Protein AF-A0A3M2S2U7-F1 (afdb_monomer)

pLDDT: mean 73.92, std 20.8, range [21.64, 98.5]

Secondary structure (DSSP, 8-state):
------S-----PPP----B--EE-SS--SS-SEEEEEEEEEE-SSSSSEEEEEEEEEEESSTTTTTT--TTSEEEEEEEE-SS-EEEEEEEEEEEEEEEETTTEEEEEEEEEEEEPPPSS---EEEEEEEEETT--EEEEEEEEE-BPPPHHHHHHHHHHHHHHHHHHHHHHHSPPS----SSS-THHHHHHHHHHHHHHHHHHHHHHHHHHHTSSS---TTHHHHHHTTGGGGT--SS-SS----SS--EETTEE---SSSS-S-HHHHHHHHTT---SHHHHHHHHHHHHHHHHHHHHHHHHHHHHHHHH-S----TTS--S--HHHHHHHHHHHHHHHHHHHHHHHHHHHHHSS---HHHHHHHHHHHHHHHHHHHHHHHH--SHHHHS--TTS------SSS-HHHHHHHHHHHHHHHHHHHHHHHHHTTT-HHHHHHHHHHHHHHHHHHHHHHH-GGGGGSHHHHHHHHHHHHHHHHGGGSTTTS-HHHHHHHHHHHHHHHHHIIIIIIIHHHHHHHHHHHHHHHHHTS-----------------------------------TTSHHHHHHHHHHHHHSS---S-TTS-EEHHHHHHHIIIII---TTT-TTSGGGGG--GGGS--GGGGGG-------EE-HHHHHHHHTSGGGBSBPPPPSS----S-GGGEEE-BBSSTTBSS-TTT--B-HHHHHHHHHTT--EEEEEEEE-TTSSEEE--TTS-PPPEEHHHHHHHHHHHTTSS-SS-EEEEEEEE--HHHHHHHHHHHHHHHGGGB--S-S-TT--SPPPTTTTTT-EEEEEEPPTTTTSSSSTTS-----------------------------------------PPPPPPSS-TTGGG-SSEEEEEPPPGGG--SSS--EEEEEHHHHHHHHHT-S--S--S-TTSS-EEEEE--TT-TT-PPP-THHHHTTT-SEE-B-TT--SHHHHHHHHHT-SGGGGGSEEEPPGGGTS-GGGS--PPEEEEEEEEEEEEESPPPPSS--TT-EEEEEEEEEETTGGGS-HHHHEEE---EE--SSPPEEEEEEEEEEEES-GGGEEEEEEEEESS-BTTB-TT-EEEEEEEEGGGBPSEEEEEEEESSSS---EEEEEEEEEEE-

Organism: NCBI:txid2010991

Foldseek 3Di:
DDDDPPPPPPDQDFFFDWAWFKDFDPPPPPDAQKAWPGKIWFAGSDDPWRWIKMKTKTKGPFPVVLVVPDPPWKWKKKWWQWLVGTDIWTKDWDDWDWDDDPDTIIMIITIIITIDDDDDAADKIFIWIWIATPVGHTNGIITTIWGFAHDPVLLCCLQVLLVVLLVLLVCLLLDDDPDPDPPDDDPVPVQVSLVSLLLSLLSLVLLVLLQLLQQALFQFGRRQLLSSLSSCVSLLFALAAPQGRDFPAPQDGNRTGDDPDNHRQDFSNQRSCNNRNGDLDPSSLVRSVVVLVVQLVVQLVSVVVVLVVVCVVPVDPPDPPDDPDDPPLRSNLVSLLQSLLRHLQSLLLSLLLQVQPLLNDVVSVVSSVVSVVVSVVSVVSNLVPPPWLVSLLPSSNDRDQPFDDDPPPRVLSNVLSVVVSCLSSVLSNLSRRVRNPNVVSLVVVLVSLVVNLVSCCNGRNPVCCVPLSNVSSVLSNVLSVLSVCRHPPNDDPSVSVVSSVVSVVSSVCCSCVVRVVVSVVSVVVVVVVVVVVPPDDDDDDDDDDDDDDDDDDDDDDDYDDDDDDDDDDDPPPVLVVVLCVVCVPLPDDPDDDLPDAAFPVSVQVCCCVFQVDRCVVCCVQPVVVQDPPVQDPDPVCVVPPDDDPGDGGRSSVVSCCLQDPSFFQFADADPDDFFFDAQLQWFFQAADLQQFLFFLAPTARHLVSVLQCLQLQHQEYEFEWAQDPVRFIWTDRPSHPYHIHGLLSNLLSCLVRVPVQAQFHHEYEYNDPYDLSNLVVSLVSNCVRNPPQQDLADPDPDDPPHGTSRVSGSHYAYADEWDPPLFPPPPPPPDDDDDDDDDDDDDDDDDDDDDDDDDDDDDDDDDDDDDDDDDDDPDDDPTGSRCSSNHQHHEDADDQPVPDDQADQYEHEDEPVVVVVNCVSDPDNQAPPCANGNYAYAYEYDPVRSRQDADQVLLVLSRSHNHDHGHCSDQDPNNLLSSQQCGHYNSVNSIGRRPVSHHDDVVPDPPFWDKWKKKKWFFKWFQADDDPFWDQAKWKKKKKFKDHSPCVPDDSVQGIDIFDIDHDDVDMDGGGDMDIHIDTGPGLQSIKMKMFIFICDDTVVHHHRRTQWMHMHRPVSTTAHFGWHWTDRTSSDPPTRTTTTMGMGTD

Structure (mmCIF, N/CA/C/O backbone):
data_AF-A0A3M2S2U7-F1
#
_entry.id   AF-A0A3M2S2U7-F1
#
loop_
_atom_site.group_PDB
_atom_site.id
_atom_site.type_symbol
_atom_site.label_atom_id
_atom_site.label_alt_id
_atom_site.label_comp_id
_atom_site.label_asym_id
_atom_site.label_entity_id
_atom_site.label_seq_id
_atom_site.pdbx_PDB_ins_code
_atom_site.Cartn_x
_atom_site.Cartn_y
_atom_site.Cartn_z
_atom_site.occupancy
_atom_site.B_iso_or_equiv
_atom_site.auth_seq_id
_atom_site.auth_comp_id
_atom_site.auth_asym_id
_atom_site.auth_atom_id
_atom_site.pdbx_PDB_model_num
ATOM 1 N N . MET A 1 1 ? -48.632 42.835 0.669 1.00 32.59 1 MET A N 1
ATOM 2 C CA . MET A 1 1 ? -47.959 43.427 -0.510 1.00 32.59 1 MET A CA 1
ATOM 3 C C . MET A 1 1 ? -46.464 43.295 -0.254 1.00 32.59 1 MET A C 1
ATOM 5 O O . MET A 1 1 ? -46.025 43.841 0.738 1.00 32.59 1 MET A O 1
ATOM 9 N N . LEU A 1 2 ? -45.655 42.500 -0.947 1.00 25.58 2 LEU A N 1
ATOM 10 C CA . LEU A 1 2 ? -45.653 42.144 -2.361 1.00 25.58 2 LEU A CA 1
ATOM 11 C C . LEU A 1 2 ? -45.924 40.645 -2.628 1.00 25.58 2 LEU A C 1
ATOM 13 O O . LEU A 1 2 ? -45.339 39.795 -1.961 1.00 25.58 2 LEU A O 1
ATOM 17 N N . PRO A 1 3 ? -46.755 40.329 -3.636 1.00 37.00 3 PRO A N 1
ATOM 18 C CA . PRO A 1 3 ? -46.717 39.068 -4.368 1.00 37.00 3 PRO A CA 1
ATOM 19 C C . PRO A 1 3 ? -45.604 39.120 -5.437 1.00 37.00 3 PRO A C 1
ATOM 21 O O . PRO A 1 3 ? -45.110 40.203 -5.750 1.00 37.00 3 PRO A O 1
ATOM 24 N N . SER A 1 4 ? -45.294 37.977 -6.060 1.00 32.56 4 SER A N 1
ATOM 25 C CA . SER A 1 4 ? -44.382 37.783 -7.218 1.00 32.56 4 SER A CA 1
ATOM 26 C C . SER A 1 4 ? -42.979 37.238 -6.908 1.00 32.56 4 SER A C 1
ATOM 28 O O . SER A 1 4 ? -41.979 37.824 -7.297 1.00 32.56 4 SER A O 1
ATOM 30 N N . VAL A 1 5 ? -42.896 36.049 -6.302 1.00 36.47 5 VAL A N 1
ATOM 31 C CA . VAL A 1 5 ? -41.792 35.103 -6.590 1.00 36.47 5 VAL A CA 1
ATOM 32 C C . VAL A 1 5 ? -42.388 33.713 -6.842 1.00 36.47 5 VAL A C 1
ATOM 34 O O . VAL A 1 5 ? -42.007 32.707 -6.260 1.00 36.47 5 VAL A O 1
ATOM 37 N N . ALA A 1 6 ? -43.394 33.678 -7.714 1.00 36.81 6 ALA A N 1
ATOM 38 C CA . ALA A 1 6 ? -43.933 32.463 -8.308 1.00 36.81 6 ALA A CA 1
ATOM 39 C C . ALA A 1 6 ? -43.308 32.294 -9.699 1.00 36.81 6 ALA A C 1
ATOM 41 O O . ALA A 1 6 ? -43.989 32.477 -10.698 1.00 36.81 6 ALA A O 1
ATOM 42 N N . LEU A 1 7 ? -41.993 32.049 -9.773 1.00 31.11 7 LEU A N 1
ATOM 43 C CA . LEU A 1 7 ? -41.363 31.578 -11.016 1.00 31.11 7 LEU A CA 1
ATOM 44 C C . LEU A 1 7 ? -39.961 30.971 -10.831 1.00 31.11 7 LEU A C 1
ATOM 46 O O . LEU A 1 7 ? -39.110 31.161 -11.682 1.00 31.11 7 LEU A O 1
ATOM 50 N N . TRP A 1 8 ? -39.694 30.243 -9.746 1.00 35.88 8 TRP A N 1
ATOM 51 C CA . TRP A 1 8 ? -38.542 29.318 -9.695 1.00 35.88 8 TRP A CA 1
ATOM 52 C C . TRP A 1 8 ? -38.895 28.016 -8.960 1.00 35.88 8 TRP A C 1
ATOM 54 O O . TRP A 1 8 ? -38.046 27.357 -8.372 1.00 35.88 8 TRP A O 1
ATOM 64 N N . ALA A 1 9 ? -40.171 27.620 -9.048 1.00 34.41 9 ALA A N 1
ATOM 65 C CA . ALA A 1 9 ? -40.692 26.307 -8.657 1.00 34.41 9 ALA A CA 1
ATOM 66 C C . ALA A 1 9 ? -40.371 25.208 -9.697 1.00 34.41 9 ALA A C 1
ATOM 68 O O . ALA A 1 9 ? -41.089 24.224 -9.828 1.00 34.41 9 ALA A O 1
ATOM 69 N N . LEU A 1 10 ? -39.298 25.380 -10.466 1.00 33.28 10 LEU A N 1
ATOM 70 C CA . LEU A 1 10 ? -38.817 24.415 -11.443 1.00 33.28 10 LEU A CA 1
ATOM 71 C C . LEU A 1 10 ? -37.327 24.253 -11.207 1.00 33.28 10 LEU A C 1
ATOM 73 O O . LEU A 1 10 ? -36.551 25.119 -11.595 1.00 33.28 10 LEU A O 1
ATOM 77 N N . LEU A 1 11 ? -36.993 23.183 -10.487 1.00 36.03 11 LEU A N 1
ATOM 78 C CA . LEU A 1 11 ? -35.809 22.317 -10.599 1.00 36.03 11 LEU A CA 1
ATOM 79 C C . LEU A 1 11 ? -35.734 21.479 -9.311 1.00 36.03 11 LEU A C 1
ATOM 81 O O . LEU A 1 11 ? -34.795 21.554 -8.525 1.00 36.03 11 LEU A O 1
ATOM 85 N N . THR A 1 12 ? -36.789 20.697 -9.071 1.00 38.72 12 THR A N 1
ATOM 86 C CA . THR A 1 12 ? -36.815 19.645 -8.055 1.00 38.72 12 THR A CA 1
ATOM 87 C C . THR A 1 12 ? -35.992 18.473 -8.577 1.00 38.72 12 THR A C 1
ATOM 89 O O . THR A 1 12 ? -36.487 17.642 -9.339 1.00 38.72 12 THR A O 1
ATOM 92 N N . THR A 1 13 ? -34.713 18.416 -8.221 1.00 36.69 13 THR A N 1
ATOM 93 C CA . THR A 1 13 ? -33.924 17.200 -8.415 1.00 36.69 13 THR A CA 1
ATOM 94 C C . THR A 1 13 ? -34.233 16.226 -7.292 1.00 36.69 13 THR A C 1
ATOM 96 O O . THR A 1 13 ? -34.138 16.565 -6.116 1.00 36.69 13 THR A O 1
ATOM 99 N N . THR A 1 14 ? -34.600 15.007 -7.672 1.00 34.31 14 THR A N 1
ATOM 100 C CA . THR A 1 14 ? -34.761 13.867 -6.773 1.00 34.31 14 THR A CA 1
ATOM 101 C C . THR A 1 14 ? -33.428 13.535 -6.114 1.00 34.31 14 THR A C 1
ATOM 103 O O . THR A 1 14 ? -32.433 13.295 -6.799 1.00 34.31 14 THR A O 1
ATOM 106 N N . THR A 1 15 ? -33.409 13.510 -4.789 1.00 36.72 15 THR A N 1
ATOM 107 C CA . THR A 1 15 ? -32.222 13.231 -3.984 1.00 36.72 15 THR A CA 1
ATOM 108 C C . THR A 1 15 ? -32.212 11.763 -3.525 1.00 36.72 15 THR A C 1
ATOM 110 O O . THR A 1 15 ? -33.223 11.281 -3.018 1.00 36.72 15 THR A O 1
ATOM 113 N N . HIS A 1 16 ? -31.067 11.063 -3.686 1.00 30.81 16 HIS A N 1
ATOM 114 C CA . HIS A 1 16 ? -30.767 9.723 -3.113 1.00 30.81 16 HIS A CA 1
ATOM 115 C C . HIS A 1 16 ? -29.414 9.653 -2.302 1.00 30.81 16 HIS A C 1
ATOM 117 O O . HIS A 1 16 ? -28.446 10.298 -2.701 1.00 30.81 16 HIS A O 1
ATOM 123 N N . ALA A 1 17 ? -29.315 8.845 -1.218 1.00 40.34 17 ALA A N 1
ATOM 124 C CA . ALA A 1 17 ? -28.173 8.451 -0.351 1.00 40.34 17 ALA A CA 1
ATOM 125 C C . ALA A 1 17 ? -27.911 9.037 1.107 1.00 40.34 17 ALA A C 1
ATOM 127 O O . ALA A 1 17 ? -27.393 10.134 1.226 1.00 40.34 17 ALA A O 1
ATOM 128 N N . ALA A 1 18 ? -28.063 8.249 2.200 1.00 35.34 18 ALA A N 1
ATOM 129 C CA . ALA A 1 18 ? -27.861 8.589 3.641 1.00 35.34 18 ALA A CA 1
ATOM 130 C C . ALA A 1 18 ? -26.526 8.147 4.322 1.00 35.34 18 ALA A C 1
ATOM 132 O O . ALA A 1 18 ? -25.975 7.122 3.911 1.00 35.34 18 ALA A O 1
ATOM 133 N N . TYR A 1 19 ? -26.136 8.749 5.477 1.00 42.81 19 TYR A N 1
ATOM 134 C CA . TYR A 1 19 ? -25.487 8.079 6.648 1.00 42.81 19 TYR A CA 1
ATOM 135 C C . TYR A 1 19 ? -25.517 8.937 7.934 1.00 42.81 19 TYR A C 1
ATOM 137 O O . TYR A 1 19 ? -25.213 10.124 7.898 1.00 42.81 19 TYR A O 1
ATOM 145 N N . VAL A 1 20 ? -25.823 8.327 9.084 1.00 50.62 20 VAL A N 1
ATOM 146 C CA . VAL A 1 20 ? -25.691 8.949 10.407 1.00 50.62 20 VAL A CA 1
ATOM 147 C C . VAL A 1 20 ? -25.004 7.920 11.310 1.00 50.62 20 VAL A C 1
ATOM 149 O O . VAL A 1 20 ? -25.279 6.724 11.225 1.00 50.62 20 VAL A O 1
ATOM 152 N N . GLN A 1 21 ? -24.047 8.337 12.128 1.00 48.72 21 GLN A N 1
ATOM 153 C CA . GLN A 1 21 ? -23.485 7.471 13.163 1.00 48.72 21 GLN A CA 1
ATOM 154 C C . GLN A 1 21 ? -24.141 7.820 14.493 1.00 48.72 21 GLN A C 1
ATOM 156 O O . GLN A 1 21 ? -24.550 8.960 14.659 1.00 48.72 21 GLN A O 1
ATOM 161 N N . PHE A 1 22 ? -24.275 6.853 15.402 1.00 61.19 22 PHE A N 1
ATOM 162 C CA . PHE A 1 22 ? -25.107 6.966 16.605 1.00 61.19 22 PHE A CA 1
ATOM 163 C C . PHE A 1 22 ? -24.309 6.757 17.878 1.00 61.19 22 PHE A C 1
ATOM 165 O O . PHE A 1 22 ? -23.298 6.052 17.879 1.00 61.19 22 PHE A O 1
ATOM 172 N N . ARG A 1 23 ? -24.801 7.352 18.966 1.00 56.03 23 ARG A N 1
ATOM 173 C CA . ARG A 1 23 ? -24.392 7.055 20.338 1.00 56.03 23 ARG A CA 1
ATOM 174 C C . ARG A 1 23 ? -25.645 6.773 21.167 1.00 56.03 23 ARG A C 1
ATOM 176 O O . ARG A 1 23 ? -26.671 7.423 20.965 1.00 56.03 23 ARG A O 1
ATOM 183 N N . ASN A 1 24 ? -25.550 5.821 22.091 1.00 60.38 24 ASN A N 1
ATOM 184 C CA . ASN A 1 24 ? -26.570 5.626 23.120 1.00 60.38 24 ASN A CA 1
ATOM 185 C C . ASN A 1 24 ? -26.692 6.905 23.959 1.00 60.38 24 ASN A C 1
ATOM 187 O O . ASN A 1 24 ? -25.698 7.601 24.180 1.00 60.38 24 ASN A O 1
ATOM 191 N N . CYS A 1 25 ? -27.895 7.217 24.425 1.00 67.19 25 CYS A N 1
ATOM 192 C CA . CYS A 1 25 ? -28.074 8.275 25.415 1.00 67.19 25 CYS A CA 1
ATOM 193 C C . CYS A 1 25 ? -27.293 7.921 26.694 1.00 67.19 25 CYS A C 1
ATOM 195 O O . CYS A 1 25 ? -27.205 6.745 27.039 1.00 67.19 25 CYS A O 1
ATOM 197 N N . ASP A 1 26 ? -26.716 8.913 27.383 1.00 55.00 26 ASP A N 1
ATOM 198 C CA . ASP A 1 26 ? -25.849 8.742 28.571 1.00 55.00 26 ASP A CA 1
ATOM 199 C C . ASP A 1 26 ? -26.596 8.228 29.833 1.00 55.00 26 ASP A C 1
ATOM 201 O O . ASP A 1 26 ? -26.162 8.443 30.959 1.00 55.00 26 ASP A O 1
ATOM 205 N N . THR A 1 27 ? -27.730 7.547 29.668 1.00 51.72 27 THR A N 1
ATOM 206 C CA . THR A 1 27 ? -28.457 6.868 30.745 1.00 51.72 27 THR A CA 1
ATOM 207 C C . THR A 1 27 ? -27.871 5.475 30.955 1.00 51.72 27 THR A C 1
ATOM 209 O O . THR A 1 27 ? -27.711 4.748 29.973 1.00 51.72 27 THR A O 1
ATOM 212 N N . ASP A 1 28 ? -27.577 5.104 32.206 1.00 48.72 28 ASP A N 1
ATOM 213 C CA . ASP A 1 28 ? -27.073 3.786 32.615 1.00 48.72 28 ASP A CA 1
ATOM 214 C C . ASP A 1 28 ? -27.773 2.653 31.844 1.00 48.72 28 ASP A C 1
ATOM 216 O O . ASP A 1 28 ? -28.946 2.348 32.049 1.00 48.72 28 ASP A O 1
ATOM 220 N N . ALA A 1 29 ? -27.052 2.069 30.885 1.00 48.72 29 ALA A N 1
ATOM 221 C CA . ALA A 1 29 ? -27.577 1.211 29.822 1.00 48.72 29 ALA A CA 1
ATOM 222 C C . ALA A 1 29 ? -27.938 -0.216 30.287 1.00 48.72 29 ALA A C 1
ATOM 224 O O . ALA A 1 29 ? -27.731 -1.176 29.546 1.00 48.72 29 ALA A O 1
ATOM 225 N N . ALA A 1 30 ? -28.429 -0.377 31.516 1.00 45.94 30 ALA A N 1
ATOM 226 C CA . ALA A 1 30 ? -28.625 -1.685 32.132 1.00 45.94 30 ALA A CA 1
ATOM 227 C C . ALA A 1 30 ? -29.856 -2.455 31.607 1.00 45.94 30 ALA A C 1
ATOM 229 O O . ALA A 1 30 ? -29.847 -3.677 31.686 1.00 45.94 30 ALA A O 1
ATOM 230 N N . ASP A 1 31 ? -30.856 -1.790 31.005 1.00 55.91 31 ASP A N 1
ATOM 231 C CA . ASP A 1 31 ? -32.173 -2.417 30.755 1.00 55.91 31 ASP A CA 1
ATOM 232 C C . ASP A 1 31 ? -32.725 -2.311 29.313 1.00 55.91 31 ASP A C 1
ATOM 234 O O . ASP A 1 31 ? -33.851 -2.740 29.043 1.00 55.91 31 ASP A O 1
ATOM 238 N N . PHE A 1 32 ? -31.971 -1.775 28.341 1.00 64.81 32 PHE A N 1
ATOM 239 C CA . PHE A 1 32 ? -32.463 -1.675 26.956 1.00 64.81 32 PHE A CA 1
ATOM 240 C C . PHE A 1 32 ? -32.431 -3.031 26.231 1.00 64.81 32 PHE A C 1
ATOM 242 O O . PHE A 1 32 ? -31.376 -3.638 26.057 1.00 64.81 32 PHE A O 1
ATOM 249 N N . ARG A 1 33 ? -33.591 -3.485 25.732 1.00 68.12 33 ARG A N 1
ATOM 250 C CA . ARG A 1 33 ? -33.727 -4.754 24.982 1.00 68.12 33 ARG A CA 1
ATOM 251 C C . ARG A 1 33 ? -33.168 -4.700 23.552 1.00 68.12 33 ARG A C 1
ATOM 253 O O . ARG A 1 33 ? -32.918 -5.752 22.960 1.00 68.12 33 ARG A O 1
ATOM 260 N N . LEU A 1 34 ? -32.995 -3.498 22.995 1.00 71.69 34 LEU A N 1
ATOM 261 C CA . LEU A 1 34 ? -32.492 -3.261 21.640 1.00 71.69 34 LEU A CA 1
ATOM 262 C C . LEU A 1 34 ? -31.190 -2.458 21.683 1.00 71.69 34 LEU A C 1
ATOM 264 O O . LEU A 1 34 ? -31.145 -1.354 22.221 1.00 71.69 34 LEU A O 1
ATOM 268 N N . ILE A 1 35 ? -30.142 -2.990 21.054 1.00 70.50 35 ILE A N 1
ATOM 269 C CA . ILE A 1 35 ? -28.836 -2.324 20.958 1.00 70.50 35 ILE A CA 1
ATOM 270 C C . ILE A 1 35 ? -28.694 -1.735 19.547 1.00 70.50 35 ILE A C 1
ATOM 272 O O . ILE A 1 35 ? -28.701 -2.504 18.583 1.00 70.50 35 ILE A O 1
ATOM 276 N N . PRO A 1 36 ? -28.556 -0.407 19.376 1.00 70.62 36 PRO A N 1
ATOM 277 C CA . PRO A 1 36 ? -28.473 0.203 18.053 1.00 70.62 36 PRO A CA 1
ATOM 278 C C . PRO A 1 36 ? -27.114 -0.101 17.406 1.00 70.62 36 PRO A C 1
ATOM 280 O O . PRO A 1 36 ? -26.065 0.222 17.955 1.00 70.62 36 PRO A O 1
ATOM 283 N N . GLU A 1 37 ? -27.122 -0.691 16.211 1.00 67.62 37 GLU A N 1
ATOM 284 C CA . GLU A 1 37 ? -25.917 -0.873 15.385 1.00 67.62 37 GLU A CA 1
ATOM 285 C C . GLU A 1 37 ? -25.682 0.335 14.464 1.00 67.62 37 GLU A C 1
ATOM 287 O O . GLU A 1 37 ? -24.548 0.658 14.108 1.00 67.62 37 GLU A O 1
ATOM 292 N N . GLY A 1 38 ? -26.759 1.017 14.069 1.00 67.25 38 GLY A N 1
ATOM 293 C CA . GLY A 1 38 ? -26.696 2.233 13.272 1.00 67.25 38 GLY A CA 1
ATOM 294 C C . GLY A 1 38 ? -28.077 2.726 12.875 1.00 67.25 38 GLY A C 1
ATOM 295 O O . GLY A 1 38 ? -29.041 1.972 12.844 1.00 67.25 38 GLY A O 1
ATOM 296 N N . LEU A 1 39 ? -28.181 3.997 12.528 1.00 72.12 39 LEU A N 1
ATOM 297 C CA . LEU A 1 39 ? -29.379 4.589 11.953 1.00 72.12 39 LEU A CA 1
ATOM 298 C C . LEU A 1 39 ? -28.956 5.387 10.707 1.00 72.12 39 LEU A C 1
ATOM 300 O O . LEU A 1 39 ? -27.789 5.683 10.472 1.00 72.12 39 LEU A O 1
ATOM 304 N N . ARG A 1 40 ? -29.865 5.624 9.780 1.00 74.44 40 ARG A N 1
ATOM 305 C CA . ARG A 1 40 ? -29.587 6.421 8.585 1.00 74.44 40 ARG A CA 1
ATOM 306 C C . ARG A 1 40 ? -30.801 7.275 8.317 1.00 74.44 40 ARG A C 1
ATOM 308 O O . ARG A 1 40 ? -31.903 6.745 8.355 1.00 74.44 40 ARG A O 1
ATOM 315 N N . ALA A 1 41 ? -30.603 8.556 8.054 1.00 75.94 41 ALA A N 1
ATOM 316 C CA . ALA A 1 41 ? -31.676 9.472 7.697 1.00 75.94 41 ALA A CA 1
ATOM 317 C C . ALA A 1 41 ? -31.551 9.849 6.221 1.00 75.94 41 ALA A C 1
ATOM 319 O O . ALA A 1 41 ? -30.439 10.080 5.755 1.00 75.94 41 ALA A O 1
ATOM 320 N N . PHE A 1 42 ? -32.674 9.893 5.512 1.00 72.88 42 PHE A N 1
ATOM 321 C CA . PHE A 1 42 ? -32.775 10.372 4.137 1.00 72.88 42 PHE A CA 1
ATOM 322 C C . PHE A 1 42 ? -34.058 11.177 3.958 1.00 72.88 42 PHE A C 1
ATOM 324 O O . PHE A 1 42 ? -35.069 10.892 4.602 1.00 72.88 42 PHE A O 1
ATOM 331 N N . VAL A 1 43 ? -34.021 12.180 3.085 1.00 72.56 43 VAL A N 1
ATOM 332 C CA . VAL A 1 43 ? -35.174 13.043 2.799 1.00 72.56 43 VAL A CA 1
ATOM 333 C C . VAL A 1 43 ? -35.908 12.513 1.568 1.00 72.56 43 VAL A C 1
ATOM 335 O O . VAL A 1 43 ? -35.288 12.268 0.531 1.00 72.56 43 VAL A O 1
ATOM 338 N N . ASN A 1 44 ? -37.223 12.301 1.676 1.00 64.75 44 ASN A N 1
ATOM 339 C CA . ASN A 1 44 ? -38.038 11.831 0.556 1.00 64.75 44 ASN A CA 1
ATOM 340 C C . ASN A 1 44 ? -38.275 12.959 -0.465 1.00 64.75 44 ASN A C 1
ATOM 342 O O . ASN A 1 44 ? -38.530 14.100 -0.097 1.00 64.75 44 ASN A O 1
ATOM 346 N N . ALA A 1 45 ? -38.227 12.640 -1.759 1.00 52.12 45 ALA A N 1
ATOM 347 C CA . ALA A 1 45 ? -38.226 13.629 -2.843 1.00 52.12 45 ALA A CA 1
ATOM 348 C C . ALA A 1 45 ? -39.614 14.215 -3.193 1.00 52.12 45 ALA A C 1
ATOM 350 O O . ALA A 1 45 ? -39.745 14.913 -4.200 1.00 52.12 45 ALA A O 1
ATOM 351 N N . SER A 1 46 ? -40.663 13.912 -2.422 1.00 47.34 46 SER A N 1
ATOM 352 C CA . SER A 1 46 ? -42.046 14.253 -2.770 1.00 47.34 46 SER A CA 1
ATOM 353 C C . SER A 1 46 ? -42.670 15.261 -1.800 1.00 47.34 46 SER A C 1
ATOM 355 O O . SER A 1 46 ? -43.012 14.897 -0.678 1.00 47.34 46 SER A O 1
ATOM 357 N N . SER A 1 47 ? -42.934 16.470 -2.312 1.00 47.97 47 SER A N 1
ATOM 358 C CA . SER A 1 47 ? -43.700 17.593 -1.728 1.00 47.97 47 SER A CA 1
ATOM 359 C C . SER A 1 47 ? -42.989 18.472 -0.684 1.00 47.97 47 SER A C 1
ATOM 361 O O . SER A 1 47 ? -41.975 18.088 -0.119 1.00 47.97 47 SER A O 1
ATOM 363 N N . ASP A 1 48 ? -43.517 19.685 -0.472 1.00 49.28 48 ASP A N 1
ATOM 364 C CA . ASP A 1 48 ? -42.973 20.784 0.355 1.00 49.28 48 ASP A CA 1
ATOM 365 C C . ASP A 1 48 ? -42.747 20.457 1.855 1.00 49.28 48 ASP A C 1
ATOM 367 O O . ASP A 1 48 ? -42.350 21.332 2.628 1.00 49.28 48 ASP A O 1
ATOM 371 N N . ALA A 1 49 ? -42.978 19.211 2.281 1.00 53.03 49 ALA A N 1
ATOM 372 C CA . ALA A 1 49 ? -42.753 18.720 3.637 1.00 53.03 49 ALA A CA 1
ATOM 373 C C . ALA A 1 49 ? -41.380 18.033 3.766 1.00 53.03 49 ALA A C 1
ATOM 375 O O . ALA A 1 49 ? -40.966 17.272 2.893 1.00 53.03 49 ALA A O 1
ATOM 376 N N . PHE A 1 50 ? -40.665 18.272 4.873 1.00 62.31 50 PHE A N 1
ATOM 377 C CA . PHE A 1 50 ? -39.385 17.616 5.174 1.00 62.31 50 PHE A CA 1
ATOM 378 C C . PHE A 1 50 ? -39.638 16.202 5.728 1.00 62.31 50 PHE A C 1
ATOM 380 O O . PHE A 1 50 ? -39.329 15.884 6.880 1.00 62.31 50 PHE A O 1
ATOM 387 N N . ASP A 1 51 ? -40.244 15.352 4.897 1.00 71.81 51 ASP A N 1
ATOM 388 C CA . ASP A 1 51 ? -40.509 13.953 5.217 1.00 71.81 51 ASP A CA 1
ATOM 389 C C . ASP A 1 51 ? -39.177 13.200 5.284 1.00 71.81 51 ASP A C 1
ATOM 391 O O . ASP A 1 51 ? -38.563 12.843 4.271 1.00 71.81 51 ASP A O 1
ATOM 395 N N . THR A 1 52 ? -38.714 12.972 6.510 1.00 75.31 52 THR A N 1
ATOM 396 C CA . THR A 1 52 ? -37.453 12.295 6.782 1.00 75.31 52 THR A CA 1
ATOM 397 C C . THR A 1 52 ? -37.729 10.829 7.055 1.00 75.31 52 THR A C 1
ATOM 399 O O . THR A 1 52 ? -38.447 10.458 7.988 1.00 75.31 52 THR A O 1
ATOM 402 N N . LYS A 1 53 ? -37.133 9.967 6.238 1.00 78.19 53 LYS A N 1
ATOM 403 C CA . LYS A 1 53 ? -37.170 8.528 6.432 1.00 78.19 53 LYS A CA 1
ATOM 404 C C . LYS A 1 53 ? -35.900 8.076 7.139 1.00 78.19 53 LYS A C 1
ATOM 406 O O . LYS A 1 53 ? -34.777 8.358 6.732 1.00 78.19 53 LYS A O 1
ATOM 411 N N . PHE A 1 54 ? -36.101 7.342 8.215 1.00 79.44 54 PHE A N 1
ATOM 412 C CA . PHE A 1 54 ? -35.086 6.838 9.115 1.00 79.44 54 PHE A CA 1
ATOM 413 C C . PHE A 1 54 ? -34.996 5.322 8.964 1.00 79.44 54 PHE A C 1
ATOM 415 O O . PHE A 1 54 ? -35.986 4.620 9.134 1.00 79.44 54 PHE A O 1
ATOM 422 N N . ARG A 1 55 ? -33.818 4.790 8.641 1.00 76.38 55 ARG A N 1
ATOM 423 C CA . ARG A 1 55 ? -33.537 3.350 8.623 1.00 76.38 55 ARG A CA 1
ATOM 424 C C . ARG A 1 55 ? -32.665 2.987 9.811 1.00 76.38 55 ARG A C 1
ATOM 426 O O . ARG A 1 55 ? -31.456 3.208 9.768 1.00 76.38 55 ARG A O 1
ATOM 433 N N . LEU A 1 56 ? -33.281 2.446 10.851 1.00 77.25 56 LEU A N 1
ATOM 434 C CA . LEU A 1 56 ? -32.629 1.997 12.075 1.00 77.25 56 LEU A CA 1
ATOM 435 C C . LEU A 1 56 ? -32.264 0.514 11.960 1.00 77.25 56 LEU A C 1
ATOM 437 O O . LEU A 1 56 ? -33.059 -0.299 11.490 1.00 77.25 56 LEU A O 1
ATOM 441 N N . ILE A 1 57 ? -31.062 0.171 12.402 1.00 75.06 57 ILE A N 1
ATOM 442 C CA . ILE A 1 57 ? -30.540 -1.188 12.506 1.00 75.06 57 ILE A CA 1
ATOM 443 C C . ILE A 1 57 ? -30.164 -1.407 13.969 1.00 75.06 57 ILE A C 1
ATOM 445 O O . ILE A 1 57 ? -29.378 -0.640 14.529 1.00 75.06 57 ILE A O 1
ATOM 449 N N . ALA A 1 58 ? -30.731 -2.439 14.584 1.00 74.62 58 ALA A N 1
ATOM 450 C CA . ALA A 1 58 ? -30.477 -2.790 15.974 1.00 74.62 58 ALA A CA 1
ATOM 451 C C . ALA A 1 58 ? -30.417 -4.312 16.162 1.00 74.62 58 ALA A C 1
ATOM 453 O O . ALA A 1 58 ? -31.068 -5.067 15.436 1.00 74.62 58 ALA A O 1
ATOM 454 N N . ASN A 1 59 ? -29.650 -4.754 17.156 1.00 71.44 59 ASN A N 1
ATOM 455 C CA . ASN A 1 59 ? -29.579 -6.149 17.577 1.00 71.44 59 ASN A CA 1
ATOM 456 C C . ASN A 1 59 ? -30.539 -6.418 18.735 1.00 71.44 59 ASN A C 1
ATOM 458 O O . ASN A 1 59 ? -30.628 -5.618 19.669 1.00 71.44 59 ASN A O 1
ATOM 462 N N . TYR A 1 60 ? -31.201 -7.576 18.684 1.00 70.25 60 TYR A N 1
ATOM 463 C CA . TYR A 1 60 ? -31.944 -8.125 19.817 1.00 70.25 60 TYR A CA 1
ATOM 464 C C . TYR A 1 60 ? -31.005 -8.834 20.795 1.00 70.25 60 TYR A C 1
ATOM 466 O O . TYR A 1 60 ? -30.090 -9.543 20.374 1.00 70.25 60 TYR A O 1
ATOM 474 N N . ALA A 1 61 ? -31.273 -8.691 22.095 1.00 57.06 61 ALA A N 1
ATOM 475 C CA . ALA A 1 61 ? -30.552 -9.417 23.141 1.00 57.06 61 ALA A CA 1
ATOM 476 C C . ALA A 1 61 ? -30.812 -10.943 23.115 1.00 57.06 61 ALA A C 1
ATOM 478 O O . ALA A 1 61 ? -29.910 -11.710 23.439 1.00 57.06 61 ALA A O 1
ATOM 479 N N . ASN A 1 62 ? -32.000 -11.386 22.667 1.00 59.06 62 ASN A N 1
ATOM 480 C CA . ASN A 1 62 ? -32.400 -12.798 22.556 1.00 59.06 62 ASN A CA 1
ATOM 481 C C . ASN A 1 62 ? -32.816 -13.168 21.116 1.00 59.06 62 ASN A C 1
ATOM 483 O O . ASN A 1 62 ? -33.693 -12.538 20.524 1.00 59.06 62 ASN A O 1
ATOM 487 N N . GLY A 1 63 ? -32.226 -14.230 20.551 1.00 55.56 63 GLY A N 1
ATOM 488 C CA . GLY A 1 63 ? -32.398 -14.614 19.137 1.00 55.56 63 GLY A CA 1
ATOM 489 C C . GLY A 1 63 ? -33.802 -15.089 18.728 1.00 55.56 63 GLY A C 1
ATOM 490 O O . GLY A 1 63 ? -34.154 -14.977 17.552 1.00 55.56 63 GLY A O 1
ATOM 491 N N . THR A 1 64 ? -34.612 -15.573 19.674 1.00 57.84 64 THR A N 1
ATOM 492 C CA . THR A 1 64 ? -35.972 -16.105 19.449 1.00 57.84 64 THR A CA 1
ATOM 493 C C . THR A 1 64 ? -37.072 -15.038 19.476 1.00 57.84 64 THR A C 1
ATOM 495 O O . THR A 1 64 ? -38.171 -15.290 18.994 1.00 57.84 64 THR A O 1
ATOM 498 N N . GLU A 1 65 ? -36.794 -13.844 20.010 1.00 60.97 65 GLU A N 1
ATOM 499 C CA . GLU A 1 65 ? -37.786 -12.765 20.164 1.00 60.97 65 GLU A CA 1
ATOM 500 C C . GLU A 1 65 ? -37.984 -11.936 18.885 1.00 60.97 65 GLU A C 1
ATOM 502 O O . GLU A 1 65 ? -39.049 -11.361 18.692 1.00 60.97 65 GLU A O 1
ATOM 507 N N . CYS A 1 66 ? -37.005 -11.909 17.975 1.00 67.25 66 CYS A N 1
ATOM 508 C CA . CYS A 1 66 ? -37.073 -11.104 16.746 1.00 67.25 66 CYS A CA 1
ATOM 509 C C . CYS A 1 66 ? -38.151 -11.587 15.755 1.00 67.25 66 CYS A C 1
ATOM 511 O O . CYS A 1 66 ? -38.713 -10.771 15.030 1.00 67.25 66 CYS A O 1
ATOM 513 N N . ASP A 1 67 ? -38.471 -12.889 15.753 1.00 60.16 67 ASP A N 1
ATOM 514 C CA . ASP A 1 67 ? -39.565 -13.454 14.943 1.00 60.16 67 ASP A CA 1
ATOM 515 C C . ASP A 1 67 ? -40.934 -13.340 15.646 1.00 60.16 67 ASP A C 1
ATOM 517 O O . ASP A 1 67 ? -41.971 -13.361 14.987 1.00 60.16 67 ASP A O 1
ATOM 521 N N . ALA A 1 68 ? -40.941 -13.237 16.983 1.00 56.06 68 ALA A N 1
ATOM 522 C CA . ALA A 1 68 ? -42.146 -13.139 17.814 1.00 56.06 68 ALA A CA 1
ATOM 523 C C . ALA A 1 68 ? -42.598 -11.688 18.055 1.00 56.06 68 ALA A C 1
ATOM 525 O O . ALA A 1 68 ? -43.751 -11.452 18.422 1.00 56.06 68 ALA A O 1
ATOM 526 N N . ALA A 1 69 ? -41.705 -10.716 17.847 1.00 54.88 69 ALA A N 1
ATOM 527 C CA . ALA A 1 69 ? -42.007 -9.295 17.889 1.00 54.88 69 ALA A CA 1
ATOM 528 C C . ALA A 1 69 ? -42.938 -8.929 16.724 1.00 54.88 69 ALA A C 1
ATOM 530 O O . ALA A 1 69 ? -42.510 -8.546 15.636 1.00 54.88 69 ALA A O 1
ATOM 531 N N . SER A 1 70 ? -44.240 -9.068 16.962 1.00 53.69 70 SER A N 1
ATOM 532 C CA . SER A 1 70 ? -45.275 -8.516 16.097 1.00 53.69 70 SER A CA 1
ATOM 533 C C . SER A 1 70 ? -45.024 -7.011 15.892 1.00 53.69 70 SER A C 1
ATOM 535 O O . SER A 1 70 ? -44.732 -6.314 16.867 1.00 53.69 70 SER A O 1
ATOM 537 N N . PRO A 1 71 ? -45.148 -6.466 14.667 1.00 54.00 71 PRO A N 1
ATOM 538 C CA . PRO A 1 71 ? -44.872 -5.057 14.358 1.00 54.00 71 PRO A CA 1
ATOM 539 C C . PRO A 1 71 ? -45.847 -4.037 14.996 1.00 54.00 71 PRO A C 1
ATOM 541 O O . PRO A 1 71 ? -45.897 -2.892 14.553 1.00 54.00 71 PRO A O 1
ATOM 544 N N . LEU A 1 72 ? -46.630 -4.422 16.013 1.00 51.06 72 LEU A N 1
ATOM 545 C CA . LEU A 1 72 ? -47.799 -3.677 16.498 1.00 51.06 72 LEU A CA 1
ATOM 546 C C . LEU A 1 72 ? -47.588 -2.800 17.752 1.00 51.06 72 LEU A C 1
ATOM 548 O O . LEU A 1 72 ? -48.413 -1.919 17.954 1.00 51.06 72 LEU A O 1
ATOM 552 N N . ASP A 1 73 ? -46.499 -2.934 18.524 1.00 67.25 73 ASP A N 1
ATOM 553 C CA . ASP A 1 73 ? -46.363 -2.221 19.822 1.00 67.25 73 ASP A CA 1
ATOM 554 C C . ASP A 1 73 ? -45.205 -1.210 19.932 1.00 67.25 73 ASP A C 1
ATOM 556 O O . ASP A 1 73 ? -44.927 -0.705 21.019 1.00 67.25 73 ASP A O 1
ATOM 560 N N . LEU A 1 74 ? -44.512 -0.884 18.837 1.00 77.69 74 LEU A N 1
ATOM 561 C CA . LEU A 1 74 ? -43.385 0.060 18.862 1.00 77.69 74 LEU A CA 1
ATOM 562 C C . LEU A 1 74 ? -43.822 1.485 18.499 1.00 77.69 74 LEU A C 1
ATOM 564 O O . LEU A 1 74 ? -44.303 1.731 17.392 1.00 77.69 74 LEU A O 1
ATOM 568 N N . VAL A 1 75 ? -43.555 2.441 19.391 1.00 83.69 75 VAL A N 1
ATOM 569 C CA . VAL A 1 75 ? -43.825 3.871 19.193 1.00 83.69 75 VAL A CA 1
ATOM 570 C C . VAL A 1 75 ? -42.495 4.633 19.118 1.00 83.69 75 VAL A C 1
ATOM 572 O O . VAL A 1 75 ? -41.851 4.857 20.146 1.00 83.69 75 VAL A O 1
ATOM 575 N N . PRO A 1 76 ? -42.029 5.016 17.915 1.00 87.00 76 PRO A N 1
ATOM 576 C CA . PRO A 1 76 ? -40.849 5.857 17.777 1.00 87.00 76 PRO A CA 1
ATOM 577 C C . PRO A 1 76 ? -41.208 7.334 17.985 1.00 87.00 76 PRO A C 1
ATOM 579 O O . PRO A 1 76 ? -42.102 7.872 17.331 1.00 87.00 76 PRO A O 1
ATOM 582 N N . VAL A 1 77 ? -40.469 8.008 18.862 1.00 86.56 77 VAL A N 1
ATOM 583 C CA . VAL A 1 77 ? -40.595 9.441 19.145 1.00 86.56 77 VAL A CA 1
ATOM 584 C C . VAL A 1 77 ? -39.257 10.117 18.881 1.00 86.56 77 VAL A C 1
ATOM 586 O O . VAL A 1 77 ? -38.220 9.714 19.412 1.00 86.56 77 VAL A O 1
ATOM 589 N N . PHE A 1 78 ? -39.282 11.165 18.064 1.00 85.25 78 PHE A N 1
ATOM 590 C CA . PHE A 1 78 ? -38.114 11.981 17.757 1.00 85.25 78 PHE A CA 1
ATOM 591 C C . PHE A 1 78 ? -38.178 13.265 18.571 1.00 85.25 78 PHE A C 1
ATOM 593 O O . PHE A 1 78 ? -39.144 14.014 18.469 1.00 85.25 78 PHE A O 1
ATOM 600 N N . THR A 1 79 ? -37.146 13.540 19.360 1.00 83.19 79 THR A N 1
ATOM 601 C CA . THR A 1 79 ? -36.945 14.862 19.959 1.00 83.19 79 THR A CA 1
ATOM 602 C C . THR A 1 79 ? -35.931 15.605 19.111 1.00 83.19 79 THR A C 1
ATOM 604 O O . THR A 1 79 ? -34.792 15.161 18.978 1.00 83.19 79 THR A O 1
ATOM 607 N N . VAL A 1 80 ? -36.362 16.710 18.518 1.00 78.88 80 VAL A N 1
ATOM 608 C CA . VAL A 1 80 ? -35.543 17.573 17.673 1.00 78.88 80 VAL A CA 1
ATOM 609 C C . VAL A 1 80 ? -35.375 18.903 18.382 1.00 78.88 80 VAL A C 1
ATOM 611 O O . VAL A 1 80 ? -36.358 19.576 18.684 1.00 78.88 80 VAL A O 1
ATOM 614 N N . VAL A 1 81 ? -34.129 19.279 18.649 1.00 78.06 81 VAL A N 1
ATOM 615 C CA . VAL A 1 81 ? -33.804 20.607 19.174 1.00 78.06 81 VAL A CA 1
ATOM 616 C C . VAL A 1 81 ? -33.458 21.519 18.003 1.00 78.06 81 VAL A C 1
ATOM 618 O O . VAL A 1 81 ? -32.546 21.215 17.232 1.00 78.06 81 VAL A O 1
ATOM 621 N N . ASP A 1 82 ? -34.196 22.620 17.869 1.00 74.50 82 ASP A N 1
ATOM 622 C CA . ASP A 1 82 ? -33.965 23.681 16.889 1.00 74.50 82 ASP A CA 1
ATOM 623 C C . ASP A 1 82 ? -33.740 25.045 17.584 1.00 74.50 82 ASP A C 1
ATOM 625 O O . ASP A 1 82 ? -33.398 25.110 18.768 1.00 74.50 82 ASP A O 1
ATOM 629 N N . TYR A 1 83 ? -33.877 26.153 16.844 1.00 71.88 83 TYR A N 1
ATOM 630 C CA . TYR A 1 83 ? -33.703 27.503 17.392 1.00 71.88 83 TYR A CA 1
ATOM 631 C C . TYR A 1 83 ? -34.842 27.952 18.331 1.00 71.88 83 TYR A C 1
ATOM 633 O O . TYR A 1 83 ? -34.613 28.818 19.174 1.00 71.88 83 TYR A O 1
ATOM 641 N N . ASN A 1 84 ? -36.052 27.405 18.176 1.00 72.69 84 ASN A N 1
ATOM 642 C CA . ASN A 1 84 ? -37.223 27.691 19.010 1.00 72.69 84 ASN A CA 1
ATOM 643 C C . ASN A 1 84 ? -37.261 26.822 20.274 1.00 72.69 84 ASN A C 1
ATOM 645 O O . ASN A 1 84 ? -37.984 27.150 21.215 1.00 72.69 84 ASN A O 1
ATOM 649 N N . GLY A 1 85 ? -36.484 25.737 20.310 1.00 75.50 85 GLY A N 1
ATOM 650 C CA . GLY A 1 85 ? -36.332 24.868 21.469 1.00 75.50 85 GLY A CA 1
ATOM 651 C C . GLY A 1 85 ? -36.423 23.390 21.104 1.00 75.50 85 GLY A C 1
ATOM 652 O O . GLY A 1 85 ? -36.193 22.988 19.966 1.00 75.50 85 GLY A O 1
ATOM 653 N N . ALA A 1 86 ? -36.721 22.554 22.097 1.00 80.56 86 ALA A N 1
ATOM 654 C CA . ALA A 1 86 ? -36.935 21.128 21.887 1.00 80.56 86 ALA A CA 1
ATOM 655 C C . ALA A 1 86 ? -38.389 20.862 21.474 1.00 80.56 86 ALA A C 1
ATOM 657 O O . ALA A 1 86 ? -39.323 21.180 22.211 1.00 80.56 86 ALA A O 1
ATOM 658 N N . HIS A 1 87 ? -38.571 20.229 20.321 1.00 83.25 87 HIS A N 1
ATOM 659 C CA . HIS A 1 87 ? -39.861 19.826 19.777 1.00 83.25 87 HIS A CA 1
ATOM 660 C C . HIS A 1 87 ? -39.913 18.302 19.621 1.00 83.25 87 HIS A C 1
ATOM 662 O O . HIS A 1 87 ? -38.931 17.674 19.223 1.00 83.25 87 HIS A O 1
ATOM 668 N N . GLN A 1 88 ? -41.058 17.694 19.935 1.00 85.00 88 GLN A N 1
ATOM 669 C CA . GLN A 1 88 ? -41.275 16.257 19.763 1.00 85.00 88 GLN A CA 1
ATOM 670 C C . GLN A 1 88 ? -42.102 15.979 18.511 1.00 85.00 88 GLN A C 1
ATOM 672 O O . GLN A 1 88 ? -43.133 16.611 18.285 1.00 85.00 88 GLN A O 1
ATOM 677 N N . TYR A 1 89 ? -41.659 15.002 17.727 1.00 85.31 89 TYR A N 1
ATOM 678 C CA . TYR A 1 89 ? -42.288 14.578 16.486 1.00 85.31 89 TYR A CA 1
ATOM 679 C C . TYR A 1 89 ? -42.575 13.071 16.538 1.00 85.31 89 TYR A C 1
ATOM 681 O O . TYR A 1 89 ? -41.667 12.285 16.840 1.00 85.31 89 TYR A O 1
ATOM 689 N N . PRO A 1 90 ? -43.817 12.640 16.258 1.00 85.56 90 PRO A N 1
ATOM 690 C CA . PRO A 1 90 ? -44.152 11.225 16.211 1.00 85.56 90 PRO A CA 1
ATOM 691 C C . PRO A 1 90 ? -43.572 10.577 14.949 1.00 85.56 90 PRO A C 1
ATOM 693 O O . PRO A 1 90 ? -43.649 11.136 13.855 1.00 85.56 90 PRO A O 1
ATOM 696 N N . GLY A 1 91 ? -43.021 9.374 15.093 1.00 85.31 91 GLY A N 1
ATOM 697 C CA . GLY A 1 91 ? -42.602 8.540 13.976 1.00 85.31 91 GLY A CA 1
ATOM 698 C C . GLY A 1 91 ? -43.627 7.454 13.650 1.00 85.31 91 GLY A C 1
ATOM 699 O O . GLY A 1 91 ? -44.296 6.916 14.529 1.00 85.31 91 GLY A O 1
ATOM 700 N N . ARG A 1 92 ? -43.708 7.072 12.377 1.00 85.38 92 ARG A N 1
ATOM 701 C CA . ARG A 1 92 ? -44.518 5.952 11.890 1.00 85.38 92 ARG A CA 1
ATOM 702 C C . ARG A 1 92 ? -43.624 4.871 11.298 1.00 85.38 92 ARG A C 1
ATOM 704 O O . ARG A 1 92 ? -42.890 5.131 10.350 1.00 85.38 92 ARG A O 1
ATOM 711 N N . ILE A 1 93 ? -43.715 3.646 11.805 1.00 83.62 93 ILE A N 1
ATOM 712 C CA . ILE A 1 93 ? -42.998 2.496 11.238 1.00 83.62 93 ILE A CA 1
ATOM 713 C C . ILE A 1 93 ? -43.690 2.067 9.937 1.00 83.62 93 ILE A C 1
ATOM 715 O O . ILE A 1 93 ? -44.907 1.903 9.896 1.00 83.62 93 ILE A O 1
ATOM 719 N N . VAL A 1 94 ? -42.915 1.915 8.865 1.00 82.38 94 VAL A N 1
ATOM 720 C CA . VAL A 1 94 ? -43.414 1.586 7.516 1.00 82.38 94 VAL A CA 1
ATOM 721 C C . VAL A 1 94 ? -42.958 0.216 7.045 1.00 82.38 94 VAL A C 1
ATOM 723 O O . VAL A 1 94 ? -43.647 -0.418 6.254 1.00 82.38 94 VAL A O 1
ATOM 726 N N . ASN A 1 95 ? -41.777 -0.222 7.479 1.00 80.50 95 ASN A N 1
ATOM 727 C CA . ASN A 1 95 ? -41.223 -1.511 7.097 1.00 80.50 95 ASN A CA 1
ATOM 728 C C . ASN A 1 95 ? -40.372 -2.069 8.236 1.00 80.50 95 ASN A C 1
ATOM 730 O O . ASN A 1 95 ? -39.610 -1.340 8.873 1.00 80.50 95 ASN A O 1
ATOM 734 N N . THR A 1 96 ? -40.495 -3.368 8.465 1.00 78.50 96 THR A N 1
ATOM 735 C CA . THR A 1 96 ? -39.786 -4.098 9.510 1.00 78.50 96 THR A CA 1
ATOM 736 C C . THR A 1 96 ? -39.270 -5.404 8.927 1.00 78.50 96 THR A C 1
ATOM 738 O O . THR A 1 96 ? -40.054 -6.209 8.431 1.00 78.50 96 THR A O 1
ATOM 741 N N . SER A 1 97 ? -37.962 -5.640 8.994 1.00 78.38 97 SER A N 1
ATOM 742 C CA . SER A 1 97 ? -37.370 -6.911 8.564 1.00 78.38 97 SER A CA 1
ATOM 743 C C . SER A 1 97 ? -36.457 -7.463 9.649 1.00 78.38 97 SER A C 1
ATOM 745 O O . SER A 1 97 ? -35.532 -6.764 10.074 1.00 78.38 97 SER A O 1
ATOM 747 N N . CYS A 1 98 ? -36.680 -8.715 10.044 1.00 74.31 98 CYS A N 1
ATOM 748 C CA . CYS A 1 98 ? -35.771 -9.477 10.892 1.00 74.31 98 CYS A CA 1
ATOM 749 C C . CYS A 1 98 ? -34.879 -10.369 10.010 1.00 74.31 98 CYS A C 1
ATOM 751 O O . CYS A 1 98 ? -35.382 -11.113 9.171 1.00 74.31 98 CYS A O 1
ATOM 753 N N . ALA A 1 99 ? -33.555 -10.283 10.164 1.00 69.38 99 ALA A N 1
ATOM 754 C CA . ALA A 1 99 ? -32.596 -11.122 9.445 1.00 69.38 99 ALA A CA 1
ATOM 755 C C . ALA A 1 99 ? -31.761 -11.944 10.435 1.00 69.38 99 ALA A C 1
ATOM 757 O O . ALA A 1 99 ? -31.076 -11.377 11.289 1.00 69.38 99 ALA A O 1
ATOM 758 N N . LYS A 1 100 ? -31.785 -13.274 10.298 1.00 63.31 100 LYS A N 1
ATOM 759 C CA . LYS A 1 100 ? -30.964 -14.191 11.101 1.00 63.31 100 LYS A CA 1
ATOM 760 C C . LYS A 1 100 ? -29.560 -14.288 10.514 1.00 63.31 100 LYS A C 1
ATOM 762 O O . LYS A 1 100 ? -29.402 -14.673 9.359 1.00 63.31 100 LYS A O 1
ATOM 767 N N . TYR A 1 101 ? -28.549 -13.951 11.308 1.00 54.50 101 TYR A N 1
ATOM 768 C CA . TYR A 1 101 ? -27.140 -14.130 10.961 1.00 54.50 101 TYR A CA 1
ATOM 769 C C . TYR A 1 101 ? -26.534 -15.167 11.914 1.00 54.50 101 TYR A C 1
ATOM 771 O O . TYR A 1 101 ? -26.095 -14.846 13.016 1.00 54.50 101 TYR A O 1
ATOM 779 N N . GLY A 1 102 ? -26.530 -16.431 11.484 1.00 55.06 102 GLY A N 1
ATOM 780 C CA . GLY A 1 102 ? -26.033 -17.552 12.286 1.00 55.06 102 GLY A CA 1
ATOM 781 C C . GLY A 1 102 ? -26.973 -17.979 13.430 1.00 55.06 102 GLY A C 1
ATOM 782 O O . GLY A 1 102 ? -28.112 -17.517 13.505 1.00 55.06 102 GLY A O 1
ATOM 783 N N . PRO A 1 103 ? -26.523 -18.888 14.317 1.00 49.28 103 PRO A N 1
ATOM 784 C CA . PRO A 1 103 ? -27.374 -19.525 15.331 1.00 49.28 103 PRO A CA 1
ATOM 785 C C . PRO A 1 103 ? -27.705 -18.659 16.565 1.00 49.28 103 PRO A C 1
ATOM 787 O O . PRO A 1 103 ? -28.524 -19.080 17.377 1.00 49.28 103 PRO A O 1
ATOM 790 N N . LEU A 1 104 ? -27.094 -17.477 16.738 1.00 48.41 104 LEU A N 1
ATOM 791 C CA . LEU A 1 104 ? -27.165 -16.699 17.992 1.00 48.41 104 LEU A CA 1
ATOM 792 C C . LEU A 1 104 ? -27.487 -15.197 17.833 1.00 48.41 104 LEU A C 1
ATOM 794 O O . LEU A 1 104 ? -27.640 -14.526 18.849 1.00 48.41 104 LEU A O 1
ATOM 798 N N . ALA A 1 105 ? -27.613 -14.648 16.616 1.00 58.62 105 ALA A N 1
ATOM 799 C CA . ALA A 1 105 ? -27.851 -13.211 16.424 1.00 58.62 105 ALA A CA 1
ATOM 800 C C . ALA A 1 105 ? -28.924 -12.914 15.361 1.00 58.62 105 ALA A C 1
ATOM 802 O O . ALA A 1 105 ? -28.783 -13.255 14.183 1.00 58.62 105 ALA A O 1
ATOM 803 N N . SER A 1 106 ? -29.981 -12.219 15.785 1.00 68.75 106 SER A N 1
ATOM 804 C CA . SER A 1 106 ? -31.056 -11.724 14.921 1.00 68.75 106 SER A CA 1
ATOM 805 C C . SER A 1 106 ? -30.972 -10.199 14.822 1.00 68.75 106 SER A C 1
ATOM 807 O O . SER A 1 106 ? -30.954 -9.501 15.839 1.00 68.75 106 SER A O 1
ATOM 809 N N . ARG A 1 107 ? -30.912 -9.678 13.593 1.00 76.12 107 ARG A N 1
ATOM 810 C CA . ARG A 1 107 ? -30.846 -8.240 13.295 1.00 76.12 107 ARG A CA 1
ATOM 811 C C . ARG A 1 107 ? -32.222 -7.698 12.949 1.00 76.12 107 ARG A C 1
ATOM 813 O O . ARG A 1 107 ? -32.827 -8.154 11.978 1.00 76.12 107 ARG A O 1
ATOM 820 N N . LEU A 1 108 ? -32.662 -6.674 13.674 1.00 78.44 108 LEU A N 1
ATOM 821 C CA . LEU A 1 108 ? -33.866 -5.917 13.361 1.00 78.44 108 LEU A CA 1
ATOM 822 C C . LEU A 1 108 ? -33.510 -4.710 12.498 1.00 78.44 108 LEU A C 1
ATOM 824 O O . LEU A 1 108 ? -32.658 -3.894 12.856 1.00 78.44 108 LEU A O 1
ATOM 828 N N . ARG A 1 109 ? -34.200 -4.567 11.367 1.00 81.88 109 ARG A N 1
ATOM 829 C CA . ARG A 1 109 ? -34.174 -3.343 10.563 1.00 81.88 109 ARG A CA 1
ATOM 830 C C . ARG A 1 109 ? -35.560 -2.714 10.570 1.00 81.88 109 ARG A C 1
ATOM 832 O O . ARG A 1 109 ? -36.523 -3.364 10.165 1.00 81.88 109 ARG A O 1
ATOM 839 N N . LEU A 1 110 ? -35.632 -1.460 11.003 1.00 80.38 110 LEU A N 1
ATOM 840 C CA . LEU A 1 110 ? -36.848 -0.652 11.042 1.00 80.38 110 LEU A CA 1
ATOM 841 C C . LEU A 1 110 ? -36.716 0.516 10.068 1.00 80.38 110 LEU A C 1
ATOM 843 O O . LEU A 1 110 ? -35.717 1.235 10.081 1.00 80.38 110 LEU A O 1
ATOM 847 N N . GLU A 1 111 ? -37.739 0.731 9.251 1.00 84.00 111 GLU A N 1
ATOM 848 C CA . GLU A 1 111 ? -37.909 1.962 8.489 1.00 84.00 111 GLU A CA 1
ATOM 849 C C . GLU A 1 111 ? -39.012 2.804 9.131 1.00 84.00 111 GLU A C 1
ATOM 851 O O . GLU A 1 111 ? -40.160 2.369 9.211 1.00 84.00 111 GLU A O 1
ATOM 856 N N . ILE A 1 112 ? -38.656 4.003 9.587 1.00 84.88 112 ILE A N 1
ATOM 857 C CA . ILE A 1 112 ? -39.507 4.932 10.330 1.00 84.88 112 ILE A CA 1
ATOM 858 C C . ILE A 1 112 ? -39.645 6.219 9.510 1.00 84.88 112 ILE A C 1
ATOM 860 O O . ILE A 1 112 ? -38.645 6.790 9.090 1.00 84.88 112 ILE A O 1
ATOM 864 N N . LEU A 1 113 ? -40.864 6.686 9.274 1.00 84.75 113 LEU A N 1
ATOM 865 C CA . LEU A 1 113 ? -41.148 7.996 8.687 1.00 84.75 113 LEU A CA 1
ATOM 866 C C . LEU A 1 113 ? -41.451 8.998 9.794 1.00 84.75 113 LEU A C 1
ATOM 868 O O . LEU A 1 113 ? -42.263 8.709 10.667 1.00 84.75 113 LEU A O 1
ATOM 872 N N . SER A 1 114 ? -40.833 10.170 9.736 1.00 84.38 114 SER A N 1
ATOM 873 C CA . SER A 1 114 ? -41.161 11.309 10.593 1.00 84.38 114 SER A CA 1
ATOM 874 C C . SER A 1 114 ? -41.172 12.582 9.752 1.00 84.38 114 SER A C 1
ATOM 876 O O . SER A 1 114 ? -40.397 12.701 8.802 1.00 84.38 114 SER A O 1
ATOM 878 N N . ASN A 1 115 ? -42.051 13.522 10.087 1.00 79.12 115 ASN A N 1
ATOM 879 C CA . ASN A 1 115 ? -42.157 14.802 9.395 1.00 79.12 115 ASN A CA 1
ATOM 880 C C . ASN A 1 115 ? -41.730 15.917 10.351 1.00 79.12 115 ASN A C 1
ATOM 882 O O . ASN A 1 115 ? -42.340 16.096 11.407 1.00 79.12 115 ASN A O 1
ATOM 886 N N . PHE A 1 116 ? -40.670 16.637 9.985 1.00 73.62 116 PHE A N 1
ATOM 887 C CA . PHE A 1 116 ? -40.195 17.795 10.734 1.00 73.62 116 PHE A CA 1
ATOM 888 C C . PHE A 1 116 ? -40.642 19.080 10.046 1.00 73.62 116 PHE A C 1
ATOM 890 O O . PHE A 1 116 ? -40.546 19.217 8.826 1.00 73.62 116 PHE A O 1
ATOM 897 N N . ASN A 1 117 ? -41.061 20.070 10.829 1.00 68.38 117 ASN A N 1
ATOM 898 C CA . ASN A 1 117 ? -41.304 21.394 10.274 1.00 68.38 117 ASN A CA 1
ATOM 899 C C . ASN A 1 117 ? -39.964 22.057 9.938 1.00 68.38 117 ASN A C 1
ATOM 901 O O . ASN A 1 117 ? -39.070 22.148 10.777 1.00 68.38 117 ASN A O 1
ATOM 905 N N . ARG A 1 118 ? -39.822 22.529 8.698 1.00 59.59 118 ARG A N 1
ATOM 906 C CA . ARG A 1 118 ? -38.612 23.219 8.237 1.00 59.59 118 ARG A CA 1
ATOM 907 C C . ARG A 1 118 ? -38.534 24.611 8.869 1.00 59.59 118 ARG A C 1
ATOM 909 O O . ARG A 1 118 ? -39.524 25.344 8.828 1.00 59.59 118 ARG A O 1
ATOM 916 N N . SER A 1 119 ? -37.379 25.009 9.408 1.00 59.03 119 SER A N 1
ATOM 917 C CA . SER A 1 119 ? -37.196 26.391 9.865 1.00 59.03 119 SER A CA 1
ATOM 918 C C . SER A 1 119 ? -36.947 27.329 8.670 1.00 59.03 119 SER A C 1
ATOM 920 O O . SER A 1 119 ? -36.767 26.917 7.516 1.00 59.03 119 SER A O 1
ATOM 922 N N . THR A 1 120 ? -37.035 28.639 8.901 1.00 57.81 120 THR A N 1
ATOM 923 C CA . THR A 1 120 ? -37.245 29.616 7.827 1.00 57.81 120 THR A CA 1
ATOM 924 C C . THR A 1 120 ? -35.994 29.964 7.007 1.00 57.81 120 THR A C 1
ATOM 926 O O . THR A 1 120 ? -36.167 30.416 5.870 1.00 57.81 120 THR A O 1
ATOM 929 N N . PHE A 1 121 ? -34.758 29.703 7.468 1.00 58.53 121 PHE A N 1
ATOM 930 C CA . PHE A 1 121 ? -33.553 30.101 6.708 1.00 58.53 121 PHE A CA 1
ATOM 931 C C . PHE A 1 121 ? -32.345 29.137 6.747 1.00 58.53 121 PHE A C 1
ATOM 933 O O . PHE A 1 121 ? -31.794 28.876 5.676 1.00 58.53 121 PHE A O 1
ATOM 940 N N . LEU A 1 122 ? -31.947 28.574 7.902 1.00 68.69 122 LEU A N 1
ATOM 941 C CA . LEU A 1 122 ? -30.861 27.577 8.035 1.00 68.69 122 LEU A CA 1
ATOM 942 C C . LEU A 1 122 ? -31.196 26.554 9.130 1.00 68.69 122 LEU A C 1
ATOM 944 O O . LEU A 1 122 ? -31.474 26.936 10.264 1.00 68.69 122 LEU A O 1
ATOM 948 N N . ASP A 1 123 ? -31.127 25.267 8.794 1.00 64.94 123 ASP A N 1
ATOM 949 C CA . ASP A 1 123 ? -31.577 24.184 9.670 1.00 64.94 123 ASP A CA 1
ATOM 950 C C . ASP A 1 123 ? -30.397 23.354 10.189 1.00 64.94 123 ASP A C 1
ATOM 952 O O . ASP A 1 123 ? -29.476 22.991 9.455 1.00 64.94 123 ASP A O 1
ATOM 956 N N . THR A 1 124 ? -30.407 23.037 11.479 1.00 68.31 124 THR A N 1
ATOM 957 C CA . THR A 1 124 ? -29.602 21.960 12.066 1.00 68.31 124 THR A CA 1
ATOM 958 C C . THR A 1 124 ? -30.375 21.401 13.237 1.00 68.31 124 THR A C 1
ATOM 960 O O . THR A 1 124 ? -30.845 22.162 14.079 1.00 68.31 124 THR A O 1
ATOM 963 N N . PHE A 1 125 ? -30.457 20.079 13.295 1.00 73.62 125 PHE A N 1
ATOM 964 C CA . PHE A 1 125 ? -31.264 19.381 14.275 1.00 73.62 125 PHE A CA 1
ATOM 965 C C . PHE A 1 125 ? -30.374 18.471 15.116 1.00 73.62 125 PHE A C 1
ATOM 967 O O . PHE A 1 125 ? -29.771 17.530 14.590 1.00 73.62 125 PHE A O 1
ATOM 974 N N . GLU A 1 126 ? -30.301 18.725 16.422 1.00 76.94 126 GLU A N 1
ATOM 975 C CA . GLU A 1 126 ? -29.889 17.682 17.363 1.00 76.94 126 GLU A CA 1
ATOM 976 C C . GLU A 1 126 ? -31.089 16.753 17.546 1.00 76.94 126 GLU A C 1
ATOM 978 O O . GLU A 1 126 ? -32.147 17.174 18.015 1.00 76.94 126 GLU A O 1
ATOM 983 N N . THR A 1 127 ? -30.953 15.516 17.072 1.00 78.56 127 THR A N 1
ATOM 984 C CA . THR A 1 127 ? -32.056 14.563 16.950 1.00 78.56 127 THR A CA 1
ATOM 985 C C . THR A 1 127 ? -31.819 13.382 17.872 1.00 78.56 127 THR A C 1
ATOM 987 O O . THR A 1 127 ? -30.919 12.573 17.653 1.00 78.56 127 THR A O 1
ATOM 990 N N . THR A 1 128 ? -32.678 13.247 18.876 1.00 81.94 128 THR A N 1
ATOM 991 C CA . THR A 1 128 ? -32.725 12.070 19.745 1.00 81.94 128 THR A CA 1
ATOM 992 C C . THR A 1 128 ? -33.901 11.188 19.349 1.00 81.94 128 THR A C 1
ATOM 994 O O . THR A 1 128 ? -35.038 11.648 19.265 1.00 81.94 128 THR A O 1
ATOM 997 N N . VAL A 1 129 ? -33.619 9.918 19.087 1.00 83.31 129 VAL A N 1
ATOM 998 C CA . VAL A 1 129 ? -34.586 8.893 18.704 1.00 83.31 129 VAL A CA 1
ATOM 999 C C . VAL A 1 129 ? -34.831 7.988 19.895 1.00 83.31 129 VAL A C 1
ATOM 1001 O O . VAL A 1 129 ? -33.932 7.255 20.310 1.00 83.31 129 VAL A O 1
ATOM 1004 N N . ASN A 1 130 ? -36.062 8.011 20.394 1.00 85.00 130 ASN A N 1
ATOM 1005 C CA . ASN A 1 130 ? -36.527 7.124 21.448 1.00 85.00 130 ASN A CA 1
ATOM 1006 C C . ASN A 1 130 ? -37.520 6.129 20.856 1.00 85.00 130 ASN A C 1
ATOM 1008 O O . ASN A 1 130 ? -38.472 6.534 20.194 1.00 85.00 130 ASN A O 1
ATOM 1012 N N . LEU A 1 131 ? -37.320 4.833 21.093 1.00 83.50 131 LEU A N 1
ATOM 1013 C CA . LEU A 1 131 ? -38.363 3.832 20.866 1.00 83.50 131 LEU A CA 1
ATOM 1014 C C . LEU A 1 131 ? -38.907 3.361 22.201 1.00 83.50 131 LEU A C 1
ATOM 1016 O O . LEU A 1 131 ? -38.148 2.888 23.049 1.00 83.50 131 LEU A O 1
ATOM 1020 N N . THR A 1 132 ? -40.222 3.451 22.350 1.00 82.31 132 THR A N 1
ATOM 1021 C CA . THR A 1 132 ? -40.957 2.949 23.509 1.00 82.31 132 THR A CA 1
ATOM 1022 C C . THR A 1 132 ? -41.976 1.897 23.083 1.00 82.31 132 THR A C 1
ATOM 1024 O O . THR A 1 132 ? -42.359 1.828 21.913 1.00 82.31 132 THR A O 1
ATOM 1027 N N . THR A 1 133 ? -42.422 1.074 24.028 1.00 78.19 133 THR A N 1
ATOM 1028 C CA . THR A 1 133 ? -43.645 0.272 23.863 1.00 78.19 133 THR A CA 1
ATOM 1029 C C . THR A 1 133 ? -44.899 1.138 24.048 1.00 78.19 133 THR A C 1
ATOM 1031 O O . THR A 1 133 ? -44.801 2.264 24.545 1.00 78.19 133 THR A O 1
ATOM 1034 N N . HIS A 1 134 ? -46.084 0.626 23.694 1.00 76.81 134 HIS A N 1
ATOM 1035 C CA . HIS A 1 134 ? -47.369 1.291 23.971 1.00 76.81 134 HIS A CA 1
ATOM 1036 C C . HIS A 1 134 ? -47.613 1.531 25.481 1.00 76.81 134 HIS A C 1
ATOM 1038 O O . HIS A 1 134 ? -48.261 2.505 25.855 1.00 76.81 134 HIS A O 1
ATOM 1044 N N . ASP A 1 135 ? -47.016 0.707 26.350 1.00 72.38 135 ASP A N 1
ATOM 1045 C CA . ASP A 1 135 ? -47.054 0.859 27.814 1.00 72.38 135 ASP A CA 1
ATOM 1046 C C . ASP A 1 135 ? -46.029 1.884 28.348 1.00 72.38 135 ASP A C 1
ATOM 1048 O O . ASP A 1 135 ? -45.911 2.093 29.555 1.00 72.38 135 ASP A O 1
ATOM 1052 N N . GLY A 1 136 ? -45.260 2.525 27.459 1.00 70.81 136 GLY A N 1
ATOM 1053 C CA . GLY A 1 136 ? -44.285 3.562 27.801 1.00 70.81 136 GLY A CA 1
ATOM 1054 C C . GLY A 1 136 ? -42.914 3.045 28.246 1.00 70.81 136 GLY A C 1
ATOM 1055 O O . GLY A 1 136 ? -42.079 3.843 28.672 1.00 70.81 136 GLY A O 1
ATOM 1056 N N . THR A 1 137 ? -42.632 1.740 28.140 1.00 75.69 137 THR A N 1
ATOM 1057 C CA . THR A 1 137 ? -41.308 1.203 28.504 1.00 75.69 137 THR A CA 1
ATOM 1058 C C . THR A 1 137 ? -40.263 1.548 27.435 1.00 75.69 137 THR A C 1
ATOM 1060 O O . THR A 1 137 ? -40.520 1.339 26.244 1.00 75.69 137 THR A O 1
ATOM 1063 N N . PRO A 1 138 ? -39.086 2.091 27.804 1.00 73.44 138 PRO A N 1
ATOM 1064 C CA . PRO A 1 138 ? -38.095 2.537 26.834 1.00 73.44 138 PRO A CA 1
ATOM 1065 C C . PRO A 1 138 ? -37.240 1.357 26.345 1.00 73.44 138 PRO A C 1
ATOM 1067 O O . PRO A 1 138 ? -36.628 0.636 27.127 1.00 73.44 138 PRO A O 1
ATOM 1070 N N . LEU A 1 139 ? -37.200 1.151 25.030 1.00 76.44 139 LEU A N 1
ATOM 1071 C CA . LEU A 1 139 ? -36.496 0.037 24.384 1.00 76.44 139 LEU A CA 1
ATOM 1072 C C . LEU A 1 139 ? -35.166 0.455 23.761 1.00 76.44 139 LEU A C 1
ATOM 1074 O O . LEU A 1 139 ? -34.247 -0.360 23.696 1.00 76.44 139 LEU A O 1
ATOM 1078 N N . LEU A 1 140 ? -35.083 1.700 23.289 1.00 78.81 140 LEU A N 1
ATOM 1079 C CA . LEU A 1 140 ? -33.900 2.271 22.656 1.00 78.81 140 LEU A CA 1
ATOM 1080 C C . LEU A 1 140 ? -33.885 3.793 22.826 1.00 78.81 140 LEU A C 1
ATOM 1082 O O . LEU A 1 140 ? -34.917 4.436 22.649 1.00 78.81 140 LEU A O 1
ATOM 1086 N N . CYS A 1 141 ? -32.703 4.360 23.066 1.00 80.50 141 CYS A N 1
ATOM 1087 C CA . CYS A 1 141 ? -32.446 5.799 23.005 1.00 80.50 141 CYS A CA 1
ATOM 1088 C C . CYS A 1 141 ? -31.155 6.059 22.218 1.00 80.50 141 CYS A C 1
ATOM 1090 O O . CYS A 1 141 ? -30.113 5.468 22.520 1.00 80.50 141 CYS A O 1
ATOM 1092 N N . SER A 1 142 ? -31.205 6.926 21.206 1.00 76.44 142 SER A N 1
ATOM 1093 C CA . SER A 1 142 ? -30.054 7.209 20.343 1.00 76.44 142 SER A CA 1
ATOM 1094 C C . SER A 1 142 ? -29.992 8.668 19.896 1.00 76.44 142 SER A C 1
ATOM 1096 O O . SER A 1 142 ? -30.996 9.191 19.431 1.00 76.44 142 SER A O 1
ATOM 1098 N N . ASN A 1 143 ? -28.830 9.324 19.993 1.00 77.44 143 ASN A N 1
ATOM 1099 C CA . ASN A 1 143 ? -28.650 10.728 19.585 1.00 77.44 143 ASN A CA 1
ATOM 1100 C C . ASN A 1 143 ? -27.800 10.847 18.306 1.00 77.44 143 ASN A C 1
ATOM 1102 O O . ASN A 1 143 ? -26.825 10.107 18.129 1.00 77.44 143 ASN A O 1
ATOM 1106 N N . ALA A 1 144 ? -28.161 11.795 17.439 1.00 75.19 144 ALA A N 1
ATOM 1107 C CA . ALA A 1 144 ? -27.452 12.161 16.224 1.00 75.19 144 ALA A CA 1
ATOM 1108 C C . ALA A 1 144 ? -27.689 13.617 15.788 1.00 75.19 144 ALA A C 1
ATOM 1110 O O . ALA A 1 144 ? -28.791 14.148 15.898 1.00 75.19 144 ALA A O 1
ATOM 1111 N N . ASN A 1 145 ? -26.676 14.222 15.158 1.00 75.81 145 ASN A N 1
ATOM 1112 C CA . ASN A 1 145 ? -26.816 15.519 14.494 1.00 75.81 145 ASN A CA 1
ATOM 1113 C C . ASN A 1 145 ? -27.201 15.332 13.026 1.00 75.81 145 ASN A C 1
ATOM 1115 O O . ASN A 1 145 ? -26.502 14.645 12.280 1.00 75.81 145 ASN A O 1
ATOM 1119 N N . LEU A 1 146 ? -28.282 15.987 12.609 1.00 76.19 146 LEU A N 1
ATOM 1120 C CA . LEU A 1 146 ? -28.721 16.038 11.220 1.00 76.19 146 LEU A CA 1
ATOM 1121 C C . LEU A 1 146 ? -28.486 17.441 10.665 1.00 76.19 146 LEU A C 1
ATOM 1123 O O . LEU A 1 146 ? -29.023 18.427 11.179 1.00 76.19 146 LEU A O 1
ATOM 1127 N N . THR A 1 147 ? -27.707 17.509 9.588 1.00 78.12 147 THR A N 1
ATOM 1128 C CA . THR A 1 147 ? -27.431 18.749 8.858 1.00 78.12 147 THR A CA 1
ATOM 1129 C C . THR A 1 147 ? -27.992 18.636 7.444 1.00 78.12 147 THR A C 1
ATOM 1131 O O . THR A 1 147 ? -27.356 18.011 6.586 1.00 78.12 147 THR A O 1
ATOM 1134 N N . PRO A 1 148 ? -29.168 19.227 7.184 1.00 75.81 148 PRO A N 1
ATOM 1135 C CA . PRO A 1 148 ? -29.735 19.291 5.847 1.00 75.81 148 PRO A CA 1
ATOM 1136 C C . PRO A 1 148 ? -28.835 20.047 4.869 1.00 75.81 148 PRO A C 1
ATOM 1138 O O . PRO A 1 148 ? -28.028 20.902 5.243 1.00 75.81 148 PRO A O 1
ATOM 1141 N N . GLU A 1 149 ? -29.021 19.757 3.589 1.00 77.81 149 GLU A N 1
ATOM 1142 C CA . GLU A 1 149 ? -28.415 20.497 2.501 1.00 77.81 149 GLU A CA 1
ATOM 1143 C C . GLU A 1 149 ? -28.853 21.964 2.559 1.00 77.81 149 GLU A C 1
ATOM 1145 O O . GLU A 1 149 ? -30.034 22.308 2.692 1.00 77.81 149 GLU A O 1
ATOM 1150 N N . VAL A 1 150 ? -27.863 22.846 2.444 1.00 77.56 150 VAL A N 1
ATOM 1151 C CA . VAL A 1 150 ? -28.085 24.285 2.378 1.00 77.56 150 VAL A CA 1
ATOM 1152 C C . VAL A 1 150 ? -28.897 24.608 1.121 1.00 77.56 150 VAL A C 1
ATOM 1154 O O . VAL A 1 150 ? -28.627 24.070 0.055 1.00 77.56 150 VAL A O 1
ATOM 1157 N N . ARG A 1 151 ? -29.861 25.531 1.201 1.00 76.00 151 ARG A N 1
ATOM 1158 C CA . ARG A 1 151 ? -30.657 25.941 0.029 1.00 76.00 151 ARG A CA 1
ATOM 1159 C C . ARG A 1 151 ? -29.763 26.443 -1.109 1.00 76.00 151 ARG A C 1
ATOM 1161 O O . ARG A 1 151 ? -28.823 27.196 -0.860 1.00 76.00 151 ARG A O 1
ATOM 1168 N N . LEU A 1 152 ? -30.123 26.115 -2.352 1.00 77.00 152 LEU A N 1
ATOM 1169 C CA . LEU A 1 152 ? -29.351 26.450 -3.557 1.00 77.00 152 LEU A CA 1
ATOM 1170 C C . LEU A 1 152 ? -28.921 27.924 -3.616 1.00 77.00 152 LEU A C 1
ATOM 1172 O O . LEU A 1 152 ? -27.757 28.213 -3.859 1.00 77.00 152 LEU A O 1
ATOM 1176 N N . TRP A 1 153 ? -29.823 28.870 -3.337 1.00 75.31 153 TRP A N 1
ATOM 1177 C CA . TRP A 1 153 ? -29.482 30.299 -3.341 1.00 75.31 153 TRP A CA 1
ATOM 1178 C C . TRP A 1 153 ? -28.413 30.655 -2.309 1.00 75.31 153 TRP A C 1
ATOM 1180 O O . TRP A 1 153 ? -27.500 31.422 -2.605 1.00 75.31 153 TRP A O 1
ATOM 1190 N N . THR A 1 154 ? -28.485 30.065 -1.119 1.00 81.19 154 THR A N 1
ATOM 1191 C CA . THR A 1 154 ? -27.486 30.272 -0.074 1.00 81.19 154 THR A CA 1
ATOM 1192 C C . THR A 1 154 ? -26.156 29.621 -0.457 1.00 81.19 154 THR A C 1
ATOM 1194 O O . THR A 1 154 ? -25.119 30.248 -0.276 1.00 81.19 154 THR A O 1
ATOM 1197 N N . GLN A 1 155 ? -26.164 28.430 -1.069 1.00 82.62 155 GLN A N 1
ATOM 1198 C CA . GLN A 1 155 ? -24.948 27.806 -1.614 1.00 82.62 155 GLN A CA 1
ATOM 1199 C C . GLN A 1 155 ? -24.293 28.693 -2.683 1.00 82.62 155 GLN A C 1
ATOM 1201 O O . GLN A 1 155 ? -23.095 28.970 -2.617 1.00 82.62 155 GLN A O 1
ATOM 1206 N N . LEU A 1 156 ? -25.089 29.176 -3.644 1.00 84.06 156 LEU A N 1
ATOM 1207 C CA . LEU A 1 156 ? -24.624 30.036 -4.729 1.00 84.06 156 LEU A CA 1
ATOM 1208 C C . LEU A 1 156 ? -24.016 31.325 -4.184 1.00 84.06 156 LEU A C 1
ATOM 1210 O O . LEU A 1 156 ? -22.925 31.693 -4.604 1.00 84.06 156 LEU A O 1
ATOM 1214 N N . VAL A 1 157 ? -24.673 31.988 -3.229 1.00 85.62 157 VAL A N 1
ATOM 1215 C CA . VAL A 1 157 ? -24.137 33.205 -2.605 1.00 85.62 157 VAL A CA 1
ATOM 1216 C C . VAL A 1 157 ? -22.859 32.898 -1.824 1.00 85.62 157 VAL A C 1
ATOM 1218 O O . VAL A 1 157 ? -21.859 33.580 -2.027 1.00 85.62 157 VAL A O 1
ATOM 1221 N N . SER A 1 158 ? -22.844 31.863 -0.981 1.00 86.62 158 SER A N 1
ATOM 1222 C CA . SER A 1 158 ? -21.668 31.501 -0.178 1.00 86.62 158 SER A CA 1
ATOM 1223 C C . SER A 1 158 ? -20.446 31.131 -1.020 1.00 86.62 158 SER A C 1
ATOM 1225 O O . SER A 1 158 ? -19.328 31.455 -0.626 1.00 86.62 158 SER A O 1
ATOM 1227 N N . PHE A 1 159 ? -20.639 30.496 -2.179 1.00 88.19 159 PHE A N 1
ATOM 1228 C CA . PHE A 1 159 ? -19.550 30.161 -3.095 1.00 88.19 159 PHE A CA 1
ATOM 1229 C C . PHE A 1 159 ? -19.149 31.342 -3.990 1.00 88.19 159 PHE A C 1
ATOM 1231 O O . PHE A 1 159 ? -17.980 31.727 -4.025 1.00 88.19 159 PHE A O 1
ATOM 1238 N N . TRP A 1 160 ? -20.105 31.939 -4.711 1.00 90.00 160 TRP A N 1
ATOM 1239 C CA . TRP A 1 160 ? -19.810 32.921 -5.758 1.00 90.00 160 TRP A CA 1
ATOM 1240 C C . TRP A 1 160 ? -19.526 34.321 -5.234 1.00 90.00 160 TRP A C 1
ATOM 1242 O O . TRP A 1 160 ? -18.763 35.032 -5.881 1.00 90.00 160 TRP A O 1
ATOM 1252 N N . LEU A 1 161 ? -20.079 34.740 -4.089 1.00 89.19 161 LEU A N 1
ATOM 1253 C CA . LEU A 1 161 ? -19.812 36.083 -3.567 1.00 89.19 161 LEU A CA 1
ATOM 1254 C C . LEU A 1 161 ? -18.312 36.279 -3.257 1.00 89.19 161 LEU A C 1
ATOM 1256 O O . LEU A 1 161 ? -17.736 37.224 -3.797 1.00 89.19 161 LEU A O 1
ATOM 1260 N N . PRO A 1 162 ? -17.627 35.402 -2.492 1.00 91.94 162 PRO A N 1
ATOM 1261 C CA . PRO A 1 162 ? -16.181 35.521 -2.290 1.00 91.94 162 PRO A CA 1
ATOM 1262 C C . PRO A 1 162 ? -15.375 35.450 -3.593 1.00 91.94 162 PRO A C 1
ATOM 1264 O O . PRO A 1 162 ? -14.433 36.223 -3.763 1.00 91.94 162 PRO A O 1
ATOM 1267 N N . VAL A 1 163 ? -15.749 34.550 -4.515 1.00 90.88 163 VAL A N 1
ATOM 1268 C CA . VAL A 1 163 ? -15.067 34.376 -5.812 1.00 90.88 163 VAL A CA 1
ATOM 1269 C C . VAL A 1 163 ? -15.171 35.647 -6.643 1.00 90.88 163 VAL A C 1
ATOM 1271 O O . VAL A 1 163 ? -14.152 36.183 -7.062 1.00 90.88 163 VAL A O 1
ATOM 1274 N N . LEU A 1 164 ? -16.384 36.164 -6.843 1.00 89.88 164 LEU A N 1
ATOM 1275 C CA . LEU A 1 164 ? -16.640 37.331 -7.678 1.00 89.88 164 LEU A CA 1
ATOM 1276 C C . LEU A 1 164 ? -15.960 38.575 -7.109 1.00 89.88 164 LEU A C 1
ATOM 1278 O O . LEU A 1 164 ? -15.280 39.285 -7.846 1.00 89.88 164 LEU A O 1
ATOM 1282 N N . VAL A 1 165 ? -16.077 38.817 -5.800 1.00 90.00 165 VAL A N 1
ATOM 1283 C CA . VAL A 1 165 ? -15.439 39.981 -5.170 1.00 90.00 165 VAL A CA 1
ATOM 1284 C C . VAL A 1 165 ? -13.910 39.886 -5.308 1.00 90.00 165 VAL A C 1
ATOM 1286 O O . VAL A 1 165 ? -13.272 40.883 -5.640 1.00 90.00 165 VAL A O 1
ATOM 1289 N N . PHE A 1 166 ? -13.318 38.692 -5.156 1.00 91.06 166 PHE A N 1
ATOM 1290 C CA . PHE A 1 166 ? -11.876 38.490 -5.331 1.00 91.06 166 PHE A CA 1
ATOM 1291 C C . PHE A 1 166 ? -11.442 38.630 -6.794 1.00 91.06 166 PHE A C 1
ATOM 1293 O O . PHE A 1 166 ? -10.440 39.286 -7.070 1.00 91.06 166 PHE A O 1
ATOM 1300 N N . SER A 1 167 ? -12.196 38.074 -7.746 1.00 87.56 167 SER A N 1
ATOM 1301 C CA . SER A 1 167 ? -11.920 38.217 -9.178 1.00 87.56 167 SER A CA 1
ATOM 1302 C C . SER A 1 167 ? -11.953 39.681 -9.605 1.00 87.56 167 SER A C 1
ATOM 1304 O O . SER A 1 167 ? -11.047 40.131 -10.301 1.00 87.56 167 SER A O 1
ATOM 1306 N N . VAL A 1 168 ? -12.943 40.450 -9.145 1.00 86.44 168 VAL A N 1
ATOM 1307 C CA . VAL A 1 168 ? -13.013 41.889 -9.419 1.00 86.44 168 VAL A CA 1
ATOM 1308 C C . VAL A 1 168 ? -11.845 42.623 -8.751 1.00 86.44 168 VAL A C 1
ATOM 1310 O O . VAL A 1 168 ? -11.203 43.442 -9.406 1.00 86.44 168 VAL A O 1
ATOM 1313 N N . ALA A 1 169 ? -11.496 42.297 -7.500 1.00 85.69 169 ALA A N 1
ATOM 1314 C CA . ALA A 1 169 ? -10.326 42.870 -6.828 1.00 85.69 169 ALA A CA 1
ATOM 1315 C C . ALA A 1 169 ? -9.026 42.610 -7.608 1.00 85.69 169 ALA A C 1
ATOM 1317 O O . ALA A 1 169 ? -8.228 43.524 -7.811 1.00 85.69 169 ALA A O 1
ATOM 1318 N N . ALA A 1 170 ? -8.824 41.375 -8.077 1.00 83.12 170 ALA A N 1
ATOM 1319 C CA . ALA A 1 170 ? -7.653 40.966 -8.844 1.00 83.12 170 ALA A CA 1
ATOM 1320 C C . ALA A 1 170 ? -7.601 41.636 -10.226 1.00 83.12 170 ALA A C 1
ATOM 1322 O O . ALA A 1 170 ? -6.527 42.062 -10.655 1.00 83.12 170 ALA A O 1
ATOM 1323 N N . LEU A 1 171 ? -8.747 41.785 -10.900 1.00 82.12 171 LEU A N 1
ATOM 1324 C CA . LEU A 1 171 ? -8.859 42.525 -12.160 1.00 82.12 171 LEU A CA 1
ATOM 1325 C C . LEU A 1 171 ? -8.515 44.006 -11.969 1.00 82.12 171 LEU A C 1
ATOM 1327 O O . LEU A 1 171 ? -7.711 44.540 -12.727 1.00 82.12 171 LEU A O 1
ATOM 1331 N N . VAL A 1 172 ? -9.047 44.651 -10.926 1.00 79.69 172 VAL A N 1
ATOM 1332 C CA . VAL A 1 172 ? -8.747 46.057 -10.595 1.00 79.69 172 VAL A CA 1
ATOM 1333 C C . VAL A 1 172 ? -7.278 46.244 -10.211 1.00 79.69 172 VAL A C 1
ATOM 1335 O O . VAL A 1 172 ? -6.660 47.231 -10.608 1.00 79.69 172 VAL A O 1
ATOM 1338 N N . ALA A 1 173 ? -6.696 45.298 -9.472 1.00 75.38 173 ALA A N 1
ATOM 1339 C CA . ALA A 1 173 ? -5.279 45.310 -9.112 1.00 75.38 173 ALA A CA 1
ATOM 1340 C C . ALA A 1 173 ? -4.350 45.082 -10.316 1.00 75.38 173 ALA A C 1
ATOM 1342 O O . ALA A 1 173 ? -3.212 45.549 -10.310 1.00 75.38 173 ALA A O 1
ATOM 1343 N N . SER A 1 174 ? -4.834 44.382 -11.345 1.00 72.12 174 SER A N 1
ATOM 1344 C CA . SER A 1 174 ? -4.097 44.110 -12.585 1.00 72.12 174 SER A CA 1
ATOM 1345 C C . SER A 1 174 ? -4.344 45.161 -13.673 1.00 72.12 174 SER A C 1
ATOM 1347 O O . SER A 1 174 ? -3.705 45.107 -14.724 1.00 72.12 174 SER A O 1
ATOM 1349 N N . TRP A 1 175 ? -5.260 46.109 -13.448 1.00 69.94 175 TRP A N 1
ATOM 1350 C CA . TRP A 1 175 ? -5.625 47.109 -14.444 1.00 69.94 175 TRP A CA 1
ATOM 1351 C C . TRP A 1 175 ? -4.492 48.129 -14.639 1.00 69.94 175 TRP A C 1
ATOM 1353 O O . TRP A 1 175 ? -4.025 48.713 -13.656 1.00 69.94 175 TRP A O 1
ATOM 1363 N N . PRO A 1 176 ? -4.045 48.393 -15.883 1.00 60.59 176 PRO A N 1
ATOM 1364 C CA . PRO A 1 176 ? -3.025 49.400 -16.132 1.00 60.59 176 PRO A CA 1
ATOM 1365 C C . PRO A 1 176 ? -3.553 50.790 -15.751 1.00 60.59 176 PRO A C 1
ATOM 1367 O O . PRO A 1 176 ? -4.493 51.288 -16.370 1.00 60.59 176 PRO A O 1
ATOM 1370 N N . SER A 1 177 ? -2.941 51.432 -14.753 1.00 54.66 177 SER A N 1
ATOM 1371 C CA . SER A 1 177 ? -3.125 52.867 -14.499 1.00 54.66 177 SER A CA 1
ATOM 1372 C C . SER A 1 177 ? -2.809 53.640 -15.786 1.00 54.66 177 SER A C 1
ATOM 1374 O O . SER A 1 177 ? -1.745 53.453 -16.369 1.00 54.66 177 SER A O 1
ATOM 1376 N N . GLN A 1 178 ? -3.743 54.459 -16.275 1.00 47.19 178 GLN A N 1
ATOM 1377 C CA . GLN A 1 178 ? -3.611 55.190 -17.544 1.00 47.19 178 GLN A CA 1
ATOM 1378 C C . GLN A 1 178 ? -2.832 56.516 -17.402 1.00 47.19 178 GLN A C 1
ATOM 1380 O O . GLN A 1 178 ? -2.776 57.295 -18.345 1.00 47.19 178 GLN A O 1
ATOM 1385 N N . GLN A 1 179 ? -2.224 56.778 -16.243 1.00 44.56 179 GLN A N 1
ATOM 1386 C CA . GLN A 1 179 ? -1.374 57.946 -15.997 1.00 44.56 179 GLN A CA 1
ATOM 1387 C C . GLN A 1 179 ? 0.066 57.491 -15.736 1.00 44.56 179 GLN A C 1
ATOM 1389 O O . GLN A 1 179 ? 0.534 57.523 -14.604 1.00 44.56 179 GLN A O 1
ATOM 1394 N N . ASP A 1 180 ? 0.748 57.047 -16.789 1.00 40.53 180 ASP A N 1
ATOM 1395 C CA . ASP A 1 180 ? 2.211 57.107 -16.848 1.00 40.53 180 ASP A CA 1
ATOM 1396 C C . ASP A 1 180 ? 2.565 58.410 -17.590 1.00 40.53 180 ASP A C 1
ATOM 1398 O O . ASP A 1 180 ? 2.951 58.390 -18.757 1.00 40.53 180 ASP A O 1
ATOM 1402 N N . GLU A 1 181 ? 2.344 59.562 -16.946 1.00 36.84 181 GLU A N 1
ATOM 1403 C CA . GLU A 1 181 ? 3.063 60.781 -17.340 1.00 36.84 181 GLU A CA 1
ATOM 1404 C C . GLU A 1 181 ? 4.493 60.721 -16.785 1.00 36.84 181 GLU A C 1
ATOM 1406 O O . GLU A 1 181 ? 4.727 60.046 -15.774 1.00 36.84 181 GLU A O 1
ATOM 1411 N N . PRO A 1 182 ? 5.466 61.386 -17.437 1.00 37.69 182 PRO A N 1
ATOM 1412 C CA . PRO A 1 182 ? 6.868 61.274 -17.073 1.00 37.69 182 PRO A CA 1
ATOM 1413 C C . PRO A 1 182 ? 7.072 61.642 -15.603 1.00 37.69 182 PRO A C 1
ATOM 1415 O O . PRO A 1 182 ? 6.570 62.661 -15.126 1.00 37.69 182 PRO A O 1
ATOM 1418 N N . HIS A 1 183 ? 7.812 60.783 -14.900 1.00 44.12 183 HIS A N 1
ATOM 1419 C CA . HIS A 1 183 ? 8.375 61.051 -13.583 1.00 44.12 183 HIS A CA 1
ATOM 1420 C C . HIS A 1 183 ? 8.888 62.492 -13.524 1.00 44.12 183 HIS A C 1
ATOM 1422 O O . HIS A 1 183 ? 9.798 62.800 -14.280 1.00 44.12 183 HIS A O 1
ATOM 1428 N N . ASP A 1 184 ? 8.267 63.340 -12.692 1.00 35.88 184 ASP A N 1
ATOM 1429 C CA . ASP A 1 184 ? 8.956 64.366 -11.883 1.00 35.88 184 ASP A CA 1
ATOM 1430 C C . ASP A 1 184 ? 8.031 65.317 -11.092 1.00 35.88 184 ASP A C 1
ATOM 1432 O O . ASP A 1 184 ? 8.544 66.140 -10.338 1.00 35.88 184 ASP A O 1
ATOM 1436 N N . ILE A 1 185 ? 6.690 65.211 -11.148 1.00 39.56 185 ILE A N 1
ATOM 1437 C CA . ILE A 1 185 ? 5.831 66.207 -10.453 1.00 39.56 185 ILE A CA 1
ATOM 1438 C C . ILE A 1 185 ? 4.923 65.635 -9.341 1.00 39.56 185 ILE A C 1
ATOM 1440 O O . ILE A 1 185 ? 4.614 66.358 -8.395 1.00 39.56 185 ILE A O 1
ATOM 1444 N N . PHE A 1 186 ? 4.572 64.340 -9.331 1.00 37.12 186 PHE A N 1
ATOM 1445 C CA . PHE A 1 186 ? 3.766 63.752 -8.242 1.00 37.12 186 PHE A CA 1
ATOM 1446 C C . PHE A 1 186 ? 4.258 62.349 -7.823 1.00 37.12 186 PHE A C 1
ATOM 1448 O O . PHE A 1 186 ? 4.125 61.407 -8.601 1.00 37.12 186 PHE A O 1
ATOM 1455 N N . PRO A 1 187 ? 4.771 62.154 -6.589 1.00 41.75 187 PRO A N 1
ATOM 1456 C CA . PRO A 1 187 ? 5.216 60.842 -6.088 1.00 41.75 187 PRO A CA 1
ATOM 1457 C C . PRO A 1 187 ? 4.078 59.826 -5.828 1.00 41.75 187 PRO A C 1
ATOM 1459 O O . PRO A 1 187 ? 4.342 58.693 -5.448 1.00 41.75 187 PRO A O 1
ATOM 1462 N N . ASP A 1 188 ? 2.818 60.202 -6.060 1.00 39.62 188 ASP A N 1
ATOM 1463 C CA . ASP A 1 188 ? 1.611 59.521 -5.561 1.00 39.62 188 ASP A CA 1
ATOM 1464 C C . ASP A 1 188 ? 1.100 58.361 -6.462 1.00 39.62 188 ASP A C 1
ATOM 1466 O O . ASP A 1 188 ? 0.181 57.628 -6.094 1.00 39.62 188 ASP A O 1
ATOM 1470 N N . ALA A 1 189 ? 1.659 58.178 -7.669 1.00 38.47 189 ALA A N 1
ATOM 1471 C CA . ALA A 1 189 ? 1.153 57.218 -8.667 1.00 38.47 189 ALA A CA 1
ATOM 1472 C C . ALA A 1 189 ? 1.653 55.768 -8.469 1.00 38.47 189 ALA A C 1
ATOM 1474 O O . ALA A 1 189 ? 0.898 54.817 -8.694 1.00 38.47 189 ALA A O 1
ATOM 1475 N N . GLN A 1 190 ? 2.898 55.585 -8.007 1.00 43.84 190 GLN A N 1
ATOM 1476 C CA . GLN A 1 190 ? 3.478 54.266 -7.699 1.00 43.84 190 GLN A CA 1
ATOM 1477 C C . GLN A 1 190 ? 2.778 53.627 -6.481 1.00 43.84 190 GLN A C 1
ATOM 1479 O O . GLN A 1 190 ? 2.460 52.434 -6.497 1.00 43.84 190 GLN A O 1
ATOM 1484 N N . ASP A 1 191 ? 2.457 54.441 -5.472 1.00 49.09 191 ASP A N 1
ATOM 1485 C CA . ASP A 1 191 ? 1.825 54.008 -4.220 1.00 49.09 191 ASP A CA 1
ATOM 1486 C C . ASP A 1 191 ? 0.409 53.452 -4.453 1.00 49.09 191 ASP A C 1
ATOM 1488 O O . ASP A 1 191 ? 0.033 52.411 -3.905 1.00 49.09 191 ASP A O 1
ATOM 1492 N N . ARG A 1 192 ? -0.376 54.063 -5.354 1.00 53.59 192 ARG A N 1
ATOM 1493 C CA . ARG A 1 192 ? -1.765 53.643 -5.636 1.00 53.59 192 ARG A CA 1
ATOM 1494 C C . ARG A 1 192 ? -1.888 52.232 -6.218 1.00 53.59 192 ARG A C 1
ATOM 1496 O O . ARG A 1 192 ? -2.825 51.517 -5.860 1.00 53.59 192 ARG A O 1
ATOM 1503 N N . ASN A 1 193 ? -0.969 51.806 -7.086 1.00 59.06 193 ASN A N 1
ATOM 1504 C CA . ASN A 1 193 ? -0.991 50.451 -7.658 1.00 59.06 193 ASN A CA 1
ATOM 1505 C C . ASN A 1 193 ? -0.607 49.385 -6.620 1.00 59.06 193 ASN A C 1
ATOM 1507 O O . ASN A 1 193 ? -1.236 48.324 -6.564 1.00 59.06 193 ASN A O 1
ATOM 1511 N N . ASN A 1 194 ? 0.367 49.684 -5.756 1.00 62.84 194 ASN A N 1
ATOM 1512 C CA . ASN A 1 194 ? 0.779 48.789 -4.675 1.00 62.84 194 ASN A CA 1
ATOM 1513 C C . ASN A 1 194 ? -0.364 48.565 -3.672 1.00 62.84 194 ASN A C 1
ATOM 1515 O O . ASN A 1 194 ? -0.650 47.424 -3.307 1.00 62.84 194 ASN A O 1
ATOM 1519 N N . HIS A 1 195 ? -1.107 49.620 -3.319 1.00 69.44 195 HIS A N 1
ATOM 1520 C CA . HIS A 1 195 ? -2.267 49.518 -2.429 1.00 69.44 195 HIS A CA 1
ATOM 1521 C C . HIS A 1 195 ? -3.386 48.604 -2.959 1.00 69.44 195 HIS A C 1
ATOM 1523 O O . HIS A 1 195 ? -4.017 47.889 -2.176 1.00 69.44 195 HIS A O 1
ATOM 1529 N N . ARG A 1 196 ? -3.632 48.579 -4.278 1.00 74.38 196 ARG A N 1
ATOM 1530 C CA . ARG A 1 196 ? -4.658 47.709 -4.889 1.00 74.38 196 ARG A CA 1
ATOM 1531 C C . ARG A 1 196 ? -4.271 46.231 -4.829 1.00 74.38 196 ARG A C 1
ATOM 1533 O O . ARG A 1 196 ? -5.110 45.392 -4.505 1.00 74.38 196 ARG A O 1
ATOM 1540 N N . MET A 1 197 ? -3.002 45.914 -5.094 1.00 74.25 197 MET A N 1
ATOM 1541 C CA . MET A 1 197 ? -2.485 44.543 -4.997 1.00 74.25 197 MET A CA 1
ATOM 1542 C C . MET A 1 197 ? -2.512 44.027 -3.554 1.00 74.25 197 MET A C 1
ATOM 1544 O O . MET A 1 197 ? -2.937 42.894 -3.321 1.00 74.25 197 MET A O 1
ATOM 1548 N N . THR A 1 198 ? -2.138 44.868 -2.584 1.00 76.56 198 THR A N 1
ATOM 1549 C CA . THR A 1 198 ? -2.237 44.537 -1.156 1.00 76.56 198 THR A CA 1
ATOM 1550 C C . THR A 1 198 ? -3.670 44.221 -0.749 1.00 76.56 198 THR A C 1
ATOM 1552 O O . THR A 1 198 ? -3.913 43.188 -0.130 1.00 76.56 198 THR A O 1
ATOM 1555 N N . ARG A 1 199 ? -4.639 45.043 -1.169 1.00 81.69 199 ARG A N 1
ATOM 1556 C CA . ARG A 1 199 ? -6.057 44.819 -0.854 1.00 81.69 199 ARG A CA 1
ATOM 1557 C C . ARG A 1 199 ? -6.560 43.464 -1.364 1.00 81.69 199 ARG A C 1
ATOM 1559 O O . ARG A 1 199 ? -7.275 42.772 -0.644 1.00 81.69 199 ARG A O 1
ATOM 1566 N N . ALA A 1 200 ? -6.176 43.063 -2.579 1.00 83.62 200 ALA A N 1
ATOM 1567 C CA . ALA A 1 200 ? -6.551 41.762 -3.138 1.00 83.62 200 ALA A CA 1
ATOM 1568 C C . ALA A 1 200 ? -5.926 40.585 -2.359 1.00 83.62 200 ALA A C 1
ATOM 1570 O O . ALA A 1 200 ? -6.594 39.577 -2.121 1.00 83.62 200 ALA A O 1
ATOM 1571 N N . ALA A 1 201 ? -4.671 40.714 -1.915 1.00 83.81 201 ALA A N 1
ATOM 1572 C CA . ALA A 1 201 ? -4.008 39.693 -1.101 1.00 83.81 201 ALA A CA 1
ATOM 1573 C C . ALA A 1 201 ? -4.607 39.579 0.312 1.00 83.81 201 ALA A C 1
ATOM 1575 O O . ALA A 1 201 ? -4.844 38.471 0.796 1.00 83.81 201 ALA A O 1
ATOM 1576 N N . GLU A 1 202 ? -4.905 40.707 0.961 1.00 86.56 202 GLU A N 1
ATOM 1577 C CA . GLU A 1 202 ? -5.582 40.745 2.263 1.00 86.56 202 GLU A CA 1
ATOM 1578 C C . GLU A 1 202 ? -6.984 40.139 2.194 1.00 86.56 202 GLU A C 1
ATOM 1580 O O . GLU A 1 202 ? -7.393 39.411 3.102 1.00 86.56 202 GLU A O 1
ATOM 1585 N N . MET A 1 203 ? -7.693 40.374 1.087 1.00 90.50 203 MET A N 1
ATOM 1586 C CA . MET A 1 203 ? -8.983 39.752 0.826 1.00 90.50 203 MET A CA 1
ATOM 1587 C C . MET A 1 203 ? -8.867 38.228 0.740 1.00 90.50 203 MET A C 1
ATOM 1589 O O . MET A 1 203 ? -9.602 37.524 1.435 1.00 90.50 203 MET A O 1
ATOM 1593 N N . LEU A 1 204 ? -7.933 37.705 -0.063 1.00 91.62 204 LEU A N 1
ATOM 1594 C CA . LEU A 1 204 ? -7.719 36.259 -0.164 1.00 91.62 204 LEU A CA 1
ATOM 1595 C C . LEU A 1 204 ? -7.346 35.659 1.197 1.00 91.62 204 LEU A C 1
ATOM 1597 O O . LEU A 1 204 ? -7.901 34.636 1.588 1.00 91.62 204 LEU A O 1
ATOM 1601 N N . SER A 1 205 ? -6.468 36.327 1.951 1.00 90.50 205 SER A N 1
ATOM 1602 C CA . SER A 1 205 ? -6.096 35.915 3.308 1.00 90.50 205 SER A CA 1
ATOM 1603 C C . SER A 1 205 ? -7.302 35.885 4.255 1.00 90.50 205 SER A C 1
ATOM 1605 O O . SER A 1 205 ? -7.401 35.007 5.112 1.00 90.50 205 SER A O 1
ATOM 1607 N N . TYR A 1 206 ? -8.242 36.826 4.125 1.00 93.56 206 TYR A N 1
ATOM 1608 C CA . TYR A 1 206 ? -9.482 36.808 4.898 1.00 93.56 206 TYR A CA 1
ATOM 1609 C C . TYR A 1 206 ? -10.409 35.657 4.481 1.00 93.56 206 TYR A C 1
ATOM 1611 O O . TYR A 1 206 ? -10.933 34.977 5.356 1.00 93.56 206 TYR A O 1
ATOM 1619 N N . ILE A 1 207 ? -10.554 35.368 3.183 1.00 94.44 207 ILE A N 1
ATOM 1620 C CA . ILE A 1 207 ? -11.330 34.208 2.704 1.00 94.44 207 ILE A CA 1
ATOM 1621 C C . ILE A 1 207 ? -10.727 32.894 3.225 1.00 94.44 207 ILE A C 1
ATOM 1623 O O . ILE A 1 207 ? -11.450 32.031 3.715 1.00 94.44 207 ILE A O 1
ATOM 1627 N N . GLN 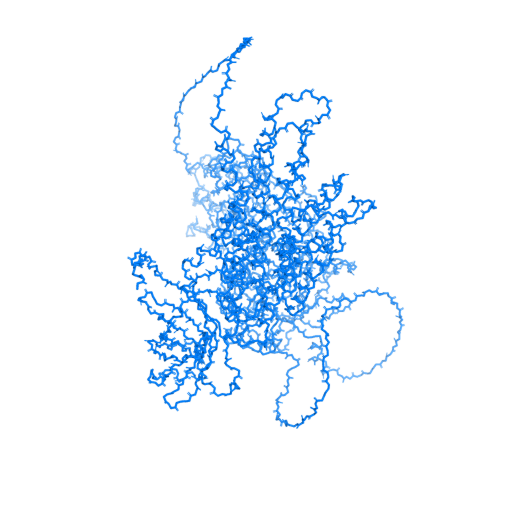A 1 208 ? -9.400 32.760 3.207 1.00 94.56 208 GLN A N 1
ATOM 1628 C CA . GLN A 1 208 ? -8.713 31.603 3.789 1.00 94.56 208 GLN A CA 1
ATOM 1629 C C . GLN A 1 208 ? -8.981 31.480 5.293 1.00 94.56 208 GLN A C 1
ATOM 1631 O O . GLN A 1 208 ? -9.175 30.378 5.802 1.00 94.56 208 GLN A O 1
ATOM 1636 N N . PHE A 1 209 ? -9.026 32.605 6.011 1.00 93.88 209 PHE A N 1
ATOM 1637 C CA . PHE A 1 209 ? -9.400 32.624 7.423 1.00 93.88 209 PHE A CA 1
ATOM 1638 C C . PHE A 1 209 ? -10.837 32.135 7.652 1.00 93.88 209 PHE A C 1
ATOM 1640 O O . PHE A 1 209 ? -11.043 31.387 8.602 1.00 93.88 209 PHE A O 1
ATOM 1647 N N . ILE A 1 210 ? -11.796 32.489 6.782 1.00 94.62 210 ILE A N 1
ATOM 1648 C CA . ILE A 1 210 ? -13.169 31.954 6.841 1.00 94.62 210 ILE A CA 1
ATOM 1649 C C . ILE A 1 210 ? -13.118 30.426 6.801 1.00 94.62 210 ILE A C 1
ATOM 1651 O O . ILE A 1 210 ? -13.631 29.778 7.704 1.00 94.62 210 ILE A O 1
ATOM 1655 N N . TYR A 1 211 ? -12.429 29.841 5.818 1.00 93.62 211 TYR A N 1
ATOM 1656 C CA . TYR A 1 211 ? -12.293 28.386 5.720 1.00 93.62 211 TYR A CA 1
ATOM 1657 C C . TYR A 1 211 ? -11.666 27.764 6.980 1.00 93.62 211 TYR A C 1
ATOM 1659 O O . TYR A 1 211 ? -12.220 26.834 7.567 1.00 93.62 211 TYR A O 1
ATOM 1667 N N . PHE A 1 212 ? -10.511 28.279 7.417 1.00 93.62 212 PHE A N 1
ATOM 1668 C CA . PHE A 1 212 ? -9.764 27.696 8.535 1.00 93.62 212 PHE A CA 1
ATOM 1669 C C . PHE A 1 212 ? -10.422 27.912 9.900 1.00 93.62 212 PHE A C 1
ATOM 1671 O O . PHE A 1 212 ? -10.204 27.085 10.787 1.00 93.62 212 PHE A O 1
ATOM 1678 N N . SER A 1 213 ? -11.249 28.948 10.084 1.00 92.62 213 SER A N 1
ATOM 1679 C CA . SER A 1 213 ? -12.051 29.089 11.302 1.00 92.62 213 SER A CA 1
ATOM 1680 C C . SER A 1 213 ? -13.057 27.939 11.404 1.00 92.62 213 SER A C 1
ATOM 1682 O O . SER A 1 213 ? -13.084 27.252 12.422 1.00 92.62 213 SER A O 1
ATOM 1684 N N . GLY A 1 214 ? -13.767 27.598 10.322 1.00 89.94 214 GLY A N 1
ATOM 1685 C CA . GLY A 1 214 ? -14.673 26.438 10.271 1.00 89.94 214 GLY A CA 1
ATOM 1686 C C . GLY A 1 214 ? -13.984 25.072 10.420 1.00 89.94 214 GLY A C 1
ATOM 1687 O O . GLY A 1 214 ? -14.643 24.069 10.703 1.00 89.94 214 GLY A O 1
ATOM 1688 N N . ALA A 1 215 ? -12.659 25.032 10.263 1.00 90.69 215 ALA A N 1
ATOM 1689 C CA . ALA A 1 215 ? -11.840 23.824 10.317 1.00 90.69 215 ALA A CA 1
ATOM 1690 C C . ALA A 1 215 ? -11.253 23.533 11.714 1.00 90.69 215 ALA A C 1
ATOM 1692 O O . ALA A 1 215 ? -10.485 22.584 11.897 1.00 90.69 215 ALA A O 1
ATOM 1693 N N . LEU A 1 216 ? -11.580 24.354 12.713 1.00 90.75 216 LEU A N 1
ATOM 1694 C CA . LEU A 1 216 ? -11.244 24.081 14.109 1.00 90.75 216 LEU A CA 1
ATOM 1695 C C . LEU A 1 216 ? -12.130 22.964 14.670 1.00 90.75 216 LEU A C 1
ATOM 1697 O O . LEU A 1 216 ? -13.283 22.798 14.278 1.00 90.75 216 LEU A O 1
ATOM 1701 N N . SER A 1 217 ? -11.604 22.216 15.637 1.00 87.94 217 SER A N 1
ATOM 1702 C CA . SER A 1 217 ? -12.309 21.115 16.310 1.00 87.94 217 SER A CA 1
ATOM 1703 C C . SER A 1 217 ? -13.328 21.610 17.359 1.00 87.94 217 SER A C 1
ATOM 1705 O O . SER A 1 217 ? -13.293 21.191 18.515 1.00 87.94 217 SER A O 1
ATOM 1707 N N . LEU A 1 218 ? -14.210 22.540 16.979 1.00 87.38 218 LEU A N 1
ATOM 1708 C CA . LEU A 1 218 ? -15.261 23.113 17.833 1.00 87.38 218 LEU A CA 1
ATOM 1709 C C . LEU A 1 218 ? -16.635 22.494 17.528 1.00 87.38 218 LEU A C 1
ATOM 1711 O O . LEU A 1 218 ? -16.863 21.948 16.450 1.00 87.38 218 LEU A O 1
ATOM 1715 N N . ARG A 1 219 ? -17.576 22.586 18.479 1.00 83.69 219 ARG A N 1
ATOM 1716 C CA . ARG A 1 219 ? -18.952 22.081 18.311 1.00 83.69 219 ARG A CA 1
ATOM 1717 C C . ARG A 1 219 ? -19.833 23.134 17.637 1.00 83.69 219 ARG A C 1
ATOM 1719 O O . ARG A 1 219 ? -20.682 23.745 18.286 1.00 83.69 219 ARG A O 1
ATOM 1726 N N . TYR A 1 220 ? -19.579 23.373 16.354 1.00 86.19 220 TYR A N 1
ATOM 1727 C CA . TYR A 1 220 ? -20.339 24.323 15.543 1.00 86.19 220 TYR A CA 1
ATOM 1728 C C . TYR A 1 220 ? -21.800 23.902 15.353 1.00 86.19 220 TYR A C 1
ATOM 1730 O O . TYR A 1 220 ? -22.091 22.703 15.351 1.00 86.19 220 TYR A O 1
ATOM 1738 N N . PRO A 1 221 ? -22.720 24.860 15.129 1.00 83.88 221 PRO A N 1
ATOM 1739 C CA . PRO A 1 221 ? -24.010 24.522 14.549 1.00 83.88 221 PRO A CA 1
ATOM 1740 C C . PRO A 1 221 ? -23.793 23.936 13.145 1.00 83.88 221 PRO A C 1
ATOM 1742 O O . PRO A 1 221 ? -22.917 24.373 12.394 1.00 83.88 221 PRO A O 1
ATOM 1745 N N . GLY A 1 222 ? -24.587 22.930 12.797 1.00 77.44 222 GLY A N 1
ATOM 1746 C CA . GLY A 1 222 ? -24.375 22.078 11.625 1.00 77.44 222 GLY A CA 1
ATOM 1747 C C . GLY A 1 222 ? -24.363 22.829 10.298 1.00 77.44 222 GLY A C 1
ATOM 1748 O O . GLY A 1 222 ? -23.605 22.453 9.415 1.00 77.44 222 GLY A O 1
ATOM 1749 N N . PHE A 1 223 ? -25.113 23.926 10.165 1.00 80.94 223 PHE A N 1
ATOM 1750 C CA . PHE A 1 223 ? -25.147 24.746 8.949 1.00 80.94 223 PHE A CA 1
ATOM 1751 C C . PHE A 1 223 ? -23.857 25.545 8.696 1.00 80.94 223 PHE A C 1
ATOM 1753 O O . PHE A 1 223 ? -23.585 25.934 7.560 1.00 80.94 223 PHE A O 1
ATOM 1760 N N . LEU A 1 224 ? -23.057 25.823 9.732 1.00 86.81 224 LEU A N 1
ATOM 1761 C CA . LEU A 1 224 ? -21.941 26.768 9.640 1.00 86.81 224 LEU A CA 1
ATOM 1762 C C . LEU A 1 224 ? -20.773 26.208 8.819 1.00 86.81 224 LEU A C 1
ATOM 1764 O O . LEU A 1 224 ? -20.266 26.889 7.928 1.00 86.81 224 LEU A O 1
ATOM 1768 N N . GLN A 1 225 ? -20.363 24.966 9.088 1.00 88.25 225 GLN A N 1
ATOM 1769 C CA . GLN A 1 225 ? -19.244 24.324 8.386 1.00 88.25 225 GLN A CA 1
ATOM 1770 C C . GLN A 1 225 ? -19.511 24.112 6.883 1.00 88.25 225 GLN A C 1
ATOM 1772 O O . GLN A 1 225 ? -18.618 24.421 6.096 1.00 88.25 225 GLN A O 1
ATOM 1777 N N . PRO A 1 226 ? -20.707 23.674 6.441 1.00 87.12 226 PRO A N 1
ATOM 1778 C CA . PRO A 1 226 ? -21.080 23.663 5.029 1.00 87.12 226 PRO A CA 1
ATOM 1779 C C . PRO A 1 226 ? -20.943 25.011 4.322 1.00 87.12 226 PRO A C 1
ATOM 1781 O O . PRO A 1 226 ? -20.330 25.088 3.260 1.00 87.12 226 PRO A O 1
ATOM 1784 N N . LEU A 1 227 ? -21.471 26.082 4.923 1.00 87.69 227 LEU A N 1
ATOM 1785 C CA . LEU A 1 227 ? -21.457 27.419 4.323 1.00 87.69 227 LEU A CA 1
ATOM 1786 C C . LEU A 1 227 ? -20.042 27.970 4.187 1.00 87.69 227 LEU A C 1
ATOM 1788 O O . LEU A 1 227 ? -19.671 28.513 3.149 1.00 87.69 227 LEU A O 1
ATOM 1792 N N . ILE A 1 228 ? -19.243 27.804 5.237 1.00 90.12 228 ILE A N 1
ATOM 1793 C CA . ILE A 1 228 ? -17.846 28.226 5.259 1.00 90.12 228 ILE A CA 1
ATOM 1794 C C . ILE A 1 228 ? -16.985 27.347 4.338 1.00 90.12 228 ILE A C 1
ATOM 1796 O O . ILE A 1 228 ? -16.071 27.845 3.679 1.00 90.12 228 ILE A O 1
ATOM 1800 N N . GLY A 1 229 ? -17.299 26.057 4.221 1.00 88.81 229 GLY A N 1
ATOM 1801 C CA . GLY A 1 229 ? -16.599 25.090 3.375 1.00 88.81 229 GLY A CA 1
ATOM 1802 C C . GLY A 1 229 ? -16.606 25.435 1.881 1.00 88.81 229 GLY A C 1
ATOM 1803 O O . GLY A 1 229 ? -15.660 25.086 1.168 1.00 88.81 229 GLY A O 1
ATOM 1804 N N . PHE A 1 230 ? -17.593 26.205 1.405 1.00 87.94 230 PHE A N 1
ATOM 1805 C CA . PHE A 1 230 ? -17.618 26.724 0.031 1.00 87.94 230 PHE A CA 1
ATOM 1806 C C . PHE A 1 230 ? -16.451 27.671 -0.294 1.00 87.94 230 PHE A C 1
ATOM 1808 O O . PHE A 1 230 ? -16.172 27.917 -1.464 1.00 87.94 230 PHE A O 1
ATOM 1815 N N . SER A 1 231 ? -15.710 28.148 0.710 1.00 90.38 231 SER A N 1
ATOM 1816 C CA . SER A 1 231 ? -14.486 28.935 0.511 1.00 90.38 231 SER A CA 1
ATOM 1817 C C . SER A 1 231 ? -13.202 28.092 0.354 1.00 90.38 231 SER A C 1
ATOM 1819 O O . SER A 1 231 ? -12.110 28.652 0.242 1.00 90.38 231 SER A O 1
ATOM 1821 N N . SER A 1 232 ? -13.309 26.758 0.278 1.00 88.94 232 SER A N 1
ATOM 1822 C CA . SER A 1 232 ? -12.181 25.814 0.111 1.00 88.94 232 SER A CA 1
ATOM 1823 C C . SER A 1 232 ? -11.302 26.065 -1.123 1.00 88.94 232 SER A C 1
ATOM 1825 O O . SER A 1 232 ? -10.093 25.846 -1.072 1.00 88.94 232 SER A O 1
ATOM 1827 N N . TRP A 1 233 ? -11.851 26.619 -2.208 1.00 88.62 233 TRP A N 1
ATOM 1828 C CA . TRP A 1 233 ? -11.073 26.979 -3.403 1.00 88.62 233 TRP A CA 1
ATOM 1829 C C . TRP A 1 233 ? -9.905 27.934 -3.096 1.00 88.62 233 TRP A C 1
ATOM 1831 O O . TRP A 1 233 ? -8.872 27.886 -3.765 1.00 88.62 233 TRP A O 1
ATOM 1841 N N . SER A 1 234 ? -10.033 28.763 -2.053 1.00 91.38 234 SER A N 1
ATOM 1842 C CA . SER A 1 234 ? -9.005 29.720 -1.626 1.00 91.38 234 SER A CA 1
ATOM 1843 C C . SER A 1 234 ? -7.769 29.063 -0.995 1.00 91.38 234 SER A C 1
ATOM 1845 O O . SER A 1 234 ? -6.740 29.723 -0.820 1.00 91.38 234 SER A O 1
ATOM 1847 N N . THR A 1 235 ? -7.847 27.769 -0.663 1.00 91.00 235 THR A N 1
ATOM 1848 C CA . THR A 1 235 ? -6.798 27.014 0.040 1.00 91.00 235 THR A CA 1
ATOM 1849 C C . THR A 1 235 ? -6.101 25.970 -0.837 1.00 91.00 235 THR A C 1
ATOM 1851 O O . THR A 1 235 ? -5.289 25.200 -0.329 1.00 91.00 235 THR A O 1
ATOM 1854 N N . LEU A 1 236 ? -6.376 25.954 -2.152 1.00 88.56 236 LEU A N 1
ATOM 1855 C CA . LEU A 1 236 ? -5.928 24.923 -3.110 1.00 88.56 236 LEU A CA 1
ATOM 1856 C C . LEU A 1 236 ? -6.481 23.513 -2.815 1.00 88.56 236 LEU A C 1
ATOM 1858 O O . LEU A 1 236 ? -5.963 22.518 -3.335 1.00 88.56 236 LEU A O 1
ATOM 1862 N N . MET A 1 237 ? -7.536 23.425 -1.999 1.00 80.81 237 MET A N 1
ATOM 1863 C CA . MET A 1 237 ? -8.281 22.199 -1.727 1.00 80.81 237 MET A CA 1
ATOM 1864 C C . MET A 1 237 ? -9.567 22.210 -2.547 1.00 80.81 237 MET A C 1
ATOM 1866 O O . MET A 1 237 ? -10.502 22.944 -2.243 1.00 80.81 237 MET A O 1
ATOM 1870 N N . LEU A 1 238 ? -9.607 21.399 -3.603 1.00 79.56 238 LEU A N 1
ATOM 1871 C CA . LEU A 1 238 ? -10.798 21.235 -4.431 1.00 79.56 238 LEU A CA 1
ATOM 1872 C C . LEU A 1 238 ? -11.371 19.820 -4.266 1.00 79.56 238 LEU A C 1
ATOM 1874 O O . LEU A 1 238 ? -10.591 18.867 -4.151 1.00 79.56 238 LEU A O 1
ATOM 1878 N N . PRO A 1 239 ? -12.709 19.661 -4.273 1.00 71.56 239 PRO A N 1
ATOM 1879 C CA . PRO A 1 239 ? -13.350 18.346 -4.231 1.00 71.56 239 PRO A CA 1
ATOM 1880 C C . PRO A 1 239 ? -12.995 17.471 -5.435 1.00 71.56 239 PRO A C 1
ATOM 1882 O O . PRO A 1 239 ? -12.742 16.277 -5.292 1.00 71.56 239 PRO A O 1
ATOM 1885 N N . ALA A 1 240 ? -12.923 18.088 -6.615 1.00 74.88 240 ALA A N 1
ATOM 1886 C CA . ALA A 1 240 ? -12.422 17.492 -7.843 1.00 74.88 240 ALA A CA 1
ATOM 1887 C C . ALA A 1 240 ? -11.305 18.389 -8.383 1.00 74.88 240 ALA A C 1
ATOM 1889 O O . ALA A 1 240 ? -11.489 19.599 -8.525 1.00 74.88 240 ALA A O 1
ATOM 1890 N N . GLY A 1 241 ? -10.133 17.809 -8.631 1.00 72.62 241 GLY A N 1
ATOM 1891 C CA . GLY A 1 241 ? -8.981 18.533 -9.163 1.00 72.62 241 GLY A CA 1
ATOM 1892 C C . GLY A 1 241 ? -8.561 17.999 -10.531 1.00 72.62 241 GLY A C 1
ATOM 1893 O O . GLY A 1 241 ? -9.082 16.986 -10.980 1.00 72.62 241 GLY A O 1
ATOM 1894 N N . PRO A 1 242 ? -7.594 18.649 -11.195 1.00 75.81 242 PRO A N 1
ATOM 1895 C CA . PRO A 1 242 ? -7.245 18.362 -12.589 1.00 75.81 242 PRO A CA 1
ATOM 1896 C C . PRO A 1 242 ? -6.626 16.974 -12.821 1.00 75.81 242 PRO A C 1
ATOM 1898 O O . PRO A 1 242 ? -6.591 16.511 -13.957 1.00 75.81 242 PRO A O 1
ATOM 1901 N N . VAL A 1 243 ? -6.106 16.319 -11.775 1.00 79.25 243 VAL A N 1
ATOM 1902 C CA . VAL A 1 243 ? -5.459 14.997 -11.872 1.00 79.25 243 VAL A CA 1
ATOM 1903 C C . VAL A 1 243 ? -6.414 13.883 -11.455 1.00 79.25 243 VAL A C 1
ATOM 1905 O O . VAL A 1 243 ? -6.419 12.805 -12.045 1.00 79.25 243 VAL A O 1
ATOM 1908 N N . THR A 1 244 ? -7.217 14.119 -10.417 1.00 72.12 244 THR A N 1
ATOM 1909 C CA . THR A 1 244 ? -8.183 13.147 -9.903 1.00 72.12 244 THR A CA 1
ATOM 1910 C C . THR A 1 244 ? -9.569 13.773 -9.788 1.00 72.12 244 THR A C 1
ATOM 1912 O O . THR A 1 244 ? -9.800 14.676 -8.981 1.00 72.12 244 THR A O 1
ATOM 1915 N N . ASN A 1 245 ? -10.494 13.234 -10.588 1.00 74.75 245 ASN A N 1
ATOM 1916 C CA . ASN A 1 245 ? -11.882 13.696 -10.709 1.00 74.75 245 ASN A CA 1
ATOM 1917 C C . ASN A 1 245 ? -12.851 12.980 -9.752 1.00 74.75 245 ASN A C 1
ATOM 1919 O O . ASN A 1 245 ? -14.062 13.138 -9.871 1.00 74.75 245 ASN A O 1
ATOM 1923 N N . TYR A 1 246 ? -12.341 12.156 -8.835 1.00 70.00 246 TYR A N 1
ATOM 1924 C CA . TYR A 1 246 ? -13.156 11.387 -7.899 1.00 70.00 246 TYR A CA 1
ATOM 1925 C C . TYR A 1 246 ? -12.790 11.730 -6.458 1.00 70.00 246 TYR A C 1
ATOM 1927 O O . TYR A 1 246 ? -11.615 11.663 -6.085 1.00 70.00 246 TYR A O 1
ATOM 1935 N N . SER A 1 247 ? -13.809 12.024 -5.648 1.00 69.88 247 SER A N 1
ATOM 1936 C CA . SER A 1 247 ? -13.663 12.169 -4.206 1.00 69.88 247 SER A CA 1
ATOM 1937 C C . SER A 1 247 ? -14.064 10.876 -3.481 1.00 69.88 247 SER A C 1
ATOM 1939 O O . SER A 1 247 ? -15.141 10.341 -3.730 1.00 69.88 247 SER A O 1
ATOM 1941 N N . PRO A 1 248 ? -13.239 10.365 -2.550 1.00 66.00 248 PRO A N 1
ATOM 1942 C CA . PRO A 1 248 ? -13.592 9.279 -1.643 1.00 66.00 248 PRO A CA 1
ATOM 1943 C C . PRO A 1 248 ? -14.603 9.707 -0.566 1.00 66.00 248 PRO A C 1
ATOM 1945 O O . PRO A 1 248 ? -15.067 8.852 0.186 1.00 66.00 248 PRO A O 1
ATOM 1948 N N . TYR A 1 249 ? -14.911 11.001 -0.446 1.00 73.19 249 TYR A N 1
ATOM 1949 C CA . TYR A 1 249 ? -15.964 11.511 0.426 1.00 73.19 249 TYR A CA 1
ATOM 1950 C C . TYR A 1 249 ? -17.183 11.887 -0.411 1.00 73.19 249 TYR A C 1
ATOM 1952 O O . TYR A 1 249 ? -17.045 12.472 -1.481 1.00 73.19 249 TYR A O 1
ATOM 1960 N N . ALA A 1 250 ? -18.373 11.556 0.087 1.00 70.75 250 ALA A N 1
ATOM 1961 C CA . ALA A 1 250 ? -19.616 11.834 -0.623 1.00 70.75 250 ALA A CA 1
ATOM 1962 C C . ALA A 1 250 ? -20.010 13.322 -0.589 1.00 70.75 250 ALA A C 1
ATOM 1964 O O . ALA A 1 250 ? -20.668 13.785 -1.514 1.00 70.75 250 ALA A O 1
ATOM 1965 N N . GLY A 1 251 ? -19.594 14.082 0.435 1.00 77.50 251 GLY A N 1
ATOM 1966 C CA . GLY A 1 251 ? -20.025 15.471 0.606 1.00 77.50 251 GLY A CA 1
ATOM 1967 C C . GLY A 1 251 ? -21.518 15.541 0.930 1.00 77.50 251 GLY A C 1
ATOM 1968 O O . GLY A 1 251 ? -21.930 15.091 1.994 1.00 77.50 251 GLY A O 1
ATOM 1969 N N . VAL A 1 252 ? -22.324 16.091 0.019 1.00 77.00 252 VAL A N 1
ATOM 1970 C CA . VAL A 1 252 ? -23.796 16.102 0.116 1.00 77.00 252 VAL A CA 1
ATOM 1971 C C . VAL A 1 252 ? -24.374 14.857 -0.551 1.00 77.00 252 VAL A C 1
ATOM 1973 O O . VAL A 1 252 ? -24.039 14.551 -1.695 1.00 77.00 252 VAL A O 1
ATOM 1976 N N . LYS A 1 253 ? -25.279 14.161 0.142 1.00 70.88 253 LYS A N 1
ATOM 1977 C CA . LYS A 1 253 ? -25.928 12.934 -0.331 1.00 70.88 253 LYS A CA 1
ATOM 1978 C C . LYS A 1 253 ? -27.340 12.819 0.275 1.00 70.88 253 LYS A C 1
ATOM 1980 O O . LYS A 1 253 ? -27.539 13.251 1.401 1.00 70.88 253 LYS A O 1
ATOM 1985 N N . ASP A 1 254 ? -28.332 12.378 -0.506 1.00 67.56 254 ASP A N 1
ATOM 1986 C CA . ASP A 1 254 ? -29.741 12.803 -0.367 1.00 67.56 254 ASP A CA 1
ATOM 1987 C C . ASP A 1 254 ? -30.088 14.008 0.505 1.00 67.56 254 ASP A C 1
ATOM 1989 O O . ASP A 1 254 ? -30.845 13.911 1.471 1.00 67.56 254 ASP A O 1
ATOM 1993 N N . GLY A 1 255 ? -29.591 15.178 0.103 1.00 70.19 255 GLY A N 1
ATOM 1994 C CA . GLY A 1 255 ? -29.984 16.427 0.739 1.00 70.19 255 GLY A CA 1
ATOM 1995 C C . GLY A 1 255 ? -29.510 16.543 2.190 1.00 70.19 255 GLY A C 1
ATOM 1996 O O . GLY A 1 255 ? -30.080 17.326 2.946 1.00 70.19 255 GLY A O 1
ATOM 1997 N N . ILE A 1 256 ? -28.497 15.768 2.596 1.00 74.06 256 ILE A N 1
ATOM 1998 C CA . ILE A 1 256 ? -27.862 15.792 3.918 1.00 74.06 256 ILE A CA 1
ATOM 1999 C C . ILE A 1 256 ? -26.337 15.728 3.725 1.00 74.06 256 ILE A C 1
ATOM 2001 O O . ILE A 1 256 ? -25.829 15.043 2.837 1.00 74.06 256 ILE A O 1
ATOM 2005 N N . TYR A 1 257 ? -25.572 16.454 4.542 1.00 77.31 257 TYR A N 1
ATOM 2006 C CA . TYR A 1 257 ? -24.108 16.351 4.518 1.00 77.31 257 TYR A CA 1
ATOM 2007 C C . TYR A 1 257 ? -23.636 15.057 5.201 1.00 77.31 257 TYR A C 1
ATOM 2009 O O . TYR A 1 257 ? -23.897 14.839 6.384 1.00 77.31 257 TYR A O 1
ATOM 2017 N N . GLU A 1 258 ? -22.909 14.211 4.468 1.00 73.69 258 GLU A N 1
ATOM 2018 C CA . GLU A 1 258 ? -22.361 12.947 4.960 1.00 73.69 258 GLU A CA 1
ATOM 2019 C C . GLU A 1 258 ? -20.992 13.175 5.616 1.00 73.69 258 GLU A C 1
ATOM 2021 O O . GLU A 1 258 ? -20.030 13.621 4.986 1.00 73.69 258 GLU A O 1
ATOM 2026 N N . THR A 1 259 ? -20.888 12.814 6.895 1.00 70.69 259 THR A N 1
ATOM 2027 C CA . THR A 1 259 ? -19.615 12.787 7.623 1.00 70.69 259 THR A CA 1
ATOM 2028 C C . THR A 1 259 ? -19.311 11.355 8.060 1.00 70.69 259 THR A C 1
ATOM 2030 O O . THR A 1 259 ? -20.102 10.687 8.724 1.00 70.69 259 THR A O 1
ATOM 2033 N N . ASN A 1 260 ? -18.148 10.852 7.647 1.00 60.81 260 ASN A N 1
ATOM 2034 C CA . ASN A 1 260 ? -17.635 9.548 8.050 1.00 60.81 260 ASN A CA 1
ATOM 2035 C C . ASN A 1 260 ? -16.988 9.699 9.428 1.00 60.81 260 ASN A C 1
ATOM 2037 O O . ASN A 1 260 ? -15.779 9.926 9.535 1.00 60.81 260 ASN A O 1
ATOM 2041 N N . GLY A 1 261 ? -17.787 9.600 10.487 1.00 52.47 261 GLY A N 1
ATOM 2042 C CA . GLY A 1 261 ? -17.279 9.718 11.845 1.00 52.47 261 GLY A CA 1
ATOM 2043 C C . GLY A 1 261 ? -18.240 9.177 12.890 1.00 52.47 261 GLY A C 1
ATOM 2044 O O . GLY A 1 261 ? -19.431 9.461 12.849 1.00 52.47 261 GLY A O 1
ATOM 2045 N N . THR A 1 262 ? -17.674 8.446 13.858 1.00 46.12 262 THR A N 1
ATOM 2046 C CA . THR A 1 262 ? -18.232 8.002 15.153 1.00 46.12 262 THR A CA 1
ATOM 2047 C C . THR A 1 262 ? -18.595 9.211 16.027 1.00 46.12 262 THR A C 1
ATOM 2049 O O . THR A 1 262 ? -18.013 9.441 17.084 1.00 46.12 262 THR A O 1
ATOM 2052 N N . LEU A 1 263 ? -19.508 10.021 15.494 1.00 46.59 263 LEU A N 1
ATOM 2053 C CA . LEU A 1 263 ? -20.102 11.292 15.906 1.00 46.59 263 LEU A CA 1
ATOM 2054 C C . LEU A 1 263 ? -19.215 12.512 16.230 1.00 46.59 263 LEU A C 1
ATOM 2056 O O . LEU A 1 263 ? -19.559 13.563 15.715 1.00 46.59 263 LEU A O 1
ATOM 2060 N N . THR A 1 264 ? -18.109 12.491 16.993 1.00 49.81 264 THR A N 1
ATOM 2061 C CA . THR A 1 264 ? -17.364 13.759 17.304 1.00 49.81 264 THR A CA 1
ATOM 2062 C C . THR A 1 264 ? -15.887 13.596 17.721 1.00 49.81 264 THR A C 1
ATOM 2064 O O . THR A 1 264 ? -15.369 14.396 18.500 1.00 49.81 264 THR A O 1
ATOM 2067 N N . GLY A 1 265 ? -15.197 12.537 17.286 1.00 53.44 265 GLY A N 1
ATOM 2068 C CA . GLY A 1 265 ? -13.796 12.287 17.680 1.00 53.44 265 GLY A CA 1
ATOM 2069 C C . GLY A 1 265 ? -12.737 12.678 16.645 1.00 53.44 265 GLY A C 1
ATOM 2070 O O . GLY A 1 265 ? -11.560 12.781 16.986 1.00 53.44 265 GLY A O 1
ATOM 2071 N N . GLU A 1 266 ? -13.132 12.853 15.383 1.00 67.81 266 GLU A N 1
ATOM 2072 C CA . GLU A 1 266 ? -12.203 13.256 14.327 1.00 67.81 266 GLU A CA 1
ATOM 2073 C C . GLU A 1 266 ? -11.964 14.771 14.397 1.00 67.81 266 GLU A C 1
ATOM 2075 O O . GLU A 1 266 ? -12.886 15.520 14.737 1.00 67.81 266 GLU A O 1
ATOM 2080 N N . PRO A 1 267 ? -10.752 15.253 14.085 1.00 80.38 267 PRO A N 1
ATOM 2081 C CA . PRO A 1 267 ? -10.486 16.676 14.160 1.00 80.38 267 PRO A CA 1
ATOM 2082 C C . PRO A 1 267 ? -11.326 17.486 13.166 1.00 80.38 267 PRO A C 1
ATOM 2084 O O . PRO A 1 267 ? -11.609 17.027 12.059 1.00 80.38 267 PRO A O 1
ATOM 2087 N N . GLY A 1 268 ? -11.675 18.720 13.531 1.00 81.00 268 GLY A N 1
ATOM 2088 C CA . GLY A 1 268 ? -12.527 19.627 12.755 1.00 81.00 268 GLY A CA 1
ATOM 2089 C C . GLY A 1 268 ? -12.040 19.848 11.325 1.00 81.00 268 GLY A C 1
ATOM 2090 O O . GLY A 1 268 ? -12.853 19.971 10.411 1.00 81.00 268 GLY A O 1
ATOM 2091 N N . PHE A 1 269 ? -10.725 19.781 11.106 1.00 86.50 269 PHE A N 1
ATOM 2092 C CA . PHE A 1 269 ? -10.136 19.852 9.773 1.00 86.50 269 PHE A CA 1
ATOM 2093 C C . PHE A 1 269 ? -10.588 18.680 8.880 1.00 86.50 269 PHE A C 1
ATOM 2095 O O . PHE A 1 269 ? -10.944 18.888 7.724 1.00 86.50 269 PHE A O 1
ATOM 2102 N N . VAL A 1 270 ? -10.672 17.455 9.421 1.00 83.44 270 VAL A N 1
ATOM 2103 C CA . VAL A 1 270 ? -11.196 16.275 8.701 1.00 83.44 270 VAL A CA 1
ATOM 2104 C C . VAL A 1 270 ? -12.668 16.449 8.391 1.00 83.44 270 VAL A C 1
ATOM 2106 O O . VAL A 1 270 ? -13.076 16.227 7.254 1.00 83.44 270 VAL A O 1
ATOM 2109 N N . ILE A 1 271 ? -13.448 16.857 9.390 1.00 82.12 271 ILE A N 1
ATOM 2110 C CA . ILE A 1 271 ? -14.897 17.027 9.264 1.00 82.12 271 ILE A CA 1
ATOM 2111 C C . ILE A 1 271 ? -15.202 18.014 8.133 1.00 82.12 271 ILE A C 1
ATOM 2113 O O . ILE A 1 271 ? -15.971 17.696 7.227 1.00 82.12 271 ILE A O 1
ATOM 2117 N N . LEU A 1 272 ? -14.517 19.160 8.107 1.00 86.56 272 LEU A N 1
ATOM 2118 C CA . LEU A 1 272 ? -14.697 20.154 7.051 1.00 86.56 272 LEU A CA 1
ATOM 2119 C C . LEU A 1 272 ? -14.314 19.610 5.664 1.00 86.56 272 LEU A C 1
ATOM 2121 O O . LEU A 1 272 ? -14.993 19.888 4.676 1.00 86.56 272 LEU A O 1
ATOM 2125 N N . THR A 1 273 ? -13.271 18.781 5.566 1.00 83.12 273 THR A N 1
ATOM 2126 C CA . THR A 1 273 ? -12.898 18.147 4.288 1.00 83.12 273 THR A CA 1
ATOM 2127 C C . THR A 1 273 ? -13.861 17.062 3.818 1.00 83.12 273 THR A C 1
ATOM 2129 O O . THR A 1 273 ? -13.997 16.855 2.615 1.00 83.12 273 THR A O 1
ATOM 2132 N N . GLN A 1 274 ? -14.557 16.386 4.735 1.00 81.25 274 GLN A N 1
ATOM 2133 C CA . GLN A 1 274 ? -15.633 15.451 4.393 1.00 81.25 274 GLN A CA 1
ATOM 2134 C C . GLN A 1 274 ? -16.848 16.199 3.848 1.00 81.25 274 GLN A C 1
ATOM 2136 O O . GLN A 1 274 ? -17.333 15.855 2.774 1.00 81.25 274 GLN A O 1
ATOM 2141 N N . ILE A 1 275 ? -17.249 17.276 4.531 1.00 80.69 275 ILE A N 1
ATOM 2142 C CA . ILE A 1 275 ? -18.347 18.164 4.123 1.00 80.69 275 ILE A CA 1
ATOM 2143 C C . ILE A 1 275 ? -18.082 18.765 2.738 1.00 80.69 275 ILE A C 1
ATOM 2145 O O . ILE A 1 275 ? -18.965 18.788 1.886 1.00 80.69 275 ILE A O 1
ATOM 2149 N N . THR A 1 276 ? -16.854 19.227 2.495 1.00 80.06 276 THR A N 1
ATOM 2150 C CA . THR A 1 276 ? -16.455 19.821 1.207 1.00 80.06 276 THR A CA 1
ATOM 2151 C C . THR A 1 276 ? -16.089 18.795 0.140 1.00 80.06 276 THR A C 1
ATOM 2153 O O . THR A 1 276 ? -15.811 19.189 -0.986 1.00 80.06 276 THR A O 1
ATOM 2156 N N . GLY A 1 277 ? -16.046 17.499 0.465 1.00 74.19 277 GLY A N 1
ATOM 2157 C CA . GLY A 1 277 ? -15.647 16.451 -0.471 1.00 74.19 277 GLY A CA 1
ATOM 2158 C C . GLY A 1 277 ? -14.178 16.518 -0.910 1.00 74.19 277 GLY A C 1
ATOM 2159 O O . GLY A 1 277 ? -13.853 16.014 -1.978 1.00 74.19 277 GLY A O 1
ATOM 2160 N N . SER A 1 278 ? -13.274 17.124 -0.136 1.00 75.75 278 SER A N 1
ATOM 2161 C CA . SER A 1 278 ? -11.868 17.364 -0.512 1.00 75.75 278 SER A CA 1
ATOM 2162 C C . SER A 1 278 ? -10.878 16.604 0.397 1.00 75.75 278 SER A C 1
ATOM 2164 O O . SER A 1 278 ? -10.244 17.189 1.274 1.00 75.75 278 SER A O 1
ATOM 2166 N N . PRO A 1 279 ? -10.715 15.273 0.250 1.00 73.06 279 PRO A N 1
ATOM 2167 C CA . PRO A 1 279 ? -9.959 14.471 1.213 1.00 73.06 279 PRO A CA 1
ATOM 2168 C C . PRO A 1 279 ? -8.473 14.844 1.295 1.00 73.06 279 PRO A C 1
ATOM 2170 O O . PRO A 1 279 ? -7.806 15.187 0.319 1.00 73.06 279 PRO A O 1
ATOM 2173 N N . ILE A 1 280 ? -7.905 14.628 2.476 1.00 69.62 280 ILE A N 1
ATOM 2174 C CA . ILE A 1 280 ? -6.503 14.920 2.777 1.00 69.62 280 ILE A CA 1
ATOM 2175 C C . ILE A 1 280 ? -5.633 13.681 2.483 1.00 69.62 280 ILE A C 1
ATOM 2177 O O . ILE A 1 280 ? -5.021 13.095 3.374 1.00 69.62 280 ILE A O 1
ATOM 2181 N N . MET A 1 281 ? -5.607 13.240 1.221 1.00 70.00 281 MET A N 1
ATOM 2182 C CA . MET A 1 281 ? -4.928 12.009 0.769 1.00 70.00 281 MET A CA 1
ATOM 2183 C C . MET A 1 281 ? -3.800 12.290 -0.238 1.00 70.00 281 MET A C 1
ATOM 2185 O O . MET A 1 281 ? -3.784 13.338 -0.876 1.00 70.00 281 MET A O 1
ATOM 2189 N N . ILE A 1 282 ? -2.876 11.336 -0.443 1.00 69.25 282 ILE A N 1
ATOM 2190 C CA . ILE A 1 282 ? -1.747 11.483 -1.392 1.00 69.25 282 ILE A CA 1
ATOM 2191 C C . ILE A 1 282 ? -2.198 11.785 -2.825 1.00 69.25 282 ILE A C 1
ATOM 2193 O O . ILE A 1 282 ? -1.593 12.593 -3.520 1.00 69.25 282 ILE A O 1
ATOM 2197 N N . LYS A 1 283 ? -3.309 11.180 -3.258 1.00 67.06 283 LYS A N 1
ATOM 2198 C CA . LYS A 1 283 ? -3.895 11.420 -4.584 1.00 67.06 283 LYS A CA 1
ATOM 2199 C C . LYS A 1 283 ? -4.368 12.872 -4.744 1.00 67.06 283 LYS A C 1
ATOM 2201 O O . LYS A 1 283 ? -4.257 13.433 -5.827 1.00 67.06 283 LYS A O 1
ATOM 2206 N N . ASN A 1 284 ? -4.788 13.506 -3.651 1.00 74.50 284 ASN A N 1
ATOM 2207 C CA . ASN A 1 284 ? -5.210 14.903 -3.630 1.00 74.50 284 ASN A CA 1
ATOM 2208 C C . ASN A 1 284 ? -4.031 15.866 -3.476 1.00 74.50 284 ASN A C 1
ATOM 2210 O O . ASN A 1 284 ? -4.096 16.970 -4.006 1.00 74.50 284 ASN A O 1
ATOM 2214 N N . TRP A 1 285 ? -2.921 15.441 -2.861 1.00 80.81 285 TRP A N 1
ATOM 2215 C CA . TRP A 1 285 ? -1.667 16.199 -2.917 1.00 80.81 285 TRP A CA 1
ATOM 2216 C C . TRP A 1 285 ? -1.205 16.428 -4.359 1.00 80.81 285 TRP A C 1
ATOM 2218 O O . TRP A 1 285 ? -0.731 17.516 -4.666 1.00 80.81 285 TRP A O 1
ATOM 2228 N N . PHE A 1 286 ? -1.408 15.465 -5.266 1.00 81.94 286 PHE A N 1
ATOM 2229 C CA . PHE A 1 286 ? -1.141 15.684 -6.691 1.00 81.94 286 PHE A CA 1
ATOM 2230 C C . PHE A 1 286 ? -2.027 16.778 -7.291 1.00 81.94 286 PHE A C 1
ATOM 2232 O O . PHE A 1 286 ? -1.503 17.640 -7.993 1.00 81.94 286 PHE A O 1
ATOM 2239 N N . ASN A 1 287 ? -3.330 16.802 -6.980 1.00 83.81 287 ASN A N 1
ATOM 2240 C CA . ASN A 1 287 ? -4.207 17.897 -7.414 1.00 83.81 287 ASN A CA 1
ATOM 2241 C C . ASN A 1 287 ? -3.674 19.247 -6.929 1.00 83.81 287 ASN A C 1
ATOM 2243 O O . ASN A 1 287 ? -3.597 20.189 -7.707 1.00 83.81 287 ASN A O 1
ATOM 2247 N N . THR A 1 288 ? -3.260 19.336 -5.670 1.00 86.44 288 THR A N 1
ATOM 2248 C CA . THR A 1 288 ? -2.791 20.591 -5.075 1.00 86.44 288 THR A CA 1
ATOM 2249 C C . THR A 1 288 ? -1.434 21.027 -5.590 1.00 86.44 288 THR A C 1
ATOM 2251 O O . THR A 1 288 ? -1.253 22.211 -5.851 1.00 86.44 288 THR A O 1
ATOM 2254 N N . ILE A 1 289 ? -0.498 20.101 -5.801 1.00 87.88 289 ILE A N 1
ATOM 2255 C CA . ILE A 1 289 ? 0.791 20.405 -6.431 1.00 87.88 289 ILE A CA 1
ATOM 2256 C C . ILE A 1 289 ? 0.563 20.896 -7.862 1.00 87.88 289 ILE A C 1
ATOM 2258 O O . ILE A 1 289 ? 1.125 21.914 -8.251 1.00 87.88 289 ILE A O 1
ATOM 2262 N N . VAL A 1 290 ? -0.298 20.228 -8.636 1.00 89.12 290 VAL A N 1
ATOM 2263 C CA . VAL A 1 290 ? -0.613 20.653 -10.006 1.00 89.12 290 VAL A CA 1
ATOM 2264 C C . VAL A 1 290 ? -1.310 22.013 -10.018 1.00 89.12 290 VAL A C 1
ATOM 2266 O O . VAL A 1 290 ? -0.914 22.878 -10.791 1.00 89.12 290 VAL A O 1
ATOM 2269 N N . LEU A 1 291 ? -2.273 22.259 -9.126 1.00 89.69 291 LEU A N 1
ATOM 2270 C CA . LEU A 1 291 ? -2.908 23.574 -8.983 1.00 89.69 291 LEU A CA 1
ATOM 2271 C C . LEU A 1 291 ? -1.894 24.656 -8.589 1.00 89.69 291 LEU A C 1
ATOM 2273 O O . LEU A 1 291 ? -1.908 25.737 -9.169 1.00 89.69 291 LEU A O 1
ATOM 2277 N N . ALA A 1 292 ? -0.978 24.366 -7.662 1.00 90.81 292 ALA A N 1
ATOM 2278 C CA . ALA A 1 292 ? 0.091 25.284 -7.281 1.00 90.81 292 ALA A CA 1
ATOM 2279 C C . ALA A 1 292 ? 1.012 25.615 -8.468 1.00 90.81 292 ALA A C 1
ATOM 2281 O O . ALA A 1 292 ? 1.334 26.781 -8.681 1.00 90.81 292 ALA A O 1
ATOM 2282 N N . LEU A 1 293 ? 1.389 24.617 -9.275 1.00 91.31 293 LEU A N 1
ATOM 2283 C CA . LEU A 1 293 ? 2.193 24.812 -10.486 1.00 91.31 293 LEU A CA 1
ATOM 2284 C C . LEU A 1 293 ? 1.448 25.620 -11.554 1.00 91.31 293 LEU A C 1
ATOM 2286 O O . LEU A 1 293 ? 2.043 26.500 -12.171 1.00 91.31 293 LEU A O 1
ATOM 2290 N N . ILE A 1 294 ? 0.149 25.370 -11.739 1.00 91.88 294 ILE A N 1
ATOM 2291 C CA . ILE A 1 294 ? -0.710 26.148 -12.640 1.00 91.88 294 ILE A CA 1
ATOM 2292 C C . ILE A 1 294 ? -0.755 27.614 -12.191 1.00 91.88 294 ILE A C 1
ATOM 2294 O O . ILE A 1 294 ? -0.555 28.514 -13.004 1.00 91.88 294 ILE A O 1
ATOM 2298 N N . VAL A 1 295 ? -0.958 27.869 -10.896 1.00 90.38 295 VAL A N 1
ATOM 2299 C CA . VAL A 1 295 ? -0.964 29.227 -10.332 1.00 90.38 295 VAL A CA 1
ATOM 2300 C C . VAL A 1 295 ? 0.398 29.909 -10.504 1.00 90.38 295 VAL A C 1
ATOM 2302 O O . VAL A 1 295 ? 0.451 31.056 -10.945 1.00 90.38 295 VAL A O 1
ATOM 2305 N N . LEU A 1 296 ? 1.504 29.209 -10.225 1.00 90.25 296 LEU A N 1
ATOM 2306 C CA . LEU A 1 296 ? 2.865 29.715 -10.447 1.00 90.25 296 LEU A CA 1
ATOM 2307 C C . LEU A 1 296 ? 3.106 30.076 -11.920 1.00 90.25 296 LEU A C 1
ATOM 2309 O O . LEU A 1 296 ? 3.670 31.132 -12.208 1.00 90.25 296 LEU A O 1
ATOM 2313 N N . PHE A 1 297 ? 2.643 29.236 -12.847 1.00 91.69 297 PHE A N 1
ATOM 2314 C CA . PHE A 1 297 ? 2.733 29.490 -14.281 1.00 91.69 297 PHE A CA 1
ATOM 2315 C C . PHE A 1 297 ? 1.925 30.727 -14.691 1.00 91.69 297 PHE A C 1
ATOM 2317 O O . PHE A 1 297 ? 2.456 31.602 -15.371 1.00 91.69 297 PHE A O 1
ATOM 2324 N N . PHE A 1 298 ? 0.677 30.859 -14.232 1.00 88.81 298 PHE A N 1
ATOM 2325 C CA . PHE A 1 298 ? -0.139 32.038 -14.533 1.00 88.81 298 PHE A CA 1
ATOM 2326 C C . PHE A 1 298 ? 0.447 33.323 -13.945 1.00 88.81 298 PHE A C 1
ATOM 2328 O O . PHE A 1 298 ? 0.425 34.350 -14.619 1.00 88.81 298 PHE A O 1
ATOM 2335 N N . PHE A 1 299 ? 1.034 33.284 -12.746 1.00 86.00 299 PHE A N 1
ATOM 2336 C CA . PHE A 1 299 ? 1.765 34.433 -12.208 1.00 86.00 299 PHE A CA 1
ATOM 2337 C C . PHE A 1 299 ? 2.996 34.779 -13.042 1.00 86.00 299 PHE A C 1
ATOM 2339 O O . PHE A 1 299 ? 3.240 35.959 -13.294 1.00 86.00 299 PHE A O 1
ATOM 2346 N N . PHE A 1 300 ? 3.740 33.778 -13.516 1.00 86.75 300 PHE A N 1
ATOM 2347 C CA . PHE A 1 300 ? 4.876 34.003 -14.405 1.00 86.75 300 PHE A CA 1
ATOM 2348 C C . PHE A 1 300 ? 4.442 34.662 -15.717 1.00 86.75 300 PHE A C 1
ATOM 2350 O O . PHE A 1 300 ? 5.014 35.679 -16.106 1.00 86.75 300 PHE A O 1
ATOM 2357 N N . VAL A 1 301 ? 3.395 34.139 -16.363 1.00 86.38 301 VAL A N 1
ATOM 2358 C CA . VAL A 1 301 ? 2.838 34.704 -17.600 1.00 86.38 301 VAL A CA 1
ATOM 2359 C C . VAL A 1 301 ? 2.306 36.116 -17.366 1.00 86.38 301 VAL A C 1
ATOM 2361 O O . VAL A 1 301 ? 2.612 37.007 -18.150 1.00 86.38 301 VAL A O 1
ATOM 2364 N N . ALA A 1 302 ? 1.568 36.362 -16.282 1.00 79.94 302 ALA A N 1
ATOM 2365 C CA . ALA A 1 302 ? 1.023 37.684 -15.979 1.00 79.94 302 ALA A CA 1
ATOM 2366 C C . ALA A 1 302 ? 2.127 38.734 -15.771 1.00 79.94 302 ALA A C 1
ATOM 2368 O O . ALA A 1 302 ? 2.039 39.836 -16.312 1.00 79.94 302 ALA A O 1
ATOM 2369 N N . ILE A 1 303 ? 3.189 38.390 -15.034 1.00 78.62 303 ILE A N 1
ATOM 2370 C CA . ILE A 1 303 ? 4.348 39.275 -14.838 1.00 78.62 303 ILE A CA 1
ATOM 2371 C C . ILE A 1 303 ? 5.085 39.489 -16.165 1.00 78.62 303 ILE A C 1
ATOM 2373 O O . ILE A 1 303 ? 5.417 40.624 -16.499 1.00 78.62 303 ILE A O 1
ATOM 2377 N N . HIS A 1 304 ? 5.272 38.431 -16.956 1.00 80.81 304 HIS A N 1
ATOM 2378 C CA . HIS A 1 304 ? 5.928 38.512 -18.259 1.00 80.81 304 HIS A CA 1
ATOM 2379 C C . HIS A 1 304 ? 5.166 39.408 -19.248 1.00 80.81 304 HIS A C 1
ATOM 2381 O O . HIS A 1 304 ? 5.755 40.298 -19.856 1.00 80.81 304 HIS A O 1
ATOM 2387 N N . VAL A 1 305 ? 3.847 39.225 -19.366 1.00 79.75 305 VAL A N 1
ATOM 2388 C CA . VAL A 1 305 ? 2.982 40.050 -20.221 1.00 79.75 305 VAL A CA 1
ATOM 2389 C C . VAL A 1 305 ? 2.970 41.499 -19.740 1.00 79.75 305 VAL A C 1
ATOM 2391 O O . VAL A 1 305 ? 3.043 42.409 -20.560 1.00 79.75 305 VAL A O 1
ATOM 2394 N N . ARG A 1 306 ? 2.926 41.741 -18.423 1.00 74.56 306 ARG A N 1
ATOM 2395 C CA . ARG A 1 306 ? 2.985 43.098 -17.858 1.00 74.56 306 ARG A CA 1
ATOM 2396 C C . ARG A 1 306 ? 4.276 43.820 -18.239 1.00 74.56 306 ARG A C 1
ATOM 2398 O O . ARG A 1 306 ? 4.227 44.996 -18.584 1.00 74.56 306 ARG A O 1
ATOM 2405 N N . GLU A 1 307 ? 5.414 43.137 -18.179 1.00 71.88 307 GLU A N 1
ATOM 2406 C CA . GLU A 1 307 ? 6.698 43.703 -18.601 1.00 71.88 307 GLU A CA 1
ATOM 2407 C C . GLU A 1 307 ? 6.750 43.941 -20.114 1.00 71.88 307 GLU A C 1
ATOM 2409 O O . GLU A 1 307 ? 7.142 45.025 -20.534 1.00 71.88 307 GLU A O 1
ATOM 2414 N N . MET A 1 308 ? 6.261 42.998 -20.924 1.00 73.69 308 MET A N 1
ATOM 2415 C CA . MET A 1 308 ? 6.173 43.156 -22.381 1.00 73.69 308 MET A CA 1
ATOM 2416 C C . MET A 1 308 ? 5.297 44.357 -22.778 1.00 73.69 308 MET A C 1
ATOM 2418 O O . MET A 1 308 ? 5.669 45.157 -23.634 1.00 73.69 308 MET A O 1
ATOM 2422 N N . LEU A 1 309 ? 4.136 44.524 -22.135 1.00 69.44 309 LEU A N 1
ATOM 2423 C CA . LEU A 1 309 ? 3.250 45.671 -22.359 1.00 69.44 309 LEU A CA 1
ATOM 2424 C C . LEU A 1 309 ? 3.885 46.990 -21.898 1.00 69.44 309 LEU A C 1
ATOM 2426 O O . LEU A 1 309 ? 3.626 48.035 -22.496 1.00 69.44 309 LEU A O 1
ATOM 2430 N N . ARG A 1 310 ? 4.721 46.957 -20.852 1.00 66.50 310 ARG A N 1
ATOM 2431 C CA . ARG A 1 310 ? 5.491 48.120 -20.392 1.00 66.50 310 ARG A CA 1
ATOM 2432 C C . ARG A 1 310 ? 6.565 48.514 -21.408 1.00 66.50 310 ARG A C 1
ATOM 2434 O O . ARG A 1 310 ? 6.708 49.699 -21.687 1.00 66.50 310 ARG A O 1
ATOM 2441 N N . GLU A 1 311 ? 7.265 47.540 -21.985 1.00 65.56 311 GLU A N 1
ATOM 2442 C CA . GLU A 1 311 ? 8.250 47.762 -23.053 1.00 65.56 311 GLU A CA 1
ATOM 2443 C C . GLU A 1 311 ? 7.592 48.339 -24.315 1.00 65.56 311 GLU A C 1
ATOM 2445 O O . GLU A 1 311 ? 8.101 49.299 -24.886 1.00 65.56 311 GLU A O 1
ATOM 2450 N N . GLN A 1 312 ? 6.406 47.850 -24.702 1.00 63.25 312 GLN A N 1
ATOM 2451 C CA . GLN A 1 312 ? 5.654 48.420 -25.829 1.00 63.25 312 GLN A CA 1
ATOM 2452 C C . GLN A 1 312 ? 5.139 49.848 -25.581 1.00 63.25 312 GLN A C 1
ATOM 2454 O O . GLN A 1 312 ? 4.962 50.599 -26.539 1.00 63.25 312 GLN A O 1
ATOM 2459 N N . ARG A 1 313 ? 4.888 50.242 -24.324 1.00 58.53 313 ARG A N 1
ATOM 2460 C CA . ARG A 1 313 ? 4.399 51.588 -23.971 1.00 58.53 313 ARG A CA 1
ATOM 2461 C C . ARG A 1 313 ? 5.488 52.655 -23.864 1.00 58.53 313 ARG A C 1
ATOM 2463 O O . ARG A 1 313 ? 5.141 53.831 -23.884 1.00 58.53 313 ARG A O 1
ATOM 2470 N N . SER A 1 314 ? 6.771 52.291 -23.786 1.00 53.28 314 SER A N 1
ATOM 2471 C CA . SER A 1 314 ? 7.875 53.260 -23.696 1.00 53.28 314 SER A CA 1
ATOM 2472 C C . SER A 1 314 ? 8.960 53.017 -24.758 1.00 53.28 314 SER A C 1
ATOM 2474 O O . SER A 1 314 ? 10.049 52.547 -24.428 1.00 53.28 314 SER A O 1
ATOM 2476 N N . PRO A 1 315 ? 8.712 53.343 -26.045 1.00 48.19 315 PRO A N 1
ATOM 2477 C CA . PRO A 1 315 ? 9.706 53.147 -27.104 1.00 48.19 315 PRO A CA 1
ATOM 2478 C C . PRO A 1 315 ? 10.824 54.208 -27.113 1.00 48.19 315 PRO A C 1
ATOM 2480 O O . PRO A 1 315 ? 11.847 53.991 -27.751 1.00 48.19 315 PRO A O 1
ATOM 2483 N N . ASN A 1 316 ? 10.644 55.351 -26.429 1.00 45.34 316 ASN A N 1
ATOM 2484 C CA . ASN A 1 316 ? 11.446 56.571 -26.644 1.00 45.34 316 ASN A CA 1
ATOM 2485 C C . ASN A 1 316 ? 12.217 57.097 -25.415 1.00 45.34 316 ASN A C 1
ATOM 2487 O O . ASN A 1 316 ? 12.606 58.263 -25.383 1.00 45.34 316 ASN A O 1
ATOM 2491 N N . SER A 1 317 ? 12.502 56.267 -24.411 1.00 45.34 317 SER A N 1
ATOM 2492 C CA . SER A 1 317 ? 13.455 56.650 -23.357 1.00 45.34 317 SER A CA 1
ATOM 2493 C C . SER A 1 317 ? 14.893 56.405 -23.828 1.00 45.34 317 SER A C 1
ATOM 2495 O O . SER A 1 317 ? 15.518 55.395 -23.506 1.00 45.34 317 SER A O 1
ATOM 2497 N N . THR A 1 318 ? 15.447 57.334 -24.609 1.00 43.84 318 THR A N 1
ATOM 2498 C CA . THR A 1 318 ? 16.892 57.415 -24.878 1.00 43.84 318 THR A CA 1
ATOM 2499 C C . THR A 1 318 ? 17.621 57.991 -23.662 1.00 43.84 318 THR A C 1
ATOM 2501 O O . THR A 1 318 ? 18.209 59.066 -23.736 1.00 43.84 318 THR A O 1
ATOM 2504 N N . ASN A 1 319 ? 17.571 57.297 -22.522 1.00 38.81 319 ASN A N 1
ATOM 2505 C CA . ASN A 1 319 ? 18.433 57.591 -21.381 1.00 38.81 319 ASN A CA 1
ATOM 2506 C C . ASN A 1 319 ? 19.243 56.340 -21.026 1.00 38.81 319 ASN A C 1
ATOM 2508 O O . ASN A 1 319 ? 18.750 55.362 -20.464 1.00 38.81 319 ASN A O 1
ATOM 2512 N N . THR A 1 320 ? 20.518 56.387 -21.401 1.00 43.75 320 THR A N 1
ATOM 2513 C CA . THR A 1 320 ? 21.525 55.319 -21.399 1.00 43.75 320 THR A CA 1
ATOM 2514 C C . THR A 1 320 ? 21.993 54.881 -20.005 1.00 43.75 320 THR A C 1
ATOM 2516 O O . THR A 1 320 ? 23.179 54.658 -19.809 1.00 43.75 320 THR A O 1
ATOM 2519 N N . ASN A 1 321 ? 21.097 54.730 -19.025 1.00 39.22 321 ASN A N 1
ATOM 2520 C CA . ASN A 1 321 ? 21.439 54.172 -17.705 1.00 39.22 321 ASN A CA 1
ATOM 2521 C C . ASN A 1 321 ? 20.334 53.324 -17.041 1.00 39.22 321 ASN A C 1
ATOM 2523 O O . ASN A 1 321 ? 20.491 52.913 -15.891 1.00 39.22 321 ASN A O 1
ATOM 2527 N N . GLN A 1 322 ? 19.238 52.998 -17.732 1.00 42.88 322 GLN A N 1
ATOM 2528 C CA . GLN A 1 322 ? 18.259 52.034 -17.217 1.00 42.88 322 GLN A CA 1
ATOM 2529 C C . GLN A 1 322 ? 18.494 50.654 -17.839 1.00 42.88 322 GLN A C 1
ATOM 2531 O O . GLN A 1 322 ? 18.362 50.473 -19.046 1.00 42.88 322 GLN A O 1
ATOM 2536 N N . LYS A 1 323 ? 18.884 49.686 -16.995 1.00 38.38 323 LYS A N 1
ATOM 2537 C CA . LYS A 1 323 ? 19.067 48.273 -17.364 1.00 38.38 323 LYS A CA 1
ATOM 2538 C C . LYS A 1 323 ? 17.815 47.755 -18.093 1.00 38.38 323 LYS A C 1
ATOM 2540 O O . LYS A 1 323 ? 16.748 47.762 -17.477 1.00 38.38 323 LYS A O 1
ATOM 2545 N N . PRO A 1 324 ? 17.919 47.288 -19.348 1.00 43.50 324 PRO A N 1
ATOM 2546 C CA . PRO A 1 324 ? 16.793 46.690 -20.038 1.00 43.50 324 PRO A CA 1
ATOM 2547 C C . PRO A 1 324 ? 16.672 45.203 -19.672 1.00 43.50 324 PRO A C 1
ATOM 2549 O O . PRO A 1 324 ? 17.675 44.504 -19.534 1.00 43.50 324 PRO A O 1
ATOM 2552 N N . VAL A 1 325 ? 15.419 44.756 -19.566 1.00 49.00 325 VAL A N 1
ATOM 2553 C CA . VAL A 1 325 ? 14.933 43.376 -19.394 1.00 49.00 325 VAL A CA 1
ATOM 2554 C C . VAL A 1 325 ? 15.343 42.698 -18.080 1.00 49.00 325 VAL A C 1
ATOM 2556 O O . VAL A 1 325 ? 16.476 42.252 -17.895 1.00 49.00 325 VAL A O 1
ATOM 2559 N N . SER A 1 326 ? 14.371 42.553 -17.174 1.00 57.06 326 SER A N 1
ATOM 2560 C CA . SER A 1 326 ? 14.528 41.741 -15.968 1.00 57.06 326 SER A CA 1
ATOM 2561 C C . SER A 1 326 ? 14.908 40.310 -16.370 1.00 57.06 326 SER A C 1
ATOM 2563 O O . SER A 1 326 ? 14.247 39.649 -17.180 1.00 57.06 326 SER A O 1
ATOM 2565 N N . GLY A 1 327 ? 16.040 39.820 -15.862 1.00 68.62 327 GLY A N 1
ATOM 2566 C CA . GLY A 1 327 ? 16.492 38.465 -16.172 1.00 68.62 327 GLY A CA 1
ATOM 2567 C C . GLY A 1 327 ? 15.465 37.424 -15.707 1.00 68.62 327 GLY A C 1
ATOM 2568 O O . GLY A 1 327 ? 14.695 37.667 -14.776 1.00 68.62 327 GLY A O 1
ATOM 2569 N N . MET A 1 328 ? 15.492 36.208 -16.272 1.00 74.88 328 MET A N 1
ATOM 2570 C CA . MET A 1 328 ? 14.623 35.093 -15.831 1.00 74.88 328 MET A CA 1
ATOM 2571 C C . MET A 1 328 ? 14.637 34.888 -14.303 1.00 74.88 328 MET A C 1
ATOM 2573 O O . MET A 1 328 ? 13.629 34.502 -13.707 1.00 74.88 328 MET A O 1
ATOM 2577 N N . LYS A 1 329 ? 15.774 35.185 -13.665 1.00 77.12 329 LYS A N 1
ATOM 2578 C CA . LYS A 1 329 ? 15.980 35.137 -12.215 1.00 77.12 329 LYS A CA 1
ATOM 2579 C C . LYS A 1 329 ? 15.126 36.157 -11.444 1.00 77.12 329 LYS A C 1
ATOM 2581 O O . LYS A 1 329 ? 14.600 35.812 -10.389 1.00 77.12 329 LYS A O 1
ATOM 2586 N N . GLU A 1 330 ? 14.964 37.377 -11.953 1.00 74.06 330 GLU A N 1
ATOM 2587 C CA . GLU A 1 330 ? 14.169 38.443 -11.318 1.00 74.06 330 GLU A CA 1
ATOM 2588 C C . GLU A 1 330 ? 12.667 38.162 -11.442 1.00 74.06 330 GLU A C 1
ATOM 2590 O O . GLU A 1 330 ? 11.936 38.251 -10.455 1.00 74.06 330 GLU A O 1
ATOM 2595 N N . ARG A 1 331 ? 12.225 37.689 -12.616 1.00 80.38 331 ARG A N 1
ATOM 2596 C CA . ARG A 1 331 ? 10.842 37.231 -12.836 1.00 80.38 331 ARG A CA 1
ATOM 2597 C C . ARG A 1 331 ? 10.473 36.075 -11.912 1.00 80.38 331 ARG A C 1
ATOM 2599 O O . ARG A 1 331 ? 9.452 36.122 -11.231 1.00 80.38 331 ARG A O 1
ATOM 2606 N N . SER A 1 332 ? 11.334 35.060 -11.840 1.00 80.50 332 SER A N 1
ATOM 2607 C CA . SER A 1 332 ? 11.119 33.895 -10.972 1.00 80.50 332 SER A CA 1
ATOM 2608 C C . SER A 1 332 ? 11.085 34.289 -9.493 1.00 80.50 332 SER A C 1
ATOM 2610 O O . SER A 1 332 ? 10.259 33.787 -8.737 1.00 80.50 332 SER A O 1
ATOM 2612 N N . TRP A 1 333 ? 11.933 35.236 -9.080 1.00 79.50 333 TRP A N 1
ATOM 2613 C CA . TRP A 1 333 ? 11.912 35.788 -7.725 1.00 79.50 333 TRP A CA 1
ATOM 2614 C C . TRP A 1 333 ? 10.586 36.498 -7.404 1.00 79.50 333 TRP A C 1
ATOM 2616 O O . TRP A 1 333 ? 9.999 36.242 -6.349 1.00 79.50 333 TRP A O 1
ATOM 2626 N N . ALA A 1 334 ? 10.071 37.325 -8.319 1.00 77.06 334 ALA A N 1
ATOM 2627 C CA . ALA A 1 334 ? 8.797 38.020 -8.138 1.00 77.06 334 ALA A CA 1
ATOM 2628 C C . ALA A 1 334 ? 7.607 37.046 -8.034 1.00 77.06 334 ALA A C 1
ATOM 2630 O O . ALA A 1 334 ? 6.747 37.221 -7.166 1.00 77.06 334 ALA A O 1
ATOM 2631 N N . VAL A 1 335 ? 7.593 35.992 -8.861 1.00 83.94 335 VAL A N 1
ATOM 2632 C CA . VAL A 1 335 ? 6.581 34.920 -8.825 1.00 83.94 335 VAL A CA 1
ATOM 2633 C C . VAL A 1 335 ? 6.609 34.179 -7.490 1.00 83.94 335 VAL A C 1
ATOM 2635 O O . VAL A 1 335 ? 5.568 34.051 -6.844 1.00 83.94 335 VAL A O 1
ATOM 2638 N N . SER A 1 336 ? 7.787 33.739 -7.037 1.00 82.81 336 SER A N 1
ATOM 2639 C CA . SER A 1 336 ? 7.923 33.018 -5.766 1.00 82.81 336 SER A CA 1
ATOM 2640 C C . SER A 1 336 ? 7.467 33.861 -4.576 1.00 82.81 336 SER A C 1
ATOM 2642 O O . SER A 1 336 ? 6.763 33.362 -3.699 1.00 82.81 336 SER A O 1
ATOM 2644 N N . ARG A 1 337 ? 7.798 35.160 -4.557 1.00 79.31 337 ARG A N 1
ATOM 2645 C CA . ARG A 1 337 ? 7.354 36.089 -3.506 1.00 79.31 337 ARG A CA 1
ATOM 2646 C C . ARG A 1 337 ? 5.830 36.246 -3.476 1.00 79.31 337 ARG A C 1
ATOM 2648 O O . ARG A 1 337 ? 5.232 36.211 -2.397 1.00 79.31 337 ARG A O 1
ATOM 2655 N N . LEU A 1 338 ? 5.200 36.412 -4.641 1.00 81.44 338 LEU A N 1
ATOM 2656 C CA . LEU A 1 338 ? 3.743 36.529 -4.748 1.00 81.44 338 LEU A CA 1
ATOM 2657 C C . LEU A 1 338 ? 3.055 35.234 -4.298 1.00 81.44 338 LEU A C 1
ATOM 2659 O O . LEU A 1 338 ? 2.114 35.280 -3.511 1.00 81.44 338 LEU A O 1
ATOM 2663 N N . PHE A 1 339 ? 3.572 34.081 -4.721 1.00 87.50 339 PHE A N 1
ATOM 2664 C CA . PHE A 1 339 ? 3.036 32.780 -4.331 1.00 87.50 339 PHE A CA 1
ATOM 2665 C C . PHE A 1 339 ? 3.119 32.541 -2.817 1.00 87.50 339 PHE A C 1
ATOM 2667 O O . PHE A 1 339 ? 2.116 32.183 -2.199 1.00 87.50 339 PHE A O 1
ATOM 2674 N N . LEU A 1 340 ? 4.276 32.808 -2.196 1.00 86.00 340 LEU A N 1
ATOM 2675 C CA . LEU A 1 340 ? 4.439 32.710 -0.740 1.00 86.00 340 LEU A CA 1
ATOM 2676 C C . LEU A 1 340 ? 3.486 33.652 0.003 1.00 86.00 340 LEU A C 1
ATOM 2678 O O . LEU A 1 340 ? 2.899 33.261 1.006 1.00 86.00 340 LEU A O 1
ATOM 2682 N N . SER A 1 341 ? 3.280 34.866 -0.509 1.00 81.56 341 SER A N 1
ATOM 2683 C CA . SER A 1 341 ? 2.353 35.830 0.098 1.00 81.56 341 SER A CA 1
ATOM 2684 C C . SER A 1 341 ? 0.896 35.343 0.092 1.00 81.56 341 SER A C 1
ATOM 2686 O O . SER A 1 341 ? 0.123 35.736 0.956 1.00 81.56 341 SER A O 1
ATOM 2688 N N . LEU A 1 342 ? 0.502 34.495 -0.860 1.00 87.12 342 LEU A N 1
ATOM 2689 C CA . LEU A 1 342 ? -0.891 34.062 -1.014 1.00 87.12 342 LEU A CA 1
ATOM 2690 C C . LEU A 1 342 ? -1.162 32.667 -0.434 1.00 87.12 342 LEU A C 1
ATOM 2692 O O . LEU A 1 342 ? -2.264 32.425 0.050 1.00 87.12 342 LEU A O 1
ATOM 2696 N N . PHE A 1 343 ? -0.187 31.752 -0.459 1.00 92.06 343 PHE A N 1
ATOM 2697 C CA . PHE A 1 343 ? -0.418 30.332 -0.153 1.00 92.06 343 PHE A CA 1
ATOM 2698 C C . PHE A 1 343 ? 0.452 29.754 0.974 1.00 92.06 343 PHE A C 1
ATOM 2700 O O . PHE A 1 343 ? 0.342 28.561 1.266 1.00 92.06 343 PHE A O 1
ATOM 2707 N N . LEU A 1 344 ? 1.257 30.571 1.670 1.00 91.06 344 LEU A N 1
ATOM 2708 C CA . LEU A 1 344 ? 2.045 30.113 2.825 1.00 91.06 344 LEU A CA 1
ATOM 2709 C C . LEU A 1 344 ? 1.164 29.513 3.930 1.00 91.06 344 LEU A C 1
ATOM 2711 O O . LEU A 1 344 ? 1.472 28.432 4.430 1.00 91.06 344 LEU A O 1
ATOM 2715 N N . LEU A 1 345 ? 0.066 30.183 4.294 1.00 92.06 345 LEU A N 1
ATOM 2716 C CA . LEU A 1 345 ? -0.846 29.716 5.342 1.00 92.06 345 LEU A CA 1
ATOM 2717 C C . LEU A 1 345 ? -1.522 28.382 4.953 1.00 92.06 345 LEU A C 1
ATOM 2719 O O . LEU A 1 345 ? -1.318 27.410 5.678 1.00 92.06 345 LEU A O 1
ATOM 2723 N N . PRO A 1 346 ? -2.224 28.258 3.805 1.00 93.31 346 PRO A N 1
ATOM 2724 C CA . PRO A 1 346 ? -2.832 26.988 3.411 1.00 93.31 346 PRO A CA 1
ATOM 2725 C C . PRO A 1 346 ? -1.865 25.806 3.316 1.00 93.31 346 PRO A C 1
ATOM 2727 O O . PRO A 1 346 ? -2.147 24.730 3.848 1.00 93.31 346 PRO A O 1
ATOM 2730 N N . LEU A 1 347 ? -0.711 25.997 2.667 1.00 93.00 347 LEU A N 1
ATOM 2731 C CA . LEU A 1 347 ? 0.245 24.914 2.444 1.00 93.00 347 LEU A CA 1
ATOM 2732 C C . LEU A 1 347 ? 0.929 24.479 3.742 1.00 93.00 347 LEU A C 1
ATOM 2734 O O . LEU A 1 347 ? 1.143 23.282 3.942 1.00 93.00 347 LEU A O 1
ATOM 2738 N N . SER A 1 348 ? 1.234 25.414 4.648 1.00 93.56 348 SER A N 1
ATOM 2739 C CA . SER A 1 348 ? 1.782 25.072 5.965 1.00 93.56 348 SER A CA 1
ATOM 2740 C C . SER A 1 348 ? 0.743 24.400 6.866 1.00 93.56 348 SER A C 1
ATOM 2742 O O . SER A 1 348 ? 1.076 23.405 7.511 1.00 93.56 348 SER A O 1
ATOM 2744 N N . THR A 1 349 ? -0.520 24.848 6.861 1.00 92.75 349 THR A N 1
ATOM 2745 C CA . THR A 1 349 ? -1.616 24.186 7.591 1.00 92.75 349 THR A CA 1
ATOM 2746 C C . THR A 1 349 ? -1.828 22.759 7.120 1.00 92.75 349 THR A C 1
ATOM 2748 O O . THR A 1 349 ? -1.860 21.842 7.937 1.00 92.75 349 THR A O 1
ATOM 2751 N N . TRP A 1 350 ? -1.908 22.534 5.811 1.00 88.25 350 TRP A N 1
ATOM 2752 C CA . TRP A 1 350 ? -2.090 21.183 5.295 1.00 88.25 350 TRP A CA 1
ATOM 2753 C C . TRP A 1 350 ? -0.881 20.292 5.602 1.00 88.25 350 TRP A C 1
ATOM 2755 O O . TRP A 1 350 ? -1.034 19.188 6.132 1.00 88.25 350 TRP A O 1
ATOM 2765 N N . SER A 1 351 ? 0.329 20.782 5.337 1.00 90.06 351 SER A N 1
ATOM 2766 C CA . SER A 1 351 ? 1.547 20.008 5.589 1.00 90.06 351 SER A CA 1
ATOM 2767 C C . SER A 1 351 ? 1.665 19.613 7.063 1.00 90.06 351 SER A C 1
ATOM 2769 O O . SER A 1 351 ? 1.927 18.457 7.378 1.00 90.06 351 SER A O 1
ATOM 2771 N N . THR A 1 352 ? 1.394 20.534 7.987 1.00 90.44 352 THR A N 1
ATOM 2772 C CA . THR A 1 352 ? 1.490 20.269 9.434 1.00 90.44 352 THR A CA 1
ATOM 2773 C C . THR A 1 352 ? 0.341 19.420 9.968 1.00 90.44 352 THR A C 1
ATOM 2775 O O . THR A 1 352 ? 0.558 18.610 10.866 1.00 90.44 352 THR A O 1
ATOM 2778 N N . TYR A 1 353 ? -0.854 19.519 9.381 1.00 87.38 353 TYR A N 1
ATOM 2779 C CA . TYR A 1 353 ? -1.962 18.616 9.684 1.00 87.38 353 TYR A CA 1
ATOM 2780 C C . TYR A 1 353 ? -1.630 17.156 9.338 1.00 87.38 353 TYR A C 1
ATOM 2782 O O . TYR A 1 353 ? -1.853 16.249 10.146 1.00 87.38 353 TYR A O 1
ATOM 2790 N N . GLN A 1 354 ? -1.037 16.929 8.160 1.00 82.88 354 GLN A N 1
ATOM 2791 C CA . GLN A 1 354 ? -0.554 15.603 7.756 1.00 82.88 354 GLN A CA 1
ATOM 2792 C C . GLN A 1 354 ? 0.510 15.067 8.719 1.00 82.88 354 GLN A C 1
ATOM 2794 O O . GLN A 1 354 ? 0.489 13.885 9.049 1.00 82.88 354 GLN A O 1
ATOM 2799 N N . LEU A 1 355 ? 1.399 15.937 9.208 1.00 82.62 355 LEU A N 1
ATOM 2800 C CA . LEU A 1 355 ? 2.432 15.567 10.179 1.00 82.62 355 LEU A CA 1
ATOM 2801 C C . LEU A 1 355 ? 1.886 15.312 11.592 1.00 82.62 355 LEU A C 1
ATOM 2803 O O . LEU A 1 355 ? 2.503 14.574 12.346 1.00 82.62 355 LEU A O 1
ATOM 2807 N N . SER A 1 356 ? 0.759 15.908 11.979 1.00 77.25 356 SER A N 1
ATOM 2808 C CA . SER A 1 356 ? 0.190 15.754 13.329 1.00 77.25 356 SER A CA 1
ATOM 2809 C C . SER A 1 356 ? -0.767 14.570 13.464 1.00 77.25 356 SER A C 1
ATOM 2811 O O . SER A 1 356 ? -0.944 13.998 14.544 1.00 77.25 356 SER A O 1
ATOM 2813 N N . THR A 1 357 ? -1.386 14.150 12.364 1.00 66.06 357 THR A N 1
ATOM 2814 C CA . THR A 1 357 ? -2.335 13.038 12.395 1.00 66.06 357 THR A CA 1
ATOM 2815 C C . THR A 1 357 ? -1.601 11.730 12.721 1.00 66.06 357 THR A C 1
ATOM 2817 O O . THR A 1 357 ? -0.661 11.355 12.027 1.00 66.06 357 THR A O 1
ATOM 2820 N N . ARG A 1 358 ? -2.074 10.960 13.720 1.00 50.62 358 ARG A N 1
ATOM 2821 C CA . ARG A 1 358 ? -1.497 9.650 14.137 1.00 50.62 358 ARG A CA 1
ATOM 2822 C C . ARG A 1 358 ? -1.438 8.579 13.021 1.00 50.62 358 ARG A C 1
ATOM 2824 O O . ARG A 1 358 ? -0.960 7.474 13.249 1.00 50.62 358 ARG A O 1
ATOM 2831 N N . ARG A 1 359 ? -1.935 8.895 11.820 1.00 50.38 359 ARG A N 1
ATOM 2832 C CA . ARG A 1 359 ? -1.906 8.108 10.577 1.00 50.38 359 ARG A CA 1
ATOM 2833 C C . ARG A 1 359 ? -0.698 8.541 9.726 1.00 50.38 359 ARG A C 1
ATOM 2835 O O . ARG A 1 359 ? -0.861 8.985 8.593 1.00 50.38 359 ARG A O 1
ATOM 2842 N N . MET A 1 360 ? 0.505 8.457 10.292 1.00 47.41 360 MET A N 1
ATOM 2843 C CA . MET A 1 360 ? 1.763 8.820 9.627 1.00 47.41 360 MET A CA 1
ATOM 2844 C C . MET A 1 360 ? 2.080 7.837 8.487 1.00 47.41 360 MET A C 1
ATOM 2846 O O . MET A 1 360 ? 2.761 6.834 8.684 1.00 47.41 360 MET A O 1
ATOM 2850 N N . LEU A 1 361 ? 1.604 8.112 7.272 1.00 52.53 361 LEU A N 1
ATOM 2851 C CA . LEU A 1 361 ? 2.180 7.496 6.080 1.00 52.53 361 LEU A CA 1
ATOM 2852 C C . LEU A 1 361 ? 3.493 8.198 5.754 1.00 52.53 361 LEU A C 1
ATOM 2854 O O . LEU A 1 361 ? 3.474 9.376 5.411 1.00 52.53 361 LEU A O 1
ATOM 2858 N N . ILE A 1 362 ? 4.607 7.465 5.760 1.00 58.31 362 ILE A N 1
ATOM 2859 C CA . ILE A 1 362 ? 5.944 7.990 5.425 1.00 58.31 362 ILE A CA 1
ATOM 2860 C C . ILE A 1 362 ? 5.925 8.783 4.103 1.00 58.31 362 ILE A C 1
ATOM 2862 O O . ILE A 1 362 ? 6.556 9.828 4.002 1.00 58.31 362 ILE A O 1
ATOM 2866 N N . GLN A 1 363 ? 5.138 8.342 3.112 1.00 57.44 363 GLN A N 1
ATOM 2867 C CA . GLN A 1 363 ? 4.986 9.030 1.822 1.00 57.44 363 GLN A CA 1
ATOM 2868 C C . GLN A 1 363 ? 4.233 10.371 1.924 1.00 57.44 363 GLN A C 1
ATOM 2870 O O . GLN A 1 363 ? 4.648 11.345 1.300 1.00 57.44 363 GLN A O 1
ATOM 2875 N N . ASN A 1 364 ? 3.168 10.457 2.731 1.00 63.66 364 ASN A N 1
ATOM 2876 C CA . ASN A 1 364 ? 2.441 11.716 2.948 1.00 63.66 364 ASN A CA 1
ATOM 2877 C C . ASN A 1 364 ? 3.291 12.698 3.757 1.00 63.66 364 ASN A C 1
ATOM 2879 O O . ASN A 1 364 ? 3.318 13.886 3.443 1.00 63.66 364 ASN A O 1
ATOM 2883 N N . SER A 1 365 ? 4.017 12.191 4.757 1.00 71.94 365 SER A N 1
ATOM 2884 C CA . SER A 1 365 ? 4.950 12.980 5.557 1.00 71.94 365 SER A CA 1
ATOM 2885 C C . SER A 1 365 ? 6.128 13.469 4.715 1.00 71.94 365 SER A C 1
ATOM 2887 O O . SER A 1 365 ? 6.525 14.615 4.864 1.00 71.94 365 SER A O 1
ATOM 2889 N N . ALA A 1 366 ? 6.640 12.670 3.772 1.00 81.50 366 ALA A N 1
ATOM 2890 C CA . ALA A 1 366 ? 7.700 13.094 2.858 1.00 81.50 366 ALA A CA 1
ATOM 2891 C C . ALA A 1 366 ? 7.248 14.234 1.933 1.00 81.50 366 ALA A C 1
ATOM 2893 O O . ALA A 1 366 ? 7.977 15.210 1.785 1.00 81.50 366 ALA A O 1
ATOM 2894 N N . VAL A 1 367 ? 6.040 14.156 1.359 1.00 82.81 367 VAL A N 1
ATOM 2895 C CA . VAL A 1 367 ? 5.482 15.251 0.543 1.00 82.81 367 VAL A CA 1
ATOM 2896 C C . VAL A 1 367 ? 5.226 16.494 1.396 1.00 82.81 367 VAL A C 1
ATOM 2898 O O . VAL A 1 367 ? 5.600 17.588 0.989 1.00 82.81 367 VAL A O 1
ATOM 2901 N N . ALA A 1 368 ? 4.664 16.344 2.598 1.00 85.31 368 ALA A N 1
ATOM 2902 C CA . ALA A 1 368 ? 4.449 17.460 3.519 1.00 85.31 368 ALA A CA 1
ATOM 2903 C C . ALA A 1 368 ? 5.769 18.129 3.951 1.00 85.31 368 ALA A C 1
ATOM 2905 O O . ALA A 1 368 ? 5.875 19.354 3.938 1.00 85.31 368 ALA A O 1
ATOM 2906 N N . ILE A 1 369 ? 6.800 17.343 4.282 1.00 88.31 369 ILE A N 1
ATOM 2907 C CA . ILE A 1 369 ? 8.144 17.844 4.607 1.00 88.31 369 ILE A CA 1
ATOM 2908 C C . ILE A 1 369 ? 8.756 18.531 3.388 1.00 88.31 369 ILE A C 1
ATOM 2910 O O . ILE A 1 369 ? 9.284 19.629 3.525 1.00 88.31 369 ILE A O 1
ATOM 2914 N N . LEU A 1 370 ? 8.648 17.937 2.196 1.00 90.19 370 LEU A N 1
ATOM 2915 C CA . LEU A 1 370 ? 9.136 18.538 0.957 1.00 90.19 370 LEU A CA 1
ATOM 2916 C C . LEU A 1 370 ? 8.469 19.893 0.704 1.00 90.19 370 LEU A C 1
ATOM 2918 O O . LEU A 1 370 ? 9.168 20.860 0.426 1.00 90.19 370 LEU A O 1
ATOM 2922 N N . VAL A 1 371 ? 7.146 19.992 0.851 1.00 89.50 371 VAL A N 1
ATOM 2923 C CA . VAL A 1 371 ? 6.415 21.260 0.712 1.00 89.50 371 VAL A CA 1
ATOM 2924 C C . VAL A 1 371 ? 6.903 22.283 1.740 1.00 89.50 371 VAL A C 1
ATOM 2926 O O . VAL A 1 371 ? 7.195 23.414 1.363 1.00 89.50 371 VAL A O 1
ATOM 2929 N N . LEU A 1 372 ? 7.081 21.905 3.011 1.00 90.69 372 LEU A N 1
ATOM 2930 C CA . LEU A 1 372 ? 7.617 22.810 4.038 1.00 90.69 372 LEU A CA 1
ATOM 2931 C C . LEU A 1 372 ? 9.052 23.266 3.732 1.00 90.69 372 LEU A C 1
ATOM 2933 O O . LEU A 1 372 ? 9.353 24.452 3.854 1.00 90.69 372 LEU A O 1
ATOM 2937 N N . VAL A 1 373 ? 9.925 22.362 3.280 1.00 92.88 373 VAL A N 1
ATOM 2938 C CA . VAL A 1 373 ? 11.298 22.685 2.860 1.00 92.88 373 VAL A CA 1
ATOM 2939 C C . VAL A 1 373 ? 11.290 23.605 1.640 1.00 92.88 373 VAL A C 1
ATOM 2941 O O . VAL A 1 373 ? 12.066 24.557 1.587 1.00 92.88 373 VAL A O 1
ATOM 2944 N N . LEU A 1 374 ? 10.397 23.383 0.675 1.00 90.69 374 LEU A N 1
ATOM 2945 C CA . LEU A 1 374 ? 10.235 24.254 -0.490 1.00 90.69 374 LEU A CA 1
ATOM 2946 C C . LEU A 1 374 ? 9.733 25.647 -0.094 1.00 90.69 374 LEU A C 1
ATOM 2948 O O . LEU A 1 374 ? 10.238 26.637 -0.617 1.00 90.69 374 LEU A O 1
ATOM 2952 N N . LEU A 1 375 ? 8.808 25.755 0.863 1.00 90.00 375 LEU A N 1
ATOM 2953 C CA . LEU A 1 375 ? 8.345 27.045 1.386 1.00 90.00 375 LEU A CA 1
ATOM 2954 C C . LEU A 1 375 ? 9.469 27.796 2.116 1.00 90.00 375 LEU A C 1
ATOM 2956 O O . LEU A 1 375 ? 9.674 28.982 1.864 1.00 90.00 375 LEU A O 1
ATOM 2960 N N . LEU A 1 376 ? 10.231 27.106 2.973 1.00 90.19 376 LEU A N 1
ATOM 2961 C CA . LEU A 1 376 ? 11.355 27.688 3.716 1.00 90.19 376 LEU A CA 1
ATOM 2962 C C . LEU A 1 376 ? 12.527 28.068 2.805 1.00 90.19 376 LEU A C 1
ATOM 2964 O O . LEU A 1 376 ? 13.107 29.137 2.972 1.00 90.19 376 LEU A O 1
ATOM 2968 N N . SER A 1 377 ? 12.862 27.232 1.822 1.00 88.44 377 SER A N 1
ATOM 2969 C CA . SER A 1 377 ? 13.914 27.528 0.840 1.00 88.44 377 SER A CA 1
ATOM 2970 C C . SER A 1 377 ? 13.506 28.649 -0.109 1.00 88.44 377 SER A C 1
ATOM 2972 O O . SER A 1 377 ? 14.328 29.515 -0.398 1.00 88.44 377 SER A O 1
ATOM 2974 N N . SER A 1 378 ? 12.238 28.704 -0.528 1.00 85.75 378 SER A N 1
ATOM 2975 C CA . SER A 1 378 ? 11.707 29.828 -1.305 1.00 85.75 378 SER A CA 1
ATOM 2976 C C . SER A 1 378 ? 11.756 31.119 -0.492 1.00 85.75 378 SER A C 1
ATOM 2978 O O . SER A 1 378 ? 12.177 32.146 -1.017 1.00 85.75 378 SER A O 1
ATOM 2980 N N . PHE A 1 379 ? 11.404 31.070 0.799 1.00 85.31 379 PHE A N 1
ATOM 2981 C CA . PHE A 1 379 ? 11.542 32.215 1.697 1.00 85.31 379 PHE A CA 1
ATOM 2982 C C . PHE A 1 379 ? 13.004 32.648 1.834 1.00 85.31 379 PHE A C 1
ATOM 2984 O O . PHE A 1 379 ? 13.319 33.814 1.604 1.00 85.31 379 PHE A O 1
ATOM 2991 N N . TRP A 1 380 ? 13.908 31.714 2.134 1.00 85.31 380 TRP A N 1
ATOM 2992 C CA . TRP A 1 380 ? 15.343 31.976 2.244 1.00 85.31 380 TRP A CA 1
ATOM 2993 C C . TRP A 1 380 ? 15.902 32.597 0.962 1.00 85.31 380 TRP A C 1
ATOM 2995 O O . TRP A 1 380 ? 16.615 33.596 1.005 1.00 85.31 380 TRP A O 1
ATOM 3005 N N . TRP A 1 381 ? 15.506 32.066 -0.194 1.00 83.12 381 TRP A N 1
ATOM 3006 C CA . TRP A 1 381 ? 15.864 32.613 -1.495 1.00 83.12 381 TRP A CA 1
ATOM 3007 C C . TRP A 1 381 ? 15.347 34.044 -1.673 1.00 83.12 381 TRP A C 1
ATOM 3009 O O . TRP A 1 381 ? 16.104 34.920 -2.091 1.00 83.12 381 TRP A O 1
ATOM 3019 N N . THR A 1 382 ? 14.082 34.315 -1.322 1.00 76.75 382 THR A N 1
ATOM 3020 C CA . THR A 1 382 ? 13.525 35.678 -1.372 1.00 76.75 382 THR A CA 1
ATOM 3021 C C . THR A 1 382 ? 14.214 36.634 -0.400 1.00 76.75 382 THR A C 1
ATOM 3023 O O . THR A 1 382 ? 14.420 37.793 -0.752 1.00 76.75 382 THR A O 1
ATOM 3026 N N . TRP A 1 383 ? 14.620 36.143 0.772 1.00 77.38 383 TRP A N 1
ATOM 3027 C CA . TRP A 1 383 ? 15.305 36.896 1.817 1.00 77.38 383 TRP A CA 1
ATOM 3028 C C . TRP A 1 383 ? 16.725 37.298 1.403 1.00 77.38 383 TRP A C 1
ATOM 3030 O O . TRP A 1 383 ? 17.101 38.458 1.541 1.00 77.38 383 TRP A O 1
ATOM 3040 N N . VAL A 1 384 ? 17.497 36.357 0.849 1.00 78.75 384 VAL A N 1
ATOM 3041 C CA . VAL A 1 384 ? 18.888 36.579 0.416 1.00 78.75 384 VAL A CA 1
ATOM 3042 C C . VAL A 1 384 ? 18.970 37.497 -0.804 1.00 78.75 384 VAL A C 1
ATOM 3044 O O . VAL A 1 384 ? 19.877 38.317 -0.899 1.00 78.75 384 VAL A O 1
ATOM 3047 N N . GLN A 1 385 ? 18.034 37.373 -1.745 1.00 71.00 385 GLN A N 1
ATOM 3048 C CA . GLN A 1 385 ? 18.057 38.130 -3.003 1.00 71.00 385 GLN A CA 1
ATOM 3049 C C . GLN A 1 385 ? 17.640 39.591 -2.875 1.00 71.00 385 GLN A C 1
ATOM 3051 O O . GLN A 1 385 ? 17.835 40.377 -3.804 1.00 71.00 385 GLN A O 1
ATOM 3056 N N . ALA A 1 386 ? 17.037 39.971 -1.760 1.00 64.25 386 ALA A N 1
ATOM 3057 C CA . ALA A 1 386 ? 16.493 41.298 -1.627 1.00 64.25 386 ALA A CA 1
ATOM 3058 C C . ALA A 1 386 ? 17.569 42.296 -1.163 1.00 64.25 386 ALA A C 1
ATOM 3060 O O . ALA A 1 386 ? 17.819 42.524 0.025 1.00 64.25 386 ALA A O 1
ATOM 3061 N N . ASN A 1 387 ? 18.221 42.892 -2.164 1.00 55.06 387 ASN A N 1
ATOM 3062 C CA . ASN A 1 387 ? 19.299 43.867 -2.002 1.00 55.06 387 ASN A CA 1
ATOM 3063 C C . ASN A 1 387 ? 18.831 45.215 -1.424 1.00 55.06 387 ASN A C 1
ATOM 3065 O O . ASN A 1 387 ? 19.646 45.926 -0.842 1.00 55.06 387 ASN A O 1
ATOM 3069 N N . SER A 1 388 ? 17.540 45.556 -1.522 1.00 54.06 388 SER A N 1
ATOM 3070 C CA . SER A 1 388 ? 16.961 46.778 -0.950 1.00 54.06 388 SER A CA 1
ATOM 3071 C C . SER A 1 388 ? 15.837 46.460 0.032 1.00 54.06 388 SER A C 1
ATOM 3073 O O . SER A 1 388 ? 15.018 45.564 -0.162 1.00 54.06 388 SER A O 1
ATOM 3075 N N . SER A 1 389 ? 15.782 47.217 1.117 1.00 48.50 389 SER A N 1
ATOM 3076 C CA . SER A 1 389 ? 14.817 47.046 2.205 1.00 48.50 389 SER A CA 1
ATOM 3077 C C . SER A 1 389 ? 13.405 47.511 1.844 1.00 48.50 389 SER A C 1
ATOM 3079 O O . SER A 1 389 ? 12.449 47.173 2.543 1.00 48.50 389 SER A O 1
ATOM 3081 N N . ALA A 1 390 ? 13.278 48.260 0.744 1.00 48.56 3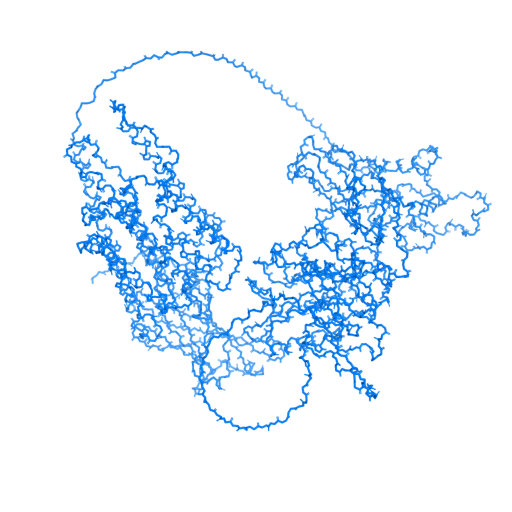90 ALA A N 1
ATOM 3082 C CA . ALA A 1 390 ? 12.001 48.564 0.109 1.00 48.56 390 ALA A CA 1
ATOM 3083 C C . ALA A 1 390 ? 11.371 47.315 -0.545 1.00 48.56 390 ALA A C 1
ATOM 3085 O O . ALA A 1 390 ? 10.154 47.173 -0.524 1.00 48.56 390 ALA A O 1
ATOM 3086 N N . ASP A 1 391 ? 12.184 46.361 -1.020 1.00 49.69 391 ASP A N 1
ATOM 3087 C CA . ASP A 1 391 ? 11.705 45.161 -1.723 1.00 49.69 391 ASP A CA 1
ATOM 3088 C C . ASP A 1 391 ? 11.332 43.995 -0.782 1.00 49.69 391 ASP A C 1
ATOM 3090 O O . ASP A 1 391 ? 10.495 43.159 -1.142 1.00 49.69 391 ASP A O 1
ATOM 3094 N N . ILE A 1 392 ? 11.916 43.952 0.431 1.00 46.16 392 ILE A N 1
ATOM 3095 C CA . ILE A 1 392 ? 11.624 42.947 1.485 1.00 46.16 392 ILE A CA 1
ATOM 3096 C C . ILE A 1 392 ? 10.335 43.260 2.242 1.00 46.16 392 ILE A C 1
ATOM 3098 O O . ILE A 1 392 ? 9.612 42.343 2.625 1.00 46.16 392 ILE A O 1
ATOM 3102 N N . GLY A 1 393 ? 10.030 44.546 2.446 1.00 43.56 393 GLY A N 1
ATOM 3103 C CA . GLY A 1 393 ? 8.825 44.991 3.155 1.00 43.56 393 GLY A CA 1
ATOM 3104 C C . GLY A 1 393 ? 7.511 44.638 2.449 1.00 43.56 393 GLY A C 1
ATOM 3105 O O . GLY A 1 393 ? 6.448 44.834 3.022 1.00 43.56 393 GLY A O 1
ATOM 3106 N N . LEU A 1 394 ? 7.587 44.097 1.231 1.00 48.84 394 LEU A N 1
ATOM 3107 C CA . LEU A 1 394 ? 6.466 43.829 0.343 1.00 48.84 394 LEU A CA 1
ATOM 3108 C C . LEU A 1 394 ? 6.172 42.320 0.226 1.00 48.84 394 LEU A C 1
ATOM 3110 O O . LEU A 1 394 ? 6.003 41.790 -0.875 1.00 48.84 394 LEU A O 1
ATOM 3114 N N . PHE A 1 395 ? 6.088 41.603 1.355 1.00 52.47 395 PHE A N 1
ATOM 3115 C CA . PHE A 1 395 ? 5.110 40.511 1.389 1.00 52.47 395 PHE A CA 1
ATOM 3116 C C . PHE A 1 395 ? 3.760 41.178 1.152 1.00 52.47 395 PHE A C 1
ATOM 3118 O O . PHE A 1 395 ? 3.381 42.070 1.905 1.00 52.47 395 PHE A O 1
ATOM 3125 N N . VAL A 1 396 ? 3.058 40.791 0.088 1.00 53.91 396 VAL A N 1
ATOM 3126 C CA . VAL A 1 396 ? 1.914 41.551 -0.461 1.00 53.91 396 VAL A CA 1
ATOM 3127 C C . VAL A 1 396 ? 0.784 41.756 0.571 1.00 53.91 396 VAL A C 1
ATOM 3129 O O . VAL A 1 396 ? -0.083 42.596 0.380 1.00 53.91 396 VAL A O 1
ATOM 3132 N N . ILE A 1 397 ? 0.821 41.041 1.698 1.00 49.97 397 ILE A N 1
ATOM 3133 C CA . ILE A 1 397 ? -0.191 41.008 2.760 1.00 49.97 397 ILE A CA 1
ATOM 3134 C C . ILE A 1 397 ? -0.225 42.280 3.633 1.00 49.97 397 ILE A C 1
ATOM 3136 O O . ILE A 1 397 ? -1.226 42.499 4.303 1.00 49.97 397 ILE A O 1
ATOM 3140 N N . GLN A 1 398 ? 0.808 43.131 3.663 1.00 52.34 398 GLN A N 1
ATOM 3141 C CA . GLN A 1 398 ? 0.746 44.390 4.422 1.00 52.34 398 GLN A CA 1
ATOM 3142 C C . GLN A 1 398 ? 1.223 45.565 3.572 1.00 52.34 398 GLN A C 1
ATOM 3144 O O . GLN A 1 398 ? 2.332 45.556 3.043 1.00 52.34 398 GLN A O 1
ATOM 3149 N N . GLY A 1 399 ? 0.350 46.564 3.418 1.00 51.22 399 GLY A N 1
ATOM 3150 C CA . GLY A 1 399 ? 0.666 47.804 2.710 1.00 51.22 399 GLY A CA 1
ATOM 3151 C C . GLY A 1 399 ? 1.791 48.555 3.415 1.00 51.22 399 GLY A C 1
ATOM 3152 O O . GLY A 1 399 ? 2.089 48.268 4.573 1.00 51.22 399 GLY A O 1
ATOM 3153 N N . GLU A 1 400 ? 2.421 49.509 2.725 1.00 51.09 400 GLU A N 1
ATOM 3154 C CA . GLU A 1 400 ? 3.573 50.253 3.242 1.00 51.09 400 GLU A CA 1
ATOM 3155 C C . GLU A 1 400 ? 3.279 50.917 4.598 1.00 51.09 400 GLU A C 1
ATOM 3157 O O . GLU A 1 400 ? 2.762 52.030 4.699 1.00 51.09 400 GLU A O 1
ATOM 3162 N N . THR A 1 401 ? 3.610 50.229 5.688 1.00 49.59 401 THR A N 1
ATOM 3163 C CA . THR A 1 401 ? 3.496 50.791 7.026 1.00 49.59 401 THR A CA 1
ATOM 3164 C C . THR A 1 401 ? 4.646 51.764 7.231 1.00 49.59 401 THR A C 1
ATOM 3166 O O . THR A 1 401 ? 5.818 51.377 7.201 1.00 49.59 401 THR A O 1
ATOM 3169 N N . ARG A 1 402 ? 4.321 53.038 7.460 1.00 54.47 402 ARG A N 1
ATOM 3170 C CA . ARG A 1 402 ? 5.289 54.087 7.801 1.00 54.47 402 ARG A CA 1
ATOM 3171 C C . ARG A 1 402 ? 5.940 53.743 9.150 1.00 54.47 402 ARG A C 1
ATOM 3173 O O . ARG A 1 402 ? 5.366 53.996 10.204 1.00 54.47 402 ARG A O 1
ATOM 3180 N N . VAL A 1 403 ? 7.119 53.118 9.120 1.00 56.78 403 VAL A N 1
ATOM 3181 C CA . VAL A 1 403 ? 7.849 52.708 10.332 1.00 56.78 403 VAL A CA 1
ATOM 3182 C C . VAL A 1 403 ? 8.294 53.944 11.124 1.00 56.78 403 VAL A C 1
ATOM 3184 O O . VAL A 1 403 ? 8.839 54.894 10.552 1.00 56.78 403 VAL A O 1
ATOM 3187 N N . ARG A 1 404 ? 8.059 53.948 12.442 1.00 48.66 404 ARG A N 1
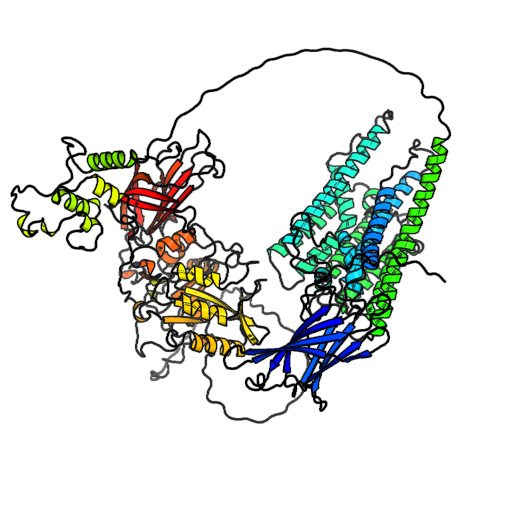ATOM 3188 C CA . ARG A 1 404 ? 8.401 55.067 13.338 1.00 48.66 404 ARG A CA 1
ATOM 3189 C C . ARG A 1 404 ? 9.902 55.068 13.675 1.00 48.66 404 ARG A C 1
ATOM 3191 O O . ARG A 1 404 ? 10.417 54.075 14.171 1.00 48.66 404 ARG A O 1
ATOM 3198 N N . GLY A 1 405 ? 10.583 56.206 13.491 1.00 51.16 405 GLY A N 1
ATOM 3199 C CA . GLY A 1 405 ? 11.956 56.445 13.977 1.00 51.16 405 GLY A CA 1
ATOM 3200 C C . GLY A 1 405 ? 13.047 56.513 12.894 1.00 51.16 405 GLY A C 1
ATOM 3201 O O . GLY A 1 405 ? 12.927 55.940 11.816 1.00 51.16 405 GLY A O 1
ATOM 3202 N N . GLN A 1 406 ? 14.110 57.276 13.178 1.00 43.75 406 GLN A N 1
ATOM 3203 C CA . GLN A 1 406 ? 15.117 57.765 12.218 1.00 43.75 406 GLN A CA 1
ATOM 3204 C C . GLN A 1 406 ? 16.388 56.889 12.121 1.00 43.75 406 GLN A C 1
ATOM 3206 O O . GLN A 1 406 ? 17.291 57.208 11.354 1.00 43.75 406 GLN A O 1
ATOM 3211 N N . ALA A 1 407 ? 16.458 55.765 12.844 1.00 44.00 407 ALA A N 1
ATOM 3212 C CA . ALA A 1 407 ? 17.582 54.827 12.790 1.00 44.00 407 ALA A CA 1
ATOM 3213 C C . ALA A 1 407 ? 17.269 53.663 11.831 1.00 44.00 407 ALA A C 1
ATOM 3215 O O . ALA A 1 407 ? 16.433 52.818 12.130 1.00 44.00 407 ALA A O 1
ATOM 3216 N N . SER A 1 408 ? 17.922 53.659 10.662 1.00 55.62 408 SER A N 1
ATOM 3217 C CA . SER A 1 408 ? 17.841 52.632 9.607 1.00 55.62 408 SER A CA 1
ATOM 3218 C C . SER A 1 408 ? 16.419 52.098 9.341 1.00 55.62 408 SER A C 1
ATOM 3220 O O . SER A 1 408 ? 16.088 50.951 9.652 1.00 55.62 408 SER A O 1
ATOM 3222 N N . LYS A 1 409 ? 15.576 52.926 8.696 1.00 60.81 409 LYS A N 1
ATOM 3223 C CA . LYS A 1 409 ? 14.234 52.552 8.174 1.00 60.81 409 LYS A CA 1
ATOM 3224 C C . LYS A 1 409 ? 14.238 51.245 7.374 1.00 60.81 409 LYS A C 1
ATOM 3226 O O . LYS A 1 409 ? 13.214 50.595 7.196 1.00 60.81 409 LYS A O 1
ATOM 3231 N N . ASP A 1 410 ? 15.399 50.895 6.862 1.00 61.38 410 ASP A N 1
ATOM 3232 C CA . ASP A 1 410 ? 15.675 49.750 6.033 1.00 61.38 410 ASP A CA 1
ATOM 3233 C C . ASP A 1 410 ? 15.752 48.457 6.844 1.00 61.38 410 ASP A C 1
ATOM 3235 O O . ASP A 1 410 ? 14.986 47.523 6.608 1.00 61.38 410 ASP A O 1
ATOM 3239 N N . GLN A 1 411 ? 16.565 48.436 7.896 1.00 67.69 411 GLN A N 1
ATOM 3240 C CA . GLN A 1 411 ? 16.708 47.257 8.742 1.00 67.69 411 GLN A CA 1
ATOM 3241 C C . GLN A 1 411 ? 15.406 46.915 9.489 1.00 67.69 411 GLN A C 1
ATOM 3243 O O . GLN A 1 411 ? 15.022 45.747 9.574 1.00 67.69 411 GLN A O 1
ATOM 3248 N N . ALA A 1 412 ? 14.680 47.929 9.970 1.00 67.25 412 ALA A N 1
ATOM 3249 C CA . ALA A 1 412 ? 13.398 47.740 10.651 1.00 67.25 412 ALA A CA 1
ATOM 3250 C C . ALA A 1 412 ? 12.329 47.099 9.741 1.00 67.25 412 ALA A C 1
ATOM 3252 O O . ALA A 1 412 ? 11.593 46.214 10.177 1.00 67.25 412 ALA A O 1
ATOM 3253 N N . ARG A 1 413 ? 12.288 47.475 8.452 1.00 68.25 413 ARG A N 1
ATOM 3254 C CA . ARG A 1 413 ? 11.383 46.874 7.455 1.00 68.25 413 ARG A CA 1
ATOM 3255 C C . ARG A 1 413 ? 11.693 45.397 7.198 1.00 68.25 413 ARG A C 1
ATOM 3257 O O . ARG A 1 413 ? 10.766 44.594 7.107 1.00 68.25 413 ARG A O 1
ATOM 3264 N N . LYS A 1 414 ? 12.978 45.018 7.149 1.00 70.94 414 LYS A N 1
ATOM 3265 C CA . LYS A 1 414 ? 13.397 43.613 6.981 1.00 70.94 414 LYS A CA 1
ATOM 3266 C C . LYS A 1 414 ? 12.948 42.737 8.155 1.00 70.94 414 LYS A C 1
ATOM 3268 O O . LYS A 1 414 ? 12.375 41.671 7.942 1.00 70.94 414 LYS A O 1
ATOM 3273 N N . TYR A 1 415 ? 13.151 43.195 9.392 1.00 74.06 415 TYR A N 1
ATOM 3274 C CA . TYR A 1 415 ? 12.718 42.451 10.581 1.00 74.06 415 TYR A CA 1
ATOM 3275 C C . TYR A 1 415 ? 11.197 42.370 10.713 1.00 74.06 415 TYR A C 1
ATOM 3277 O O . TYR A 1 415 ? 10.674 41.331 11.109 1.00 74.06 415 TYR A O 1
ATOM 3285 N N . HIS A 1 416 ? 10.473 43.429 10.347 1.00 74.31 416 HIS A N 1
ATOM 3286 C CA . HIS A 1 416 ? 9.014 43.401 10.316 1.00 74.31 416 HIS A CA 1
ATOM 3287 C C . HIS A 1 416 ? 8.486 42.321 9.355 1.00 74.31 416 HIS A C 1
ATOM 3289 O O . HIS A 1 416 ? 7.664 41.499 9.753 1.00 74.31 416 HIS A O 1
ATOM 3295 N N . ALA A 1 417 ? 9.017 42.249 8.130 1.00 73.75 417 ALA A N 1
ATOM 3296 C CA . ALA A 1 417 ? 8.647 41.219 7.157 1.00 73.75 417 ALA A CA 1
ATOM 3297 C C . ALA A 1 417 ? 8.957 39.789 7.643 1.00 73.75 417 ALA A C 1
ATOM 3299 O O . ALA A 1 417 ? 8.141 38.884 7.466 1.00 73.75 417 ALA A O 1
ATOM 3300 N N . LEU A 1 418 ? 10.102 39.589 8.308 1.00 79.25 418 LEU A N 1
ATOM 3301 C CA . LEU A 1 418 ? 10.451 38.310 8.936 1.00 79.25 418 LEU A CA 1
ATOM 3302 C C . LEU A 1 418 ? 9.443 37.919 10.024 1.00 79.25 418 LEU A C 1
ATOM 3304 O O . LEU A 1 418 ? 8.992 36.777 10.054 1.00 79.25 418 LEU A O 1
ATOM 3308 N N . ASN A 1 419 ? 9.056 38.863 10.888 1.00 80.00 419 ASN A N 1
ATOM 3309 C CA . ASN A 1 419 ? 8.065 38.618 11.937 1.00 80.00 419 ASN A CA 1
ATOM 3310 C C . ASN A 1 419 ? 6.717 38.192 11.347 1.00 80.00 419 ASN A C 1
ATOM 3312 O O . ASN A 1 419 ? 6.126 37.225 11.818 1.00 80.00 419 ASN A O 1
ATOM 3316 N N . VAL A 1 420 ? 6.258 38.862 10.288 1.00 79.25 420 VAL A N 1
ATOM 3317 C CA . VAL A 1 420 ? 5.006 38.516 9.598 1.00 79.25 420 VAL A CA 1
ATOM 3318 C C . VAL A 1 420 ? 5.085 37.114 8.998 1.00 79.25 420 VAL A C 1
ATOM 3320 O O . VAL A 1 420 ? 4.176 36.314 9.210 1.00 79.25 420 VAL A O 1
ATOM 3323 N N . PHE A 1 421 ? 6.180 36.778 8.310 1.00 84.00 421 PHE A N 1
ATOM 3324 C CA . PHE A 1 421 ? 6.387 35.433 7.770 1.00 84.00 421 PHE A CA 1
ATOM 3325 C C . PHE A 1 421 ? 6.352 34.368 8.873 1.00 84.00 421 PHE A C 1
ATOM 3327 O O . PHE A 1 421 ? 5.600 33.397 8.771 1.00 84.00 421 PHE A O 1
ATOM 3334 N N . CYS A 1 422 ? 7.117 34.570 9.949 1.00 86.88 422 CYS A N 1
ATOM 3335 C CA . CYS A 1 422 ? 7.170 33.652 11.081 1.00 86.88 422 CYS A CA 1
ATOM 3336 C C . CYS A 1 422 ? 5.798 33.489 11.743 1.00 86.88 422 CYS A C 1
ATOM 3338 O O . CYS A 1 422 ? 5.408 32.365 12.044 1.00 86.88 422 CYS A O 1
ATOM 3340 N N . LEU A 1 423 ? 5.037 34.574 11.924 1.00 87.88 423 LEU A N 1
ATOM 3341 C CA . LEU A 1 423 ? 3.693 34.530 12.506 1.00 87.88 423 LEU A CA 1
ATOM 3342 C C . LEU A 1 423 ? 2.693 33.790 11.609 1.00 87.88 423 LEU A C 1
ATOM 3344 O O . LEU A 1 423 ? 1.903 32.994 12.114 1.00 87.88 423 LEU A O 1
ATOM 3348 N N . VAL A 1 424 ? 2.731 34.005 10.290 1.00 88.69 424 VAL A N 1
ATOM 3349 C CA . VAL A 1 424 ? 1.851 33.310 9.334 1.00 88.69 424 VAL A CA 1
ATOM 3350 C C . VAL A 1 424 ? 2.192 31.821 9.257 1.00 88.69 424 VAL A C 1
ATOM 3352 O O . VAL A 1 424 ? 1.290 30.985 9.326 1.00 88.69 424 VAL A O 1
ATOM 3355 N N . LEU A 1 425 ? 3.482 31.477 9.177 1.00 90.88 425 LEU A N 1
ATOM 3356 C CA . LEU A 1 425 ? 3.945 30.089 9.200 1.00 90.88 425 LEU A CA 1
ATOM 3357 C C . LEU A 1 425 ? 3.571 29.404 10.521 1.00 90.88 425 LEU A C 1
ATOM 3359 O O . LEU A 1 425 ? 3.052 28.289 10.512 1.00 90.88 425 LEU A O 1
ATOM 3363 N N . PHE A 1 426 ? 3.781 30.080 11.652 1.00 93.00 426 PHE A N 1
ATOM 3364 C CA . PHE A 1 426 ? 3.437 29.562 12.973 1.00 93.00 426 PHE A CA 1
ATOM 3365 C C . PHE A 1 426 ? 1.930 29.343 13.121 1.00 93.00 426 PHE A C 1
ATOM 3367 O O . PHE A 1 426 ? 1.518 28.268 13.546 1.00 93.00 426 PHE A O 1
ATOM 3374 N N . ARG A 1 427 ? 1.084 30.284 12.678 1.00 92.56 427 ARG A N 1
ATOM 3375 C CA . ARG A 1 427 ? -0.373 30.063 12.609 1.00 92.56 427 ARG A CA 1
ATOM 3376 C C . ARG A 1 427 ? -0.723 28.838 11.785 1.00 92.56 427 ARG A C 1
ATOM 3378 O O . ARG A 1 427 ? -1.564 28.055 12.215 1.00 92.56 427 ARG A O 1
ATOM 3385 N N . GLY A 1 428 ? -0.070 28.660 10.639 1.00 92.88 428 GLY A N 1
ATOM 3386 C CA . GLY A 1 428 ? -0.250 27.480 9.807 1.00 92.88 428 GLY A CA 1
ATOM 3387 C C . GLY A 1 428 ? 0.042 26.188 10.568 1.00 92.88 428 GLY A C 1
ATOM 3388 O O . GLY A 1 428 ? -0.807 25.296 10.603 1.00 92.88 428 GLY A O 1
ATOM 3389 N N . ILE A 1 429 ? 1.185 26.144 11.262 1.00 93.69 429 ILE A N 1
ATOM 3390 C CA . ILE A 1 429 ? 1.601 25.029 12.127 1.00 93.69 429 ILE A CA 1
ATOM 3391 C C . ILE A 1 429 ? 0.584 24.761 13.238 1.00 93.69 429 ILE A C 1
ATOM 3393 O O . ILE A 1 429 ? 0.277 23.604 13.499 1.00 93.69 429 ILE A O 1
ATOM 3397 N N . ILE A 1 430 ? 0.031 25.785 13.887 1.00 94.12 430 ILE A N 1
ATOM 3398 C CA . ILE A 1 430 ? -0.956 25.602 14.963 1.00 94.12 430 ILE A CA 1
ATOM 3399 C C . ILE A 1 430 ? -2.309 25.130 14.408 1.00 94.12 430 ILE A C 1
ATOM 3401 O O . ILE A 1 430 ? -2.921 24.213 14.963 1.00 94.12 430 ILE A O 1
ATOM 3405 N N . LEU A 1 431 ? -2.768 25.703 13.292 1.00 93.06 431 LEU A N 1
ATOM 3406 C CA . LEU A 1 431 ? -4.022 25.322 12.635 1.00 93.06 431 LEU A CA 1
ATOM 3407 C C . LEU A 1 431 ? -4.017 23.859 12.186 1.00 93.06 431 LEU A C 1
ATOM 3409 O O . LEU A 1 431 ? -5.022 23.174 12.359 1.00 93.06 431 LEU A O 1
ATOM 3413 N N . GLY A 1 432 ? -2.905 23.366 11.640 1.00 89.75 432 GLY A N 1
ATOM 3414 C CA . GLY A 1 432 ? -2.798 21.971 11.217 1.00 89.75 432 GLY A CA 1
ATOM 3415 C C . GLY A 1 432 ? -2.346 21.043 12.341 1.00 89.75 432 GLY A C 1
ATOM 3416 O O . GLY A 1 432 ? -2.937 19.993 12.580 1.00 89.75 432 GLY A O 1
ATOM 3417 N N . GLY A 1 433 ? -1.304 21.445 13.059 1.00 89.12 433 GLY A N 1
ATOM 3418 C CA . GLY A 1 433 ? -0.550 20.600 13.976 1.00 89.12 433 GLY A CA 1
ATOM 3419 C C . GLY A 1 433 ? -1.187 20.364 15.346 1.00 89.12 433 GLY A C 1
ATOM 3420 O O . GLY A 1 433 ? -0.924 19.334 15.962 1.00 89.12 433 GLY A O 1
ATOM 3421 N N . LEU A 1 434 ? -2.038 21.269 15.841 1.00 90.31 434 LEU A N 1
ATOM 3422 C CA . LEU A 1 434 ? -2.583 21.201 17.209 1.00 90.31 434 LEU A CA 1
ATOM 3423 C C . LEU A 1 434 ? -4.052 20.760 17.290 1.00 90.31 434 LEU A C 1
ATOM 3425 O O . LEU A 1 434 ? -4.692 20.902 18.329 1.00 90.31 434 LEU A O 1
ATOM 3429 N N . GLN A 1 435 ? -4.570 20.162 16.223 1.00 86.25 435 GLN A N 1
ATOM 3430 C CA . GLN A 1 435 ? -5.971 19.757 16.080 1.00 86.25 435 GLN A CA 1
ATOM 3431 C C . GLN A 1 435 ? -6.496 18.807 17.184 1.00 86.25 435 GLN A C 1
ATOM 3433 O O . GLN A 1 435 ? -7.690 18.805 17.467 1.00 86.25 435 GLN A O 1
ATOM 3438 N N . ALA A 1 436 ? -5.625 18.043 17.857 1.00 83.19 436 ALA A N 1
ATOM 3439 C CA . ALA A 1 436 ? -5.997 17.187 18.994 1.00 83.19 436 ALA A CA 1
ATOM 3440 C C . ALA A 1 436 ? -6.174 17.944 20.330 1.00 83.19 436 ALA A C 1
ATOM 3442 O O . ALA A 1 436 ? -6.796 17.428 21.255 1.00 83.19 436 ALA A O 1
ATOM 3443 N N . HIS A 1 437 ? -5.634 19.161 20.448 1.00 87.88 437 HIS A N 1
ATOM 3444 C CA . HIS A 1 437 ? -5.594 19.945 21.687 1.00 87.88 437 HIS A CA 1
ATOM 3445 C C . HIS A 1 437 ? -6.387 21.246 21.523 1.00 87.88 437 HIS A C 1
ATOM 3447 O O . HIS A 1 437 ? -5.825 22.338 21.545 1.00 87.88 437 HIS A O 1
ATOM 3453 N N . VAL A 1 438 ? -7.708 21.130 21.367 1.00 84.00 438 VAL A N 1
ATOM 3454 C CA . VAL A 1 438 ? -8.613 22.219 20.942 1.00 84.00 438 VAL A CA 1
ATOM 3455 C C . VAL A 1 438 ? -8.471 23.505 21.767 1.00 84.00 438 VAL A C 1
ATOM 3457 O O . VAL A 1 438 ? -8.356 24.591 21.204 1.00 84.00 438 VAL A O 1
ATOM 3460 N N . ARG A 1 439 ? -8.436 23.400 23.104 1.00 87.75 439 ARG A N 1
ATOM 3461 C CA . ARG A 1 439 ? -8.320 24.568 24.001 1.00 87.75 439 ARG A CA 1
ATOM 3462 C C . ARG A 1 439 ? -6.981 25.290 23.821 1.00 87.75 439 ARG A C 1
ATOM 3464 O O . ARG A 1 439 ? -6.949 26.513 23.718 1.00 87.75 439 ARG A O 1
ATOM 3471 N N . THR A 1 440 ? -5.893 24.526 23.733 1.00 89.12 440 THR A N 1
ATOM 3472 C CA . THR A 1 440 ? -4.531 25.042 23.543 1.00 89.12 440 THR A CA 1
ATOM 3473 C C . THR A 1 440 ? -4.358 25.647 22.155 1.00 89.12 440 THR A C 1
ATOM 3475 O O . THR A 1 440 ? -3.859 26.760 22.031 1.00 89.12 440 THR A O 1
ATOM 3478 N N . GLN A 1 441 ? -4.822 24.945 21.116 1.00 91.31 441 GLN A N 1
ATOM 3479 C CA . GLN A 1 441 ? -4.801 25.408 19.730 1.00 91.31 441 GLN A CA 1
ATOM 3480 C C . GLN A 1 441 ? -5.448 26.786 19.615 1.00 91.31 441 GLN A C 1
ATOM 3482 O O . GLN A 1 441 ? -4.857 27.730 19.099 1.00 91.31 441 GLN A O 1
ATOM 3487 N N . PHE A 1 442 ? -6.659 26.899 20.144 1.00 88.44 442 PHE A N 1
ATOM 3488 C CA . PHE A 1 442 ? -7.457 28.101 20.049 1.00 88.44 442 PHE A CA 1
ATOM 3489 C C . PHE A 1 442 ? -6.883 29.268 20.862 1.00 88.44 442 PHE A C 1
ATOM 3491 O O . PHE A 1 442 ? -6.790 30.384 20.351 1.00 88.44 442 PHE A O 1
ATOM 3498 N N . GLY A 1 443 ? -6.422 29.008 22.091 1.00 89.94 443 GLY A N 1
ATOM 3499 C CA . GLY A 1 443 ? -5.758 30.019 22.916 1.00 89.94 443 GLY A CA 1
ATOM 3500 C C . GLY A 1 443 ? -4.494 30.581 22.257 1.00 89.94 443 GLY A C 1
ATOM 3501 O O . GLY A 1 443 ? -4.291 31.795 22.251 1.00 89.94 443 GLY A O 1
ATOM 3502 N N . ILE A 1 444 ? -3.685 29.721 21.626 1.00 93.19 444 ILE A N 1
ATOM 3503 C CA . ILE A 1 444 ? -2.491 30.155 20.887 1.00 93.19 444 ILE A CA 1
ATOM 3504 C C . ILE A 1 444 ? -2.878 31.004 19.670 1.00 93.19 444 ILE A C 1
ATOM 3506 O O . ILE A 1 444 ? -2.238 32.022 19.432 1.00 93.19 444 ILE A O 1
ATOM 3510 N N . LEU A 1 445 ? -3.934 30.649 18.927 1.00 92.62 445 LEU A N 1
ATOM 3511 C CA . LEU A 1 445 ? -4.386 31.434 17.768 1.00 92.62 445 LEU A CA 1
ATOM 3512 C C . LEU A 1 445 ? -4.850 32.844 18.157 1.00 92.62 445 LEU A C 1
ATOM 3514 O O . LEU A 1 445 ? -4.463 33.805 17.493 1.00 92.62 445 LEU A O 1
ATOM 3518 N N . ILE A 1 446 ? -5.598 32.984 19.257 1.00 91.88 446 ILE A N 1
ATOM 3519 C CA . ILE A 1 446 ? -5.955 34.298 19.821 1.00 91.88 446 ILE A CA 1
ATOM 3520 C C . ILE A 1 446 ? -4.689 35.072 20.205 1.00 91.88 446 ILE A C 1
ATOM 3522 O O . ILE A 1 446 ? -4.546 36.244 19.850 1.00 91.88 446 ILE A O 1
ATOM 3526 N N . GLY A 1 447 ? -3.734 34.407 20.863 1.00 91.38 447 GLY A N 1
ATOM 3527 C CA . GLY A 1 447 ? -2.426 34.983 21.173 1.00 91.38 447 GLY A CA 1
ATOM 3528 C C . GLY A 1 447 ? -1.689 35.475 19.923 1.00 91.38 447 GLY A C 1
ATOM 3529 O O . GLY A 1 447 ? -1.152 36.578 19.922 1.00 91.38 447 GLY A O 1
ATOM 3530 N N . CYS A 1 448 ? -1.724 34.718 18.825 1.00 91.00 448 CYS A N 1
ATOM 3531 C CA . CYS A 1 448 ? -1.127 35.123 17.555 1.00 91.00 448 CYS A CA 1
ATOM 3532 C C . CYS A 1 448 ? -1.819 36.339 16.919 1.00 91.00 448 CYS A C 1
ATOM 3534 O O . CYS A 1 448 ? -1.152 37.091 16.214 1.00 91.00 448 CYS A O 1
ATOM 3536 N N . GLU A 1 449 ? -3.129 36.542 17.097 1.00 90.56 449 GLU A N 1
ATOM 3537 C CA . GLU A 1 449 ? -3.813 37.776 16.660 1.00 90.56 449 GLU A CA 1
ATOM 3538 C C . GLU A 1 449 ? -3.380 38.982 17.498 1.00 90.56 449 GLU A C 1
ATOM 3540 O O . GLU A 1 449 ? -3.043 40.030 16.946 1.00 90.56 449 GLU A O 1
ATOM 3545 N N . LEU A 1 450 ? -3.304 38.816 18.821 1.00 91.00 450 LEU A N 1
ATOM 3546 C CA . LEU A 1 450 ? -2.868 39.869 19.738 1.00 91.00 450 LEU A CA 1
ATOM 3547 C C . LEU A 1 450 ? -1.416 40.282 19.489 1.00 91.00 450 LEU A C 1
ATOM 3549 O O . LEU A 1 450 ? -1.134 41.470 19.356 1.00 91.00 450 LEU A O 1
ATOM 3553 N N . VAL A 1 451 ? -0.503 39.314 19.365 1.00 90.50 451 VAL A N 1
ATOM 3554 C CA . VAL A 1 451 ? 0.912 39.576 19.063 1.00 90.50 451 VAL A CA 1
ATOM 3555 C C . VAL A 1 451 ? 1.046 40.318 17.736 1.00 90.50 451 VAL A C 1
ATOM 3557 O O . VAL A 1 451 ? 1.815 41.271 17.655 1.00 90.50 451 VAL A O 1
ATOM 3560 N N . HIS A 1 452 ? 0.262 39.956 16.717 1.00 86.69 452 HIS A N 1
ATOM 3561 C CA . HIS A 1 452 ? 0.296 40.641 15.424 1.00 86.69 452 HIS A CA 1
ATOM 3562 C C . HIS A 1 452 ? -0.135 42.110 15.537 1.00 86.69 452 HIS A C 1
ATOM 3564 O O . HIS A 1 452 ? 0.564 42.995 15.044 1.00 86.69 452 HIS A O 1
ATOM 3570 N N . LEU A 1 453 ? -1.235 42.388 16.246 1.00 87.62 453 LEU A N 1
ATOM 3571 C CA . LEU A 1 453 ? -1.706 43.754 16.513 1.00 87.62 453 LEU A CA 1
ATOM 3572 C C . LEU A 1 453 ? -0.698 44.563 17.347 1.00 87.62 453 LEU A C 1
ATOM 3574 O O . LEU A 1 453 ? -0.453 45.732 17.050 1.00 87.62 453 LEU A O 1
ATOM 3578 N N . MET A 1 454 ? -0.071 43.944 18.352 1.00 87.62 454 MET A N 1
ATOM 3579 C CA . MET A 1 454 ? 0.973 44.577 19.163 1.00 87.62 454 MET A CA 1
ATOM 3580 C C . MET A 1 454 ? 2.223 44.893 18.338 1.00 87.62 454 MET A C 1
ATOM 3582 O O . MET A 1 454 ? 2.756 45.997 18.440 1.00 87.62 454 MET A O 1
ATOM 3586 N N . CYS A 1 455 ? 2.672 43.966 17.487 1.00 82.81 455 CYS A N 1
ATOM 3587 C CA . CYS A 1 455 ? 3.782 44.198 16.566 1.00 82.81 455 CYS A CA 1
ATOM 3588 C C . CYS A 1 455 ? 3.464 45.350 15.607 1.00 82.81 455 CYS A C 1
ATOM 3590 O O . CYS A 1 455 ? 4.290 46.248 15.445 1.00 82.81 455 CYS A O 1
ATOM 3592 N N . MET A 1 456 ? 2.262 45.379 15.026 1.00 80.00 456 MET A N 1
ATOM 3593 C CA . MET A 1 456 ? 1.832 46.489 14.174 1.00 80.00 456 MET A CA 1
ATOM 3594 C C . MET A 1 456 ? 1.859 47.824 14.928 1.00 80.00 456 MET A C 1
ATOM 3596 O O . MET A 1 456 ? 2.485 48.776 14.459 1.00 80.00 456 MET A O 1
ATOM 3600 N N . ALA A 1 457 ? 1.267 47.894 16.121 1.00 83.88 457 ALA A N 1
ATOM 3601 C CA . ALA A 1 457 ? 1.259 49.112 16.929 1.00 83.88 457 ALA A CA 1
ATOM 3602 C C . ALA A 1 457 ? 2.674 49.569 17.329 1.00 83.88 457 ALA A C 1
ATOM 3604 O O . ALA A 1 457 ? 2.952 50.770 17.337 1.00 83.88 457 ALA A O 1
ATOM 3605 N N . TYR A 1 458 ? 3.578 48.627 17.615 1.00 83.62 458 TYR A N 1
ATOM 3606 C CA . TYR A 1 458 ? 4.967 48.907 17.977 1.00 83.62 458 TYR A CA 1
ATOM 3607 C C . TYR A 1 458 ? 5.766 49.498 16.807 1.00 83.62 458 TYR A C 1
ATOM 3609 O O . TYR A 1 458 ? 6.379 50.556 16.951 1.00 83.62 458 TYR A O 1
ATOM 3617 N N . TRP A 1 459 ? 5.734 48.854 15.636 1.00 75.00 459 TRP A N 1
ATOM 3618 C CA . TRP A 1 459 ? 6.552 49.254 14.484 1.00 75.00 459 TRP A CA 1
ATOM 3619 C C . TRP A 1 459 ? 5.950 50.419 13.686 1.00 75.00 459 TRP A C 1
ATOM 3621 O O . TRP A 1 459 ? 6.688 51.260 13.168 1.00 75.00 459 TRP A O 1
ATOM 3631 N N . SER A 1 460 ? 4.619 50.489 13.598 1.00 72.75 460 SER A N 1
ATOM 3632 C CA . SER A 1 460 ? 3.896 51.431 12.730 1.00 72.75 460 SER A CA 1
ATOM 3633 C C . SER A 1 460 ? 2.994 52.434 13.465 1.00 72.75 460 SER A C 1
ATOM 3635 O O . SER A 1 460 ? 2.420 53.322 12.838 1.00 72.75 460 SER A O 1
ATOM 3637 N N . GLY A 1 461 ? 2.925 52.366 14.801 1.00 77.50 461 GLY A N 1
ATOM 3638 C CA . GLY A 1 461 ? 2.150 53.285 15.643 1.00 77.50 461 GLY A CA 1
ATOM 3639 C C . GLY A 1 461 ? 0.662 52.928 15.751 1.00 77.50 461 GLY A C 1
ATOM 3640 O O . GLY A 1 461 ? 0.149 52.112 14.992 1.00 77.50 461 GLY A O 1
ATOM 3641 N N . LEU A 1 462 ? -0.062 53.550 16.693 1.00 80.69 462 LEU A N 1
ATOM 3642 C CA . LEU A 1 462 ? -1.477 53.228 16.962 1.00 80.69 462 LEU A CA 1
ATOM 3643 C C . LEU A 1 462 ? -2.426 53.571 15.800 1.00 80.69 462 LEU A C 1
ATOM 3645 O O . LEU A 1 462 ? -3.467 52.937 15.664 1.00 80.69 462 LEU A O 1
ATOM 3649 N N . SER A 1 463 ? -2.072 54.525 14.935 1.00 77.25 463 SER A N 1
ATOM 3650 C CA . SER A 1 463 ? -2.870 54.861 13.745 1.00 77.25 463 SER A CA 1
ATOM 3651 C C . SER A 1 463 ? -2.972 53.697 12.754 1.00 77.25 463 SER A C 1
ATOM 3653 O O . SER A 1 463 ? -3.954 53.598 12.022 1.00 77.25 463 SER A O 1
ATOM 3655 N N . SER A 1 464 ? -2.005 52.773 12.768 1.00 75.94 464 SER A N 1
ATOM 3656 C CA . SER A 1 464 ? -2.037 51.557 11.950 1.00 75.94 464 SER A CA 1
ATOM 3657 C C . SER A 1 464 ? -3.164 50.593 12.332 1.00 75.94 464 SER A C 1
ATOM 3659 O O . SER A 1 464 ? -3.574 49.786 11.503 1.00 75.94 464 SER A O 1
ATOM 3661 N N . LEU A 1 465 ? -3.724 50.686 13.542 1.00 80.25 465 LEU A N 1
ATOM 3662 C CA . LEU A 1 465 ? -4.834 49.829 13.975 1.00 80.25 465 LEU A CA 1
ATOM 3663 C C . LEU A 1 465 ? -6.144 50.155 13.242 1.00 80.25 465 LEU A C 1
ATOM 3665 O O . LEU A 1 465 ? -6.996 49.285 13.103 1.00 80.25 465 LEU A O 1
ATOM 3669 N N . VAL A 1 466 ? -6.275 51.383 12.731 1.00 83.69 466 VAL A N 1
ATOM 3670 C CA . VAL A 1 466 ? -7.421 51.839 11.922 1.00 83.69 466 VAL A CA 1
ATOM 3671 C C . VAL A 1 466 ? -7.190 51.582 10.424 1.00 83.69 466 VAL A C 1
ATOM 3673 O O . VAL A 1 466 ? -8.091 51.761 9.609 1.00 83.69 466 VAL A O 1
ATOM 3676 N N . SER A 1 467 ? -5.991 51.131 10.035 1.00 83.25 467 SER A N 1
ATOM 3677 C CA . SER A 1 467 ? -5.724 50.706 8.656 1.00 83.25 467 SER A CA 1
ATOM 3678 C C . SER A 1 467 ? -6.543 49.466 8.285 1.00 83.25 467 SER A C 1
ATOM 3680 O O . SER A 1 467 ? -6.977 48.722 9.165 1.00 83.25 467 SER A O 1
ATOM 3682 N N . LEU A 1 468 ? -6.698 49.201 6.983 1.00 84.25 468 LEU A N 1
ATOM 3683 C CA . LEU A 1 468 ? -7.377 48.000 6.482 1.00 84.25 468 LEU A CA 1
ATOM 3684 C C . LEU A 1 468 ? -6.844 46.724 7.155 1.00 84.25 468 LEU A C 1
ATOM 3686 O O . LEU A 1 468 ? -7.627 45.957 7.712 1.00 84.25 468 LEU A O 1
ATOM 3690 N N . SER A 1 469 ? -5.519 46.550 7.207 1.00 82.25 469 SER A N 1
ATOM 3691 C CA . SER A 1 469 ? -4.884 45.420 7.889 1.00 82.25 469 SER A CA 1
ATOM 3692 C C . SER A 1 469 ? -5.283 45.353 9.367 1.00 82.25 469 SER A C 1
ATOM 3694 O O . SER A 1 469 ? -5.682 44.297 9.852 1.00 82.25 469 SER A O 1
ATOM 3696 N N . GLY A 1 470 ? -5.209 46.480 10.085 1.00 85.19 470 GLY A N 1
ATOM 3697 C CA . GLY A 1 470 ? -5.546 46.567 11.509 1.00 85.19 470 GLY A CA 1
ATOM 3698 C C . GLY A 1 470 ? -7.004 46.199 11.797 1.00 85.19 470 GLY A C 1
ATOM 3699 O O . GLY A 1 470 ? -7.270 45.390 12.687 1.00 85.19 470 GLY A O 1
ATOM 3700 N N . VAL A 1 471 ? -7.934 46.697 10.976 1.00 89.25 471 VAL A N 1
ATOM 3701 C CA . VAL A 1 471 ? -9.362 46.359 11.047 1.00 89.25 471 VAL A CA 1
ATOM 3702 C C . VAL A 1 471 ? -9.589 44.874 10.768 1.00 89.25 471 VAL A C 1
ATOM 3704 O O . VAL A 1 471 ? -10.360 44.235 11.481 1.00 89.25 471 VAL A O 1
ATOM 3707 N N . LEU A 1 472 ? -8.898 44.285 9.787 1.00 90.62 472 LEU A N 1
ATOM 3708 C CA . LEU A 1 472 ? -9.021 42.858 9.483 1.00 90.62 472 LEU A CA 1
ATOM 3709 C C . LEU A 1 472 ? -8.498 41.979 10.627 1.00 90.62 472 LEU A C 1
ATOM 3711 O O . LEU A 1 472 ? -9.198 41.048 11.024 1.00 90.62 472 LEU A O 1
ATOM 3715 N N . TYR A 1 473 ? -7.334 42.280 11.211 1.00 88.56 473 TYR A N 1
ATOM 3716 C CA . TYR A 1 473 ? -6.822 41.551 12.383 1.00 88.56 473 TYR A CA 1
ATOM 3717 C C . TYR A 1 473 ? -7.730 41.723 13.609 1.00 88.56 473 TYR A C 1
ATOM 3719 O O . TYR A 1 473 ? -8.050 40.742 14.280 1.00 88.56 473 TYR A O 1
ATOM 3727 N N . GLY A 1 474 ? -8.237 42.936 13.854 1.00 90.69 474 GLY A N 1
ATOM 3728 C CA . GLY A 1 474 ? -9.247 43.183 14.887 1.00 90.69 474 GLY A CA 1
ATOM 3729 C C . GLY A 1 474 ? -10.525 42.371 14.652 1.00 90.69 474 GLY A C 1
ATOM 3730 O O . GLY A 1 474 ? -11.038 41.735 15.570 1.00 90.69 474 GLY A O 1
ATOM 3731 N N . SER A 1 475 ? -10.994 42.299 13.404 1.00 92.56 475 SER A N 1
ATOM 3732 C CA . SER A 1 475 ? -12.168 41.505 13.029 1.00 92.56 475 SER A CA 1
ATOM 3733 C C . SER A 1 475 ? -11.959 40.002 13.266 1.00 92.56 475 SER A C 1
ATOM 3735 O O . SER A 1 475 ? -12.872 39.328 13.739 1.00 92.56 475 SER A O 1
ATOM 3737 N N . ARG A 1 476 ? -10.752 39.475 13.001 1.00 93.06 476 ARG A N 1
ATOM 3738 C CA . ARG A 1 476 ? -10.383 38.075 13.272 1.00 93.06 476 ARG A CA 1
ATOM 3739 C C . ARG A 1 476 ? -10.362 37.784 14.768 1.00 93.06 476 ARG A C 1
ATOM 3741 O O . ARG A 1 476 ? -10.872 36.750 15.185 1.00 93.06 476 ARG A O 1
ATOM 3748 N N . LEU A 1 477 ? -9.840 38.710 15.573 1.00 93.06 477 LEU A N 1
ATOM 3749 C CA . LEU A 1 477 ? -9.833 38.598 17.031 1.00 93.06 477 LEU A CA 1
ATOM 3750 C C . LEU A 1 477 ? -11.255 38.579 17.613 1.00 93.06 477 LEU A C 1
ATOM 3752 O O . LEU A 1 477 ? -11.545 37.752 18.477 1.00 93.06 477 LEU A O 1
ATOM 3756 N N . VAL A 1 478 ? -12.157 39.432 17.111 1.00 93.38 478 VAL A N 1
ATOM 3757 C CA . VAL A 1 478 ? -13.581 39.431 17.500 1.00 93.38 478 VAL A CA 1
ATOM 3758 C C . VAL A 1 478 ? -14.241 38.110 17.115 1.00 93.38 478 VAL A C 1
ATOM 3760 O O . VAL A 1 478 ? -14.916 37.492 17.934 1.00 93.38 478 VAL A O 1
ATOM 3763 N N . LEU A 1 479 ? -14.007 37.631 15.894 1.00 93.81 479 LEU A N 1
ATOM 3764 C CA . LEU A 1 479 ? -14.554 36.357 15.442 1.00 93.81 479 LEU A CA 1
ATOM 3765 C C . LEU A 1 479 ? -14.032 35.183 16.265 1.00 93.81 479 LEU A C 1
ATOM 3767 O O . LEU A 1 479 ? -14.841 34.372 16.707 1.00 93.81 479 LEU A O 1
ATOM 3771 N N . PHE A 1 480 ? -12.729 35.104 16.546 1.00 92.31 480 PHE A N 1
ATOM 3772 C CA . PHE A 1 480 ? -12.217 34.100 17.476 1.00 92.31 480 PHE A CA 1
ATOM 3773 C C . PHE A 1 480 ? -12.841 34.263 18.862 1.00 92.31 480 PHE A C 1
ATOM 3775 O O . PHE A 1 480 ? -13.252 33.276 19.449 1.00 92.31 480 PHE A O 1
ATOM 3782 N N . SER A 1 481 ? -13.048 35.477 19.362 1.00 90.19 481 SER A N 1
ATOM 3783 C CA . SER A 1 481 ? -13.770 35.673 20.629 1.00 90.19 481 SER A CA 1
ATOM 3784 C C . SER A 1 481 ? -15.186 35.082 20.585 1.00 90.19 481 SER A C 1
ATOM 3786 O O . SER A 1 481 ? -15.571 34.382 21.515 1.00 90.19 481 SER A O 1
ATOM 3788 N N . LEU A 1 482 ? -15.931 35.250 19.488 1.00 91.62 482 LEU A N 1
ATOM 3789 C CA . LEU A 1 482 ? -17.250 34.623 19.307 1.00 91.62 482 LEU A CA 1
ATOM 3790 C C . LEU A 1 482 ? -17.176 33.090 19.222 1.00 91.62 482 LEU A C 1
ATOM 3792 O O . LEU A 1 482 ? -18.046 32.398 19.744 1.00 91.62 482 LEU A O 1
ATOM 3796 N N . HIS A 1 483 ? -16.116 32.541 18.622 1.00 91.25 483 HIS A N 1
ATOM 3797 C CA . HIS A 1 483 ? -15.930 31.093 18.513 1.00 91.25 483 HIS A CA 1
ATOM 3798 C C . HIS A 1 483 ? -15.674 30.411 19.870 1.00 91.25 483 HIS A C 1
ATOM 3800 O O . HIS A 1 483 ? -15.881 29.201 19.980 1.00 91.25 483 HIS A O 1
ATOM 3806 N N . THR A 1 484 ? -15.288 31.158 20.920 1.00 89.19 484 THR A N 1
ATOM 3807 C CA . THR A 1 484 ? -15.136 30.623 22.293 1.00 89.19 484 THR A CA 1
ATOM 3808 C C . THR A 1 484 ? -16.406 29.921 22.774 1.00 89.19 484 THR A C 1
ATOM 3810 O O . THR A 1 484 ? -16.336 28.912 23.473 1.00 89.19 484 THR A O 1
ATOM 3813 N N . ALA A 1 485 ? -17.571 30.403 22.342 1.00 89.19 485 ALA A N 1
ATOM 3814 C CA . ALA A 1 485 ? -18.862 29.855 22.715 1.00 89.19 485 ALA A CA 1
ATOM 3815 C C . ALA A 1 485 ? -19.110 28.439 22.176 1.00 89.19 485 ALA A C 1
ATOM 3817 O O . ALA A 1 485 ? -19.905 27.699 22.754 1.00 89.19 485 ALA A O 1
ATOM 3818 N N . PHE A 1 486 ? -18.418 28.034 21.106 1.00 90.38 486 PHE A N 1
ATOM 3819 C CA . PHE A 1 486 ? -18.516 26.689 20.531 1.00 90.38 486 PHE A CA 1
ATOM 3820 C C . PHE A 1 486 ? -17.615 25.662 21.237 1.00 90.38 486 PHE A C 1
ATOM 3822 O O . PHE A 1 486 ? -17.566 24.494 20.831 1.00 90.38 486 PHE A O 1
ATOM 3829 N N . LEU A 1 487 ? -16.900 26.064 22.296 1.00 87.88 487 LEU A N 1
ATOM 3830 C CA . LEU A 1 487 ? -16.171 25.130 23.148 1.00 87.88 487 LEU A CA 1
ATOM 3831 C C . LEU A 1 487 ? -17.146 24.200 23.900 1.00 87.88 487 LEU A C 1
ATOM 3833 O O . LEU A 1 487 ? -18.247 24.612 24.282 1.00 87.88 487 LEU A O 1
ATOM 3837 N N . PRO A 1 488 ? -16.761 22.932 24.144 1.00 81.69 488 PRO A N 1
ATOM 3838 C CA . PRO A 1 488 ? -17.610 21.988 24.864 1.00 81.69 488 PRO A CA 1
ATOM 3839 C C . PRO A 1 488 ? -17.996 22.510 26.256 1.00 81.69 488 PRO A C 1
ATOM 3841 O O . PRO A 1 488 ? -17.117 22.824 27.057 1.00 81.69 488 PRO A O 1
ATOM 3844 N N . GLY A 1 489 ? -19.302 22.562 26.537 1.00 79.31 489 GLY A N 1
ATOM 3845 C CA . GLY A 1 489 ? -19.854 22.942 27.843 1.00 79.31 489 GLY A CA 1
ATOM 3846 C C . GLY A 1 489 ? -20.028 24.445 28.094 1.00 79.31 489 GLY A C 1
ATOM 3847 O O . GLY A 1 489 ? -20.424 24.802 29.194 1.00 79.31 489 GLY A O 1
ATOM 3848 N N . VAL A 1 490 ? -19.747 25.320 27.118 1.00 86.12 490 VAL A N 1
ATOM 3849 C CA . VAL A 1 490 ? -19.838 26.784 27.317 1.00 86.12 490 VAL A CA 1
ATOM 3850 C C . VAL A 1 490 ? -21.238 27.339 27.044 1.00 86.12 490 VAL A C 1
ATOM 3852 O O . VAL A 1 490 ? -21.727 28.153 27.818 1.00 86.12 490 VAL A O 1
ATOM 3855 N N . THR A 1 491 ? -21.886 26.913 25.957 1.00 86.12 491 THR A N 1
ATOM 3856 C CA . THR A 1 491 ? -23.229 27.384 25.566 1.00 86.12 491 THR A CA 1
ATOM 3857 C C . THR A 1 491 ? -24.170 26.229 25.216 1.00 86.12 491 THR A C 1
ATOM 3859 O O . THR A 1 491 ? -23.733 25.144 24.803 1.00 86.12 491 THR A O 1
ATOM 3862 N N . ASP A 1 492 ? -25.469 26.473 25.381 1.00 84.50 492 ASP A N 1
ATOM 3863 C CA . ASP A 1 492 ? -26.582 25.616 24.969 1.00 84.50 492 ASP A CA 1
ATOM 3864 C C . ASP A 1 492 ? -26.774 25.607 23.438 1.00 84.50 492 ASP A C 1
ATOM 3866 O O . ASP A 1 492 ? -26.206 26.423 22.709 1.00 84.50 492 ASP A O 1
ATOM 3870 N N . PHE A 1 493 ? -27.530 24.632 22.923 1.00 81.00 493 PHE A N 1
ATOM 3871 C CA . PHE A 1 493 ? -27.688 24.417 21.478 1.00 81.00 493 PHE A CA 1
ATOM 3872 C C . PHE A 1 493 ? -28.347 25.609 20.740 1.00 81.00 493 PHE A C 1
ATOM 3874 O O . PHE A 1 493 ? -27.766 26.053 19.744 1.00 81.00 493 PHE A O 1
ATOM 3881 N N . PRO A 1 494 ? -29.448 26.220 21.231 1.00 81.75 494 PRO A N 1
ATOM 3882 C CA . PRO A 1 494 ? -30.034 27.418 20.613 1.00 81.75 494 PRO A CA 1
ATOM 3883 C C . PRO A 1 494 ? -29.075 28.616 20.553 1.00 81.75 494 PRO A C 1
ATOM 3885 O O . PRO A 1 494 ? -28.943 29.260 19.507 1.00 81.75 494 PRO A O 1
ATOM 3888 N N . SER A 1 495 ? -28.325 28.881 21.629 1.00 86.38 495 SER A N 1
ATOM 3889 C CA . SER A 1 495 ? -27.327 29.962 21.648 1.00 86.38 495 SER A CA 1
ATOM 3890 C C . SER A 1 495 ? -26.212 29.761 20.619 1.00 86.38 495 SER A C 1
ATOM 3892 O O . SER A 1 495 ? -25.739 30.731 20.023 1.00 86.38 495 SER A O 1
ATOM 3894 N N . LYS A 1 496 ? -25.812 28.512 20.337 1.00 86.69 496 LYS A N 1
ATOM 3895 C CA . LYS A 1 496 ? -24.834 28.213 19.274 1.00 86.69 496 LYS A CA 1
ATOM 3896 C C . LYS A 1 496 ? -25.366 28.555 17.889 1.00 86.69 496 LYS A C 1
ATOM 3898 O O . LYS A 1 496 ? -24.604 29.054 17.064 1.00 86.69 496 LYS A O 1
ATOM 3903 N N . ILE A 1 497 ? -26.650 28.318 17.627 1.00 82.56 497 ILE A N 1
ATOM 3904 C CA . ILE A 1 497 ? -27.279 28.693 16.354 1.00 82.56 497 ILE A CA 1
ATOM 3905 C C . ILE A 1 497 ? -27.245 30.220 16.197 1.00 82.56 497 ILE A C 1
ATOM 3907 O O . ILE A 1 497 ? -26.764 30.715 15.175 1.00 82.56 497 ILE A O 1
ATOM 3911 N N . LEU A 1 498 ? -27.656 30.970 17.228 1.00 85.19 498 LEU A N 1
ATOM 3912 C CA . LEU A 1 498 ? -27.618 32.438 17.222 1.00 85.19 498 LEU A CA 1
ATOM 3913 C C . LEU A 1 498 ? -26.203 32.980 16.967 1.00 85.19 498 LEU A C 1
ATOM 3915 O O . LEU A 1 498 ? -26.003 33.835 16.102 1.00 85.19 498 LEU A O 1
ATOM 3919 N N . LEU A 1 499 ? -25.206 32.454 17.677 1.00 89.94 499 LEU A N 1
ATOM 3920 C CA . LEU A 1 499 ? -23.811 32.855 17.498 1.00 89.94 499 LEU A CA 1
ATOM 3921 C C . LEU A 1 499 ? -23.265 32.459 16.120 1.00 89.94 499 LEU A C 1
ATOM 3923 O O . LEU A 1 499 ? -22.487 33.210 15.535 1.00 89.94 499 LEU A O 1
ATOM 3927 N N . GLY A 1 500 ? -23.720 31.339 15.552 1.00 87.69 500 GLY A N 1
ATOM 3928 C CA . GLY A 1 500 ? -23.433 30.962 14.167 1.00 87.69 500 GLY A CA 1
ATOM 3929 C C . GLY A 1 500 ? -23.945 31.995 13.158 1.00 87.69 500 GLY A C 1
ATOM 3930 O O . GLY A 1 500 ? -23.207 32.380 12.250 1.00 87.69 500 GLY A O 1
ATOM 3931 N N . TYR A 1 501 ? -25.162 32.519 13.348 1.00 87.25 501 TYR A N 1
ATOM 3932 C CA . TYR A 1 501 ? -25.692 33.612 12.523 1.00 87.25 501 TYR A CA 1
ATOM 3933 C C . TYR A 1 501 ? -24.888 34.906 12.676 1.00 87.25 501 TYR A C 1
ATOM 3935 O O . TYR A 1 501 ? -24.625 35.581 11.677 1.00 87.25 501 TYR A O 1
ATOM 3943 N N . MET A 1 502 ? -24.465 35.246 13.897 1.00 90.56 502 MET A N 1
ATOM 3944 C CA . MET A 1 502 ? -23.612 36.416 14.140 1.00 90.56 502 MET A CA 1
ATOM 3945 C C . MET A 1 502 ? -22.266 36.289 13.417 1.00 90.56 502 MET A C 1
ATOM 3947 O O . MET A 1 502 ? -21.834 37.238 12.765 1.00 90.56 502 MET A O 1
ATOM 3951 N N . VAL A 1 503 ? -21.639 35.109 13.462 1.00 93.19 503 VAL A N 1
ATOM 3952 C CA . VAL A 1 503 ? -20.381 34.820 12.752 1.00 93.19 503 VAL A CA 1
ATOM 3953 C C . VAL A 1 503 ? -20.547 34.975 11.235 1.00 93.19 503 VAL A C 1
ATOM 3955 O O . VAL A 1 503 ? -19.758 35.681 10.605 1.00 93.19 503 VAL A O 1
ATOM 3958 N N . LEU A 1 504 ? -21.590 34.385 10.639 1.00 90.38 504 LEU A N 1
ATOM 3959 C CA . LEU A 1 504 ? -21.855 34.512 9.197 1.00 90.38 504 LEU A CA 1
ATOM 3960 C C . LEU A 1 504 ? -22.145 35.957 8.780 1.00 90.38 504 LEU A C 1
ATOM 3962 O O . LEU A 1 504 ? -21.622 36.429 7.770 1.00 90.38 504 LEU A O 1
ATOM 3966 N N . SER A 1 505 ? -22.947 36.670 9.572 1.00 89.75 505 SER A N 1
ATOM 3967 C CA . SER A 1 505 ? -23.283 38.074 9.316 1.00 89.75 505 SER A CA 1
ATOM 3968 C C . SER A 1 505 ? -22.039 38.955 9.373 1.00 89.75 505 SER A C 1
ATOM 3970 O O . SER A 1 505 ? -21.850 39.818 8.520 1.00 89.75 505 SER A O 1
ATOM 3972 N N . TRP A 1 506 ? -21.141 38.703 10.326 1.00 94.38 506 TRP A N 1
ATOM 3973 C CA . TRP A 1 506 ? -19.878 39.423 10.434 1.00 94.38 506 TRP A CA 1
ATOM 3974 C C . TRP A 1 506 ? -18.968 39.175 9.224 1.00 94.38 506 TRP A C 1
ATOM 3976 O O . TRP A 1 506 ? -18.409 40.121 8.669 1.00 94.38 506 TRP A O 1
ATOM 3986 N N . HIS A 1 507 ? -18.861 37.928 8.752 1.00 93.75 507 HIS A N 1
ATOM 3987 C CA . HIS A 1 507 ? -18.135 37.625 7.515 1.00 93.75 507 HIS A CA 1
ATOM 3988 C C . HIS A 1 507 ? -18.730 38.349 6.300 1.00 93.75 507 HIS A C 1
ATOM 3990 O O . HIS A 1 507 ? -17.979 38.894 5.488 1.00 93.75 507 HIS A O 1
ATOM 3996 N N . LEU A 1 508 ? -20.062 38.414 6.197 1.00 91.00 508 LEU A N 1
ATOM 3997 C CA . LEU A 1 508 ? -20.751 39.150 5.137 1.00 91.00 508 LEU A CA 1
ATOM 3998 C C . LEU A 1 508 ? -20.448 40.654 5.201 1.00 91.00 508 LEU A C 1
ATOM 4000 O O . LEU A 1 508 ? -20.151 41.255 4.170 1.00 91.00 508 LEU A O 1
ATOM 4004 N N . VAL A 1 509 ? -20.456 41.251 6.399 1.00 93.62 509 VAL A N 1
ATOM 4005 C CA . VAL A 1 509 ? -20.095 42.663 6.615 1.00 93.62 509 VAL A CA 1
ATOM 4006 C C . VAL A 1 509 ? -18.661 42.939 6.170 1.00 93.62 509 VAL A C 1
ATOM 4008 O O . VAL A 1 509 ? -18.416 43.950 5.517 1.00 93.62 509 VAL A O 1
ATOM 4011 N N . VAL A 1 510 ? -17.713 42.044 6.455 1.00 93.62 510 VAL A N 1
ATOM 4012 C CA . VAL A 1 510 ? -16.328 42.220 5.996 1.00 93.62 510 VAL A CA 1
ATOM 4013 C C . VAL A 1 510 ? -16.226 42.086 4.472 1.00 93.62 510 VAL A C 1
ATOM 4015 O O . VAL A 1 510 ? -15.665 42.965 3.822 1.00 93.62 510 VAL A O 1
ATOM 4018 N N . ILE A 1 511 ? -16.802 41.044 3.865 1.00 92.19 511 ILE A N 1
ATOM 4019 C CA . ILE A 1 511 ? -16.716 40.835 2.407 1.00 92.19 511 ILE A CA 1
ATOM 4020 C C . ILE A 1 511 ? -17.391 41.977 1.636 1.00 92.19 511 ILE A C 1
ATOM 4022 O O . ILE A 1 511 ? -16.819 42.508 0.683 1.00 92.19 511 ILE A O 1
ATOM 4026 N N . VAL A 1 512 ? -18.598 42.371 2.039 1.00 90.62 512 VAL A N 1
ATOM 4027 C CA . VAL A 1 512 ? -19.375 43.391 1.327 1.00 90.62 512 VAL A CA 1
ATOM 4028 C C . VAL A 1 512 ? -18.920 44.795 1.717 1.00 90.62 512 VAL A C 1
ATOM 4030 O O . VAL A 1 512 ? -18.578 45.601 0.854 1.00 90.62 512 VAL A O 1
ATOM 4033 N N . GLY A 1 513 ? -18.890 45.088 3.015 1.00 89.38 513 GLY A N 1
ATOM 4034 C CA . GLY A 1 513 ? -18.615 46.424 3.536 1.00 89.38 513 GLY A CA 1
ATOM 4035 C C . GLY A 1 513 ? -17.162 46.854 3.371 1.00 89.38 513 GLY A C 1
ATOM 4036 O O . GLY A 1 513 ? -16.904 47.969 2.924 1.00 89.38 513 GLY A O 1
ATOM 4037 N N . ILE A 1 514 ? -16.210 45.977 3.706 1.00 90.56 514 ILE A N 1
ATOM 4038 C CA . ILE A 1 514 ? -14.781 46.327 3.718 1.00 90.56 514 ILE A CA 1
ATOM 4039 C C . ILE A 1 514 ? -14.128 46.121 2.344 1.00 90.56 514 ILE A C 1
ATOM 4041 O O . ILE A 1 514 ? -13.228 46.879 1.990 1.00 90.56 514 ILE A O 1
ATOM 4045 N N . PHE A 1 515 ? -14.576 45.145 1.544 1.00 91.06 515 PHE A N 1
ATOM 4046 C CA . PHE A 1 515 ? -13.968 44.865 0.235 1.00 91.06 515 PHE A CA 1
ATOM 4047 C C . PHE A 1 515 ? -14.830 45.296 -0.956 1.00 91.06 515 PHE A C 1
ATOM 4049 O O . PHE A 1 515 ? -14.374 46.115 -1.756 1.00 91.06 515 PHE A O 1
ATOM 4056 N N . LEU A 1 516 ? -16.058 44.781 -1.096 1.00 89.44 516 LEU A N 1
ATOM 4057 C CA . LEU A 1 516 ? -16.869 45.004 -2.302 1.00 89.44 516 LEU A CA 1
ATOM 4058 C C . LEU A 1 516 ? -17.204 46.485 -2.533 1.00 89.44 516 LEU A C 1
ATOM 4060 O O . LEU A 1 516 ? -17.033 46.968 -3.652 1.00 89.44 516 LEU A O 1
ATOM 4064 N N . ILE A 1 517 ? -17.647 47.211 -1.499 1.00 88.94 517 ILE A N 1
ATOM 4065 C CA . ILE A 1 517 ? -18.010 48.631 -1.630 1.00 88.94 517 ILE A CA 1
ATOM 4066 C C . ILE A 1 517 ? -16.803 49.473 -2.092 1.00 88.94 517 ILE A C 1
ATOM 4068 O O . ILE A 1 517 ? -16.932 50.147 -3.116 1.00 88.94 517 ILE A O 1
ATOM 4072 N N . PRO A 1 518 ? -15.616 49.418 -1.448 1.00 86.31 518 PRO A N 1
ATOM 4073 C CA . PRO A 1 518 ? -14.446 50.156 -1.934 1.00 86.31 518 PRO A CA 1
ATOM 4074 C C . PRO A 1 518 ? -14.005 49.779 -3.352 1.00 86.31 518 PRO A C 1
ATOM 4076 O O . PRO A 1 518 ? -13.632 50.656 -4.125 1.00 86.31 518 PRO A O 1
ATOM 4079 N N . ILE A 1 519 ? -14.071 48.495 -3.722 1.00 84.88 519 ILE A N 1
ATOM 4080 C CA . ILE A 1 519 ? -13.728 48.039 -5.080 1.00 84.88 519 ILE A CA 1
ATOM 4081 C C . ILE A 1 519 ? -14.693 48.627 -6.116 1.00 84.88 519 ILE A C 1
ATOM 4083 O O . ILE A 1 519 ? -14.265 49.073 -7.181 1.00 84.88 519 ILE A O 1
ATOM 4087 N N . PHE A 1 520 ? -15.990 48.651 -5.808 1.00 84.56 520 PHE A N 1
ATOM 4088 C CA . PHE A 1 520 ? -16.996 49.245 -6.682 1.00 84.56 520 PHE A CA 1
ATOM 4089 C C . PHE A 1 520 ? -16.780 50.756 -6.850 1.00 84.56 520 PHE A C 1
ATOM 4091 O O . PHE A 1 520 ? -16.813 51.257 -7.973 1.00 84.56 520 PHE A O 1
ATOM 4098 N N . LEU A 1 521 ? -16.482 51.473 -5.762 1.00 83.88 521 LEU A N 1
ATOM 4099 C CA . LEU A 1 521 ? -16.154 52.902 -5.814 1.00 83.88 521 LEU A CA 1
ATOM 4100 C C . LEU A 1 521 ? -14.906 53.174 -6.675 1.00 83.88 521 LEU A C 1
ATOM 4102 O O . LEU A 1 521 ? -14.923 54.084 -7.506 1.00 83.88 521 LEU A O 1
ATOM 4106 N N . ASP A 1 522 ? -13.863 52.347 -6.548 1.00 77.31 522 ASP A N 1
ATOM 4107 C CA . ASP A 1 522 ? -12.645 52.452 -7.363 1.00 77.31 522 ASP A CA 1
ATOM 4108 C C . ASP A 1 522 ? -12.912 52.213 -8.860 1.00 77.31 522 ASP A C 1
ATOM 4110 O O . ASP A 1 522 ? -12.275 52.845 -9.711 1.00 77.31 522 ASP A O 1
ATOM 4114 N N . LEU A 1 523 ? -13.840 51.311 -9.201 1.00 79.81 523 LEU A N 1
ATOM 4115 C CA . LEU A 1 523 ? -14.257 51.040 -10.582 1.00 79.81 523 LEU A CA 1
ATOM 4116 C C . LEU A 1 523 ? -15.053 52.199 -11.184 1.00 79.81 523 LEU A C 1
ATOM 4118 O O . LEU A 1 523 ? -14.775 52.604 -12.313 1.00 79.81 523 LEU A O 1
ATOM 4122 N N . VAL A 1 524 ? -16.004 52.761 -10.432 1.00 78.56 524 VAL A N 1
ATOM 4123 C CA . VAL A 1 524 ? -16.797 53.922 -10.870 1.00 78.56 524 VAL A CA 1
ATOM 4124 C C . VAL A 1 524 ? -15.886 55.120 -11.139 1.00 78.56 524 VAL A C 1
ATOM 4126 O O . VAL A 1 524 ? -16.002 55.758 -12.186 1.00 78.56 524 VAL A O 1
ATOM 4129 N N . HIS A 1 525 ? -14.921 55.379 -10.253 1.00 75.19 525 HIS A N 1
ATOM 4130 C CA . HIS A 1 525 ? -13.960 56.468 -10.429 1.00 75.19 525 HIS A CA 1
ATOM 4131 C C . HIS A 1 525 ? -13.097 56.289 -11.693 1.00 75.19 525 HIS A C 1
ATOM 4133 O O . HIS A 1 525 ? -12.828 57.252 -12.413 1.00 75.19 525 HIS A O 1
ATOM 4139 N N . GLN A 1 526 ? -12.658 55.063 -11.992 1.00 69.00 526 GLN A N 1
ATOM 4140 C CA . GLN A 1 526 ? -11.854 54.770 -13.187 1.00 69.00 526 GLN A CA 1
ATOM 4141 C C . GLN A 1 526 ? -12.673 54.835 -14.481 1.00 69.00 526 GLN A C 1
ATOM 4143 O O . GLN A 1 526 ? -12.197 55.377 -15.479 1.00 69.00 526 GLN A O 1
ATOM 4148 N N . GLY A 1 527 ? -13.916 54.346 -14.456 1.00 65.25 527 GLY A N 1
ATOM 4149 C CA . GLY A 1 527 ? -14.845 54.462 -15.579 1.00 65.25 527 GLY A CA 1
ATOM 4150 C C . GLY A 1 527 ? -15.101 55.922 -15.955 1.00 65.25 527 GLY A C 1
ATOM 4151 O O . GLY A 1 527 ? -14.993 56.278 -17.129 1.00 65.25 527 GLY A O 1
ATOM 4152 N N . PHE A 1 528 ? -15.326 56.783 -14.958 1.00 62.09 528 PHE A N 1
ATOM 4153 C CA . PHE A 1 528 ? -15.560 58.214 -15.165 1.00 62.09 528 PHE A CA 1
ATOM 4154 C C . PHE A 1 528 ? -14.328 58.943 -15.734 1.00 62.09 528 PHE A C 1
ATOM 4156 O O . PHE A 1 528 ? -14.460 59.735 -16.664 1.00 62.09 528 PHE A O 1
ATOM 4163 N N . ALA A 1 529 ? -13.122 58.619 -15.251 1.00 56.81 529 ALA A N 1
ATOM 4164 C CA . ALA A 1 529 ? -11.868 59.195 -15.752 1.00 56.81 529 ALA A CA 1
ATOM 4165 C C . ALA A 1 529 ? -11.532 58.776 -17.200 1.00 56.81 529 ALA A C 1
ATOM 4167 O O . ALA A 1 529 ? -10.971 59.557 -17.964 1.00 56.81 529 ALA A O 1
ATOM 4168 N N . SER A 1 530 ? -11.891 57.552 -17.603 1.00 54.78 530 SER A N 1
ATOM 4169 C CA . SER A 1 530 ? -11.680 57.076 -18.980 1.00 54.78 530 SER A CA 1
ATOM 4170 C C . SER A 1 530 ? -12.669 57.679 -19.990 1.00 54.78 530 SER A C 1
ATOM 4172 O O . SER A 1 530 ? -12.341 57.827 -21.167 1.00 54.78 530 SER A O 1
ATOM 4174 N N . TRP A 1 531 ? -13.873 58.047 -19.535 1.00 50.81 531 TRP A N 1
ATOM 4175 C CA . TRP A 1 531 ? -14.909 58.667 -20.364 1.00 50.81 531 TRP A CA 1
ATOM 4176 C C . TRP A 1 531 ? -14.569 60.123 -20.706 1.00 50.81 531 TRP A C 1
ATOM 4178 O O . TRP A 1 531 ? -14.701 60.523 -21.861 1.00 50.81 531 TRP A O 1
ATOM 4188 N N . THR A 1 532 ? -14.032 60.890 -19.751 1.00 52.62 532 THR A N 1
ATOM 4189 C CA . THR A 1 532 ? -13.584 62.273 -19.993 1.00 52.62 532 THR A CA 1
ATOM 4190 C C . THR A 1 532 ? -12.367 62.344 -20.922 1.00 52.62 532 THR A C 1
ATOM 4192 O O . THR A 1 532 ? -12.287 63.246 -21.752 1.00 52.62 532 THR A O 1
ATOM 4195 N N . ALA A 1 533 ? -11.463 61.359 -20.865 1.00 50.19 533 ALA A N 1
ATOM 4196 C CA . ALA A 1 533 ? -10.298 61.271 -21.752 1.00 50.19 533 ALA A CA 1
ATOM 4197 C C . ALA A 1 533 ? -10.652 60.934 -23.217 1.00 50.19 533 ALA A C 1
ATOM 4199 O O . ALA A 1 533 ? -9.877 61.224 -24.124 1.00 50.19 533 ALA A O 1
ATOM 4200 N N . ARG A 1 534 ? -11.823 60.333 -23.471 1.00 45.97 534 ARG A N 1
ATOM 4201 C CA . ARG A 1 534 ? -12.274 59.938 -24.819 1.00 45.97 534 ARG A CA 1
ATOM 4202 C C . ARG A 1 534 ? -13.037 61.037 -25.567 1.00 45.97 534 ARG A C 1
ATOM 4204 O O . ARG A 1 534 ? -13.370 60.841 -26.731 1.00 45.97 534 ARG A O 1
ATOM 4211 N N . ALA A 1 535 ? -13.306 62.169 -24.915 1.00 45.41 535 ALA A N 1
ATOM 4212 C CA . ALA A 1 535 ? -14.110 63.260 -25.462 1.00 45.41 535 ALA A CA 1
ATOM 4213 C C . ALA A 1 535 ? -13.331 64.265 -26.341 1.00 45.41 535 ALA A C 1
ATOM 4215 O O . ALA A 1 535 ? -13.976 65.071 -27.000 1.00 45.41 535 ALA A O 1
ATOM 4216 N N . ASN A 1 536 ? -11.991 64.206 -26.410 1.00 40.50 536 ASN A N 1
ATOM 4217 C CA . ASN A 1 536 ? -11.169 65.111 -27.234 1.00 40.50 536 ASN A CA 1
ATOM 4218 C C . ASN A 1 536 ? -10.088 64.360 -28.036 1.00 40.50 536 ASN A C 1
ATOM 4220 O O . ASN A 1 536 ? -9.042 64.029 -27.476 1.00 40.50 536 ASN A O 1
ATOM 4224 N N . PRO A 1 537 ? -10.295 64.120 -29.344 1.00 40.38 537 PRO A N 1
ATOM 4225 C CA . PRO A 1 537 ? -9.271 63.588 -30.229 1.00 40.38 537 PRO A CA 1
ATOM 4226 C C . PRO A 1 537 ? -8.991 64.570 -31.379 1.00 40.38 537 PRO A C 1
ATOM 4228 O O . PRO A 1 537 ? -9.748 64.616 -32.347 1.00 40.38 537 PRO A O 1
ATOM 4231 N N . THR A 1 538 ? -7.896 65.324 -31.321 1.00 33.09 538 THR A N 1
ATOM 4232 C CA . THR A 1 538 ? -7.345 65.977 -32.517 1.00 33.09 538 THR A CA 1
ATOM 4233 C C . THR A 1 538 ? -5.846 65.729 -32.612 1.00 33.09 538 THR A C 1
ATOM 4235 O O . THR A 1 538 ? -5.124 65.824 -31.624 1.00 33.09 538 THR A O 1
ATOM 4238 N N . ASP A 1 539 ? -5.439 65.418 -33.842 1.00 30.41 539 ASP A N 1
ATOM 4239 C CA . ASP A 1 539 ? -4.084 65.471 -34.394 1.00 30.41 539 ASP A CA 1
ATOM 4240 C C . ASP A 1 539 ? -3.228 64.201 -34.292 1.00 30.41 539 ASP A C 1
ATOM 4242 O O . ASP A 1 539 ? -2.242 64.107 -33.566 1.00 30.41 539 ASP A O 1
ATOM 4246 N N . ALA A 1 540 ? -3.566 63.235 -35.151 1.00 29.86 540 ALA A N 1
ATOM 4247 C CA . ALA A 1 540 ? -2.616 62.253 -35.661 1.00 29.86 540 ALA A CA 1
ATOM 4248 C C . ALA A 1 540 ? -2.569 62.353 -37.193 1.00 29.86 540 ALA A C 1
ATOM 4250 O O . ALA A 1 540 ? -3.490 61.916 -37.884 1.00 29.86 540 ALA A O 1
ATOM 4251 N N . GLU A 1 541 ? -1.485 62.917 -37.726 1.00 28.64 541 GLU A N 1
ATOM 4252 C CA . GLU A 1 541 ? -1.169 62.890 -39.152 1.00 28.64 541 GLU A CA 1
ATOM 4253 C C . GLU A 1 541 ? 0.302 62.494 -39.375 1.00 28.64 541 GLU A C 1
ATOM 4255 O O . GLU A 1 541 ? 1.199 62.984 -38.691 1.00 28.64 541 GLU A O 1
ATOM 4260 N N . LYS A 1 542 ? 0.491 61.683 -40.426 1.00 28.27 542 LYS A N 1
ATOM 4261 C CA . LYS A 1 542 ? 1.682 61.504 -41.283 1.00 28.27 542 LYS A CA 1
ATOM 4262 C C . LYS A 1 542 ? 2.702 60.388 -40.963 1.00 28.27 542 LYS A C 1
ATOM 4264 O O . LYS A 1 542 ? 3.532 60.452 -40.068 1.00 28.27 542 LYS A O 1
ATOM 4269 N N . SER A 1 543 ? 2.620 59.387 -41.848 1.00 25.33 543 SER A N 1
ATOM 4270 C CA . SER A 1 543 ? 3.586 58.373 -42.330 1.00 25.33 543 SER A CA 1
ATOM 4271 C C . SER A 1 543 ? 4.881 59.015 -42.921 1.00 25.33 543 SER A C 1
ATOM 4273 O O . SER A 1 543 ? 4.982 60.236 -42.815 1.00 25.33 543 SER A O 1
ATOM 4275 N N . PRO A 1 544 ? 5.807 58.340 -43.672 1.00 47.09 544 PRO A N 1
ATOM 4276 C CA . PRO A 1 544 ? 5.953 56.916 -44.074 1.00 47.09 544 PRO A CA 1
ATOM 4277 C C . PRO A 1 544 ? 7.428 56.381 -44.192 1.00 47.09 544 PRO A C 1
ATOM 4279 O O . PRO A 1 544 ? 8.388 57.083 -43.902 1.00 47.09 544 PRO A O 1
ATOM 4282 N N . ALA A 1 545 ? 7.560 55.172 -44.784 1.00 26.83 545 ALA A N 1
ATOM 4283 C CA . ALA A 1 545 ? 8.626 54.718 -45.717 1.00 26.83 545 ALA A CA 1
ATOM 4284 C C . ALA A 1 545 ? 9.982 54.242 -45.130 1.00 26.83 545 ALA A C 1
ATOM 4286 O O . ALA A 1 545 ? 10.444 54.761 -44.130 1.00 26.83 545 ALA A O 1
ATOM 4287 N N . MET A 1 546 ? 10.766 53.317 -45.710 1.00 26.89 546 MET A N 1
ATOM 4288 C CA . MET A 1 546 ? 10.683 52.340 -46.819 1.00 26.89 546 MET A CA 1
ATOM 4289 C C . MET A 1 546 ? 12.098 51.718 -46.966 1.00 26.89 546 MET A C 1
ATOM 4291 O O . MET A 1 546 ? 13.064 52.471 -46.893 1.00 26.89 546 MET A O 1
ATOM 4295 N N . ARG A 1 547 ? 12.221 50.405 -47.238 1.00 26.23 547 ARG A N 1
ATOM 4296 C CA . ARG A 1 547 ? 13.165 49.715 -48.175 1.00 26.23 547 ARG A CA 1
ATOM 4297 C C . ARG A 1 547 ? 13.491 48.289 -47.692 1.00 26.23 547 ARG A C 1
ATOM 4299 O O . ARG A 1 547 ? 13.940 48.126 -46.568 1.00 26.23 547 ARG A O 1
ATOM 4306 N N . VAL A 1 548 ? 13.077 47.230 -48.412 1.00 29.48 548 VAL A N 1
ATOM 4307 C CA . VAL A 1 548 ? 13.623 46.686 -49.696 1.00 29.48 548 VAL A CA 1
ATOM 4308 C C . VAL A 1 548 ? 14.972 46.024 -49.405 1.00 29.48 548 VAL A C 1
ATOM 4310 O O . VAL A 1 548 ? 15.925 46.724 -49.096 1.00 29.48 548 VAL A O 1
ATOM 4313 N N . SER A 1 549 ? 15.035 44.703 -49.229 1.00 26.92 549 SER A N 1
ATOM 4314 C CA . SER A 1 549 ? 15.005 43.590 -50.212 1.00 26.92 549 SER A CA 1
ATOM 4315 C C . SER A 1 549 ? 16.359 42.878 -50.053 1.00 26.92 549 SER A C 1
ATOM 4317 O O . SER A 1 549 ? 17.288 43.465 -49.516 1.00 26.92 549 SER A O 1
ATOM 4319 N N . SER A 1 550 ? 16.619 41.638 -50.426 1.00 27.94 550 SER A N 1
ATOM 4320 C CA . SER A 1 550 ? 16.022 40.645 -51.320 1.00 27.94 550 SER A CA 1
ATOM 4321 C C . SER A 1 550 ? 16.832 39.371 -51.026 1.00 27.94 550 SER A C 1
ATOM 4323 O O . SER A 1 550 ? 18.028 39.486 -50.770 1.00 27.94 550 SER A O 1
ATOM 4325 N N . SER A 1 551 ? 16.161 38.231 -50.835 1.00 27.95 551 SER A N 1
ATOM 4326 C CA . SER A 1 551 ? 16.197 37.060 -51.741 1.00 27.95 551 SER A CA 1
ATOM 4327 C C . SER A 1 551 ? 17.530 36.288 -51.698 1.00 27.95 551 SER A C 1
ATOM 4329 O O . SER A 1 551 ? 18.588 36.848 -51.464 1.00 27.95 551 SER A O 1
ATOM 4331 N N . SER A 1 552 ? 17.610 34.980 -51.887 1.00 29.02 552 SER A N 1
ATOM 4332 C CA . SER A 1 552 ? 16.768 34.019 -52.609 1.00 29.02 552 SER A CA 1
ATOM 4333 C C . SER A 1 552 ? 17.369 32.644 -52.244 1.00 29.02 552 SER A C 1
ATOM 4335 O O . SER A 1 552 ? 18.586 32.553 -52.112 1.00 29.02 552 SER A O 1
ATOM 4337 N N . GLU A 1 553 ? 16.577 31.641 -51.850 1.00 27.73 553 GLU A N 1
ATOM 4338 C CA . GLU A 1 553 ? 16.004 30.607 -52.746 1.00 27.73 553 GLU A CA 1
ATOM 4339 C C . GLU A 1 553 ? 17.060 29.606 -53.264 1.00 27.73 553 GLU A C 1
ATOM 4341 O O . GLU A 1 553 ? 18.172 29.985 -53.593 1.00 27.73 553 GLU A O 1
ATOM 4346 N N . SER A 1 554 ? 16.806 28.311 -53.438 1.00 28.83 554 SER A N 1
ATOM 4347 C CA . SER A 1 554 ? 15.577 27.503 -53.402 1.00 28.83 554 SER A CA 1
ATOM 4348 C C . SER A 1 554 ? 15.988 26.031 -53.652 1.00 28.83 554 SER A C 1
ATOM 4350 O O . SER A 1 554 ? 17.074 25.787 -54.170 1.00 28.83 554 SER A O 1
ATOM 4352 N N . ASP A 1 555 ? 15.248 25.056 -53.112 1.00 26.66 555 ASP A N 1
ATOM 4353 C CA . ASP A 1 555 ? 14.337 24.137 -53.847 1.00 26.66 555 ASP A CA 1
ATOM 4354 C C . ASP A 1 555 ? 15.037 22.927 -54.504 1.00 26.66 555 ASP A C 1
ATOM 4356 O O . ASP A 1 555 ? 16.185 23.011 -54.909 1.00 26.66 555 ASP A O 1
ATOM 4360 N N . ARG A 1 556 ? 14.456 21.731 -54.682 1.00 28.73 556 ARG A N 1
ATOM 4361 C CA . ARG A 1 556 ? 13.083 21.173 -54.600 1.00 28.73 556 ARG A CA 1
ATOM 4362 C C . ARG A 1 556 ? 13.242 19.628 -54.584 1.00 28.73 556 ARG A C 1
ATOM 4364 O O . ARG A 1 556 ? 14.213 19.132 -55.138 1.00 28.73 556 ARG A O 1
ATOM 4371 N N . SER A 1 557 ? 12.440 18.840 -53.848 1.00 25.78 557 SER A N 1
ATOM 4372 C CA . SER A 1 557 ? 11.180 18.163 -54.275 1.00 25.78 557 SER A CA 1
ATOM 4373 C C . SER A 1 557 ? 11.378 17.084 -55.374 1.00 25.78 557 SER A C 1
ATOM 4375 O O . SER A 1 557 ? 12.121 17.341 -56.304 1.00 25.78 557 SER A O 1
ATOM 4377 N N . THR A 1 558 ? 10.744 15.902 -55.458 1.00 26.30 558 THR A N 1
ATOM 4378 C CA . THR A 1 558 ? 9.446 15.385 -54.967 1.00 26.30 558 THR A CA 1
ATOM 4379 C C . THR A 1 558 ? 9.228 13.920 -55.433 1.00 26.30 558 THR A C 1
ATOM 4381 O O . THR A 1 558 ? 9.660 13.575 -56.524 1.00 26.30 558 THR A O 1
ATOM 4384 N N . LYS A 1 559 ? 8.385 13.184 -54.678 1.00 26.30 559 LYS A N 1
ATOM 4385 C CA . LYS A 1 559 ? 7.272 12.260 -55.069 1.00 26.30 559 LYS A CA 1
ATOM 4386 C C . LYS A 1 559 ? 7.476 10.846 -55.678 1.00 26.30 559 LYS A C 1
ATOM 4388 O O . LYS A 1 559 ? 7.916 10.707 -56.808 1.00 26.30 559 LYS A O 1
ATOM 4393 N N . GLY A 1 560 ? 6.799 9.892 -55.002 1.00 24.34 560 GLY A N 1
ATOM 4394 C CA . GLY A 1 560 ? 5.816 8.901 -55.526 1.00 24.34 560 GLY A CA 1
ATOM 4395 C C . GLY A 1 560 ? 6.356 7.509 -55.899 1.00 24.34 560 GLY A C 1
ATOM 4396 O O . GLY A 1 560 ? 7.519 7.399 -56.241 1.00 24.34 560 GLY A O 1
ATOM 4397 N N . ALA A 1 561 ? 5.612 6.394 -55.933 1.00 25.27 561 ALA A N 1
ATOM 4398 C CA . ALA A 1 561 ? 4.353 5.915 -55.343 1.00 25.27 561 ALA A CA 1
ATOM 4399 C C . ALA A 1 561 ? 4.224 4.395 -55.669 1.00 25.27 561 ALA A C 1
ATOM 4401 O O . ALA A 1 561 ? 4.629 3.985 -56.749 1.00 25.27 561 ALA A O 1
ATOM 4402 N N . SER A 1 562 ? 3.543 3.639 -54.793 1.00 24.89 562 SER A N 1
ATOM 4403 C CA . SER A 1 562 ? 2.806 2.366 -55.010 1.00 24.89 562 SER A CA 1
ATOM 4404 C C . SER A 1 562 ? 3.528 1.024 -55.280 1.00 24.89 562 SER A C 1
ATOM 4406 O O . SER A 1 562 ? 4.416 0.922 -56.117 1.00 24.89 562 SER A O 1
ATOM 4408 N N . GLY A 1 563 ? 3.025 -0.043 -54.636 1.00 24.61 563 GLY A N 1
ATOM 4409 C CA . GLY A 1 563 ? 3.318 -1.452 -54.945 1.00 24.61 563 GLY A CA 1
ATOM 4410 C C . GLY A 1 563 ? 2.809 -2.433 -53.874 1.00 24.61 563 GLY A C 1
ATOM 4411 O O . GLY A 1 563 ? 3.294 -2.428 -52.752 1.00 24.61 563 GLY A O 1
ATOM 4412 N N . GLN A 1 564 ? 1.805 -3.237 -54.226 1.00 24.73 564 GLN A N 1
ATOM 4413 C CA . GLN A 1 564 ? 1.003 -4.156 -53.402 1.00 24.73 564 GLN A CA 1
ATOM 4414 C C . GLN A 1 564 ? 1.633 -5.540 -53.109 1.00 24.73 564 GLN A C 1
ATOM 4416 O O . GLN A 1 564 ? 2.500 -5.997 -53.842 1.00 24.73 564 GLN A O 1
ATOM 4421 N N . LEU A 1 565 ? 0.992 -6.230 -52.144 1.00 22.84 565 LEU A N 1
ATOM 4422 C CA . LEU A 1 565 ? 0.782 -7.686 -51.988 1.00 22.84 565 LEU A CA 1
ATOM 4423 C C . LEU A 1 565 ? 1.996 -8.598 -51.717 1.00 22.84 565 LEU A C 1
ATOM 4425 O O . LEU A 1 565 ? 2.794 -8.838 -52.607 1.00 22.84 565 LEU A O 1
ATOM 4429 N N . PHE A 1 566 ? 1.978 -9.299 -50.573 1.00 26.55 566 PHE A N 1
ATOM 4430 C CA . PHE A 1 566 ? 2.066 -10.766 -50.578 1.00 26.55 566 PHE A CA 1
ATOM 4431 C C . PHE A 1 566 ? 1.269 -11.393 -49.425 1.00 26.55 566 PHE A C 1
ATOM 4433 O O . PHE A 1 566 ? 1.218 -10.897 -48.302 1.00 26.55 566 PHE A O 1
ATOM 4440 N N . SER A 1 567 ? 0.593 -12.467 -49.815 1.00 23.28 567 SER A N 1
ATOM 4441 C CA . SER A 1 567 ? -0.369 -13.309 -49.117 1.00 23.28 567 SER A CA 1
ATOM 4442 C C . SER A 1 567 ? 0.264 -14.221 -48.063 1.00 23.28 567 SER A C 1
ATOM 4444 O O . SER A 1 567 ? 1.429 -14.593 -48.157 1.00 23.28 567 SER A O 1
ATOM 4446 N N . ALA A 1 568 ? -0.581 -14.650 -47.125 1.00 30.39 568 ALA A N 1
ATOM 4447 C CA . ALA A 1 568 ? -0.383 -15.735 -46.175 1.00 30.39 568 ALA A CA 1
ATOM 4448 C C . ALA A 1 568 ? 0.110 -17.056 -46.815 1.00 30.39 568 ALA A C 1
ATOM 4450 O O . ALA A 1 568 ? -0.469 -17.531 -47.792 1.00 30.39 568 ALA A O 1
ATOM 4451 N N . ALA A 1 569 ? 1.148 -17.640 -46.205 1.00 26.14 569 ALA A N 1
ATOM 4452 C CA . ALA A 1 569 ? 1.641 -19.024 -46.283 1.00 26.14 569 ALA A CA 1
ATOM 4453 C C . ALA A 1 569 ? 2.672 -19.183 -45.140 1.00 26.14 569 ALA A C 1
ATOM 4455 O O . ALA A 1 569 ? 3.447 -18.264 -44.925 1.00 26.14 569 ALA A O 1
ATOM 4456 N N . GLY A 1 570 ? 2.803 -20.242 -44.347 1.00 31.64 570 GLY A N 1
ATOM 4457 C CA . GLY A 1 570 ? 2.042 -21.462 -44.142 1.00 31.64 570 GLY A CA 1
ATOM 4458 C C . GLY A 1 570 ? 2.542 -22.083 -42.828 1.00 31.64 570 GLY A C 1
ATOM 4459 O O . GLY A 1 570 ? 3.743 -22.171 -42.583 1.00 31.64 570 GLY A O 1
ATOM 4460 N N . THR A 1 571 ? 1.629 -22.535 -41.975 1.00 34.56 571 THR A N 1
ATOM 4461 C CA . THR A 1 571 ? 1.912 -23.196 -40.687 1.00 34.56 571 THR A CA 1
ATOM 4462 C C . THR A 1 571 ? 2.536 -24.595 -40.829 1.00 34.56 571 THR A C 1
ATOM 4464 O O . THR A 1 571 ? 2.860 -25.229 -39.833 1.00 34.56 571 THR A O 1
ATOM 4467 N N . HIS A 1 572 ? 2.772 -25.071 -42.057 1.00 37.94 572 HIS A N 1
ATOM 4468 C CA . HIS A 1 572 ? 3.289 -26.414 -42.345 1.00 37.94 572 HIS A CA 1
ATOM 4469 C C . HIS A 1 572 ? 4.820 -26.515 -42.542 1.00 37.94 572 HIS A C 1
ATOM 4471 O O . HIS A 1 572 ? 5.322 -27.622 -42.707 1.00 37.94 572 HIS A O 1
ATOM 4477 N N . SER A 1 573 ? 5.595 -25.419 -42.504 1.00 55.88 573 SER A N 1
ATOM 4478 C CA . SER A 1 573 ? 7.039 -25.467 -42.837 1.00 55.88 573 SER A CA 1
ATOM 4479 C C . SER A 1 573 ? 7.982 -25.773 -41.660 1.00 55.88 573 SER A C 1
ATOM 4481 O O . SER A 1 573 ? 9.053 -26.342 -41.874 1.00 55.88 573 SER A O 1
ATOM 4483 N N . HIS A 1 574 ? 7.638 -25.403 -40.422 1.00 60.84 574 HIS A N 1
ATOM 4484 C CA . HIS A 1 574 ? 8.594 -25.450 -39.302 1.00 60.84 574 HIS A CA 1
ATOM 4485 C C . HIS A 1 574 ? 8.770 -26.850 -38.693 1.00 60.84 574 HIS A C 1
ATOM 4487 O O . HIS A 1 574 ? 9.873 -27.205 -38.278 1.00 60.84 574 HIS A O 1
ATOM 4493 N N . SER A 1 575 ? 7.723 -27.683 -38.704 1.00 58.50 575 SER A N 1
ATOM 4494 C CA . SER A 1 575 ? 7.797 -29.075 -38.235 1.00 58.50 575 SER A CA 1
ATOM 4495 C C . SER A 1 575 ? 8.732 -29.930 -39.097 1.00 58.50 575 SER A C 1
ATOM 4497 O O . SER A 1 575 ? 9.432 -30.781 -38.559 1.00 58.50 575 SER A O 1
ATOM 4499 N N . HIS A 1 576 ? 8.793 -29.671 -40.410 1.00 64.56 576 HIS A N 1
ATOM 4500 C CA . HIS A 1 576 ? 9.728 -30.341 -41.321 1.00 64.56 576 HIS A CA 1
ATOM 4501 C C . HIS A 1 576 ? 11.180 -29.937 -41.054 1.00 64.56 576 HIS A C 1
ATOM 4503 O O . HIS A 1 576 ? 12.038 -30.806 -40.965 1.00 64.56 576 HIS A O 1
ATOM 4509 N N . TYR A 1 577 ? 11.445 -28.647 -40.829 1.00 69.94 577 TYR A N 1
ATOM 4510 C CA . TYR A 1 577 ? 12.787 -28.178 -40.477 1.00 69.94 577 TYR A CA 1
ATOM 4511 C C . TYR A 1 577 ? 13.289 -28.788 -39.160 1.00 69.94 577 TYR A C 1
ATOM 4513 O O . TYR A 1 577 ? 14.424 -29.250 -39.084 1.00 69.94 577 TYR A O 1
ATOM 4521 N N . LEU A 1 578 ? 12.442 -28.825 -38.123 1.00 72.31 578 LEU A N 1
ATOM 4522 C CA . LEU A 1 578 ? 12.805 -29.452 -36.851 1.00 72.31 578 LEU A CA 1
ATOM 4523 C C . LEU A 1 578 ? 13.025 -30.963 -37.010 1.00 72.31 578 LEU A C 1
ATOM 4525 O O . LEU A 1 578 ? 13.959 -31.499 -36.419 1.00 72.31 578 LEU A O 1
ATOM 4529 N N . ALA A 1 579 ? 12.198 -31.635 -37.818 1.00 68.81 579 ALA A N 1
ATOM 4530 C CA . ALA A 1 579 ? 12.386 -33.043 -38.145 1.00 68.81 579 ALA A CA 1
ATOM 4531 C C . ALA A 1 579 ? 13.750 -33.278 -38.803 1.00 68.81 579 ALA A C 1
ATOM 4533 O O . ALA A 1 579 ? 14.523 -34.092 -38.309 1.00 68.81 579 ALA A O 1
ATOM 4534 N N . ASP A 1 580 ? 14.089 -32.518 -39.844 1.00 69.44 580 ASP A N 1
ATOM 4535 C CA . ASP A 1 580 ? 15.369 -32.636 -40.547 1.00 69.44 580 ASP A CA 1
ATOM 4536 C C . ASP A 1 580 ? 16.564 -32.328 -39.629 1.00 69.44 580 ASP A C 1
ATOM 4538 O O . ASP A 1 580 ? 17.588 -33.016 -39.670 1.00 69.44 580 ASP A O 1
ATOM 4542 N N . LEU A 1 581 ? 16.431 -31.338 -38.741 1.00 75.50 581 LEU A N 1
ATOM 4543 C CA . LEU A 1 581 ? 17.466 -30.969 -37.776 1.00 75.50 581 LEU A CA 1
ATOM 4544 C C . LEU A 1 581 ? 17.694 -32.060 -36.719 1.00 75.50 581 LEU A C 1
ATOM 4546 O O . LEU A 1 581 ? 18.839 -32.375 -36.406 1.00 75.50 581 LEU A O 1
ATOM 4550 N N . ILE A 1 582 ? 16.633 -32.666 -36.180 1.00 75.69 582 ILE A N 1
ATOM 4551 C CA . ILE A 1 582 ? 16.760 -33.762 -35.206 1.00 75.69 582 ILE A CA 1
ATOM 4552 C C . ILE A 1 582 ? 17.294 -35.025 -35.893 1.00 75.69 582 ILE A C 1
ATOM 4554 O O . ILE A 1 582 ? 18.217 -35.659 -35.384 1.00 75.69 582 ILE A O 1
ATOM 4558 N N . LEU A 1 583 ? 16.767 -35.371 -37.071 1.00 70.12 583 LEU A N 1
ATOM 4559 C CA . LEU A 1 583 ? 17.202 -36.546 -37.831 1.00 70.12 583 LEU A CA 1
ATOM 4560 C C . LEU A 1 583 ? 18.680 -36.453 -38.220 1.00 70.12 583 LEU A C 1
ATOM 4562 O O . LEU A 1 583 ? 19.409 -37.427 -38.062 1.00 70.12 583 LEU A O 1
ATOM 4566 N N . SER A 1 584 ? 19.140 -35.285 -38.678 1.00 68.94 584 SER A N 1
ATOM 4567 C CA . SER A 1 584 ? 20.549 -35.075 -39.041 1.00 68.94 584 SER A CA 1
ATOM 4568 C C . SER A 1 584 ? 21.512 -35.139 -37.850 1.00 68.94 584 SER A C 1
ATOM 4570 O O . SER A 1 584 ? 22.691 -35.429 -38.049 1.00 68.94 584 SER A O 1
ATOM 4572 N N . ARG A 1 585 ? 21.032 -34.895 -36.623 1.00 78.62 585 ARG A N 1
ATOM 4573 C CA . ARG A 1 585 ? 21.836 -34.970 -35.391 1.00 78.62 585 ARG A CA 1
ATOM 4574 C C . ARG A 1 585 ? 21.890 -36.359 -34.781 1.00 78.62 585 ARG A C 1
ATOM 4576 O O . ARG A 1 585 ? 22.942 -36.755 -34.292 1.00 78.62 585 ARG A O 1
ATOM 4583 N N . GLU A 1 586 ? 20.766 -37.069 -34.775 1.00 77.50 586 GLU A N 1
ATOM 4584 C CA . GLU A 1 586 ? 20.627 -38.319 -34.021 1.00 77.50 586 GLU A CA 1
ATOM 4585 C C . GLU A 1 586 ? 20.764 -39.575 -34.901 1.00 77.50 586 GLU A C 1
ATOM 4587 O O . GLU A 1 586 ? 21.005 -40.659 -34.372 1.00 77.50 586 GLU A O 1
ATOM 4592 N N . ILE A 1 587 ? 20.643 -39.460 -36.233 1.00 65.62 587 ILE A N 1
ATOM 4593 C CA . ILE A 1 587 ? 20.741 -40.596 -37.164 1.00 65.62 587 ILE A CA 1
ATOM 4594 C C . ILE A 1 587 ? 21.943 -40.413 -38.111 1.00 65.62 587 ILE A C 1
ATOM 4596 O O . ILE A 1 587 ? 21.888 -39.613 -39.048 1.00 65.62 587 ILE A O 1
ATOM 4600 N N . PRO A 1 588 ? 23.038 -41.173 -37.928 1.00 48.81 588 PRO A N 1
ATOM 4601 C CA . PRO A 1 588 ? 24.193 -41.104 -38.811 1.00 48.81 588 PRO A CA 1
ATOM 4602 C C . PRO A 1 588 ? 23.887 -41.815 -40.142 1.00 48.81 588 PRO A C 1
ATOM 4604 O O . PRO A 1 588 ? 23.905 -43.041 -40.210 1.00 48.81 588 PRO A O 1
ATOM 4607 N N . SER A 1 589 ? 23.673 -41.029 -41.208 1.00 47.22 589 SER A N 1
ATOM 4608 C CA . SER A 1 589 ? 23.385 -41.405 -42.617 1.00 47.22 589 SER A CA 1
ATOM 4609 C C . SER A 1 589 ? 21.890 -41.390 -42.999 1.00 47.22 589 SER A C 1
ATOM 4611 O O . SER A 1 589 ? 21.216 -42.415 -42.901 1.00 47.22 589 SER A O 1
ATOM 4613 N N . PRO A 1 590 ? 21.349 -40.265 -43.510 1.00 43.75 590 PRO A N 1
ATOM 4614 C CA . PRO A 1 590 ? 19.974 -40.198 -43.992 1.00 43.75 590 PRO A CA 1
ATOM 4615 C C . PRO A 1 590 ? 19.886 -40.829 -45.389 1.00 43.75 590 PRO A C 1
ATOM 4617 O O . PRO A 1 590 ? 19.904 -40.142 -46.410 1.00 43.75 590 PRO A O 1
ATOM 4620 N N . SER A 1 591 ? 19.816 -42.155 -45.478 1.00 37.81 591 SER A N 1
ATOM 4621 C CA . SER A 1 591 ? 19.475 -42.803 -46.744 1.00 37.81 591 SER A CA 1
ATOM 4622 C C . SER A 1 591 ? 17.970 -42.651 -47.003 1.00 37.81 591 SER A C 1
ATOM 4624 O O . SER A 1 591 ? 17.167 -43.390 -46.444 1.00 37.81 591 SER A O 1
ATOM 4626 N N . HIS A 1 592 ? 17.630 -41.700 -47.880 1.00 40.16 592 HIS A N 1
ATOM 4627 C CA . HIS A 1 592 ? 16.340 -41.509 -48.560 1.00 40.16 592 HIS A CA 1
ATOM 4628 C C . HIS A 1 592 ? 15.118 -41.075 -47.724 1.00 40.16 592 HIS A C 1
ATOM 4630 O O . HIS A 1 592 ? 14.385 -41.909 -47.213 1.00 40.16 592 HIS A O 1
ATOM 4636 N N . GLY A 1 593 ? 14.815 -39.766 -47.767 1.00 46.81 593 GLY A N 1
ATOM 4637 C CA . GLY A 1 593 ? 13.464 -39.180 -47.687 1.00 46.81 593 GLY A CA 1
ATOM 4638 C C . GLY A 1 593 ? 12.686 -39.315 -46.365 1.00 46.81 593 GLY A C 1
ATOM 4639 O O . GLY A 1 593 ? 12.598 -40.381 -45.769 1.00 46.81 593 GLY A O 1
ATOM 4640 N N . LEU A 1 594 ? 11.987 -38.244 -45.964 1.00 48.69 594 LEU A N 1
ATOM 4641 C CA . LEU A 1 594 ? 11.070 -38.173 -44.804 1.00 48.69 594 LEU A CA 1
ATOM 4642 C C . LEU A 1 594 ? 9.922 -39.221 -44.785 1.00 48.69 594 LEU A C 1
ATOM 4644 O O . LEU A 1 594 ? 9.130 -39.247 -43.846 1.00 48.69 594 LEU A O 1
ATOM 4648 N N . ASN A 1 595 ? 9.823 -40.101 -45.787 1.00 51.41 595 ASN A N 1
ATOM 4649 C CA . ASN A 1 595 ? 8.689 -41.001 -46.011 1.00 51.41 595 ASN A CA 1
ATOM 4650 C C . ASN A 1 595 ? 8.833 -42.403 -45.386 1.00 51.41 595 ASN A C 1
ATOM 4652 O O . ASN A 1 595 ? 7.941 -43.228 -45.575 1.00 51.41 595 ASN A O 1
ATOM 4656 N N . HIS A 1 596 ? 9.922 -42.715 -44.668 1.00 59.84 596 HIS A N 1
ATOM 4657 C CA . HIS A 1 596 ? 10.202 -44.103 -44.266 1.00 59.84 596 HIS A CA 1
ATOM 4658 C C . HIS A 1 596 ? 10.059 -44.476 -42.787 1.00 59.84 596 HIS A C 1
ATOM 4660 O O . HIS A 1 596 ? 10.156 -45.671 -42.523 1.00 59.84 596 HIS A O 1
ATOM 4666 N N . GLY A 1 597 ? 9.743 -43.556 -41.866 1.00 68.00 597 GLY A N 1
ATOM 4667 C CA . GLY A 1 597 ? 9.486 -43.865 -40.445 1.00 68.00 597 GLY A CA 1
ATOM 4668 C C . GLY A 1 597 ? 10.695 -44.425 -39.667 1.00 68.00 597 GLY A C 1
ATOM 4669 O O . GLY A 1 597 ? 11.652 -44.931 -40.250 1.00 68.00 597 GLY A O 1
ATOM 4670 N N . VAL A 1 598 ? 10.662 -44.334 -38.336 1.00 76.31 598 VAL A N 1
ATOM 4671 C CA . VAL A 1 598 ? 11.717 -44.825 -37.425 1.00 76.31 598 VAL A CA 1
ATOM 4672 C C . VAL A 1 598 ? 11.343 -46.217 -36.912 1.00 76.31 598 VAL A C 1
ATOM 4674 O O . VAL A 1 598 ? 10.173 -46.470 -36.631 1.00 76.31 598 VAL A O 1
ATOM 4677 N N . SER A 1 599 ? 12.302 -47.139 -36.802 1.00 77.75 599 SER A N 1
ATOM 4678 C CA . SER A 1 599 ? 12.033 -48.462 -36.218 1.00 77.75 599 SER A CA 1
ATOM 4679 C C . SER A 1 599 ? 11.677 -48.341 -34.728 1.00 77.75 599 SER A C 1
ATOM 4681 O O . SER A 1 599 ? 12.202 -47.466 -34.038 1.00 77.75 599 SER A O 1
ATOM 4683 N N . VAL A 1 600 ? 10.825 -49.229 -34.197 1.00 76.69 600 VAL A N 1
ATOM 4684 C CA . VAL A 1 600 ? 10.500 -49.245 -32.752 1.00 76.69 600 VAL A CA 1
ATOM 4685 C C . VAL A 1 600 ? 11.764 -49.340 -31.888 1.00 76.69 600 VAL A C 1
ATOM 4687 O O . VAL A 1 600 ? 11.877 -48.649 -30.879 1.00 76.69 600 VAL A O 1
ATOM 4690 N N . THR A 1 601 ? 12.759 -50.127 -32.305 1.00 75.75 601 THR A N 1
ATOM 4691 C CA . THR A 1 601 ? 14.031 -50.271 -31.583 1.00 75.75 601 THR A CA 1
ATOM 4692 C C . THR A 1 601 ? 14.836 -48.979 -31.528 1.00 75.75 601 THR A C 1
ATOM 4694 O O . THR A 1 601 ? 15.390 -48.648 -30.480 1.00 75.75 601 THR A O 1
ATOM 4697 N N . ASP A 1 602 ? 14.898 -48.231 -32.630 1.00 78.12 602 ASP A N 1
ATOM 4698 C CA . ASP A 1 602 ? 15.630 -46.962 -32.668 1.00 78.12 602 ASP A CA 1
ATOM 4699 C C . ASP A 1 602 ? 14.876 -45.871 -31.908 1.00 78.12 602 ASP A C 1
ATOM 4701 O O . ASP A 1 602 ? 15.495 -45.056 -31.227 1.00 78.12 602 ASP A O 1
ATOM 4705 N N . PHE A 1 603 ? 13.541 -45.898 -31.938 1.00 81.56 603 PHE A N 1
ATOM 4706 C CA . PHE A 1 603 ? 12.712 -45.014 -31.128 1.00 81.56 603 PHE A CA 1
ATOM 4707 C C . PHE A 1 603 ? 12.899 -45.266 -29.625 1.00 81.56 603 PHE A C 1
ATOM 4709 O O . PHE A 1 603 ? 13.134 -44.319 -28.880 1.00 81.56 603 PHE A O 1
ATOM 4716 N N . LEU A 1 604 ? 12.885 -46.522 -29.166 1.00 81.50 604 LEU A N 1
ATOM 4717 C CA . LEU A 1 604 ? 13.147 -46.850 -27.758 1.00 81.50 604 LEU A CA 1
ATOM 4718 C C . LEU A 1 604 ? 14.567 -46.442 -27.330 1.00 81.50 604 LEU A C 1
ATOM 4720 O O . LEU A 1 604 ? 14.748 -45.901 -26.238 1.00 81.50 604 LEU A O 1
ATOM 4724 N N . LYS A 1 605 ? 15.571 -46.617 -28.205 1.00 83.44 605 LYS A N 1
ATOM 4725 C CA . LYS A 1 605 ? 16.934 -46.106 -27.973 1.00 83.44 605 LYS A CA 1
ATOM 4726 C C . LYS A 1 605 ? 16.966 -44.582 -27.879 1.00 83.44 605 LYS A C 1
ATOM 4728 O O . LYS A 1 605 ? 17.626 -44.060 -26.987 1.00 83.44 605 LYS A O 1
ATOM 4733 N N . PHE A 1 606 ? 16.257 -43.868 -28.753 1.00 85.81 606 PHE A N 1
ATOM 4734 C CA . PHE A 1 606 ? 16.131 -42.411 -28.691 1.00 85.81 606 PHE A CA 1
ATOM 4735 C C . PHE A 1 606 ? 15.481 -41.964 -27.376 1.00 85.81 606 PHE A C 1
ATOM 4737 O O . PHE A 1 606 ? 16.009 -41.089 -26.691 1.00 85.81 606 PHE A O 1
ATOM 4744 N N . MET A 1 607 ? 14.381 -42.599 -26.969 1.00 86.81 607 MET A N 1
ATOM 4745 C CA . MET A 1 607 ? 13.709 -42.272 -25.712 1.00 86.81 607 MET A CA 1
ATOM 4746 C C . MET A 1 607 ? 14.629 -42.491 -24.505 1.00 86.81 607 MET A C 1
ATOM 4748 O O . MET A 1 607 ? 14.771 -41.598 -23.672 1.00 86.81 607 MET A O 1
ATOM 4752 N N . LYS A 1 608 ? 15.345 -43.616 -24.456 1.00 86.31 608 LYS A N 1
ATOM 4753 C CA . LYS A 1 608 ? 16.243 -43.937 -23.342 1.00 86.31 608 LYS A CA 1
ATOM 4754 C C . LYS A 1 608 ? 17.506 -43.075 -23.321 1.00 86.31 608 LYS A C 1
ATOM 4756 O O . LYS A 1 608 ? 17.825 -42.483 -22.295 1.00 86.31 608 LYS A O 1
ATOM 4761 N N . ASN A 1 609 ? 18.216 -42.986 -24.445 1.00 86.94 609 ASN A N 1
ATOM 4762 C CA . ASN A 1 609 ? 19.547 -42.375 -24.503 1.00 86.94 609 ASN A CA 1
ATOM 4763 C C . ASN A 1 609 ? 19.499 -40.854 -24.691 1.00 86.94 609 ASN A C 1
ATOM 4765 O O . ASN A 1 609 ? 20.390 -40.157 -24.215 1.00 86.94 609 ASN A O 1
ATOM 4769 N N . VAL A 1 610 ? 18.477 -40.335 -25.382 1.00 88.88 610 VAL A N 1
ATOM 4770 C CA . VAL A 1 610 ? 18.347 -38.900 -25.677 1.00 88.88 610 VAL A CA 1
ATOM 4771 C C . VAL A 1 610 ? 17.331 -38.243 -24.749 1.00 88.88 610 VAL A C 1
ATOM 4773 O O . VAL A 1 610 ? 17.659 -37.257 -24.098 1.00 88.88 610 VAL A O 1
ATOM 4776 N N . GLN A 1 611 ? 16.107 -38.775 -24.647 1.00 88.38 611 GLN A N 1
ATOM 4777 C CA . GLN A 1 611 ? 15.067 -38.192 -23.780 1.00 88.38 611 GLN A CA 1
ATOM 4778 C C . GLN A 1 611 ? 15.239 -38.545 -22.295 1.00 88.38 611 GLN A C 1
ATOM 4780 O O . GLN A 1 611 ? 14.672 -37.861 -21.441 1.00 88.38 611 GLN A O 1
ATOM 4785 N N . GLY A 1 612 ? 16.019 -39.577 -21.964 1.00 87.56 612 GLY A N 1
ATOM 4786 C CA . GLY A 1 612 ? 16.159 -40.063 -20.590 1.00 87.56 612 GLY A CA 1
ATOM 4787 C C . GLY A 1 612 ? 14.865 -40.670 -20.035 1.00 87.56 612 GLY A C 1
ATOM 4788 O O . GLY A 1 612 ? 14.587 -40.527 -18.847 1.00 87.56 612 GLY A O 1
ATOM 4789 N N . GLU A 1 613 ? 14.050 -41.289 -20.893 1.00 85.00 613 GLU A N 1
ATOM 4790 C CA . GLU A 1 613 ? 12.776 -41.926 -20.543 1.00 85.00 613 GLU A CA 1
ATOM 4791 C C . GLU A 1 613 ? 12.763 -43.406 -20.909 1.00 85.00 613 GLU A C 1
ATOM 4793 O O . GLU A 1 613 ? 13.137 -43.787 -22.019 1.00 85.00 613 GLU A O 1
ATOM 4798 N N . ASP A 1 614 ? 12.250 -44.227 -19.995 1.00 79.56 614 ASP A N 1
ATOM 4799 C CA . ASP A 1 614 ? 12.046 -45.653 -20.228 1.00 79.56 614 ASP A CA 1
ATOM 4800 C C . ASP A 1 614 ? 10.566 -45.952 -20.509 1.00 79.56 614 ASP A C 1
ATOM 4802 O O . ASP A 1 614 ? 9.772 -46.258 -19.620 1.00 79.56 614 ASP A O 1
ATOM 4806 N N . VAL A 1 615 ? 10.189 -45.840 -21.784 1.00 74.44 615 VAL A N 1
ATOM 4807 C CA . VAL A 1 615 ? 8.811 -46.073 -22.256 1.00 74.44 615 VAL A CA 1
ATOM 4808 C C . VAL A 1 615 ? 8.390 -47.544 -22.094 1.00 74.44 615 VAL A C 1
ATOM 4810 O O . VAL A 1 615 ? 7.198 -47.832 -22.031 1.00 74.44 615 VAL A O 1
ATOM 4813 N N . GLY A 1 616 ? 9.350 -48.474 -21.983 1.00 63.41 616 GLY A N 1
ATOM 4814 C CA . GLY A 1 616 ? 9.095 -49.905 -21.787 1.00 63.41 616 GLY A CA 1
ATOM 4815 C C . GLY A 1 616 ? 8.467 -50.236 -20.433 1.00 63.41 616 GLY A C 1
ATOM 4816 O O . GLY A 1 616 ? 7.632 -51.133 -20.337 1.00 63.41 616 GLY A O 1
ATOM 4817 N N . LEU A 1 617 ? 8.842 -49.490 -19.392 1.00 61.06 617 LEU A N 1
ATOM 4818 C CA . LEU A 1 617 ? 8.371 -49.698 -18.020 1.00 61.06 617 LEU A CA 1
ATOM 4819 C C . LEU A 1 617 ? 7.126 -48.864 -17.689 1.00 61.06 617 LEU A C 1
ATOM 4821 O O . LEU A 1 617 ? 6.321 -49.250 -16.841 1.00 61.06 617 LEU A O 1
ATOM 4825 N N . GLU A 1 618 ? 6.939 -47.734 -18.370 1.00 64.75 618 GLU A N 1
ATOM 4826 C CA . GLU A 1 618 ? 5.913 -46.744 -18.046 1.00 64.75 618 GLU A CA 1
ATOM 4827 C C . GLU A 1 618 ? 4.805 -46.718 -19.115 1.00 64.75 618 GLU A C 1
ATOM 4829 O O . GLU A 1 618 ? 4.702 -45.794 -19.922 1.00 64.75 618 GLU A O 1
ATOM 4834 N N . LYS A 1 619 ? 3.934 -47.744 -19.120 1.00 60.19 619 LYS A N 1
ATOM 4835 C CA . LYS A 1 619 ? 2.826 -47.884 -20.098 1.00 60.19 619 LYS A CA 1
ATOM 4836 C C . LYS A 1 619 ? 1.846 -46.697 -20.114 1.00 60.19 619 LYS A C 1
ATOM 4838 O O . LYS A 1 619 ? 1.147 -46.499 -21.104 1.00 60.19 619 LYS A O 1
ATOM 4843 N N . SER A 1 620 ? 1.802 -45.900 -19.045 1.00 61.53 620 SER A N 1
ATOM 4844 C CA . SER A 1 620 ? 1.014 -44.662 -18.924 1.00 61.53 620 SER A CA 1
ATOM 4845 C C . SER A 1 620 ? 1.671 -43.433 -19.568 1.00 61.53 620 SER A C 1
ATOM 4847 O O . SER A 1 620 ? 1.058 -42.364 -19.607 1.00 61.53 620 SER A O 1
ATOM 4849 N N . SER A 1 621 ? 2.910 -43.552 -20.053 1.00 72.81 621 SER A N 1
ATOM 4850 C CA . SER A 1 621 ? 3.616 -42.468 -20.727 1.00 72.81 621 SER A CA 1
ATOM 4851 C C . SER A 1 621 ? 2.922 -42.113 -22.045 1.00 72.81 621 SER A C 1
ATOM 4853 O O . SER A 1 621 ? 2.563 -43.013 -22.795 1.00 72.81 621 SER A O 1
ATOM 4855 N N . PRO A 1 622 ? 2.769 -40.831 -22.412 1.00 77.31 622 PRO A N 1
ATOM 4856 C CA . PRO A 1 622 ? 2.146 -40.469 -23.685 1.00 77.31 622 PRO A CA 1
ATOM 4857 C C . PRO A 1 622 ? 2.870 -41.033 -24.914 1.00 77.31 622 PRO A C 1
ATOM 4859 O O . PRO A 1 622 ? 2.246 -41.277 -25.945 1.00 77.31 622 PRO A O 1
ATOM 4862 N N . TRP A 1 623 ? 4.171 -41.307 -24.788 1.00 80.25 623 TRP A N 1
ATOM 4863 C CA . TRP A 1 623 ? 4.980 -41.965 -25.814 1.00 80.25 623 TRP A CA 1
ATOM 4864 C C . TRP A 1 623 ? 4.552 -43.410 -26.088 1.00 80.25 623 TRP A C 1
ATOM 4866 O O . TRP A 1 623 ? 4.799 -43.909 -27.184 1.00 80.25 623 TRP A O 1
ATOM 4876 N N . SER A 1 624 ? 3.873 -44.069 -25.140 1.00 77.19 624 SER A N 1
ATOM 4877 C CA . SER A 1 624 ? 3.360 -45.430 -25.315 1.00 77.19 624 SER A CA 1
ATOM 4878 C C . SER A 1 624 ? 2.248 -45.504 -26.364 1.00 77.19 624 SER A C 1
ATOM 4880 O O . SER A 1 624 ? 2.070 -46.555 -26.966 1.00 77.19 624 SER A O 1
ATOM 4882 N N . SER A 1 625 ? 1.554 -44.389 -26.641 1.00 77.88 625 SER A N 1
ATOM 4883 C CA . SER A 1 625 ? 0.509 -44.307 -27.674 1.00 77.88 625 SER A CA 1
ATOM 4884 C C . SER A 1 625 ? 1.039 -44.448 -29.104 1.00 77.88 625 SER A C 1
ATOM 4886 O O . SER A 1 625 ? 0.280 -44.779 -30.010 1.00 77.88 625 SER A O 1
ATOM 4888 N N . LEU A 1 626 ? 2.341 -44.216 -29.312 1.00 76.88 626 LEU A N 1
ATOM 4889 C CA . LEU A 1 626 ? 3.004 -44.407 -30.604 1.00 76.88 626 LEU A CA 1
ATOM 4890 C C . LEU A 1 626 ? 3.389 -45.871 -30.858 1.00 76.88 626 LEU A C 1
ATOM 4892 O O . LEU A 1 626 ? 3.860 -46.197 -31.949 1.00 76.88 626 LEU A O 1
ATOM 4896 N N . LEU A 1 627 ? 3.231 -46.735 -29.852 1.00 75.50 627 LEU A N 1
ATOM 4897 C CA . LEU A 1 627 ? 3.620 -48.136 -29.882 1.00 75.50 627 LEU A CA 1
ATOM 4898 C C . LEU A 1 627 ? 2.372 -49.018 -29.898 1.00 75.50 627 LEU A C 1
ATOM 4900 O O . LEU A 1 627 ? 1.542 -48.964 -28.994 1.00 75.50 627 LEU A O 1
ATOM 4904 N N . ASP A 1 628 ? 2.271 -49.870 -30.914 1.00 71.56 628 ASP A N 1
ATOM 4905 C CA . ASP A 1 628 ? 1.312 -50.970 -30.918 1.00 71.56 628 ASP A CA 1
ATOM 4906 C C . ASP A 1 628 ? 1.917 -52.146 -30.142 1.00 71.56 628 ASP A C 1
ATOM 4908 O O . ASP A 1 628 ? 2.645 -52.970 -30.701 1.00 71.56 628 ASP A O 1
ATOM 4912 N N . TRP A 1 629 ? 1.673 -52.176 -28.830 1.00 68.94 629 TRP A N 1
ATOM 4913 C CA . TRP A 1 629 ? 2.251 -53.162 -27.912 1.00 68.94 629 TRP A CA 1
ATOM 4914 C C . TRP A 1 629 ? 1.914 -54.610 -28.274 1.00 68.94 629 TRP A C 1
ATOM 4916 O O . TRP A 1 629 ? 2.716 -55.492 -27.980 1.00 68.94 629 TRP A O 1
ATOM 4926 N N . ASP A 1 630 ? 0.792 -54.850 -28.956 1.00 61.84 630 ASP A N 1
ATOM 4927 C CA . ASP A 1 630 ? 0.362 -56.192 -29.365 1.00 61.84 630 ASP A CA 1
ATOM 4928 C C . ASP A 1 630 ? 1.171 -56.722 -30.567 1.00 61.84 630 ASP A C 1
ATOM 4930 O O . ASP A 1 630 ? 1.175 -57.920 -30.853 1.00 61.84 630 ASP A O 1
ATOM 4934 N N . SER A 1 631 ? 1.894 -55.836 -31.260 1.00 59.28 631 SER A N 1
ATOM 4935 C CA . SER A 1 631 ? 2.720 -56.149 -32.434 1.00 59.28 631 SER A CA 1
ATOM 4936 C C . SER A 1 631 ? 4.221 -56.306 -32.133 1.00 59.28 631 SER A C 1
ATOM 4938 O O . SER A 1 631 ? 5.002 -56.625 -33.036 1.00 59.28 631 SER A O 1
ATOM 4940 N N . ILE A 1 632 ? 4.645 -56.086 -30.880 1.00 62.66 632 ILE A N 1
ATOM 4941 C CA . ILE A 1 632 ? 6.050 -56.129 -30.443 1.00 62.66 632 ILE A CA 1
ATOM 4942 C C . ILE A 1 632 ? 6.348 -57.515 -29.828 1.00 62.66 632 ILE A C 1
ATOM 4944 O O . ILE A 1 632 ? 5.725 -57.866 -28.829 1.00 62.66 632 ILE A O 1
ATOM 4948 N N . PRO A 1 633 ? 7.284 -58.318 -30.379 1.00 55.59 633 PRO A N 1
ATOM 4949 C CA . PRO A 1 633 ? 7.695 -59.591 -29.773 1.00 55.59 633 PRO A CA 1
ATOM 4950 C C . PRO A 1 633 ? 8.314 -59.392 -28.378 1.00 55.59 633 PRO A C 1
ATOM 4952 O O 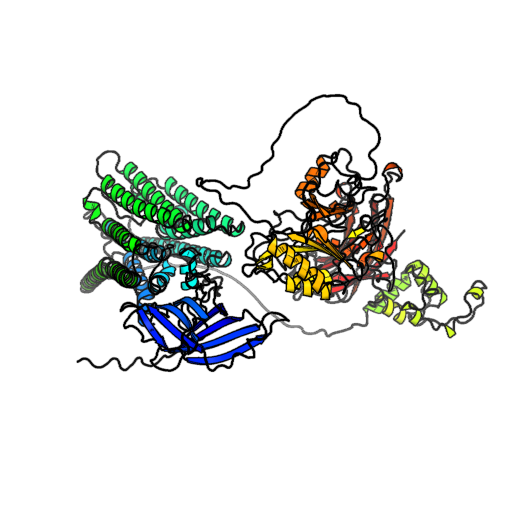. PRO A 1 633 ? 8.930 -58.352 -28.143 1.00 55.59 633 PRO A O 1
ATOM 4955 N N . ASP A 1 634 ? 8.202 -60.391 -27.490 1.00 55.00 634 ASP A N 1
ATOM 4956 C CA . ASP A 1 634 ? 8.755 -60.360 -26.123 1.00 55.00 634 ASP A CA 1
ATOM 4957 C C . ASP A 1 634 ? 10.187 -59.789 -26.074 1.00 55.00 634 ASP A C 1
ATOM 4959 O O . ASP A 1 634 ? 11.084 -60.219 -26.808 1.00 55.00 634 ASP A O 1
ATOM 4963 N N . LEU A 1 635 ? 10.386 -58.809 -25.183 1.00 52.06 635 LEU A N 1
ATOM 4964 C CA . LEU A 1 635 ? 11.591 -57.975 -25.052 1.00 52.06 635 LEU A CA 1
ATOM 4965 C C . LEU A 1 635 ? 12.887 -58.763 -24.777 1.00 52.06 635 LEU A C 1
ATOM 4967 O O . LEU A 1 635 ? 13.967 -58.237 -25.039 1.00 52.06 635 LEU A O 1
ATOM 4971 N N . ASP A 1 636 ? 12.794 -60.024 -24.347 1.00 48.84 636 ASP A N 1
ATOM 4972 C CA . ASP A 1 636 ? 13.947 -60.906 -24.116 1.00 48.84 636 ASP A CA 1
ATOM 4973 C C . ASP A 1 636 ? 14.553 -61.478 -25.420 1.00 48.84 636 ASP A C 1
ATOM 4975 O O . ASP A 1 636 ? 15.690 -61.945 -25.430 1.00 48.84 636 ASP A O 1
ATOM 4979 N N . GLY A 1 637 ? 13.835 -61.425 -26.552 1.00 47.72 637 GLY A N 1
ATOM 4980 C CA . GLY A 1 637 ? 14.282 -61.996 -27.835 1.00 47.72 637 GLY A CA 1
ATOM 4981 C C . GLY A 1 637 ? 15.052 -61.045 -28.766 1.00 47.72 637 GLY A C 1
ATOM 4982 O O . GLY A 1 637 ? 15.575 -61.477 -29.796 1.00 47.72 637 GLY A O 1
ATOM 4983 N N . LEU A 1 638 ? 15.128 -59.749 -28.445 1.00 47.53 638 LEU A N 1
ATOM 4984 C CA . LEU A 1 638 ? 15.655 -58.708 -29.344 1.00 47.53 638 LEU A CA 1
ATOM 4985 C C . LEU A 1 638 ? 17.191 -58.595 -29.378 1.00 47.53 638 LEU A C 1
ATOM 4987 O O . LEU A 1 638 ? 17.727 -57.954 -30.283 1.00 47.53 638 LEU A O 1
ATOM 4991 N N . GLU A 1 639 ? 17.910 -59.266 -28.472 1.00 46.41 639 GLU A N 1
ATOM 4992 C CA . GLU A 1 639 ? 19.376 -59.391 -28.544 1.00 46.41 639 GLU A CA 1
ATOM 4993 C C . GLU A 1 639 ? 19.847 -60.413 -29.604 1.00 46.41 639 GLU A C 1
ATOM 4995 O O . GLU A 1 639 ? 21.020 -60.422 -29.974 1.00 46.41 639 GLU A O 1
ATOM 5000 N N . ALA A 1 640 ? 18.947 -61.235 -30.165 1.00 42.47 640 ALA A N 1
ATOM 5001 C CA . ALA A 1 640 ? 19.305 -62.360 -31.040 1.00 42.47 640 ALA A CA 1
ATOM 5002 C C . ALA A 1 640 ? 19.411 -62.043 -32.551 1.00 42.47 640 ALA A C 1
ATOM 5004 O O . ALA A 1 640 ? 19.585 -62.954 -33.359 1.00 42.47 640 ALA A O 1
ATOM 5005 N N . GLY A 1 641 ? 19.329 -60.776 -32.976 1.00 45.66 641 GLY A N 1
ATOM 5006 C CA . GLY A 1 641 ? 19.687 -60.378 -34.349 1.00 45.66 641 GLY A CA 1
ATOM 5007 C C . GLY A 1 641 ? 18.821 -60.954 -35.484 1.00 45.66 641 GLY A C 1
ATOM 5008 O O . GLY A 1 641 ? 19.290 -61.042 -36.619 1.00 45.66 641 GLY A O 1
ATOM 5009 N N . ILE A 1 642 ? 17.563 -61.332 -35.229 1.00 43.53 642 ILE A N 1
ATOM 5010 C CA . ILE A 1 642 ? 16.656 -61.827 -36.279 1.00 43.53 642 ILE A CA 1
ATOM 5011 C C . ILE A 1 642 ? 15.903 -60.654 -36.926 1.00 43.53 642 ILE A C 1
ATOM 5013 O O . ILE A 1 642 ? 15.169 -59.915 -36.273 1.00 43.53 642 ILE A O 1
ATOM 5017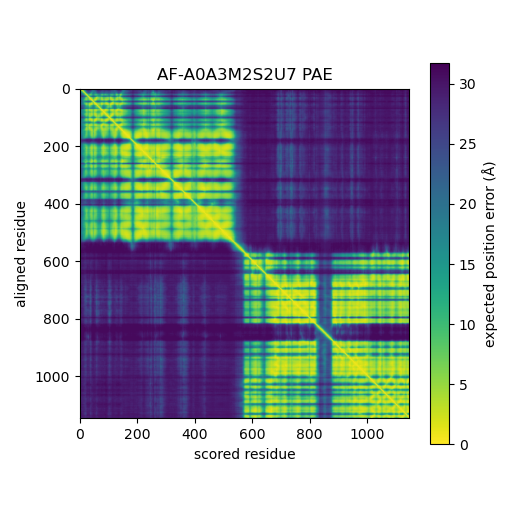 N N . SER A 1 643 ? 16.070 -60.504 -38.243 1.00 46.16 643 SER A N 1
ATOM 5018 C CA . SER A 1 643 ? 15.365 -59.529 -39.082 1.00 46.16 643 SER A CA 1
ATOM 5019 C C . SER A 1 643 ? 13.893 -59.925 -39.273 1.00 46.16 643 SER A C 1
ATOM 5021 O O . SER A 1 643 ? 13.539 -60.607 -40.233 1.00 46.16 643 SER A O 1
ATOM 5023 N N . LEU A 1 644 ? 13.015 -59.493 -38.365 1.00 45.84 644 LEU A N 1
ATOM 5024 C CA . LEU A 1 644 ? 11.592 -59.315 -38.673 1.00 45.84 644 LEU A CA 1
ATOM 5025 C C . LEU A 1 644 ? 11.348 -57.853 -39.063 1.00 45.84 644 LEU A C 1
ATOM 5027 O O . LEU A 1 644 ? 11.949 -56.948 -38.487 1.00 45.84 644 LEU A O 1
ATOM 5031 N N . LYS A 1 645 ? 10.469 -57.617 -40.050 1.00 50.72 645 LYS A N 1
ATOM 5032 C CA . LYS A 1 645 ? 9.987 -56.276 -40.425 1.00 50.72 645 LYS A CA 1
ATOM 5033 C C . LYS A 1 645 ? 9.330 -55.634 -39.200 1.00 50.72 645 LYS A C 1
ATOM 5035 O O . LYS A 1 645 ? 8.147 -55.850 -38.958 1.00 50.72 645 LYS A O 1
ATOM 5040 N N . SER A 1 646 ? 10.102 -54.882 -38.425 1.00 55.28 646 SER A N 1
ATOM 5041 C CA . SER A 1 646 ? 9.590 -54.152 -37.276 1.00 55.28 646 SER A CA 1
ATOM 5042 C C . SER A 1 646 ? 8.614 -53.069 -37.753 1.00 55.28 646 SER A C 1
ATOM 5044 O O . SER A 1 646 ? 8.863 -52.434 -38.789 1.00 55.28 646 SER A O 1
ATOM 5046 N N . PRO A 1 647 ? 7.489 -52.857 -37.047 1.00 66.25 647 PRO A N 1
ATOM 5047 C CA . PRO A 1 647 ? 6.601 -51.741 -37.334 1.00 66.25 647 PRO A CA 1
ATOM 5048 C C . PRO A 1 647 ? 7.393 -50.430 -37.255 1.00 66.25 647 PRO A C 1
ATOM 5050 O O . PRO A 1 647 ? 8.303 -50.275 -36.434 1.00 66.25 647 PRO A O 1
ATOM 5053 N N . LYS A 1 648 ? 7.096 -49.501 -38.166 1.00 73.06 648 LYS A N 1
ATOM 5054 C CA . LYS A 1 648 ? 7.782 -48.209 -38.251 1.00 73.06 648 LYS A CA 1
ATOM 5055 C C . LYS A 1 648 ? 6.869 -47.097 -37.761 1.00 73.06 648 LYS A C 1
ATOM 5057 O O . LYS A 1 648 ? 5.731 -46.990 -38.208 1.00 73.06 648 LYS A O 1
ATOM 5062 N N . ILE A 1 649 ? 7.397 -46.248 -36.892 1.00 79.00 649 ILE A N 1
ATOM 5063 C CA . ILE A 1 649 ? 6.697 -45.097 -36.330 1.00 79.00 649 ILE A CA 1
ATOM 5064 C C . ILE A 1 649 ? 6.894 -43.905 -37.276 1.00 79.00 649 ILE A C 1
ATOM 5066 O O . ILE A 1 649 ? 8.036 -43.593 -37.635 1.00 79.00 649 ILE A O 1
ATOM 5070 N N . PRO A 1 650 ? 5.826 -43.220 -37.714 1.00 80.69 650 PRO A N 1
ATOM 5071 C CA . PRO A 1 650 ? 5.962 -42.050 -38.570 1.00 80.69 650 PRO A CA 1
ATOM 5072 C C . PRO A 1 650 ? 6.681 -40.913 -37.829 1.00 80.69 650 PRO A C 1
ATOM 5074 O O . PRO A 1 650 ? 6.328 -40.557 -36.706 1.00 80.69 650 PRO A O 1
ATOM 5077 N N . ILE A 1 651 ? 7.676 -40.306 -38.486 1.00 77.38 651 ILE A N 1
ATOM 5078 C CA . ILE A 1 651 ? 8.481 -39.205 -37.924 1.00 77.38 651 ILE A CA 1
ATOM 5079 C C . ILE A 1 651 ? 7.593 -38.017 -37.530 1.00 77.38 651 ILE A C 1
ATOM 5081 O O . ILE A 1 651 ? 7.827 -37.391 -36.499 1.00 77.38 651 ILE A O 1
ATOM 5085 N N . SER A 1 652 ? 6.544 -37.735 -38.308 1.00 75.38 652 SER A N 1
ATOM 5086 C CA . SER A 1 652 ? 5.585 -36.666 -38.013 1.00 75.38 652 SER A CA 1
ATOM 5087 C C . SER A 1 652 ? 4.926 -36.828 -36.641 1.00 75.38 652 SER A C 1
ATOM 5089 O O . SER A 1 652 ? 4.810 -35.840 -35.923 1.00 75.38 652 SER A O 1
ATOM 5091 N N . ALA A 1 653 ? 4.576 -38.054 -36.239 1.00 79.69 653 ALA A N 1
ATOM 5092 C CA . ALA A 1 653 ? 3.960 -38.319 -34.938 1.00 79.69 653 ALA A CA 1
ATOM 5093 C C . ALA A 1 653 ? 4.951 -38.131 -33.776 1.00 79.69 653 ALA A C 1
ATOM 5095 O O . ALA A 1 653 ? 4.589 -37.608 -32.724 1.00 79.69 653 ALA A O 1
ATOM 5096 N N . ILE A 1 654 ? 6.226 -38.487 -33.980 1.00 82.69 654 ILE A N 1
ATOM 5097 C CA . ILE A 1 654 ? 7.291 -38.235 -32.995 1.00 82.69 654 ILE A CA 1
ATOM 5098 C C . ILE A 1 654 ? 7.478 -36.724 -32.799 1.00 82.69 654 ILE A C 1
ATOM 5100 O O . ILE A 1 654 ? 7.553 -36.251 -31.666 1.00 82.69 654 ILE A O 1
ATOM 5104 N N . ILE A 1 655 ? 7.523 -35.954 -33.891 1.00 83.38 655 ILE A N 1
ATOM 5105 C CA . ILE A 1 655 ? 7.700 -34.495 -33.852 1.00 83.38 655 ILE A CA 1
ATOM 5106 C C . ILE A 1 655 ? 6.490 -33.797 -33.231 1.00 83.38 655 ILE A C 1
ATOM 5108 O O . ILE A 1 655 ? 6.661 -32.877 -32.432 1.00 83.38 655 ILE A O 1
ATOM 5112 N N . GLU A 1 656 ? 5.277 -34.246 -33.547 1.00 83.69 656 GLU A N 1
ATOM 5113 C CA . GLU A 1 656 ? 4.052 -33.739 -32.931 1.00 83.69 656 GLU A CA 1
ATOM 5114 C C . GLU A 1 656 ? 4.083 -33.922 -31.409 1.00 83.69 656 GLU A C 1
ATOM 5116 O O . GLU A 1 656 ? 3.823 -32.973 -30.665 1.00 83.69 656 GLU A O 1
ATOM 5121 N N . LEU A 1 657 ? 4.499 -35.100 -30.936 1.00 84.94 657 LEU A N 1
ATOM 5122 C CA . LEU A 1 657 ? 4.607 -35.376 -29.508 1.00 84.94 657 LEU A CA 1
ATOM 5123 C C . LEU A 1 657 ? 5.749 -34.584 -28.849 1.00 84.94 657 LEU A C 1
ATOM 5125 O O . LEU A 1 657 ? 5.548 -34.031 -27.765 1.00 84.94 657 LEU A O 1
ATOM 5129 N N . LEU A 1 658 ? 6.897 -34.427 -29.523 1.00 87.56 658 LEU A N 1
ATOM 5130 C CA . LEU A 1 658 ? 8.008 -33.574 -29.071 1.00 87.56 658 LEU A CA 1
ATOM 5131 C C . LEU A 1 658 ? 7.599 -32.101 -28.918 1.00 87.56 658 LEU A C 1
ATOM 5133 O O . LEU A 1 658 ? 8.075 -31.426 -28.004 1.00 87.56 658 LEU A O 1
ATOM 5137 N N . LEU A 1 659 ? 6.712 -31.612 -29.786 1.00 87.00 659 LEU A N 1
ATOM 5138 C CA . LEU A 1 659 ? 6.174 -30.250 -29.763 1.00 87.00 659 LEU A CA 1
ATOM 5139 C C . LEU A 1 659 ? 4.865 -30.123 -28.972 1.00 87.00 659 LEU A C 1
ATOM 5141 O O . LEU A 1 659 ? 4.277 -29.036 -28.928 1.00 87.00 659 LEU A O 1
ATOM 5145 N N . SER A 1 660 ? 4.401 -31.193 -28.334 1.00 87.62 660 SER A N 1
ATOM 5146 C CA . SER A 1 660 ? 3.191 -31.179 -27.518 1.00 87.62 660 SER A CA 1
ATOM 5147 C C . SER A 1 660 ? 3.470 -30.680 -26.095 1.00 87.62 660 SER A C 1
ATOM 5149 O O . SER A 1 660 ? 4.557 -30.867 -25.543 1.00 87.62 660 SER A O 1
ATOM 5151 N N . LYS A 1 661 ? 2.438 -30.150 -25.423 1.00 86.88 661 LYS A N 1
ATOM 5152 C CA . LYS A 1 661 ? 2.501 -29.799 -23.987 1.00 86.88 661 LYS A CA 1
ATOM 5153 C C . LYS A 1 661 ? 2.735 -31.016 -23.071 1.00 86.88 661 LYS A C 1
ATOM 5155 O O . LYS A 1 661 ? 2.912 -30.867 -21.865 1.00 86.88 661 LYS A O 1
ATOM 5160 N N . GLN A 1 662 ? 2.729 -32.238 -23.602 1.00 86.06 662 GLN A N 1
ATOM 5161 C CA . GLN A 1 662 ? 3.073 -33.438 -22.839 1.00 86.06 662 GLN A CA 1
ATOM 5162 C C . GLN A 1 662 ? 4.599 -33.590 -22.685 1.00 86.06 662 GLN A C 1
ATOM 5164 O O . GLN A 1 662 ? 5.059 -34.214 -21.725 1.00 86.06 662 GLN A O 1
ATOM 5169 N N . ASN A 1 663 ? 5.376 -32.933 -23.555 1.00 90.88 663 ASN A N 1
ATOM 5170 C CA . ASN A 1 663 ? 6.837 -32.946 -23.589 1.00 90.88 663 ASN A CA 1
ATOM 5171 C C . ASN A 1 663 ? 7.488 -31.705 -22.932 1.00 90.88 663 ASN A C 1
ATOM 5173 O O . ASN A 1 663 ? 8.536 -31.208 -23.359 1.00 90.88 663 ASN A O 1
ATOM 5177 N N . LEU A 1 664 ? 6.859 -31.166 -21.885 1.00 92.69 664 LEU A N 1
ATOM 5178 C CA . LEU A 1 664 ? 7.427 -30.051 -21.125 1.00 92.69 664 LEU A CA 1
ATOM 5179 C C . LEU A 1 664 ? 8.742 -30.451 -20.448 1.00 92.69 664 LEU A C 1
ATOM 5181 O O . LEU A 1 664 ? 8.907 -31.583 -19.981 1.00 92.69 664 LEU A O 1
ATOM 5185 N N . ALA A 1 665 ? 9.656 -29.485 -20.364 1.00 93.94 665 ALA A N 1
ATOM 5186 C CA . ALA A 1 665 ? 10.949 -29.643 -19.714 1.00 93.94 665 ALA A CA 1
ATOM 5187 C C . ALA A 1 665 ? 10.813 -29.840 -18.200 1.00 93.94 665 ALA A C 1
ATOM 5189 O O . ALA A 1 665 ? 11.614 -30.552 -17.609 1.00 93.94 665 ALA A O 1
ATOM 5190 N N . ILE A 1 666 ? 9.801 -29.240 -17.571 1.00 93.25 666 ILE A N 1
ATOM 5191 C CA . ILE A 1 666 ? 9.557 -29.351 -16.128 1.00 93.25 666 ILE A CA 1
ATOM 5192 C C . ILE A 1 666 ? 8.860 -30.686 -15.835 1.00 93.25 666 ILE A C 1
ATOM 5194 O O . ILE A 1 666 ? 7.859 -31.028 -16.468 1.00 93.25 666 ILE A O 1
ATOM 5198 N N . ARG A 1 667 ? 9.387 -31.454 -14.873 1.00 91.19 667 ARG A N 1
ATOM 5199 C CA . ARG A 1 667 ? 8.793 -32.728 -14.432 1.00 91.19 667 ARG A CA 1
ATOM 5200 C C . ARG A 1 667 ? 7.385 -32.519 -13.874 1.00 91.19 667 ARG A C 1
ATOM 5202 O O . ARG A 1 667 ? 7.169 -31.627 -13.061 1.00 91.19 667 ARG A O 1
ATOM 5209 N N . LYS A 1 668 ? 6.441 -33.384 -14.245 1.00 88.88 668 LYS A N 1
ATOM 5210 C CA . LYS A 1 668 ? 5.097 -33.386 -13.649 1.00 88.88 668 LYS A CA 1
ATOM 5211 C C . LYS A 1 668 ? 5.138 -33.942 -12.227 1.00 88.88 668 LYS A C 1
ATOM 5213 O O . LYS A 1 668 ? 5.984 -34.777 -11.909 1.00 88.88 668 LYS A O 1
ATOM 5218 N N . THR A 1 669 ? 4.223 -33.478 -11.384 1.00 89.38 669 THR A N 1
ATOM 5219 C CA . THR A 1 669 ? 4.049 -34.010 -10.030 1.00 89.38 669 THR A CA 1
ATOM 5220 C C . THR A 1 669 ? 3.498 -35.439 -10.094 1.00 89.38 669 THR A C 1
ATOM 5222 O O . THR A 1 669 ? 2.521 -35.664 -10.813 1.00 89.38 669 THR A O 1
ATOM 5225 N N . PRO A 1 670 ? 4.106 -36.409 -9.385 1.00 88.62 670 PRO A N 1
ATOM 5226 C CA . PRO A 1 670 ? 3.555 -37.756 -9.270 1.00 88.62 670 PRO A CA 1
ATOM 5227 C C . PRO A 1 670 ? 2.164 -37.737 -8.627 1.00 88.62 670 PRO A C 1
ATOM 5229 O O . PRO A 1 670 ? 1.898 -36.904 -7.764 1.00 88.62 670 PRO A O 1
ATOM 5232 N N . LEU A 1 671 ? 1.297 -38.682 -9.004 1.00 81.75 671 LEU A N 1
ATOM 5233 C CA . LEU A 1 671 ? -0.056 -38.790 -8.436 1.00 81.75 671 LEU A CA 1
ATOM 5234 C C . LEU A 1 671 ? -0.044 -39.054 -6.924 1.00 81.75 671 LEU A C 1
ATOM 5236 O O . LEU A 1 671 ? -0.916 -38.569 -6.212 1.00 81.75 671 LEU A O 1
ATOM 5240 N N . GLN A 1 672 ? 0.942 -39.814 -6.442 1.00 84.88 672 GLN A N 1
ATOM 5241 C CA . GLN A 1 672 ? 1.105 -40.143 -5.032 1.00 84.88 672 GLN A CA 1
ATOM 5242 C C . GLN A 1 672 ? 2.592 -40.177 -4.681 1.00 84.88 672 GLN A C 1
ATOM 5244 O O . GLN A 1 672 ? 3.396 -40.766 -5.404 1.00 84.88 672 GLN A O 1
ATOM 5249 N N . TYR A 1 673 ? 2.954 -39.512 -3.589 1.00 92.94 673 TYR A N 1
ATOM 5250 C CA . TYR A 1 673 ? 4.297 -39.501 -3.019 1.00 92.94 673 TYR A CA 1
ATOM 5251 C C . TYR A 1 673 ? 4.216 -39.062 -1.558 1.00 92.94 673 TYR A C 1
ATOM 5253 O O . TYR A 1 673 ? 3.300 -38.331 -1.172 1.00 92.94 673 TYR A O 1
ATOM 5261 N N . ASP A 1 674 ? 5.194 -39.484 -0.766 1.00 93.00 674 ASP A N 1
ATOM 5262 C CA . ASP A 1 674 ? 5.277 -39.161 0.652 1.00 93.00 674 ASP A CA 1
ATOM 5263 C C . ASP A 1 674 ? 6.584 -38.412 0.957 1.00 93.00 674 ASP A C 1
ATOM 5265 O O . ASP A 1 674 ? 7.616 -38.583 0.304 1.00 93.00 674 ASP A O 1
ATOM 5269 N N . LEU A 1 675 ? 6.511 -37.513 1.935 1.00 96.19 675 LEU A N 1
ATOM 5270 C CA . LEU A 1 675 ? 7.590 -36.675 2.441 1.00 96.19 675 LEU A CA 1
ATOM 5271 C C . LEU A 1 675 ? 7.802 -37.009 3.923 1.00 96.19 675 LEU A C 1
ATOM 5273 O O . LEU A 1 675 ? 7.274 -36.331 4.802 1.00 96.19 675 LEU A O 1
ATOM 5277 N N . ASP A 1 676 ? 8.553 -38.078 4.193 1.00 94.88 676 ASP A N 1
ATOM 5278 C CA . ASP A 1 676 ? 8.592 -38.716 5.520 1.00 94.88 676 ASP A CA 1
ATOM 5279 C C . ASP A 1 676 ? 9.714 -38.244 6.448 1.00 94.88 676 ASP A C 1
ATOM 5281 O O . ASP A 1 676 ? 9.835 -38.726 7.576 1.00 94.88 676 ASP A O 1
ATOM 5285 N N . ARG A 1 677 ? 10.531 -37.276 6.022 1.00 93.38 677 ARG A N 1
ATOM 5286 C CA . ARG A 1 677 ? 11.550 -36.697 6.905 1.00 93.38 677 ARG A CA 1
ATOM 5287 C C . ARG A 1 677 ? 10.924 -35.662 7.855 1.00 93.38 677 ARG A C 1
ATOM 5289 O O . ARG A 1 677 ? 9.835 -35.155 7.583 1.00 93.38 677 ARG A O 1
ATOM 5296 N N . PRO A 1 678 ? 11.588 -35.314 8.968 1.00 92.38 678 PRO A N 1
ATOM 5297 C CA . PRO A 1 678 ? 11.083 -34.306 9.900 1.00 92.38 678 PRO A CA 1
ATOM 5298 C C . PRO A 1 678 ? 10.853 -32.944 9.231 1.00 92.38 678 PRO A C 1
ATOM 5300 O O . PRO A 1 678 ? 11.680 -32.485 8.444 1.00 92.38 678 PRO A O 1
ATOM 5303 N N . ILE A 1 679 ? 9.759 -32.249 9.562 1.00 93.56 679 ILE A N 1
ATOM 5304 C CA . ILE A 1 679 ? 9.356 -31.009 8.866 1.00 93.56 679 ILE A CA 1
ATOM 5305 C C . ILE A 1 679 ? 10.407 -29.882 8.899 1.00 93.56 679 ILE A C 1
ATOM 5307 O O . ILE A 1 679 ? 10.485 -29.076 7.974 1.00 93.56 679 ILE A O 1
ATOM 5311 N N . ASN A 1 680 ? 11.268 -29.835 9.921 1.00 92.06 680 ASN A N 1
ATOM 5312 C CA . ASN A 1 680 ? 12.363 -28.863 10.030 1.00 92.06 680 ASN A CA 1
ATOM 5313 C C . ASN A 1 680 ? 13.493 -29.086 9.003 1.00 92.06 680 ASN A C 1
ATOM 5315 O O . ASN A 1 680 ? 14.331 -28.192 8.820 1.00 92.06 680 ASN A O 1
ATOM 5319 N N . GLU A 1 681 ? 13.508 -30.233 8.321 1.00 93.81 681 GLU A N 1
ATOM 5320 C CA . GLU A 1 681 ? 14.444 -30.587 7.249 1.00 93.81 681 GLU A CA 1
ATOM 5321 C C . GLU A 1 681 ? 13.977 -30.145 5.850 1.00 93.81 681 GLU A C 1
ATOM 5323 O O . GLU A 1 681 ? 14.700 -30.350 4.875 1.00 93.81 681 GLU A O 1
ATOM 5328 N N . TYR A 1 682 ? 12.818 -29.490 5.743 1.00 96.44 682 TYR A N 1
ATOM 5329 C CA . TYR A 1 682 ? 12.273 -28.985 4.483 1.00 96.44 682 TYR A CA 1
ATOM 5330 C C . TYR A 1 682 ? 12.347 -27.456 4.406 1.00 96.44 682 TYR A C 1
ATOM 5332 O O . TYR A 1 682 ? 12.206 -26.745 5.403 1.00 96.44 682 TYR A O 1
ATOM 5340 N N . PHE A 1 683 ? 12.559 -26.939 3.201 1.00 97.56 683 PHE A N 1
ATOM 5341 C CA . PHE A 1 683 ? 12.176 -25.585 2.825 1.00 97.56 683 PHE A CA 1
ATOM 5342 C C . PHE A 1 683 ? 10.667 -25.542 2.601 1.00 97.56 683 PHE A C 1
ATOM 5344 O O . PHE A 1 683 ? 10.101 -26.474 2.036 1.00 97.56 683 PHE A O 1
ATOM 5351 N N . ILE A 1 684 ? 10.025 -24.468 3.049 1.00 98.38 684 ILE A N 1
ATOM 5352 C CA . ILE A 1 684 ? 8.569 -24.333 3.089 1.00 98.38 684 ILE A CA 1
ATOM 5353 C C . ILE A 1 684 ? 8.182 -23.081 2.309 1.00 98.38 684 ILE A C 1
ATOM 5355 O O . ILE A 1 684 ? 8.641 -21.976 2.622 1.00 98.38 684 ILE A O 1
ATOM 5359 N N . CYS A 1 685 ? 7.309 -23.245 1.320 1.00 98.12 685 CYS A N 1
ATOM 5360 C CA . CYS A 1 685 ? 6.805 -22.159 0.490 1.00 98.12 685 CYS A CA 1
ATOM 5361 C C . CYS A 1 685 ? 6.032 -21.151 1.356 1.00 98.12 685 CYS A C 1
ATOM 5363 O O . CYS A 1 685 ? 4.990 -21.487 1.919 1.00 98.12 685 CYS A O 1
ATOM 5365 N N . SER A 1 686 ? 6.575 -19.941 1.532 1.00 98.25 686 SER A N 1
ATOM 5366 C CA . SER A 1 686 ? 6.149 -19.020 2.595 1.00 98.25 686 SER A CA 1
ATOM 5367 C C . SER A 1 686 ? 5.829 -17.622 2.081 1.00 98.25 686 SER A C 1
ATOM 5369 O O . SER A 1 686 ? 6.601 -17.032 1.329 1.00 98.25 686 SER A O 1
ATOM 5371 N N . SER A 1 687 ? 4.725 -17.057 2.560 1.00 97.19 687 SER A N 1
ATOM 5372 C CA . SER A 1 687 ? 4.280 -15.696 2.256 1.00 97.19 687 SER A CA 1
ATOM 5373 C C . SER A 1 687 ? 4.435 -14.749 3.452 1.00 97.19 687 SER A C 1
ATOM 5375 O O . SER A 1 687 ? 4.515 -15.165 4.615 1.00 97.19 687 SER A O 1
ATOM 5377 N N . HIS A 1 688 ? 4.524 -13.460 3.146 1.00 95.06 688 HIS A N 1
ATOM 5378 C CA . HIS A 1 688 ? 4.570 -12.348 4.086 1.00 95.06 688 HIS A CA 1
ATOM 5379 C C . HIS A 1 688 ? 3.383 -11.420 3.824 1.00 95.06 688 HIS A C 1
ATOM 5381 O O . HIS A 1 688 ? 3.104 -11.112 2.665 1.00 95.06 688 HIS A O 1
ATOM 5387 N N . ASN A 1 689 ? 2.693 -10.996 4.887 1.00 92.12 689 ASN A N 1
ATOM 5388 C CA . ASN A 1 689 ? 1.495 -10.151 4.825 1.00 92.12 689 ASN A CA 1
ATOM 5389 C C . ASN A 1 689 ? 0.492 -10.598 3.743 1.00 92.12 689 ASN A C 1
ATOM 5391 O O . ASN A 1 689 ? 0.081 -9.817 2.883 1.00 92.12 689 ASN A O 1
ATOM 5395 N N . THR A 1 690 ? 0.105 -11.879 3.786 1.00 92.75 690 THR A N 1
ATOM 5396 C CA . THR A 1 690 ? -0.644 -12.591 2.730 1.00 92.75 690 THR A CA 1
ATOM 5397 C C . THR A 1 690 ? -1.963 -11.921 2.341 1.00 92.75 690 THR A C 1
ATOM 5399 O O . THR A 1 690 ? -2.435 -12.054 1.218 1.00 92.75 690 THR A O 1
ATOM 5402 N N . TYR A 1 691 ? -2.566 -11.169 3.255 1.00 85.25 691 TYR A N 1
ATOM 5403 C CA . TYR A 1 691 ? -3.814 -10.442 3.039 1.00 85.25 691 TYR A CA 1
ATOM 5404 C C . TYR A 1 691 ? -3.681 -9.222 2.095 1.00 85.25 691 TYR A C 1
ATOM 5406 O O . TYR A 1 691 ? -4.695 -8.592 1.785 1.00 85.25 691 TYR A O 1
ATOM 5414 N N . LEU A 1 692 ? -2.475 -8.849 1.649 1.00 83.31 692 LEU A N 1
ATOM 5415 C CA . LEU A 1 692 ? -2.230 -7.718 0.743 1.00 83.31 692 LEU A CA 1
ATOM 5416 C C . LEU A 1 692 ? -2.207 -8.143 -0.737 1.00 83.31 692 LEU A C 1
ATOM 5418 O O . LEU A 1 692 ? -1.515 -9.085 -1.100 1.00 83.31 692 LEU A O 1
ATOM 5422 N N . ILE A 1 693 ? -2.871 -7.378 -1.617 1.00 74.88 693 ILE A N 1
ATOM 5423 C CA . ILE A 1 693 ? -2.747 -7.504 -3.093 1.00 74.88 693 ILE A CA 1
ATOM 5424 C C . ILE A 1 693 ? -1.937 -6.338 -3.706 1.00 74.88 693 ILE A C 1
ATOM 5426 O O . ILE A 1 693 ? -2.118 -5.951 -4.856 1.00 74.88 693 ILE A O 1
ATOM 5430 N N . GLY A 1 694 ? -1.074 -5.684 -2.931 1.00 66.06 694 GLY A N 1
ATOM 5431 C CA . GLY A 1 694 ? -0.258 -4.576 -3.438 1.00 66.06 694 GLY A CA 1
ATOM 5432 C C . GLY A 1 694 ? 0.725 -4.056 -2.401 1.00 66.06 694 GLY A C 1
ATOM 5433 O O . GLY A 1 694 ? 1.167 -4.798 -1.528 1.00 66.06 694 GLY A O 1
ATOM 5434 N N . ARG A 1 695 ? 1.079 -2.771 -2.485 1.00 62.00 695 ARG A N 1
ATOM 5435 C CA . ARG A 1 695 ? 2.074 -2.149 -1.596 1.00 62.00 695 ARG A CA 1
ATOM 5436 C C . ARG A 1 695 ? 1.715 -2.338 -0.115 1.00 62.00 695 ARG A C 1
ATOM 5438 O O . ARG A 1 695 ? 0.534 -2.267 0.233 1.00 62.00 695 ARG A O 1
ATOM 5445 N N . GLN A 1 696 ? 2.737 -2.446 0.743 1.00 47.66 696 GLN A N 1
ATOM 5446 C CA . GLN A 1 696 ? 2.626 -2.563 2.210 1.00 47.66 696 GLN A CA 1
ATOM 5447 C C . GLN A 1 696 ? 1.865 -1.383 2.843 1.00 47.66 696 GLN A C 1
ATOM 5449 O O . GLN A 1 696 ? 1.359 -1.462 3.962 1.00 47.66 696 GLN A O 1
ATOM 5454 N N . VAL A 1 697 ? 1.758 -0.270 2.112 1.00 43.06 697 VAL A N 1
ATOM 5455 C CA . VAL A 1 697 ? 1.050 0.943 2.515 1.00 43.06 697 VAL A CA 1
ATOM 5456 C C . VAL A 1 697 ? 0.013 1.296 1.438 1.00 43.06 697 VAL A C 1
ATOM 5458 O O . VAL A 1 697 ? 0.339 1.261 0.254 1.00 43.06 697 VAL A O 1
ATOM 5461 N N . LEU A 1 698 ? -1.211 1.672 1.843 1.00 47.03 698 LEU A N 1
ATOM 5462 C CA . LEU A 1 698 ? -2.325 2.155 0.989 1.00 47.03 698 LEU A CA 1
ATOM 5463 C C . LEU A 1 698 ? -3.122 1.112 0.177 1.00 47.03 698 LEU A C 1
ATOM 5465 O O . LEU A 1 698 ? -4.022 1.514 -0.565 1.00 47.03 698 LEU A O 1
ATOM 5469 N N . THR A 1 699 ? -2.871 -0.193 0.324 1.00 49.62 699 THR A N 1
ATOM 5470 C CA . THR A 1 699 ? -3.601 -1.239 -0.428 1.00 49.62 699 THR A CA 1
ATOM 5471 C C . THR A 1 699 ? -4.592 -1.994 0.455 1.00 49.62 699 THR A C 1
ATOM 5473 O O . THR A 1 699 ? -4.257 -2.364 1.568 1.00 49.62 699 THR A O 1
ATOM 5476 N N . ARG A 1 700 ? -5.820 -2.245 -0.013 1.00 60.03 700 ARG A N 1
ATOM 5477 C CA . ARG A 1 700 ? -6.855 -2.942 0.776 1.00 60.03 700 ARG A CA 1
ATOM 5478 C C . ARG A 1 700 ? -6.388 -4.342 1.202 1.00 60.03 700 ARG A C 1
ATOM 5480 O O . ARG A 1 700 ? -5.888 -5.085 0.360 1.00 60.03 700 ARG A O 1
ATOM 5487 N N . SER A 1 701 ? -6.604 -4.699 2.472 1.00 72.75 701 SER A N 1
ATOM 5488 C CA . SER A 1 701 ? -6.554 -6.101 2.883 1.00 72.75 701 SER A CA 1
ATOM 5489 C C . SER A 1 701 ? -7.751 -6.811 2.266 1.00 72.75 701 SER A C 1
ATOM 5491 O O . SER A 1 701 ? -8.856 -6.267 2.233 1.00 72.75 701 SER A O 1
ATOM 5493 N N . THR A 1 702 ? -7.532 -8.001 1.727 1.00 84.00 702 THR A N 1
ATOM 5494 C CA . THR A 1 702 ? -8.588 -8.777 1.080 1.00 84.00 702 THR A CA 1
ATOM 5495 C C . THR A 1 702 ? -8.387 -10.257 1.340 1.00 84.00 702 THR A C 1
ATOM 5497 O O . THR A 1 702 ? -7.265 -10.737 1.498 1.00 84.00 702 THR A O 1
ATOM 5500 N N . VAL A 1 703 ? -9.491 -10.991 1.298 1.00 88.88 703 VAL A N 1
ATOM 5501 C CA . VAL A 1 703 ? -9.474 -12.453 1.325 1.00 88.88 703 VAL A CA 1
ATOM 5502 C C . VAL A 1 703 ? -8.771 -13.031 0.084 1.00 88.88 703 VAL A C 1
ATOM 5504 O O . VAL A 1 703 ? -8.111 -14.063 0.169 1.00 88.88 703 VAL A O 1
ATOM 5507 N N . GLN A 1 704 ? -8.821 -12.326 -1.052 1.00 87.56 704 GLN A N 1
ATOM 5508 C CA . GLN A 1 704 ? -8.234 -12.769 -2.319 1.00 87.56 704 GLN A CA 1
ATOM 5509 C C . GLN A 1 704 ? -6.715 -12.988 -2.250 1.00 87.56 704 GLN A C 1
ATOM 5511 O O . GLN A 1 704 ? -6.202 -13.855 -2.953 1.00 87.56 704 GLN A O 1
ATOM 5516 N N . GLY A 1 705 ? -5.997 -12.250 -1.394 1.00 90.25 705 GLY A N 1
ATOM 5517 C CA . GLY A 1 705 ? -4.563 -12.470 -1.182 1.00 90.25 705 GLY A CA 1
ATOM 5518 C C . GLY A 1 705 ? -4.256 -13.887 -0.677 1.00 90.25 705 GLY A C 1
ATOM 5519 O O . GLY A 1 705 ? -3.361 -14.552 -1.200 1.00 90.25 705 GLY A O 1
ATOM 5520 N N . TYR A 1 706 ? -5.074 -14.405 0.248 1.00 95.31 706 TYR A N 1
ATOM 5521 C CA . TYR A 1 706 ? -4.966 -15.786 0.731 1.00 95.31 706 TYR A CA 1
ATOM 5522 C C . TYR A 1 706 ? -5.314 -16.801 -0.349 1.00 95.31 706 TYR A C 1
ATOM 5524 O O . TYR A 1 706 ? -4.566 -17.754 -0.546 1.00 95.31 706 TYR A O 1
ATOM 5532 N N . ILE A 1 707 ? -6.418 -16.583 -1.069 1.00 93.75 707 ILE A N 1
ATOM 5533 C CA . ILE A 1 707 ? -6.854 -17.477 -2.150 1.00 93.75 707 ILE A CA 1
ATOM 5534 C C . ILE A 1 707 ? -5.753 -17.590 -3.209 1.00 93.75 707 ILE A C 1
ATOM 5536 O O . ILE A 1 707 ? -5.389 -18.696 -3.600 1.00 93.75 707 ILE A O 1
ATOM 5540 N N . SER A 1 708 ? -5.181 -16.457 -3.623 1.00 91.00 708 SER A N 1
ATOM 5541 C CA . SER A 1 708 ? -4.107 -16.404 -4.616 1.00 91.00 708 SER A CA 1
ATOM 5542 C C . SER A 1 708 ? -2.846 -17.129 -4.140 1.00 91.00 708 SER A C 1
ATOM 5544 O O . SER A 1 708 ? -2.335 -17.991 -4.851 1.00 91.00 708 SER A O 1
ATOM 5546 N N . ALA A 1 709 ? -2.374 -16.855 -2.918 1.00 94.12 709 ALA A N 1
ATOM 5547 C CA . ALA A 1 709 ? -1.178 -17.508 -2.386 1.00 94.12 709 ALA A CA 1
ATOM 5548 C C . ALA A 1 709 ? -1.365 -19.026 -2.216 1.00 94.12 709 ALA A C 1
ATOM 5550 O O . ALA A 1 709 ? -0.477 -19.800 -2.571 1.00 94.12 709 ALA A O 1
ATOM 5551 N N . LEU A 1 710 ? -2.518 -19.467 -1.699 1.00 96.19 710 LEU A N 1
ATOM 5552 C CA . LEU A 1 710 ? -2.821 -20.890 -1.508 1.00 96.19 710 LEU A CA 1
ATOM 5553 C C . LEU A 1 710 ? -2.970 -21.631 -2.841 1.00 96.19 710 LEU A C 1
ATOM 5555 O O . LEU A 1 710 ? -2.465 -22.744 -2.965 1.00 96.19 710 LEU A O 1
ATOM 5559 N N . SER A 1 711 ? -3.594 -20.999 -3.840 1.00 92.38 711 SER A N 1
ATOM 5560 C CA . SER A 1 711 ? -3.730 -21.564 -5.192 1.00 92.38 711 SER A CA 1
ATOM 5561 C C . SER A 1 711 ? -2.378 -21.705 -5.900 1.00 92.38 711 SER A C 1
ATOM 5563 O O . SER A 1 711 ? -2.200 -22.623 -6.689 1.00 92.38 711 SER A O 1
ATOM 5565 N N . GLN A 1 712 ? -1.403 -20.858 -5.557 1.00 91.00 712 GLN A N 1
ATOM 5566 C CA . GLN A 1 712 ? -0.011 -20.945 -6.018 1.00 91.00 712 GLN A CA 1
ATOM 5567 C C . GLN A 1 712 ? 0.855 -21.919 -5.186 1.00 91.00 712 GLN A C 1
ATOM 5569 O O . GLN A 1 712 ? 2.079 -21.901 -5.286 1.00 91.00 712 GLN A O 1
ATOM 5574 N N . GLY A 1 713 ? 0.258 -22.752 -4.324 1.00 93.62 713 GLY A N 1
ATOM 5575 C CA . GLY A 1 713 ? 0.987 -23.771 -3.557 1.00 93.62 713 GLY A CA 1
ATOM 5576 C C . GLY A 1 713 ? 1.702 -23.261 -2.298 1.00 93.62 713 GLY A C 1
ATOM 5577 O O . GLY A 1 713 ? 2.478 -24.000 -1.693 1.00 93.62 713 GLY A O 1
ATOM 5578 N N . CYS A 1 714 ? 1.441 -22.030 -1.840 1.00 97.19 714 CYS A N 1
ATOM 5579 C CA . CYS A 1 714 ? 2.003 -21.519 -0.582 1.00 97.19 714 CYS A CA 1
ATOM 5580 C C . CYS A 1 714 ? 1.559 -22.382 0.613 1.00 97.19 714 CYS A C 1
ATOM 5582 O O . CYS A 1 714 ? 0.375 -22.705 0.734 1.00 97.19 714 CYS A O 1
ATOM 5584 N N . ARG A 1 715 ? 2.494 -22.756 1.500 1.00 98.25 715 ARG A N 1
ATOM 5585 C CA . ARG A 1 715 ? 2.289 -23.633 2.678 1.00 98.25 715 ARG A CA 1
ATOM 5586 C C . ARG A 1 715 ? 2.557 -22.938 4.015 1.00 98.25 715 ARG A C 1
ATOM 5588 O O . ARG A 1 715 ? 2.452 -23.559 5.070 1.00 98.25 715 ARG A O 1
ATOM 5595 N N . SER A 1 716 ? 2.879 -21.647 3.998 1.00 98.19 716 SER A N 1
ATOM 5596 C CA . SER A 1 716 ? 2.999 -20.814 5.196 1.00 98.19 716 SER A CA 1
ATOM 5597 C C . SER A 1 716 ? 2.458 -19.413 4.923 1.00 98.19 716 SER A C 1
ATOM 5599 O O . SER A 1 716 ? 3.020 -18.653 4.132 1.00 98.19 716 SER A O 1
ATOM 5601 N N . ILE A 1 717 ? 1.339 -19.082 5.560 1.00 98.12 717 ILE A N 1
ATOM 5602 C CA . ILE A 1 717 ? 0.619 -17.816 5.392 1.00 98.12 717 ILE A CA 1
ATOM 5603 C C . ILE A 1 717 ? 0.644 -16.990 6.674 1.00 98.12 717 ILE A C 1
ATOM 5605 O O . ILE A 1 717 ? 0.814 -17.523 7.769 1.00 98.12 717 ILE A O 1
ATOM 5609 N N . GLU A 1 718 ? 0.484 -15.680 6.536 1.00 97.38 718 GLU A N 1
ATOM 5610 C CA . GLU A 1 718 ? 0.533 -14.718 7.633 1.00 97.38 718 GLU A CA 1
ATOM 5611 C C . GLU A 1 718 ? -0.807 -14.007 7.800 1.00 97.38 718 GLU A C 1
ATOM 5613 O O . GLU A 1 718 ? -1.396 -13.539 6.824 1.00 97.38 718 GLU A O 1
ATOM 5618 N N . VAL A 1 719 ? -1.274 -13.935 9.049 1.00 96.38 719 VAL A N 1
ATOM 5619 C CA . VAL A 1 719 ? -2.544 -13.313 9.429 1.00 96.38 719 VAL A CA 1
ATOM 5620 C C . VAL A 1 719 ? -2.296 -12.297 10.545 1.00 96.38 719 VAL A C 1
ATOM 5622 O O . VAL A 1 719 ? -2.068 -12.666 11.702 1.00 96.38 719 VAL A O 1
ATOM 5625 N N . ASP A 1 720 ? -2.385 -11.012 10.203 1.00 93.69 720 ASP A N 1
ATOM 5626 C CA . ASP A 1 720 ? -2.193 -9.907 11.149 1.00 93.69 720 ASP A CA 1
ATOM 5627 C C . ASP A 1 720 ? -3.509 -9.553 11.829 1.00 93.69 720 ASP A C 1
ATOM 5629 O O . ASP A 1 720 ? -4.381 -8.903 11.248 1.00 93.69 720 ASP A O 1
ATOM 5633 N N . CYS A 1 721 ? -3.647 -9.979 13.075 1.00 93.62 721 CYS A N 1
ATOM 5634 C CA . CYS A 1 721 ? -4.885 -9.924 13.832 1.00 93.62 721 CYS A CA 1
ATOM 5635 C C . CYS A 1 721 ? -4.906 -8.690 14.736 1.00 93.62 721 CYS A C 1
ATOM 5637 O O . CYS A 1 721 ? -3.987 -8.468 15.525 1.00 93.62 721 CYS A O 1
ATOM 5639 N N . TRP A 1 722 ? -5.979 -7.910 14.657 1.00 91.12 722 TRP A N 1
ATOM 5640 C CA . TRP A 1 722 ? -6.186 -6.687 15.429 1.00 91.12 722 TRP A CA 1
ATOM 5641 C C . TRP A 1 722 ? -7.564 -6.678 16.081 1.00 91.12 722 TRP A C 1
ATOM 5643 O O . TRP A 1 722 ? -8.491 -7.325 15.597 1.00 91.12 722 TRP A O 1
ATOM 5653 N N . ASP A 1 723 ? -7.710 -5.907 17.160 1.00 87.56 723 ASP A N 1
ATOM 5654 C CA . ASP A 1 723 ? -9.017 -5.722 17.786 1.00 87.56 723 ASP A CA 1
ATOM 5655 C C . ASP A 1 723 ? -9.992 -5.000 16.840 1.00 87.56 723 ASP A C 1
ATOM 5657 O O . ASP A 1 723 ? -9.717 -3.884 16.376 1.00 87.56 723 ASP A O 1
ATOM 5661 N N . GLY A 1 724 ? -11.148 -5.612 16.572 1.00 82.88 724 GLY A N 1
ATOM 5662 C CA . GLY A 1 724 ? -12.270 -4.937 15.921 1.00 82.88 724 GLY A CA 1
ATOM 5663 C C . GLY A 1 724 ? -13.108 -4.152 16.924 1.00 82.88 724 GLY A C 1
ATOM 5664 O O . GLY A 1 724 ? -13.178 -4.473 18.114 1.00 82.88 724 GLY A O 1
ATOM 5665 N N . ARG A 1 725 ? -13.727 -3.069 16.444 1.00 75.06 725 ARG A N 1
ATOM 5666 C CA . ARG A 1 725 ? -14.490 -2.121 17.281 1.00 75.06 725 ARG A CA 1
ATOM 5667 C C . ARG A 1 725 ? -15.815 -2.695 17.788 1.00 75.06 725 ARG A C 1
ATOM 5669 O O . ARG A 1 725 ? -16.347 -2.206 18.773 1.00 75.06 725 ARG A O 1
ATOM 5676 N N . ASP A 1 726 ? -16.320 -3.716 17.114 1.00 73.50 726 ASP A N 1
ATOM 5677 C CA . ASP A 1 726 ? -17.509 -4.505 17.444 1.00 73.50 726 ASP A CA 1
ATOM 5678 C C . ASP A 1 726 ? -17.211 -5.659 18.419 1.00 73.50 726 ASP A C 1
ATOM 5680 O O . ASP A 1 726 ? -18.088 -6.461 18.733 1.00 73.50 726 ASP A O 1
ATOM 5684 N N . GLY A 1 727 ? -15.970 -5.763 18.906 1.00 79.88 727 GLY A N 1
ATOM 5685 C CA . GLY A 1 727 ? -15.534 -6.864 19.758 1.00 79.88 727 GLY A CA 1
ATOM 5686 C C . GLY A 1 727 ? -15.174 -8.141 18.994 1.00 79.88 727 GLY A C 1
ATOM 5687 O O . GLY A 1 727 ? -14.815 -9.121 19.646 1.00 79.88 727 GLY A O 1
ATOM 5688 N N . GLN A 1 728 ? -15.238 -8.142 17.655 1.00 87.50 728 GLN A N 1
ATOM 5689 C CA . GLN A 1 728 ? -14.786 -9.250 16.813 1.00 87.50 728 GLN A CA 1
ATOM 5690 C C . GLN A 1 728 ? -13.374 -8.984 16.274 1.00 87.50 728 GLN A C 1
ATOM 5692 O O . GLN A 1 728 ? -13.067 -7.854 15.901 1.00 87.50 728 GLN A O 1
ATOM 5697 N N . PRO A 1 729 ? -12.499 -9.998 16.195 1.00 90.88 729 PRO A N 1
ATOM 5698 C CA . PRO A 1 729 ? -11.165 -9.824 15.633 1.00 90.88 729 PRO A CA 1
ATOM 5699 C C . PRO A 1 729 ? -11.227 -9.491 14.138 1.00 90.88 729 PRO A C 1
ATOM 5701 O O . PRO A 1 729 ? -12.040 -10.030 13.383 1.00 90.88 729 PRO A O 1
ATOM 5704 N N . ILE A 1 730 ? -10.326 -8.616 13.701 1.00 92.50 730 ILE A N 1
ATOM 5705 C CA . ILE A 1 730 ? -10.176 -8.206 12.302 1.00 92.50 730 ILE A CA 1
ATOM 5706 C C . ILE A 1 730 ? -8.757 -8.477 11.810 1.00 92.50 730 ILE A C 1
ATOM 5708 O O . ILE A 1 730 ? -7.816 -8.538 12.600 1.00 92.50 730 ILE A O 1
ATOM 5712 N N . VAL A 1 731 ? -8.591 -8.579 10.494 1.00 89.19 731 VAL A N 1
ATOM 5713 C CA . VAL A 1 731 ? -7.286 -8.710 9.844 1.00 89.19 731 VAL A CA 1
ATOM 5714 C C . VAL A 1 731 ? -6.963 -7.446 9.062 1.00 89.19 731 VAL A C 1
ATOM 5716 O O . VAL A 1 731 ? -7.770 -6.967 8.259 1.00 89.19 731 VAL A O 1
ATOM 5719 N N . LYS A 1 732 ? -5.781 -6.882 9.316 1.00 81.38 732 LYS A N 1
ATOM 5720 C CA . LYS A 1 732 ? -5.255 -5.696 8.624 1.00 81.38 732 LYS A CA 1
ATOM 5721 C C . LYS A 1 732 ? -3.748 -5.591 8.816 1.00 81.38 732 LYS A C 1
ATOM 5723 O O . LYS A 1 732 ? -3.235 -6.039 9.836 1.00 81.38 732 LYS A O 1
ATOM 5728 N N . HIS A 1 733 ? -3.065 -4.886 7.916 1.00 72.12 733 HIS A N 1
ATOM 5729 C CA . HIS A 1 733 ? -1.674 -4.519 8.185 1.00 72.12 733 HIS A CA 1
ATOM 5730 C C . HIS A 1 733 ? -1.618 -3.480 9.306 1.00 72.12 733 HIS A C 1
ATOM 5732 O O . HIS A 1 733 ? -2.297 -2.443 9.251 1.00 72.12 733 HIS A O 1
ATOM 5738 N N . GLY A 1 734 ? -0.813 -3.753 10.330 1.00 53.44 734 GLY A N 1
ATOM 5739 C CA . GLY A 1 734 ? -0.640 -2.866 11.473 1.00 53.44 734 GLY A CA 1
ATOM 5740 C C . GLY A 1 734 ? -0.285 -1.437 11.080 1.00 53.44 734 GLY A C 1
ATOM 5741 O O . GLY A 1 734 ? 0.491 -1.209 10.160 1.00 53.44 734 GLY A O 1
ATOM 5742 N N . TYR A 1 735 ? -0.879 -0.455 11.765 1.00 51.50 735 TYR A N 1
ATOM 5743 C CA . TYR A 1 735 ? -0.595 0.979 11.577 1.00 51.50 735 TYR A CA 1
ATOM 5744 C C . TYR A 1 735 ? -0.798 1.533 10.144 1.00 51.50 735 TYR A C 1
ATOM 5746 O O . TYR A 1 735 ? -0.408 2.664 9.856 1.00 51.50 735 TYR A O 1
ATOM 5754 N N . SER A 1 736 ? -1.469 0.787 9.258 1.00 42.66 736 SER A N 1
ATOM 5755 C CA . SER A 1 736 ? -1.751 1.169 7.868 1.00 42.66 736 SER A CA 1
ATOM 5756 C C . SER A 1 736 ? -3.239 1.516 7.642 1.00 42.66 736 SER A C 1
ATOM 5758 O O . SER A 1 736 ? -4.121 1.011 8.336 1.00 42.66 736 SER A O 1
ATOM 5760 N N . LEU A 1 737 ? -3.550 2.379 6.661 1.00 43.84 737 LEU A N 1
ATOM 5761 C CA . LEU A 1 737 ? -4.927 2.764 6.270 1.00 43.84 737 LEU A CA 1
ATOM 5762 C C . LEU A 1 737 ? -5.609 1.721 5.369 1.00 43.84 737 LEU A C 1
ATOM 5764 O O . LEU A 1 737 ? -6.206 2.056 4.346 1.00 43.84 737 LEU A O 1
ATOM 5768 N N . THR A 1 738 ? -5.475 0.446 5.709 1.00 48.31 738 THR A N 1
ATOM 5769 C CA . THR A 1 738 ? -6.039 -0.654 4.925 1.00 48.31 738 THR A CA 1
ATOM 5770 C C . THR A 1 738 ? -7.457 -0.962 5.401 1.00 48.31 738 THR A C 1
ATOM 5772 O O . THR A 1 738 ? -7.755 -0.900 6.595 1.00 48.31 738 THR A O 1
ATOM 5775 N N . ALA A 1 739 ? -8.373 -1.217 4.459 1.00 56.84 739 ALA A N 1
ATOM 5776 C CA . ALA A 1 739 ? -9.701 -1.720 4.801 1.00 56.84 739 ALA A CA 1
ATOM 5777 C C . ALA A 1 739 ? -9.517 -3.065 5.508 1.00 56.84 739 ALA A C 1
ATOM 5779 O O . ALA A 1 739 ? -8.859 -3.946 4.960 1.00 56.84 739 ALA A O 1
ATOM 5780 N N . SER A 1 740 ? -10.035 -3.185 6.725 1.00 73.75 740 SER A N 1
ATOM 5781 C CA . SER A 1 740 ? -9.955 -4.419 7.496 1.00 73.75 740 SER A CA 1
ATOM 5782 C C . SER A 1 740 ? -10.942 -5.448 6.965 1.00 73.75 740 SER A C 1
ATOM 5784 O O . SER A 1 740 ? -12.056 -5.093 6.582 1.00 73.75 740 SER A O 1
ATOM 5786 N N . ILE A 1 741 ? -10.550 -6.713 7.006 1.00 86.88 741 ILE A N 1
ATOM 5787 C CA . ILE A 1 741 ? -11.420 -7.860 6.721 1.00 86.88 741 ILE A CA 1
ATOM 5788 C C . ILE A 1 741 ? -11.744 -8.581 8.031 1.00 86.88 741 ILE A C 1
ATOM 5790 O O . ILE A 1 741 ? -10.953 -8.514 8.976 1.00 86.88 741 ILE A O 1
ATOM 5794 N N . GLY A 1 742 ? -12.909 -9.224 8.122 1.00 91.12 742 GLY A N 1
ATOM 5795 C CA . GLY A 1 742 ? -13.267 -9.998 9.307 1.00 91.12 742 GLY A CA 1
ATOM 5796 C C . GLY A 1 742 ? -12.301 -11.166 9.489 1.00 91.12 742 GLY A C 1
ATOM 5797 O O . GLY A 1 742 ? -11.919 -11.815 8.515 1.00 91.12 742 GLY A O 1
ATOM 5798 N N . PHE A 1 743 ? -11.885 -11.446 10.726 1.00 95.31 743 PHE A N 1
ATOM 5799 C CA . PHE A 1 743 ? -11.059 -12.626 10.989 1.00 95.31 743 PHE A CA 1
ATOM 5800 C C . PHE A 1 743 ? -11.802 -13.915 10.616 1.00 95.31 743 PHE A C 1
ATOM 5802 O O . PHE A 1 743 ? -11.202 -14.785 10.000 1.00 95.31 743 PHE A O 1
ATOM 5809 N N . GLN A 1 744 ? -13.109 -14.002 10.895 1.00 95.06 744 GLN A N 1
ATOM 5810 C CA . GLN A 1 744 ? -13.944 -15.133 10.469 1.00 95.06 744 GLN A CA 1
ATOM 5811 C C . GLN A 1 744 ? -13.869 -15.357 8.951 1.00 95.06 744 GLN A C 1
ATOM 5813 O O . GLN A 1 744 ? -13.517 -16.452 8.531 1.00 95.06 744 GLN A O 1
ATOM 5818 N N . ASP A 1 745 ? -14.075 -14.309 8.142 1.00 92.94 745 ASP A N 1
ATOM 5819 C CA . ASP A 1 745 ? -14.034 -14.404 6.673 1.00 92.94 745 ASP A CA 1
ATOM 5820 C C . ASP A 1 745 ? -12.684 -14.939 6.162 1.00 92.94 745 ASP A C 1
ATOM 5822 O O . ASP A 1 745 ? -12.613 -15.697 5.193 1.00 92.94 745 ASP A O 1
ATOM 5826 N N . VAL A 1 746 ? -11.589 -14.542 6.820 1.00 95.81 746 VAL A N 1
ATOM 5827 C CA . VAL A 1 746 ? -10.239 -15.025 6.504 1.00 95.81 746 VAL A CA 1
ATOM 5828 C C . VAL A 1 746 ? -10.091 -16.504 6.842 1.00 95.81 746 VAL A C 1
ATOM 5830 O O . VAL A 1 746 ? -9.576 -17.263 6.023 1.00 95.81 746 VAL A O 1
ATOM 5833 N N . ILE A 1 747 ? -10.539 -16.924 8.025 1.00 97.75 747 ILE A N 1
ATOM 5834 C CA . ILE A 1 747 ? -10.473 -18.325 8.457 1.00 97.75 747 ILE A CA 1
ATOM 5835 C C . ILE A 1 747 ? -11.357 -19.215 7.568 1.00 97.75 747 ILE A C 1
ATOM 5837 O O . ILE A 1 747 ? -10.906 -20.292 7.176 1.00 97.75 747 ILE A O 1
ATOM 5841 N N . ASP A 1 748 ? -12.544 -18.753 7.171 1.00 95.94 748 ASP A N 1
ATOM 5842 C CA . ASP A 1 748 ? -13.445 -19.468 6.256 1.00 95.94 748 ASP A CA 1
ATOM 5843 C C . ASP A 1 748 ? -12.785 -19.704 4.892 1.00 95.94 748 ASP A C 1
ATOM 5845 O O . ASP A 1 748 ? -12.747 -20.831 4.389 1.00 95.94 748 ASP A O 1
ATOM 5849 N N . ALA A 1 749 ? -12.184 -18.660 4.317 1.00 95.62 749 ALA A N 1
ATOM 5850 C CA . ALA A 1 749 ? -11.476 -18.775 3.049 1.00 95.62 749 ALA A CA 1
ATOM 5851 C C . ALA A 1 749 ? -10.252 -19.690 3.151 1.00 95.62 749 ALA A C 1
ATOM 5853 O O . ALA A 1 749 ? -10.025 -20.528 2.280 1.00 95.62 749 ALA A O 1
ATOM 5854 N N . ILE A 1 750 ? -9.473 -19.592 4.229 1.00 97.69 750 ILE A N 1
ATOM 5855 C CA . ILE A 1 750 ? -8.343 -20.500 4.434 1.00 97.69 750 ILE A CA 1
ATOM 5856 C C . ILE A 1 750 ? -8.841 -21.944 4.536 1.00 97.69 750 ILE A C 1
ATOM 5858 O O . ILE A 1 750 ? -8.262 -22.822 3.906 1.00 97.69 750 ILE A O 1
ATOM 5862 N N . ASN A 1 751 ? -9.937 -22.209 5.248 1.00 97.19 751 ASN A N 1
ATOM 5863 C CA . ASN A 1 751 ? -10.487 -23.559 5.358 1.00 97.19 751 ASN A CA 1
ATOM 5864 C C . ASN A 1 751 ? -10.919 -24.128 3.995 1.00 97.19 751 ASN A C 1
ATOM 5866 O O . ASN A 1 751 ? -10.757 -25.322 3.737 1.00 97.19 751 ASN A O 1
ATOM 5870 N N . GLN A 1 752 ? -11.443 -23.279 3.111 1.00 96.56 752 GLN A N 1
ATOM 5871 C CA . GLN A 1 752 ? -11.859 -23.678 1.770 1.00 96.56 752 GLN A CA 1
ATOM 5872 C C . GLN A 1 752 ? -10.669 -23.961 0.839 1.00 96.56 752 GLN A C 1
ATOM 5874 O O . GLN A 1 752 ? -10.699 -24.943 0.099 1.00 96.56 752 GLN A O 1
ATOM 5879 N N . TYR A 1 753 ? -9.623 -23.129 0.880 1.00 97.12 753 TYR A N 1
ATOM 5880 C CA . TYR A 1 753 ? -8.530 -23.154 -0.102 1.00 97.12 753 TYR A CA 1
ATOM 5881 C C . TYR A 1 753 ? -7.219 -23.774 0.406 1.00 97.12 753 TYR A C 1
ATOM 5883 O O . TYR A 1 753 ? -6.296 -23.959 -0.383 1.00 97.12 753 TYR A O 1
ATOM 5891 N N . ALA A 1 754 ? -7.102 -24.122 1.694 1.00 96.56 754 ALA A N 1
ATOM 5892 C CA . ALA A 1 754 ? -5.853 -24.615 2.288 1.00 96.56 754 ALA A CA 1
ATOM 5893 C C . ALA A 1 754 ? -5.232 -25.784 1.512 1.00 96.56 754 ALA A C 1
ATOM 5895 O O . ALA A 1 754 ? -4.011 -25.833 1.371 1.00 96.56 754 ALA A O 1
ATOM 5896 N N . PHE A 1 755 ? -6.056 -26.690 0.979 1.00 96.62 755 PHE A N 1
ATOM 5897 C CA . PHE A 1 755 ? -5.598 -27.946 0.382 1.00 96.62 755 PHE A CA 1
ATOM 5898 C C . PHE A 1 755 ? -5.935 -28.101 -1.109 1.00 96.62 755 PHE A C 1
ATOM 5900 O O . PHE A 1 755 ? -6.009 -29.220 -1.605 1.00 96.62 755 PHE A O 1
ATOM 5907 N N . THR A 1 756 ? -6.169 -26.999 -1.835 1.00 93.38 756 THR A N 1
ATOM 5908 C CA . THR A 1 756 ? -6.512 -27.055 -3.270 1.00 93.38 756 THR A CA 1
ATOM 5909 C C . THR A 1 756 ? -5.309 -27.365 -4.158 1.00 93.38 756 THR A C 1
ATOM 5911 O O . THR A 1 756 ? -5.419 -28.191 -5.056 1.00 93.38 756 THR A O 1
ATOM 5914 N N . ALA A 1 757 ? -4.167 -26.718 -3.911 1.00 92.19 757 ALA A N 1
ATOM 5915 C CA . ALA A 1 757 ? -2.942 -26.914 -4.693 1.00 92.19 757 ALA A CA 1
ATOM 5916 C C . ALA A 1 757 ? -2.04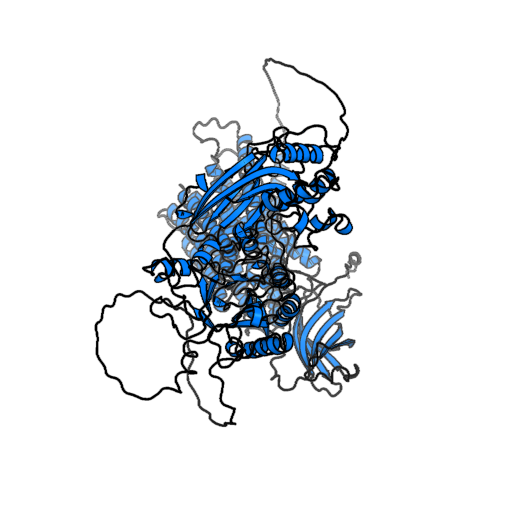2 -28.042 -4.152 1.00 92.19 757 ALA A C 1
ATOM 5918 O O . ALA A 1 757 ? -1.258 -28.623 -4.895 1.00 92.19 757 ALA A O 1
ATOM 5919 N N . SER A 1 758 ? -2.133 -28.338 -2.853 1.00 94.44 758 SER A N 1
ATOM 5920 C CA . SER A 1 758 ? -1.311 -29.335 -2.160 1.00 94.44 758 SER A CA 1
ATOM 5921 C C . SER A 1 758 ? -2.059 -29.849 -0.933 1.00 94.44 758 SER A C 1
ATOM 5923 O O . SER A 1 758 ? -2.674 -29.066 -0.213 1.00 94.44 758 SER A O 1
ATOM 5925 N N . ASP A 1 759 ? -2.006 -31.152 -0.677 1.00 95.31 759 ASP A N 1
ATOM 5926 C CA . ASP A 1 759 ? -2.617 -31.807 0.484 1.00 95.31 759 ASP A CA 1
ATOM 5927 C C . ASP A 1 759 ? -1.707 -31.806 1.727 1.00 95.31 759 ASP A C 1
ATOM 5929 O O . ASP A 1 759 ? -2.144 -32.149 2.827 1.00 95.31 759 ASP A O 1
ATOM 5933 N N . PHE A 1 760 ? -0.451 -31.384 1.579 1.00 97.38 760 PHE A N 1
ATOM 5934 C CA . PHE A 1 760 ? 0.515 -31.240 2.666 1.00 97.38 760 PHE A CA 1
ATOM 5935 C C . PHE A 1 760 ? 0.152 -30.088 3.624 1.00 97.38 760 PHE A C 1
ATOM 5937 O O . PHE A 1 760 ? -0.601 -29.180 3.247 1.00 97.38 760 PHE A O 1
ATOM 5944 N N . PRO A 1 761 ? 0.672 -30.111 4.870 1.00 97.81 761 PRO A N 1
ATOM 5945 C CA . PRO A 1 761 ? 0.271 -29.188 5.930 1.00 97.81 761 PRO A CA 1
ATOM 5946 C C . PRO A 1 761 ? 0.347 -27.703 5.570 1.00 97.81 761 PRO A C 1
ATOM 5948 O O . PRO A 1 761 ? 1.196 -27.271 4.796 1.00 97.81 761 PRO A O 1
ATOM 5951 N N . LEU A 1 762 ? -0.510 -26.904 6.210 1.00 98.50 762 LEU A N 1
ATOM 5952 C CA . LEU A 1 762 ? -0.501 -25.444 6.104 1.00 98.50 762 LEU A CA 1
ATOM 5953 C C . LEU A 1 762 ? -0.104 -24.807 7.439 1.00 98.50 762 LEU A C 1
ATOM 5955 O O . LEU A 1 762 ? -0.762 -25.015 8.457 1.00 98.50 762 LEU A O 1
ATOM 5959 N N . TRP A 1 763 ? 0.932 -23.971 7.428 1.00 98.25 763 TRP A N 1
ATOM 5960 C CA . TRP A 1 763 ? 1.299 -23.122 8.559 1.00 98.25 763 TRP A CA 1
ATOM 5961 C C . TRP A 1 763 ? 0.546 -21.791 8.510 1.00 98.25 763 TRP A C 1
ATOM 5963 O O . TRP A 1 763 ? 0.618 -21.058 7.525 1.00 98.25 763 TRP A O 1
ATOM 5973 N N . MET A 1 764 ? -0.124 -21.439 9.604 1.00 97.50 764 MET A N 1
ATOM 5974 C CA . MET A 1 764 ? -0.751 -20.138 9.811 1.00 97.50 764 MET A CA 1
ATOM 5975 C C . MET A 1 764 ? 0.030 -19.351 10.866 1.00 97.50 764 MET A C 1
ATOM 5977 O O . MET A 1 764 ? -0.071 -19.605 12.067 1.00 97.50 764 MET A O 1
ATOM 5981 N N . SER A 1 765 ? 0.840 -18.398 10.412 1.00 97.00 765 SER A N 1
ATOM 5982 C CA . SER A 1 765 ? 1.596 -17.476 11.257 1.00 97.00 765 SER A CA 1
ATOM 5983 C C . SER A 1 765 ? 0.706 -16.322 11.702 1.00 97.00 765 SER A C 1
ATOM 5985 O O . SER A 1 765 ? 0.395 -15.437 10.912 1.00 97.00 765 SER A O 1
ATOM 5987 N N . LEU A 1 766 ? 0.324 -16.316 12.977 1.00 95.88 766 LEU A N 1
ATOM 5988 C CA . LEU A 1 766 ? -0.482 -15.257 13.571 1.00 95.88 766 LEU A CA 1
ATOM 5989 C C . LEU A 1 766 ? 0.413 -14.144 14.124 1.00 95.88 766 LEU A C 1
ATOM 5991 O O . LEU A 1 766 ? 1.239 -14.383 15.016 1.00 95.88 766 LEU A O 1
ATOM 5995 N N . GLU A 1 767 ? 0.204 -12.917 13.653 1.00 92.62 767 GLU A N 1
ATOM 5996 C CA . GLU A 1 767 ? 0.716 -11.713 14.303 1.00 92.62 767 GLU A CA 1
ATOM 5997 C C . GLU A 1 767 ? -0.419 -11.054 15.092 1.00 92.62 767 GLU A C 1
ATOM 5999 O O . GLU A 1 767 ? -1.308 -10.418 14.535 1.00 92.62 767 GLU A O 1
ATOM 6004 N N . VAL A 1 768 ? -0.430 -11.265 16.410 1.00 91.31 768 VAL A N 1
ATOM 6005 C CA . VAL A 1 768 ? -1.595 -10.954 17.248 1.00 91.31 768 VAL A CA 1
ATOM 6006 C C . VAL A 1 768 ? -1.393 -9.658 18.027 1.00 91.31 768 VAL A C 1
ATOM 6008 O O . VAL A 1 768 ? -0.584 -9.605 18.954 1.00 91.31 768 VAL A O 1
ATOM 6011 N N . HIS A 1 769 ? -2.215 -8.660 17.710 1.00 89.56 769 HIS A N 1
ATOM 6012 C CA . HIS A 1 769 ? -2.337 -7.372 18.405 1.00 89.56 769 HIS A CA 1
ATOM 6013 C C . HIS A 1 769 ? -3.689 -7.221 19.124 1.00 89.56 769 HIS A C 1
ATOM 6015 O O . HIS A 1 769 ? -4.072 -6.122 19.515 1.00 89.56 769 HIS A O 1
ATOM 6021 N N . CYS A 1 770 ? -4.425 -8.324 19.277 1.00 87.44 770 CYS A N 1
ATOM 6022 C CA . CYS A 1 770 ? -5.731 -8.374 19.927 1.00 87.44 770 CYS A CA 1
ATOM 6023 C C . CYS A 1 770 ? -5.643 -8.412 21.463 1.00 87.44 770 CYS A C 1
ATOM 6025 O O . CYS A 1 770 ? -4.757 -9.044 22.051 1.00 87.44 770 CYS A O 1
ATOM 6027 N N . SER A 1 771 ? -6.644 -7.819 22.106 1.00 88.81 771 SER A N 1
ATOM 6028 C CA . SER A 1 771 ? -6.960 -7.925 23.528 1.00 88.81 771 SER A CA 1
ATOM 6029 C C . SER A 1 771 ? -7.190 -9.381 23.967 1.00 88.81 771 SER A C 1
ATOM 6031 O O . SER A 1 771 ? -7.630 -10.211 23.164 1.00 88.81 771 SER A O 1
ATOM 6033 N N . PRO A 1 772 ? -6.975 -9.724 25.255 1.00 88.38 772 PRO A N 1
ATOM 6034 C CA . PRO A 1 772 ? -7.190 -11.084 25.761 1.00 88.38 772 PRO A CA 1
ATOM 6035 C C . PRO A 1 772 ? -8.574 -11.660 25.430 1.00 88.38 772 PRO A C 1
ATOM 6037 O O . PRO A 1 772 ? -8.686 -12.831 25.073 1.00 88.38 772 PRO A O 1
ATOM 6040 N N . ARG A 1 773 ? -9.624 -10.827 25.469 1.00 87.81 773 ARG A N 1
ATOM 6041 C CA . ARG A 1 773 ? -10.992 -11.230 25.116 1.00 87.81 773 ARG A CA 1
ATOM 6042 C C . ARG A 1 773 ? -11.110 -11.632 23.646 1.00 87.81 773 ARG A C 1
ATOM 6044 O O . ARG A 1 773 ? -11.681 -12.676 23.349 1.00 87.81 773 ARG A O 1
ATOM 6051 N N . GLN A 1 774 ? -10.555 -10.843 22.727 1.00 90.31 774 GLN A N 1
ATOM 6052 C CA . GLN A 1 774 ? -10.612 -11.170 21.301 1.00 90.31 774 GLN A CA 1
ATOM 6053 C C . GLN A 1 774 ? -9.681 -12.328 20.928 1.00 90.31 774 GLN A C 1
ATOM 6055 O O . GLN A 1 774 ? -10.019 -13.100 20.038 1.00 90.31 774 GLN A O 1
ATOM 6060 N N . LYS A 1 775 ? -8.585 -12.553 21.667 1.00 91.25 775 LYS A N 1
ATOM 6061 C CA . LYS A 1 775 ? -7.767 -13.770 21.519 1.00 91.25 775 LYS A CA 1
ATOM 6062 C C . LYS A 1 775 ? -8.562 -15.053 21.792 1.00 91.25 775 LYS A C 1
ATOM 6064 O O . LYS A 1 775 ? -8.422 -16.021 21.050 1.00 91.25 775 LYS A O 1
ATOM 6069 N N . VAL A 1 776 ? -9.425 -15.056 22.815 1.00 92.44 776 VAL A N 1
ATOM 6070 C CA . VAL A 1 776 ? -10.346 -16.181 23.087 1.00 92.44 776 VAL A CA 1
ATOM 6071 C C . VAL A 1 776 ? -11.288 -16.399 21.901 1.00 92.44 776 VAL A C 1
ATOM 6073 O O . VAL A 1 776 ? -11.484 -17.534 21.470 1.00 92.44 776 VAL A O 1
ATOM 6076 N N . ILE A 1 777 ? -11.836 -15.315 21.341 1.00 93.38 777 ILE A N 1
ATOM 6077 C CA . ILE A 1 777 ? -12.729 -15.375 20.176 1.00 93.38 777 ILE A CA 1
ATOM 6078 C C . ILE A 1 777 ? -11.995 -15.946 18.960 1.00 93.38 777 ILE A C 1
ATOM 6080 O O . ILE A 1 777 ? -12.519 -16.850 18.321 1.00 93.38 777 ILE A O 1
ATOM 6084 N N . MET A 1 778 ? -10.771 -15.494 18.678 1.00 95.75 778 MET A N 1
ATOM 6085 C CA . MET A 1 778 ? -9.947 -16.038 17.593 1.00 95.75 778 MET A CA 1
ATOM 6086 C C . MET A 1 778 ? -9.710 -17.544 17.753 1.00 95.75 778 MET A C 1
ATOM 6088 O O . MET A 1 778 ? -9.886 -18.299 16.799 1.00 95.75 778 MET A O 1
ATOM 6092 N N . ALA A 1 779 ? -9.331 -17.991 18.957 1.00 95.38 779 ALA A N 1
ATOM 6093 C CA . ALA A 1 779 ? -9.100 -19.406 19.243 1.00 95.38 779 ALA A CA 1
ATOM 6094 C C . ALA A 1 779 ? -10.372 -20.240 19.035 1.00 95.38 779 ALA A C 1
ATOM 6096 O O . ALA A 1 779 ? -10.314 -21.322 18.452 1.00 95.38 779 ALA A O 1
ATOM 6097 N N . ARG A 1 780 ? -11.527 -19.716 19.464 1.00 95.62 780 ARG A N 1
ATOM 6098 C CA . ARG A 1 780 ? -12.833 -20.339 19.235 1.00 95.62 780 ARG A CA 1
ATOM 6099 C C . ARG A 1 780 ? -13.162 -20.431 17.743 1.00 95.62 780 ARG A C 1
ATOM 6101 O O . ARG A 1 780 ? -13.439 -21.529 17.280 1.00 95.62 780 ARG A O 1
ATOM 6108 N N . ILE A 1 781 ? -13.048 -19.327 16.999 1.00 96.81 781 ILE A N 1
ATOM 6109 C CA . ILE A 1 781 ? -13.299 -19.273 15.549 1.00 96.81 781 ILE A CA 1
ATOM 6110 C C . ILE A 1 781 ? -12.463 -20.326 14.816 1.00 96.81 781 ILE A C 1
ATOM 6112 O O . ILE A 1 781 ? -12.996 -21.086 14.012 1.00 96.81 781 ILE A O 1
ATOM 6116 N N . MET A 1 782 ? -11.164 -20.418 15.115 1.00 97.06 782 MET A N 1
ATOM 6117 C CA . MET A 1 782 ? -10.292 -21.409 14.478 1.00 97.06 782 MET A CA 1
ATOM 6118 C C . MET A 1 782 ? -10.695 -22.846 14.825 1.00 97.06 782 MET A C 1
ATOM 6120 O O . MET A 1 782 ? -10.721 -23.689 13.933 1.00 97.06 782 MET A O 1
ATOM 6124 N N . ARG A 1 783 ? -11.036 -23.135 16.089 1.00 96.31 783 ARG A N 1
ATOM 6125 C CA . ARG A 1 783 ? -11.493 -24.472 16.508 1.00 96.31 783 ARG A CA 1
ATOM 6126 C C . ARG A 1 783 ? -12.806 -24.868 15.836 1.00 96.31 783 ARG A C 1
ATOM 6128 O O . ARG A 1 783 ? -12.917 -25.988 15.352 1.00 96.31 783 ARG A O 1
ATOM 6135 N N . GLU A 1 784 ? -13.773 -23.958 15.789 1.00 95.50 784 GLU A N 1
ATOM 6136 C CA . GLU A 1 784 ? -15.089 -24.197 15.186 1.00 95.50 784 GLU A CA 1
ATOM 6137 C C . GLU A 1 784 ? -14.995 -24.351 13.662 1.00 95.50 784 GLU A C 1
ATOM 6139 O O . GLU A 1 784 ? -15.602 -25.257 13.098 1.00 95.50 784 GLU A O 1
ATOM 6144 N N . THR A 1 785 ? -14.195 -23.512 12.998 1.00 96.44 785 THR A N 1
ATOM 6145 C CA . THR A 1 785 ? -14.141 -23.459 11.527 1.00 96.44 785 THR A CA 1
ATOM 6146 C C . THR A 1 785 ? -13.250 -24.548 10.932 1.00 96.44 785 THR A C 1
ATOM 6148 O O . THR A 1 785 ? -13.633 -25.206 9.965 1.00 96.44 785 THR A O 1
ATOM 6151 N N . PHE A 1 786 ? -12.054 -24.768 11.490 1.00 97.25 786 PHE A N 1
ATOM 6152 C CA . PHE A 1 786 ? -11.147 -25.807 10.990 1.00 97.25 786 PHE A CA 1
ATOM 6153 C C . PHE A 1 786 ? -11.507 -27.201 11.506 1.00 97.25 786 PHE A C 1
ATOM 6155 O O . PHE A 1 786 ? -11.156 -28.194 10.863 1.00 97.25 786 PHE A O 1
ATOM 6162 N N . GLY A 1 787 ? -12.192 -27.295 12.650 1.00 95.62 787 GLY A N 1
ATOM 6163 C CA . GLY A 1 787 ? -12.577 -28.563 13.258 1.00 95.62 787 GLY A CA 1
ATOM 6164 C C . GLY A 1 787 ? -11.380 -29.503 13.407 1.00 95.62 787 GLY A C 1
ATOM 6165 O O . GLY A 1 787 ? -10.330 -29.126 13.926 1.00 95.62 787 GLY A O 1
ATOM 6166 N N . SER A 1 788 ? -11.512 -30.722 12.881 1.00 93.56 788 SER A N 1
ATOM 6167 C CA . SER A 1 788 ? -10.462 -31.745 12.931 1.00 93.56 788 SER A CA 1
ATOM 6168 C C . SER A 1 788 ? -9.208 -31.404 12.119 1.00 93.56 788 SER A C 1
ATOM 6170 O O . SER A 1 788 ? -8.171 -32.026 12.326 1.00 93.56 788 SER A O 1
ATOM 6172 N N . ARG A 1 789 ? -9.245 -30.427 11.205 1.00 96.38 789 ARG A N 1
ATOM 6173 C CA . ARG A 1 789 ? -8.056 -30.029 10.430 1.00 96.38 789 ARG A CA 1
ATOM 6174 C C . ARG A 1 789 ? -7.042 -29.270 11.286 1.00 96.38 789 ARG A C 1
ATOM 6176 O O . ARG A 1 789 ? -5.857 -29.297 10.970 1.00 96.38 789 ARG A O 1
ATOM 6183 N N . LEU A 1 790 ? -7.477 -28.611 12.360 1.00 97.38 790 LEU A N 1
ATOM 6184 C CA . LEU A 1 790 ? -6.598 -27.873 13.265 1.00 97.38 790 LEU A CA 1
ATOM 6185 C C . LEU A 1 790 ? -5.847 -28.827 14.198 1.00 97.38 790 LEU A C 1
ATOM 6187 O O . LEU A 1 790 ? -6.453 -29.664 14.862 1.00 97.38 790 LEU A O 1
ATOM 6191 N N . VAL A 1 791 ? -4.528 -28.668 14.291 1.00 94.75 791 VAL A N 1
ATOM 6192 C CA . VAL A 1 791 ? -3.722 -29.389 15.285 1.00 94.75 791 VAL A CA 1
ATOM 6193 C C . VAL A 1 791 ? -3.842 -28.688 16.637 1.00 94.75 791 VAL A C 1
ATOM 6195 O O . VAL A 1 791 ? -3.375 -27.562 16.795 1.00 94.75 791 VAL A O 1
ATOM 6198 N N . THR A 1 792 ? -4.453 -29.357 17.612 1.00 91.88 792 THR A N 1
ATOM 6199 C CA . THR A 1 792 ? -4.621 -28.848 18.987 1.00 91.88 792 THR A CA 1
ATOM 6200 C C . THR A 1 792 ? -3.747 -29.564 20.012 1.00 91.88 792 THR A C 1
ATOM 6202 O O . THR A 1 792 ? -3.570 -29.060 21.116 1.00 91.88 792 THR A O 1
ATOM 6205 N N . GLU A 1 793 ? -3.187 -30.716 19.651 1.00 88.31 793 GLU A N 1
ATOM 6206 C CA . GLU A 1 793 ? -2.338 -31.542 20.506 1.00 88.31 793 GLU A CA 1
ATOM 6207 C C . GLU A 1 793 ? -1.243 -32.242 19.682 1.00 88.31 793 GLU A C 1
ATOM 6209 O O . GLU A 1 793 ? -1.376 -32.360 18.457 1.00 88.31 793 GLU A O 1
ATOM 6214 N N . PRO A 1 794 ? -0.133 -32.672 20.307 1.00 85.56 794 PRO A N 1
ATOM 6215 C CA . PRO A 1 794 ? 0.894 -33.445 19.621 1.00 85.56 794 PRO A CA 1
ATOM 6216 C C . PRO A 1 794 ? 0.344 -34.777 19.088 1.00 85.56 794 PRO A C 1
ATOM 6218 O O . PRO A 1 794 ? -0.365 -35.484 19.791 1.00 85.56 794 PRO A O 1
ATOM 6221 N N . LEU A 1 795 ? 0.741 -35.161 17.872 1.00 80.88 795 LEU A N 1
ATOM 6222 C CA . LEU A 1 795 ? 0.353 -36.425 17.224 1.00 80.88 795 LEU A CA 1
ATOM 6223 C C . LEU A 1 795 ? 0.809 -37.685 17.986 1.00 80.88 795 LEU A C 1
ATOM 6225 O O . LEU A 1 795 ? 0.260 -38.760 17.771 1.00 80.88 795 LEU A O 1
ATOM 6229 N N . SER A 1 796 ? 1.821 -37.577 18.852 1.00 69.19 796 SER A N 1
ATOM 6230 C CA . SER A 1 796 ? 2.197 -38.630 19.799 1.00 69.19 796 SER A CA 1
ATOM 6231 C C . SER A 1 796 ? 2.893 -38.025 21.021 1.00 69.19 796 SER A C 1
ATOM 6233 O O . SER A 1 796 ? 3.624 -37.040 20.884 1.00 69.19 796 SER A O 1
ATOM 6235 N N . GLU A 1 797 ? 2.725 -38.638 22.195 1.00 53.09 797 GLU A N 1
ATOM 6236 C CA . GLU A 1 797 ? 3.371 -38.208 23.448 1.00 53.09 797 GLU A CA 1
ATOM 6237 C C . GLU A 1 797 ? 4.902 -38.427 23.458 1.00 53.09 797 GLU A C 1
ATOM 6239 O O . GLU A 1 797 ? 5.589 -37.914 24.338 1.00 53.09 797 GLU A O 1
ATOM 6244 N N . LEU A 1 798 ? 5.457 -39.142 22.463 1.00 48.81 798 LEU A N 1
ATOM 6245 C CA . LEU A 1 798 ? 6.865 -39.572 22.413 1.00 48.81 798 LEU A CA 1
ATOM 6246 C C . LEU A 1 798 ? 7.683 -39.097 21.191 1.00 48.81 798 LEU A C 1
ATOM 6248 O O . LEU A 1 798 ? 8.855 -39.461 21.086 1.00 48.81 798 LEU A O 1
ATOM 6252 N N . SER A 1 799 ? 7.145 -38.315 20.247 1.00 48.31 799 SER A N 1
ATOM 6253 C CA . SER A 1 799 ? 7.846 -38.080 18.967 1.00 48.31 799 SER A CA 1
ATOM 6254 C C . SER A 1 799 ? 9.057 -37.139 19.085 1.00 48.31 799 SER A C 1
ATOM 6256 O O . SER A 1 799 ? 8.960 -35.920 18.906 1.00 48.31 799 SER A O 1
ATOM 6258 N N . LYS A 1 800 ? 10.228 -37.728 19.335 1.00 62.94 800 LYS A N 1
ATOM 6259 C CA . LYS A 1 800 ? 11.488 -37.330 18.698 1.00 62.94 800 LYS A CA 1
ATOM 6260 C C . LYS A 1 800 ? 11.673 -38.285 17.511 1.00 62.94 800 LYS A C 1
ATOM 6262 O O . LYS A 1 800 ? 11.791 -39.483 17.765 1.00 62.94 800 LYS A O 1
ATOM 6267 N N . PRO A 1 801 ? 11.683 -37.817 16.247 1.00 74.69 801 PRO A N 1
ATOM 6268 C CA . PRO A 1 801 ? 11.791 -36.431 15.747 1.00 74.69 801 PRO A CA 1
ATOM 6269 C C . PRO A 1 801 ? 10.448 -35.674 15.565 1.00 74.69 801 PRO A C 1
ATOM 6271 O O . PRO A 1 801 ? 9.388 -36.218 15.854 1.00 74.69 801 PRO A O 1
ATOM 6274 N N . LEU A 1 802 ? 10.496 -34.406 15.101 1.00 88.31 802 LEU A N 1
ATOM 6275 C CA . LEU A 1 802 ? 9.302 -33.646 14.670 1.00 88.31 802 LEU A CA 1
ATOM 6276 C C . LEU A 1 802 ? 8.525 -34.425 13.591 1.00 88.31 802 LEU A C 1
ATOM 6278 O O . LEU A 1 802 ? 9.165 -35.106 12.786 1.00 88.31 802 LEU A O 1
ATOM 6282 N N . PRO A 1 803 ? 7.186 -34.292 13.527 1.00 92.56 803 PRO A N 1
ATOM 6283 C CA . PRO A 1 803 ? 6.389 -34.997 12.532 1.00 92.56 803 PRO A CA 1
ATOM 6284 C C . PRO A 1 803 ? 6.793 -34.615 11.107 1.00 92.56 803 PRO A C 1
ATOM 6286 O O . PRO A 1 803 ? 7.257 -33.498 10.845 1.00 92.56 803 PRO A O 1
ATOM 6289 N N . SER A 1 804 ? 6.605 -35.553 10.188 1.00 95.19 804 SER A N 1
ATOM 6290 C CA . SER A 1 804 ? 6.847 -35.338 8.767 1.00 95.19 804 SER A CA 1
ATOM 6291 C C . SER A 1 804 ? 5.686 -34.594 8.096 1.00 95.19 804 SER A C 1
ATOM 6293 O O . SER A 1 804 ? 4.556 -34.627 8.601 1.00 95.19 804 SER A O 1
ATOM 6295 N N . PRO A 1 805 ? 5.910 -33.930 6.945 1.00 96.81 805 PRO A N 1
ATOM 6296 C CA . PRO A 1 805 ? 4.810 -33.408 6.143 1.00 96.81 805 PRO A CA 1
ATOM 6297 C C . PRO A 1 805 ? 3.745 -34.468 5.805 1.00 96.81 805 PRO A C 1
ATOM 6299 O O . PRO A 1 805 ? 2.562 -34.139 5.872 1.00 96.81 805 PRO A O 1
ATOM 6302 N N . SER A 1 806 ? 4.116 -35.731 5.534 1.00 95.88 806 SER A N 1
ATOM 6303 C CA . SER A 1 806 ? 3.141 -36.820 5.303 1.00 95.88 806 SER A CA 1
ATOM 6304 C C . SER A 1 806 ? 2.238 -37.076 6.511 1.00 95.88 806 SER A C 1
ATOM 6306 O O . SER A 1 806 ? 1.027 -37.227 6.366 1.00 95.88 806 SER A O 1
ATOM 6308 N N . GLN A 1 807 ? 2.807 -37.097 7.722 1.00 94.62 807 GLN A N 1
ATOM 6309 C CA . GLN A 1 807 ? 2.054 -37.326 8.964 1.00 94.62 807 GLN A CA 1
ATOM 6310 C C . GLN A 1 807 ? 1.074 -36.186 9.280 1.00 94.62 807 GLN A C 1
ATOM 6312 O O . GLN A 1 807 ? 0.093 -36.379 9.997 1.00 94.62 807 GLN A O 1
ATOM 6317 N N . LEU A 1 808 ? 1.339 -34.996 8.742 1.00 95.31 808 LEU A N 1
ATOM 6318 C CA . LEU A 1 808 ? 0.543 -33.783 8.910 1.00 95.31 808 LEU A CA 1
ATOM 6319 C C . LEU A 1 808 ? -0.325 -33.458 7.678 1.00 95.31 808 LEU A C 1
ATOM 6321 O O . LEU A 1 808 ? -0.839 -32.342 7.566 1.00 95.31 808 LEU A O 1
ATOM 6325 N N . ARG A 1 809 ? -0.509 -34.406 6.752 1.00 95.56 809 ARG A N 1
ATOM 6326 C CA . ARG A 1 809 ? -1.354 -34.236 5.560 1.00 95.56 809 ARG A CA 1
ATOM 6327 C C . ARG A 1 809 ? -2.775 -33.805 5.957 1.00 95.56 809 ARG A C 1
ATOM 6329 O O . ARG A 1 809 ? -3.374 -34.347 6.886 1.00 95.56 809 ARG A O 1
ATOM 6336 N N . GLY A 1 810 ? -3.299 -32.784 5.282 1.00 96.19 810 GLY A N 1
ATOM 6337 C CA . GLY A 1 810 ? -4.615 -32.201 5.552 1.00 96.19 810 GLY A CA 1
ATOM 6338 C C . GLY A 1 810 ? -4.727 -31.427 6.873 1.00 96.19 810 GLY A C 1
ATOM 6339 O O . GLY A 1 810 ? -5.845 -31.129 7.303 1.00 96.19 810 GLY A O 1
ATOM 6340 N N . ARG A 1 811 ? -3.606 -31.113 7.544 1.00 97.56 811 ARG A N 1
ATOM 6341 C CA . ARG A 1 811 ? -3.598 -30.407 8.835 1.00 97.56 811 ARG A CA 1
ATOM 6342 C C . ARG A 1 811 ? -3.160 -28.946 8.724 1.00 97.56 811 ARG A C 1
ATOM 6344 O O . ARG A 1 811 ? -2.298 -28.587 7.925 1.00 97.56 811 ARG A O 1
ATOM 6351 N N . ILE A 1 812 ? -3.743 -28.108 9.578 1.00 98.25 812 ILE A N 1
ATOM 6352 C CA . ILE A 1 812 ? -3.416 -26.689 9.747 1.00 98.25 812 ILE A CA 1
ATOM 6353 C C . ILE A 1 812 ? -2.697 -26.516 11.086 1.00 98.25 812 ILE A C 1
ATOM 6355 O O . ILE A 1 812 ? -3.209 -26.906 12.138 1.00 98.25 812 ILE A O 1
ATOM 6359 N N . LEU A 1 813 ? -1.505 -25.922 11.041 1.00 97.44 813 LEU A N 1
ATOM 6360 C CA . LEU A 1 813 ? -0.648 -25.669 12.197 1.00 97.44 813 LEU A CA 1
ATOM 6361 C C . LEU A 1 813 ? -0.617 -24.179 12.524 1.00 97.44 813 LEU A C 1
ATOM 6363 O O . LEU A 1 813 ? -0.380 -23.352 11.643 1.00 97.44 813 LEU A O 1
ATOM 6367 N N . ILE A 1 814 ? -0.779 -23.830 13.799 1.00 97.31 814 ILE A N 1
ATOM 6368 C CA . ILE A 1 814 ? -0.689 -22.440 14.250 1.00 97.31 814 ILE A CA 1
ATOM 6369 C C . ILE A 1 814 ? 0.740 -22.120 14.676 1.00 97.31 814 ILE A C 1
ATOM 6371 O O . ILE A 1 814 ? 1.355 -22.832 15.472 1.00 97.31 814 ILE A O 1
ATOM 6375 N N . LYS A 1 815 ? 1.254 -20.995 14.180 1.00 96.19 815 LYS A N 1
ATOM 6376 C CA . LYS A 1 815 ? 2.436 -20.334 14.725 1.00 96.19 815 LYS A CA 1
ATOM 6377 C C . LYS A 1 815 ? 2.002 -19.067 15.455 1.00 96.19 815 LYS A C 1
ATOM 6379 O O . LYS A 1 815 ? 1.502 -18.140 14.825 1.00 96.19 815 LYS A O 1
ATOM 6384 N N . ALA A 1 816 ? 2.267 -18.990 16.757 1.00 93.94 816 ALA A N 1
ATOM 6385 C CA . ALA A 1 816 ? 1.951 -17.826 17.589 1.00 93.94 816 ALA A CA 1
ATOM 6386 C C . ALA A 1 816 ? 3.089 -17.518 18.569 1.00 93.94 816 ALA A C 1
ATOM 6388 O O . ALA A 1 816 ? 3.820 -18.409 18.997 1.00 93.94 816 ALA A O 1
ATOM 6389 N N . LYS A 1 817 ? 3.273 -16.242 18.920 1.00 89.38 817 LYS A N 1
ATOM 6390 C CA . LYS A 1 817 ? 4.350 -15.803 19.820 1.00 89.38 817 LYS A CA 1
ATOM 6391 C C . LYS A 1 817 ? 4.057 -16.211 21.267 1.00 89.38 817 LYS A C 1
ATOM 6393 O O . LYS A 1 817 ? 3.034 -15.816 21.809 1.00 89.38 817 LYS A O 1
ATOM 6398 N N . VAL A 1 818 ? 4.995 -16.909 21.909 1.00 85.31 818 VAL A N 1
ATOM 6399 C CA . VAL A 1 818 ? 4.877 -17.344 23.316 1.00 85.31 818 VAL A CA 1
ATOM 6400 C C . VAL A 1 818 ? 5.662 -16.435 24.274 1.00 85.31 818 VAL A C 1
ATOM 6402 O O . VAL A 1 818 ? 6.682 -15.844 23.897 1.00 85.31 818 VAL A O 1
ATOM 6405 N N . ALA A 1 819 ? 5.194 -16.304 25.521 1.00 70.19 819 ALA A N 1
ATOM 6406 C CA . ALA A 1 819 ? 5.831 -15.469 26.542 1.00 70.19 819 ALA A CA 1
ATOM 6407 C C . ALA A 1 819 ? 7.224 -15.995 26.953 1.00 70.19 819 ALA A C 1
ATOM 6409 O O . ALA A 1 819 ? 7.512 -17.196 26.911 1.00 70.19 819 ALA A O 1
ATOM 6410 N N . LYS A 1 820 ? 8.120 -15.083 27.363 1.00 50.06 820 LYS A N 1
ATOM 6411 C CA . LYS A 1 820 ? 9.452 -15.438 27.881 1.00 50.06 820 LYS A CA 1
ATOM 6412 C C . LYS A 1 820 ? 9.285 -16.176 29.220 1.00 50.06 820 LYS A C 1
ATOM 6414 O O . LYS A 1 820 ? 8.953 -15.544 30.211 1.00 50.06 820 LYS A O 1
ATOM 6419 N N . GLY A 1 821 ? 9.518 -17.490 29.232 1.00 47.31 821 GLY A N 1
ATOM 6420 C CA . GLY A 1 821 ? 9.538 -18.321 30.449 1.00 47.31 821 GLY A CA 1
ATOM 6421 C C . GLY A 1 821 ? 8.678 -19.588 30.390 1.00 47.31 821 GLY A C 1
ATOM 6422 O O . GLY A 1 821 ? 8.972 -20.550 31.087 1.00 47.31 821 GLY A O 1
ATOM 6423 N N . ALA A 1 822 ? 7.690 -19.658 29.494 1.00 42.91 822 ALA A N 1
ATOM 6424 C CA . ALA A 1 822 ? 6.699 -20.742 29.486 1.00 42.91 822 ALA A CA 1
ATOM 6425 C C . ALA A 1 822 ? 7.178 -22.091 28.897 1.00 42.91 822 ALA A C 1
ATOM 6427 O O . ALA A 1 822 ? 6.412 -23.046 28.837 1.00 42.91 822 ALA A O 1
ATOM 6428 N N . GLY A 1 823 ? 8.433 -22.181 28.439 1.00 40.44 823 GLY A N 1
ATOM 6429 C CA . GLY A 1 823 ? 8.963 -23.364 27.744 1.00 40.44 823 GLY A CA 1
ATOM 6430 C C . GLY A 1 823 ? 9.842 -24.300 28.578 1.00 40.44 823 GLY A C 1
ATOM 6431 O O . GLY A 1 823 ? 10.231 -25.338 28.067 1.00 40.44 823 GLY A O 1
ATOM 6432 N N . SER A 1 824 ? 10.179 -23.953 29.824 1.00 33.66 824 SER A N 1
ATOM 6433 C CA . SER A 1 824 ? 11.128 -24.738 30.640 1.00 33.66 824 SER A CA 1
ATOM 6434 C C . SER A 1 824 ? 10.457 -25.664 31.666 1.00 33.66 824 SER A C 1
ATOM 6436 O O . SER A 1 824 ? 11.153 -26.368 32.390 1.00 33.66 824 SER A O 1
ATOM 6438 N N . GLY A 1 825 ? 9.125 -25.645 31.776 1.00 30.89 825 GLY A N 1
ATOM 6439 C CA . GLY A 1 825 ? 8.420 -26.225 32.926 1.00 30.89 825 GLY A CA 1
ATOM 6440 C C . GLY A 1 825 ? 7.815 -27.616 32.736 1.00 30.89 825 GLY A C 1
ATOM 6441 O O . GLY A 1 825 ? 7.370 -28.185 33.720 1.00 30.89 825 GLY A O 1
ATOM 6442 N N . ARG A 1 826 ? 7.760 -28.173 31.517 1.00 33.56 826 ARG A N 1
ATOM 6443 C CA . ARG A 1 826 ? 6.995 -29.415 31.266 1.00 33.56 826 ARG A CA 1
ATOM 6444 C C . ARG A 1 826 ? 7.816 -30.710 31.229 1.00 33.56 826 ARG A C 1
ATOM 6446 O O . ARG A 1 826 ? 7.226 -31.772 31.342 1.00 33.56 826 ARG A O 1
ATOM 6453 N N . GLU A 1 827 ? 9.146 -30.636 31.143 1.00 32.19 827 GLU A N 1
ATOM 6454 C CA . GLU A 1 827 ? 10.034 -31.822 31.148 1.00 32.19 827 GLU A CA 1
ATOM 6455 C C . GLU A 1 827 ? 11.020 -31.860 32.338 1.00 32.19 827 GLU A C 1
ATOM 6457 O O . GLU A 1 827 ? 11.699 -32.862 32.537 1.00 32.19 827 GLU A O 1
ATOM 6462 N N . ALA A 1 828 ? 11.089 -30.815 33.175 1.00 29.95 828 ALA A N 1
ATOM 6463 C CA . ALA A 1 828 ? 12.069 -30.715 34.269 1.00 29.95 828 ALA A CA 1
ATOM 6464 C C . ALA A 1 828 ? 11.574 -31.226 35.642 1.00 29.95 828 ALA A C 1
ATOM 6466 O O . ALA A 1 828 ? 12.303 -31.129 36.629 1.00 29.95 828 ALA A O 1
ATOM 6467 N N . GLU A 1 829 ? 10.355 -31.767 35.732 1.00 28.58 829 GLU A N 1
ATOM 6468 C CA . GLU A 1 829 ? 9.784 -32.260 36.999 1.00 28.58 829 GLU A CA 1
ATOM 6469 C C . GLU A 1 829 ? 10.002 -33.762 37.254 1.00 28.58 829 GLU A C 1
ATOM 6471 O O . GLU A 1 829 ? 9.680 -34.243 38.334 1.00 28.58 829 GLU A O 1
ATOM 6476 N N . LEU A 1 830 ? 10.618 -34.496 36.317 1.00 34.00 830 LEU A N 1
ATOM 6477 C CA . LEU A 1 830 ? 10.864 -35.942 36.455 1.00 34.00 830 LEU A CA 1
ATOM 6478 C C . LEU A 1 830 ? 12.311 -36.331 36.799 1.00 34.00 830 LEU A C 1
ATOM 6480 O O . LEU A 1 830 ? 12.586 -37.508 37.007 1.00 34.00 830 LEU A O 1
ATOM 6484 N N . LEU A 1 831 ? 13.242 -35.378 36.900 1.00 31.11 831 LEU A N 1
ATOM 6485 C CA . LEU A 1 831 ? 14.650 -35.654 37.220 1.00 31.11 831 LEU A CA 1
ATOM 6486 C C . LEU A 1 831 ? 15.200 -34.598 38.191 1.00 31.11 831 LEU A C 1
ATOM 6488 O O . LEU A 1 831 ? 15.996 -33.736 37.825 1.00 31.11 831 LEU A O 1
ATOM 6492 N N . LYS A 1 832 ? 14.757 -34.656 39.449 1.00 28.34 832 LYS A N 1
ATOM 6493 C CA . LYS A 1 832 ? 15.440 -34.019 40.581 1.00 28.34 832 LYS A CA 1
ATOM 6494 C C . LYS A 1 832 ? 15.954 -35.115 41.500 1.00 28.34 832 LYS A C 1
ATOM 6496 O O . LYS A 1 832 ? 15.208 -35.566 42.352 1.00 28.34 832 LYS A O 1
ATOM 6501 N N . ASP A 1 833 ? 17.212 -35.498 41.322 1.00 28.17 833 ASP A N 1
ATOM 6502 C CA . ASP A 1 833 ? 18.045 -35.989 42.416 1.00 28.17 833 ASP A CA 1
ATOM 6503 C C . ASP A 1 833 ? 19.530 -35.780 42.080 1.00 28.17 833 ASP A C 1
ATOM 6505 O O . ASP A 1 833 ? 20.005 -36.207 41.030 1.00 28.17 833 ASP A O 1
ATOM 6509 N N . ALA A 1 834 ? 20.224 -35.128 43.022 1.00 25.05 834 ALA A N 1
ATOM 6510 C CA . ALA A 1 834 ? 21.675 -34.980 43.223 1.00 25.05 834 ALA A CA 1
ATOM 6511 C C . ALA A 1 834 ? 22.272 -33.552 43.082 1.00 25.05 834 ALA A C 1
ATOM 6513 O O . ALA A 1 834 ? 21.840 -32.763 42.241 1.00 25.05 834 ALA A O 1
ATOM 6514 N N . PRO A 1 835 ? 23.247 -33.185 43.949 1.00 27.02 835 PRO A N 1
ATOM 6515 C CA . PRO A 1 835 ? 23.534 -31.802 44.335 1.00 27.02 835 PRO A CA 1
ATOM 6516 C C . PRO A 1 835 ? 24.701 -31.158 43.564 1.00 27.02 835 PRO A C 1
ATOM 6518 O O . PRO A 1 835 ? 25.610 -31.831 43.085 1.00 27.02 835 PRO A O 1
ATOM 6521 N N . SER A 1 836 ? 24.688 -29.819 43.515 1.00 24.80 836 SER A N 1
ATOM 6522 C CA . SER A 1 836 ? 25.758 -28.934 43.016 1.00 24.80 836 SER A CA 1
ATOM 6523 C C . SER A 1 836 ? 27.134 -29.194 43.668 1.00 24.80 836 SER A C 1
ATOM 6525 O O . SER A 1 836 ? 27.189 -29.721 44.781 1.00 24.80 836 SER A O 1
ATOM 6527 N N . PRO A 1 837 ? 28.243 -28.675 43.090 1.00 27.98 837 PRO A N 1
ATOM 6528 C CA . PRO A 1 837 ? 28.740 -27.387 43.605 1.00 27.98 837 PRO A CA 1
ATOM 6529 C C . PRO A 1 837 ? 29.398 -26.417 42.589 1.00 27.98 837 PRO A C 1
ATOM 6531 O O . PRO A 1 837 ? 30.168 -26.796 41.718 1.00 27.98 837 PRO A O 1
ATOM 6534 N N . ARG A 1 838 ? 29.073 -25.129 42.798 1.00 22.31 838 ARG A N 1
ATOM 6535 C CA . ARG A 1 838 ? 29.897 -23.892 42.836 1.00 22.31 838 ARG A CA 1
ATOM 6536 C C . ARG A 1 838 ? 31.286 -23.872 42.159 1.00 22.31 838 ARG A C 1
ATOM 6538 O O . ARG A 1 838 ? 32.153 -24.612 42.594 1.00 22.31 838 ARG A O 1
ATOM 6545 N N . GLN A 1 839 ? 31.541 -22.845 41.328 1.00 23.02 839 GLN A N 1
ATOM 6546 C CA . GLN A 1 839 ? 32.494 -21.720 41.559 1.00 23.02 839 GLN A CA 1
ATOM 6547 C C . GLN A 1 839 ? 32.641 -20.845 40.285 1.00 23.02 839 GLN A C 1
ATOM 6549 O O . GLN A 1 839 ? 32.803 -21.369 39.192 1.00 23.02 839 GLN A O 1
ATOM 6554 N N . SER A 1 840 ? 32.227 -19.569 40.349 1.00 21.67 840 SER A N 1
ATOM 6555 C CA . SER A 1 840 ? 33.051 -18.332 40.421 1.00 21.67 840 SER A CA 1
ATOM 6556 C C . SER A 1 840 ? 33.739 -17.947 39.100 1.00 21.67 840 SER A C 1
ATOM 6558 O O . SER A 1 840 ? 34.631 -18.641 38.639 1.00 21.67 840 SER A O 1
ATOM 6560 N N . GLN A 1 841 ? 33.210 -16.912 38.435 1.00 23.47 841 GLN A N 1
ATOM 6561 C CA . GLN A 1 841 ? 33.836 -15.581 38.284 1.00 23.47 841 GLN A CA 1
ATOM 6562 C C . GLN A 1 841 ? 34.963 -15.553 37.240 1.00 23.47 841 GLN A C 1
ATOM 6564 O O . GLN A 1 841 ? 36.050 -16.032 37.515 1.00 23.47 841 GLN A O 1
ATOM 6569 N N . ASP A 1 842 ? 34.735 -14.886 36.103 1.00 24.47 842 ASP A N 1
ATOM 6570 C CA . ASP A 1 842 ? 35.357 -13.569 35.946 1.00 24.47 842 ASP A CA 1
ATOM 6571 C C . ASP A 1 842 ? 34.632 -12.676 34.928 1.00 24.47 842 ASP A C 1
ATOM 6573 O O . ASP A 1 842 ? 33.964 -13.135 34.000 1.00 24.47 842 ASP A O 1
ATOM 6577 N N . GLN A 1 843 ? 34.715 -11.380 35.203 1.00 24.41 843 GLN A N 1
ATOM 6578 C CA . GLN A 1 843 ? 34.049 -10.260 34.561 1.00 24.41 843 GLN A CA 1
ATOM 6579 C C . GLN A 1 843 ? 34.831 -9.743 33.348 1.00 24.41 843 GLN A C 1
ATOM 6581 O O . GLN A 1 843 ? 36.055 -9.732 33.321 1.00 24.41 843 GLN A O 1
ATOM 6586 N N . GLY A 1 844 ? 34.091 -9.192 32.386 1.00 23.89 844 GLY A N 1
ATOM 6587 C CA . GLY A 1 844 ? 34.631 -8.412 31.275 1.00 23.89 844 GLY A CA 1
ATOM 6588 C C . GLY A 1 844 ? 33.512 -7.701 30.519 1.00 23.89 844 GLY A C 1
ATOM 6589 O O . GLY A 1 844 ? 33.168 -8.082 29.406 1.00 23.89 844 GLY A O 1
ATOM 6590 N N . ASN A 1 845 ? 32.891 -6.712 31.167 1.00 22.47 845 ASN A N 1
ATOM 6591 C CA . ASN A 1 845 ? 31.920 -5.792 30.568 1.00 22.47 845 ASN A CA 1
ATOM 6592 C C . ASN A 1 845 ? 32.562 -4.965 29.448 1.00 22.47 845 ASN A C 1
ATOM 6594 O O . ASN A 1 845 ? 33.554 -4.301 29.723 1.00 22.47 845 ASN A O 1
ATOM 6598 N N . LEU A 1 846 ? 31.897 -4.850 28.294 1.00 23.45 846 LEU A N 1
ATOM 6599 C CA . LEU A 1 846 ? 31.720 -3.567 27.605 1.00 23.45 846 LEU A CA 1
ATOM 6600 C C . LEU A 1 846 ? 30.322 -3.505 26.965 1.00 23.45 846 LEU A C 1
ATOM 6602 O O . LEU A 1 846 ? 29.805 -4.461 26.392 1.00 23.45 846 LEU A O 1
ATOM 6606 N N . THR A 1 847 ? 29.705 -2.359 27.201 1.00 23.98 847 THR A N 1
ATOM 6607 C CA . THR A 1 847 ? 28.310 -1.943 27.050 1.00 23.98 847 THR A CA 1
ATOM 6608 C C . THR A 1 847 ? 27.941 -1.521 25.631 1.00 23.98 847 THR A C 1
ATOM 6610 O O . THR A 1 847 ? 28.757 -0.880 24.987 1.00 23.98 847 THR A O 1
ATOM 6613 N N . GLU A 1 848 ? 26.690 -1.771 25.222 1.00 22.36 848 GLU A N 1
ATOM 6614 C CA . GLU A 1 848 ? 25.822 -0.878 24.415 1.00 22.36 848 GLU A CA 1
ATOM 6615 C C . GLU A 1 848 ? 24.430 -1.547 24.297 1.00 22.36 848 GLU A C 1
ATOM 6617 O O . GLU A 1 848 ? 24.284 -2.645 23.762 1.00 22.36 848 GLU A O 1
ATOM 6622 N N . ALA A 1 849 ? 23.464 -1.106 25.110 1.00 24.03 849 ALA A N 1
ATOM 6623 C CA . ALA A 1 849 ? 22.468 -0.064 24.820 1.00 24.03 849 ALA A CA 1
ATOM 6624 C C . ALA A 1 849 ? 21.179 -0.657 24.212 1.00 24.03 849 ALA A C 1
ATOM 6626 O O . ALA A 1 849 ? 20.991 -0.750 23.002 1.00 24.03 849 ALA A O 1
ATOM 6627 N N . GLU A 1 850 ? 20.285 -1.080 25.111 1.00 23.80 850 GLU A N 1
ATOM 6628 C CA . GLU A 1 850 ? 18.878 -1.350 24.824 1.00 23.80 850 GLU A CA 1
ATOM 6629 C C . GLU A 1 850 ? 18.135 -0.018 24.649 1.00 23.80 850 GLU A C 1
ATOM 6631 O O . GLU A 1 850 ? 18.090 0.791 25.572 1.00 23.80 850 GLU A O 1
ATOM 6636 N N . SER A 1 851 ? 17.503 0.195 23.495 1.00 23.59 851 SER A N 1
ATOM 6637 C CA . SER A 1 851 ? 16.430 1.179 23.345 1.00 23.59 851 SER A CA 1
ATOM 6638 C C . SER A 1 851 ? 15.084 0.457 23.407 1.00 23.59 851 SER A C 1
ATOM 6640 O O . SER A 1 851 ? 14.581 -0.120 22.442 1.00 23.59 851 SER A O 1
ATOM 6642 N N . THR A 1 852 ? 14.511 0.455 24.606 1.00 26.11 852 THR A N 1
ATOM 6643 C CA . THR A 1 852 ? 13.059 0.407 24.779 1.00 26.11 852 THR A CA 1
ATOM 6644 C C . THR A 1 852 ? 12.565 1.844 24.710 1.00 26.11 852 THR A C 1
ATOM 6646 O O . THR A 1 852 ? 13.204 2.713 25.289 1.00 26.11 852 THR A O 1
ATOM 6649 N N . ASP A 1 853 ? 11.453 2.104 24.022 1.00 24.05 853 ASP A N 1
ATOM 6650 C CA . ASP A 1 853 ? 10.583 3.189 24.475 1.00 24.05 853 ASP A CA 1
ATOM 6651 C C . ASP A 1 853 ? 9.135 2.983 24.016 1.00 24.05 853 ASP A C 1
ATOM 6653 O O . ASP A 1 853 ? 8.723 3.307 22.900 1.00 24.05 853 ASP A O 1
ATOM 6657 N N . SER A 1 854 ? 8.372 2.376 24.922 1.00 24.27 854 SER A N 1
ATOM 6658 C CA . SER A 1 854 ? 6.934 2.563 25.043 1.00 24.27 854 SER A CA 1
ATOM 6659 C C . SER A 1 854 ? 6.743 3.777 25.949 1.00 24.27 854 SER A C 1
ATOM 6661 O O . SER A 1 854 ? 7.044 3.698 27.135 1.00 24.27 854 SER A O 1
ATOM 6663 N N . MET A 1 855 ? 6.238 4.885 25.414 1.00 24.34 855 MET A N 1
ATOM 6664 C CA . MET A 1 855 ? 5.997 6.095 26.200 1.00 24.34 855 MET A CA 1
ATOM 6665 C C . MET A 1 855 ? 4.598 6.049 26.837 1.00 24.34 855 MET A C 1
ATOM 6667 O O . MET A 1 855 ? 3.587 6.150 26.139 1.00 24.34 855 MET A O 1
ATOM 6671 N N . SER A 1 856 ? 4.537 5.943 28.166 1.00 23.83 856 SER A N 1
ATOM 6672 C CA . SER A 1 856 ? 3.366 6.319 28.968 1.00 23.83 856 SER A CA 1
ATOM 6673 C C . SER A 1 856 ? 3.795 6.936 30.304 1.00 23.83 856 SER A C 1
ATOM 6675 O O . SER A 1 856 ? 4.492 6.293 31.082 1.00 23.83 856 SER A O 1
ATOM 6677 N N . GLY A 1 857 ? 3.312 8.149 30.571 1.00 22.30 857 GLY A N 1
ATOM 6678 C CA . GLY A 1 857 ? 3.267 8.857 31.859 1.00 22.30 857 GLY A CA 1
ATOM 6679 C C . GLY A 1 857 ? 2.427 10.129 31.633 1.00 22.30 857 GLY A C 1
ATOM 6680 O O . GLY A 1 857 ? 2.518 10.705 30.554 1.00 22.30 857 GLY A O 1
ATOM 6681 N N . ILE A 1 858 ? 1.535 10.593 32.515 1.00 28.08 858 ILE A N 1
ATOM 6682 C CA . ILE A 1 858 ? 1.672 10.764 33.967 1.00 28.08 858 ILE A CA 1
ATOM 6683 C C . ILE A 1 858 ? 0.279 10.876 34.649 1.00 28.08 858 ILE A C 1
ATOM 6685 O O . ILE A 1 858 ? -0.624 11.514 34.116 1.00 28.08 858 ILE A O 1
ATOM 6689 N N . GLU A 1 859 ? 0.200 10.233 35.824 1.00 23.48 859 GLU A N 1
ATOM 6690 C CA . GLU A 1 859 ? -0.524 10.482 37.099 1.00 23.48 859 GLU A CA 1
ATOM 6691 C C . GLU A 1 859 ? -2.013 10.878 37.199 1.00 23.48 859 GLU A C 1
ATOM 6693 O O . GLU A 1 859 ? -2.441 11.937 36.750 1.00 23.48 859 GLU A O 1
ATOM 6698 N N . SER A 1 860 ? -2.725 10.137 38.068 1.00 22.84 860 SER A N 1
ATOM 6699 C CA . SER A 1 860 ? -3.491 10.738 39.177 1.00 22.84 860 SER A CA 1
ATOM 6700 C C . SER A 1 860 ? -3.733 9.758 40.348 1.00 22.84 860 SER A C 1
ATOM 6702 O O . SER A 1 860 ? -4.373 8.729 40.163 1.00 22.84 860 SER A O 1
ATOM 6704 N N . ILE A 1 861 ? -3.202 10.125 41.522 1.00 27.59 861 ILE A N 1
ATOM 6705 C CA . ILE A 1 861 ? -3.826 10.249 42.864 1.00 27.59 861 ILE A CA 1
ATOM 6706 C C . ILE A 1 861 ? -4.645 9.074 43.459 1.00 27.59 861 ILE A C 1
ATOM 6708 O O . ILE A 1 861 ? -5.541 8.504 42.853 1.00 27.59 861 ILE A O 1
ATOM 6712 N N . ALA A 1 862 ? -4.320 8.793 44.726 1.00 23.27 862 ALA A N 1
ATOM 6713 C CA . ALA A 1 862 ? -4.766 7.717 45.609 1.00 23.27 862 ALA A CA 1
ATOM 6714 C C . ALA A 1 862 ? -6.200 7.820 46.190 1.00 23.27 862 ALA A C 1
ATOM 6716 O O . ALA A 1 862 ? -6.767 8.905 46.291 1.00 23.27 862 ALA A O 1
ATOM 6717 N N . GLY A 1 863 ? -6.674 6.671 46.709 1.00 21.88 863 GLY A N 1
ATOM 6718 C CA . GLY A 1 863 ? -7.853 6.457 47.575 1.00 21.88 863 GLY A CA 1
ATOM 6719 C C . GLY A 1 863 ? -8.954 5.669 46.849 1.00 21.88 863 GLY A C 1
ATOM 6720 O O . GLY A 1 863 ? -9.331 6.057 45.758 1.00 21.88 863 GLY A O 1
ATOM 6721 N N . SER A 1 864 ? -9.515 4.551 47.313 1.00 23.20 864 SER A N 1
ATOM 6722 C CA . SER A 1 864 ? -9.551 3.878 48.616 1.00 23.20 864 SER A CA 1
ATOM 6723 C C . SER A 1 864 ? -10.011 2.418 48.418 1.00 23.20 864 SER A C 1
ATOM 6725 O O . SER A 1 864 ? -10.574 2.066 47.385 1.00 23.20 864 SER A O 1
ATOM 6727 N N . GLN A 1 865 ? -9.723 1.576 49.411 1.00 23.23 865 GLN A N 1
ATOM 6728 C CA . GLN A 1 865 ? -10.058 0.152 49.499 1.00 23.23 865 GLN A CA 1
ATOM 6729 C C . GLN A 1 865 ? -11.568 -0.119 49.453 1.00 23.23 865 GLN A C 1
ATOM 6731 O O . GLN A 1 865 ? -12.319 0.611 50.085 1.00 23.23 865 GLN A O 1
ATOM 6736 N N . GLU A 1 866 ? -11.961 -1.248 48.857 1.00 23.59 866 GLU A N 1
ATOM 6737 C CA . GLU A 1 866 ? -12.972 -2.147 49.429 1.00 23.59 866 GLU A CA 1
ATOM 6738 C C . GLU A 1 866 ? -12.789 -3.570 48.877 1.00 23.59 866 GLU A C 1
ATOM 6740 O O . GLU A 1 866 ? -12.423 -3.778 47.719 1.00 23.59 866 GLU A O 1
ATOM 6745 N N . ALA A 1 867 ? -12.938 -4.548 49.767 1.00 21.64 867 ALA A N 1
ATOM 6746 C CA . ALA A 1 867 ? -12.593 -5.951 49.589 1.00 21.64 867 ALA A CA 1
ATOM 6747 C C . ALA A 1 867 ? -13.841 -6.852 49.581 1.00 21.64 867 ALA A C 1
ATOM 6749 O O . ALA A 1 867 ? -14.867 -6.495 50.151 1.00 21.64 867 ALA A O 1
ATOM 6750 N N . ALA A 1 868 ? -13.641 -8.070 49.053 1.00 22.94 868 ALA A N 1
ATOM 6751 C CA . ALA A 1 868 ? -14.503 -9.267 49.056 1.00 22.94 868 ALA A CA 1
ATOM 6752 C C . ALA A 1 868 ? -15.626 -9.288 47.989 1.00 22.94 868 ALA A C 1
ATOM 6754 O O . ALA A 1 868 ? -16.350 -8.325 47.808 1.00 22.94 868 ALA A O 1
ATOM 6755 N N . SER A 1 869 ? -15.830 -10.357 47.208 1.00 23.83 869 SER A N 1
ATOM 6756 C CA . SER A 1 869 ? -15.777 -11.776 47.588 1.00 23.83 869 SER A CA 1
ATOM 6757 C C . SER A 1 869 ? -15.351 -12.701 46.436 1.00 23.83 869 SER A C 1
ATOM 6759 O O . SER A 1 869 ? -15.683 -12.479 45.274 1.00 23.83 869 SER A O 1
ATOM 6761 N N . GLN A 1 870 ? -14.623 -13.761 46.796 1.00 25.30 870 GLN A N 1
ATOM 6762 C CA . GLN A 1 870 ? -14.164 -14.845 45.927 1.00 25.30 870 GLN A CA 1
ATOM 6763 C C . GLN A 1 870 ? -15.288 -15.841 45.599 1.00 25.30 870 GLN A C 1
ATOM 6765 O O . GLN A 1 870 ? -16.000 -16.279 46.498 1.00 25.30 870 GLN A O 1
ATOM 6770 N N . VAL A 1 871 ? -15.348 -16.294 44.342 1.00 26.84 871 VAL A N 1
ATOM 6771 C CA . VAL A 1 871 ? -15.849 -17.628 43.973 1.00 26.84 871 VAL A CA 1
ATOM 6772 C C . VAL A 1 871 ? -14.816 -18.264 43.041 1.00 26.84 871 VAL A C 1
ATOM 6774 O O . VAL A 1 871 ? -14.345 -17.652 42.084 1.00 26.84 871 VAL A O 1
ATOM 6777 N N . SER A 1 872 ? -14.410 -19.473 43.407 1.00 25.75 872 SER A N 1
ATOM 6778 C CA . SER A 1 872 ? -13.294 -20.271 42.904 1.00 25.75 872 SER A CA 1
ATOM 6779 C C . SER A 1 872 ? -13.427 -20.659 41.425 1.00 25.75 872 SER A C 1
ATOM 6781 O O . SER A 1 872 ? -14.368 -21.340 41.027 1.00 25.75 872 SER A O 1
ATOM 6783 N N . GLN A 1 873 ? -12.432 -20.268 40.624 1.00 25.53 873 GLN A N 1
ATOM 6784 C CA . GLN A 1 873 ? -12.227 -20.712 39.239 1.00 25.53 873 GLN A CA 1
ATOM 6785 C C . GLN A 1 873 ? -11.156 -21.824 39.180 1.00 25.53 873 GLN A C 1
ATOM 6787 O O . GLN A 1 873 ? -10.237 -21.813 40.007 1.00 25.53 873 GLN A O 1
ATOM 6792 N N . PRO A 1 874 ? -11.234 -22.768 38.219 1.00 27.56 874 PRO A N 1
ATOM 6793 C CA . PRO A 1 874 ? -10.210 -23.790 38.000 1.00 27.56 874 PRO A CA 1
ATOM 6794 C C . PRO A 1 874 ? -8.872 -23.156 37.586 1.00 27.56 874 PRO A C 1
ATOM 6796 O O . PRO A 1 874 ? -8.848 -22.121 36.923 1.00 27.56 874 PRO A O 1
ATOM 6799 N N . GLN A 1 875 ? -7.764 -23.787 37.982 1.00 24.33 875 GLN A N 1
ATOM 6800 C CA . GLN A 1 875 ? -6.382 -23.339 37.748 1.00 24.33 875 GLN A CA 1
ATOM 6801 C C . GLN A 1 875 ? -6.135 -22.886 36.286 1.00 24.33 875 GLN A C 1
ATOM 6803 O O . GLN A 1 875 ? -6.412 -23.658 35.365 1.00 24.33 875 GLN A O 1
ATOM 6808 N N . PRO A 1 876 ? -5.602 -21.671 36.047 1.00 29.56 876 PRO A N 1
ATOM 6809 C CA . PRO A 1 876 ? -5.349 -21.166 34.701 1.00 29.56 876 PRO A CA 1
ATOM 6810 C C . PRO A 1 876 ? -4.120 -21.835 34.072 1.00 29.56 876 PRO A C 1
ATOM 6812 O O . PRO A 1 876 ? -3.079 -21.994 34.713 1.00 29.56 876 PRO A O 1
ATOM 6815 N N . SER A 1 877 ? -4.222 -22.182 32.787 1.00 34.78 877 SER A N 1
ATOM 6816 C CA . SER A 1 877 ? -3.069 -22.528 31.956 1.00 34.78 877 SER A CA 1
ATOM 6817 C C . SER A 1 877 ? -2.058 -21.373 31.961 1.00 34.78 877 SER A C 1
ATOM 6819 O O . SER A 1 877 ? -2.416 -20.201 31.866 1.00 34.78 877 SER A O 1
ATOM 6821 N N . VAL A 1 878 ? -0.765 -21.697 32.058 1.00 49.31 878 VAL A N 1
ATOM 6822 C CA . VAL A 1 878 ? 0.347 -20.718 32.079 1.00 49.31 878 VAL A CA 1
ATOM 6823 C C . VAL A 1 878 ? 0.453 -19.923 30.759 1.00 49.31 878 VAL A C 1
ATOM 6825 O O . VAL A 1 878 ? 1.101 -18.879 30.709 1.00 49.31 878 VAL A O 1
ATOM 6828 N N . ASN A 1 879 ? -0.218 -20.385 29.698 1.00 56.75 879 ASN A N 1
ATOM 6829 C CA . ASN A 1 879 ? -0.291 -19.761 28.380 1.00 56.75 879 ASN A CA 1
ATOM 6830 C C . ASN A 1 879 ? -1.741 -19.398 28.020 1.00 56.75 879 ASN A C 1
ATOM 6832 O O . ASN A 1 879 ? -2.686 -20.044 28.473 1.00 56.75 879 ASN A O 1
ATOM 6836 N N . GLY A 1 880 ? -1.913 -18.350 27.211 1.00 75.50 880 GLY A N 1
ATOM 6837 C CA . GLY A 1 880 ? -3.224 -17.946 26.706 1.00 75.50 880 GLY A CA 1
ATOM 6838 C C . GLY A 1 880 ? -3.806 -18.935 25.678 1.00 75.50 880 GLY A C 1
ATOM 6839 O O . GLY A 1 880 ? -3.099 -19.788 25.142 1.00 75.50 880 GLY A O 1
ATOM 6840 N N . PRO A 1 881 ? -5.104 -18.804 25.350 1.00 81.81 881 PRO A N 1
ATOM 6841 C CA . PRO A 1 881 ? -5.842 -19.768 24.524 1.00 81.81 881 PRO A CA 1
ATOM 6842 C C . PRO A 1 881 ? -5.360 -19.872 23.068 1.00 81.81 881 PRO A C 1
ATOM 6844 O O . PRO A 1 881 ? -5.664 -20.858 22.401 1.00 81.81 881 PRO A O 1
ATOM 6847 N N . LEU A 1 882 ? -4.643 -18.866 22.551 1.00 85.56 882 LEU A N 1
ATOM 6848 C CA . LEU A 1 882 ? -4.033 -18.908 21.215 1.00 85.56 882 LEU A CA 1
ATOM 6849 C C . LEU A 1 882 ? -2.660 -19.570 21.247 1.00 85.56 882 LEU A C 1
ATOM 6851 O O . LEU A 1 882 ? -2.287 -20.284 20.321 1.00 85.56 882 LEU A O 1
ATOM 6855 N N . GLU A 1 883 ? -1.904 -19.309 22.306 1.00 86.44 883 GLU A N 1
ATOM 6856 C CA . GLU A 1 883 ? -0.583 -19.868 22.531 1.00 86.44 883 GLU A CA 1
ATOM 6857 C C . GLU A 1 883 ? -0.658 -21.395 22.723 1.00 86.44 883 GLU A C 1
ATOM 6859 O O . GLU A 1 883 ? 0.218 -22.105 22.235 1.00 86.44 883 GLU A O 1
ATOM 6864 N N . ASP A 1 884 ? -1.745 -21.906 23.310 1.00 88.12 884 ASP A N 1
ATOM 6865 C CA . ASP A 1 884 ? -2.018 -23.347 23.430 1.00 88.12 884 ASP A CA 1
ATOM 6866 C C . ASP A 1 884 ? -2.255 -24.047 22.079 1.00 88.12 884 ASP A C 1
ATOM 6868 O O . ASP A 1 884 ? -1.999 -25.242 21.951 1.00 88.12 884 ASP A O 1
ATOM 6872 N N . LEU A 1 885 ? -2.706 -23.322 21.045 1.00 92.31 885 LEU A N 1
ATOM 6873 C CA . LEU A 1 885 ? -2.866 -23.873 19.691 1.00 92.31 885 LEU A CA 1
ATOM 6874 C C . LEU A 1 885 ? -1.528 -24.000 18.945 1.00 92.31 885 LEU A C 1
ATOM 6876 O O . LEU A 1 885 ? -1.447 -24.677 17.920 1.00 92.31 885 LEU A O 1
ATOM 6880 N N . ALA A 1 886 ? -0.462 -23.361 19.434 1.00 92.25 886 ALA A N 1
ATOM 6881 C CA . ALA A 1 886 ? 0.849 -23.361 18.794 1.00 92.25 886 ALA A CA 1
ATOM 6882 C C . ALA A 1 886 ? 1.688 -24.596 19.178 1.00 92.25 886 ALA A C 1
ATOM 6884 O O . ALA A 1 886 ? 2.816 -24.461 19.647 1.00 92.25 886 ALA A O 1
ATOM 6885 N N . VAL A 1 887 ? 1.154 -25.801 18.946 1.00 91.44 887 VAL A N 1
ATOM 6886 C CA . VAL A 1 887 ? 1.751 -27.097 19.345 1.00 91.44 887 VAL A CA 1
ATOM 6887 C C . VAL A 1 887 ? 3.169 -27.286 18.788 1.00 91.44 887 VAL A C 1
ATOM 6889 O O . VAL A 1 887 ? 4.127 -27.518 19.527 1.00 91.44 887 VAL A O 1
ATOM 6892 N N . TYR A 1 888 ? 3.311 -27.152 17.467 1.00 91.69 888 TYR A N 1
ATOM 6893 C CA . TYR A 1 888 ? 4.592 -27.263 16.758 1.00 91.69 888 TYR A CA 1
ATOM 6894 C C . TYR A 1 888 ? 5.144 -25.904 16.304 1.00 91.69 888 TYR A C 1
ATOM 6896 O O . TYR A 1 888 ? 6.226 -25.840 15.726 1.00 91.69 888 TYR A O 1
ATOM 6904 N N . GLY A 1 889 ? 4.399 -24.820 16.550 1.00 92.50 889 GLY A N 1
ATOM 6905 C CA . GLY A 1 889 ? 4.727 -23.467 16.105 1.00 92.50 889 GLY A CA 1
ATOM 6906 C C . GLY A 1 889 ? 4.943 -22.412 17.196 1.00 92.50 889 GLY A C 1
ATOM 6907 O O . GLY A 1 889 ? 4.637 -21.247 16.918 1.00 92.50 889 GLY A O 1
ATOM 6908 N N . PRO A 1 890 ? 5.448 -22.716 18.410 1.00 92.88 890 PRO A N 1
ATOM 6909 C CA . PRO A 1 890 ? 5.679 -21.671 19.399 1.00 92.88 890 PRO A CA 1
ATOM 6910 C C . PRO A 1 890 ? 6.751 -20.694 18.884 1.00 92.88 890 PRO A C 1
ATOM 6912 O O . PRO A 1 890 ? 7.912 -21.039 18.655 1.00 92.88 890 PRO A O 1
ATOM 6915 N N . GLY A 1 891 ? 6.350 -19.447 18.659 1.00 90.88 891 GLY A N 1
ATOM 6916 C CA . GLY A 1 891 ? 7.157 -18.417 18.018 1.00 90.88 891 GLY A CA 1
ATOM 6917 C C . GLY A 1 891 ? 8.018 -17.635 19.007 1.00 90.88 891 GLY A C 1
ATOM 6918 O O . GLY A 1 891 ? 7.527 -17.169 20.040 1.00 90.88 891 GLY A O 1
ATOM 6919 N N . LYS A 1 892 ? 9.293 -17.417 18.667 1.00 90.81 892 LYS A N 1
ATOM 6920 C CA . LYS A 1 892 ? 10.230 -16.578 19.437 1.00 90.81 892 LYS A CA 1
ATOM 6921 C C . LYS A 1 892 ? 11.058 -15.670 18.524 1.00 90.81 892 LYS A C 1
ATOM 6923 O O . LYS A 1 892 ? 11.151 -15.881 17.318 1.00 90.81 892 LYS A O 1
ATOM 6928 N N . ARG A 1 893 ? 11.679 -14.641 19.107 1.00 89.12 893 ARG A N 1
ATOM 6929 C CA . ARG A 1 893 ? 12.752 -13.892 18.429 1.00 89.12 893 ARG A CA 1
ATOM 6930 C C . ARG A 1 893 ? 14.019 -14.743 18.416 1.00 89.12 893 ARG A C 1
ATOM 6932 O O . ARG A 1 893 ? 14.267 -15.444 19.396 1.00 89.12 893 ARG A O 1
ATOM 6939 N N . LEU A 1 894 ? 14.793 -14.657 17.338 1.00 87.25 894 LEU A N 1
ATOM 6940 C CA . LEU A 1 894 ? 16.086 -15.330 17.218 1.00 87.25 894 LEU A CA 1
ATOM 6941 C C . LEU A 1 894 ? 17.038 -14.845 18.339 1.00 87.25 894 LEU A C 1
ATOM 6943 O O . LEU A 1 894 ? 17.311 -13.643 18.402 1.00 87.25 894 LEU A O 1
ATOM 6947 N N . PRO A 1 895 ? 17.488 -15.718 19.263 1.00 84.62 895 PRO A N 1
ATOM 6948 C CA . PRO A 1 895 ? 18.451 -15.348 20.299 1.00 84.62 895 PRO A CA 1
ATOM 6949 C C . PRO A 1 895 ? 19.866 -15.234 19.713 1.00 84.62 895 PRO A C 1
ATOM 6951 O O . PRO A 1 895 ? 20.107 -15.639 18.582 1.00 84.62 895 PRO A O 1
ATOM 6954 N N . ARG A 1 896 ? 20.819 -14.705 20.494 1.00 80.81 896 ARG A N 1
ATOM 6955 C CA . ARG A 1 896 ? 22.249 -14.776 20.137 1.00 80.81 896 ARG A CA 1
ATOM 6956 C C . ARG A 1 896 ? 22.695 -16.246 20.043 1.00 80.81 896 ARG A C 1
ATOM 6958 O O . ARG A 1 896 ? 22.147 -17.050 20.802 1.00 80.81 896 ARG A O 1
ATOM 6965 N N . PRO A 1 897 ? 23.706 -16.584 19.218 1.00 75.56 897 PRO A N 1
ATOM 6966 C CA . PRO A 1 897 ? 24.145 -17.971 19.024 1.00 75.56 897 PRO A CA 1
ATOM 6967 C C . PRO A 1 897 ? 24.409 -18.732 20.336 1.00 75.56 897 PRO A C 1
ATOM 6969 O O . PRO A 1 897 ? 23.973 -19.864 20.495 1.00 75.56 897 PRO A O 1
ATOM 6972 N N . SER A 1 898 ? 25.015 -18.073 21.329 1.00 72.00 898 SER A N 1
ATOM 6973 C CA . SER A 1 898 ? 25.335 -18.651 22.646 1.00 72.00 898 SER A CA 1
ATOM 6974 C C . SER A 1 898 ? 24.134 -18.922 23.565 1.00 72.00 898 SER A C 1
ATOM 6976 O O . SER A 1 898 ? 24.303 -19.493 24.638 1.00 72.00 898 SER A O 1
ATOM 6978 N N . LYS A 1 899 ? 22.924 -18.487 23.191 1.00 76.50 899 LYS A N 1
ATOM 6979 C CA . LYS A 1 899 ? 21.687 -18.627 23.982 1.00 76.50 899 LYS A CA 1
ATOM 6980 C C . LYS A 1 899 ? 20.588 -19.390 23.236 1.00 76.50 899 LYS A C 1
ATOM 6982 O O . LYS A 1 899 ? 19.412 -19.257 23.583 1.00 76.50 899 LYS A O 1
ATOM 6987 N N . ILE A 1 900 ? 20.944 -20.126 22.185 1.00 77.88 900 ILE A N 1
ATOM 6988 C CA . ILE A 1 900 ? 20.009 -21.022 21.507 1.00 77.88 900 ILE A CA 1
ATOM 6989 C C . ILE A 1 900 ? 19.702 -22.181 22.456 1.00 77.88 900 ILE A C 1
ATOM 6991 O O . ILE A 1 900 ? 20.600 -22.858 22.947 1.00 77.88 900 ILE A O 1
ATOM 6995 N N . ASP A 1 901 ? 18.419 -22.373 22.735 1.00 75.81 901 ASP A N 1
ATOM 6996 C CA . ASP A 1 901 ? 17.945 -23.576 23.407 1.00 75.81 901 ASP A CA 1
ATOM 6997 C C . ASP A 1 901 ? 18.070 -24.741 22.418 1.00 75.81 901 ASP A C 1
ATOM 6999 O O . ASP A 1 901 ? 17.728 -24.570 21.259 1.00 75.81 901 ASP A O 1
ATOM 7003 N N . ALA A 1 902 ? 18.587 -25.893 22.834 1.00 71.38 902 ALA A N 1
ATOM 7004 C CA . ALA A 1 902 ? 18.656 -27.084 21.980 1.00 71.38 902 ALA A CA 1
ATOM 7005 C C . ALA A 1 902 ? 17.459 -28.026 22.196 1.00 71.38 902 ALA A C 1
ATOM 7007 O O . ALA A 1 902 ? 17.241 -28.956 21.419 1.00 71.38 902 ALA A O 1
ATOM 7008 N N . THR A 1 903 ? 16.694 -27.807 23.269 1.00 71.88 903 THR A N 1
ATOM 7009 C CA . THR A 1 903 ? 15.655 -28.724 23.733 1.00 71.88 903 THR A CA 1
ATOM 7010 C C . THR A 1 903 ? 14.284 -28.371 23.173 1.00 71.88 903 THR A C 1
ATOM 7012 O O . THR A 1 903 ? 13.591 -29.276 22.724 1.00 71.88 903 THR A O 1
ATOM 7015 N N . GLY A 1 904 ? 13.875 -27.101 23.121 1.00 77.50 904 GLY A N 1
ATOM 7016 C CA . GLY A 1 904 ? 12.548 -26.707 22.631 1.00 77.50 904 GLY A CA 1
ATOM 7017 C C . GLY A 1 904 ? 12.306 -26.915 21.125 1.00 77.50 904 GLY A C 1
ATOM 7018 O O . GLY A 1 904 ? 13.202 -27.247 20.359 1.00 77.50 904 GLY A O 1
ATOM 7019 N N . ASN A 1 905 ? 11.073 -26.668 20.675 1.00 85.94 905 ASN A N 1
ATOM 7020 C CA . ASN A 1 905 ? 10.647 -26.701 19.267 1.00 85.94 905 ASN A CA 1
ATOM 7021 C C . ASN A 1 905 ? 10.140 -25.324 18.798 1.00 85.94 905 ASN A C 1
ATOM 7023 O O . ASN A 1 905 ? 9.001 -25.164 18.376 1.00 85.94 905 ASN A O 1
ATOM 7027 N N . PHE A 1 906 ? 10.979 -24.293 18.919 1.00 90.31 906 PHE A N 1
ATOM 7028 C CA . PHE A 1 906 ? 10.606 -22.920 18.555 1.00 90.31 906 PHE A CA 1
ATOM 7029 C C . PHE A 1 906 ? 10.763 -22.614 17.065 1.00 90.31 906 PHE A C 1
ATOM 7031 O O . PHE A 1 906 ? 11.730 -23.044 16.433 1.00 90.31 906 PHE A O 1
ATOM 7038 N N . ILE A 1 907 ? 9.872 -21.761 16.553 1.00 93.81 907 ILE A N 1
ATOM 7039 C CA . ILE A 1 907 ? 10.058 -21.074 15.272 1.00 93.81 907 ILE A CA 1
ATOM 7040 C C . ILE A 1 907 ? 10.600 -19.670 15.543 1.00 93.81 907 ILE A C 1
ATOM 7042 O O . ILE A 1 907 ? 9.894 -18.799 16.063 1.00 93.81 907 ILE A O 1
ATOM 7046 N N . TYR A 1 908 ? 11.854 -19.430 15.172 1.00 93.62 908 TYR A N 1
ATOM 7047 C CA . TYR A 1 908 ? 12.491 -18.127 15.307 1.00 93.62 908 TYR A CA 1
ATOM 7048 C C . TYR A 1 908 ? 12.145 -17.230 14.123 1.00 93.62 908 TYR A C 1
ATOM 7050 O O . TYR A 1 908 ? 12.390 -17.595 12.980 1.00 93.62 908 TYR A O 1
ATOM 7058 N N . SER A 1 909 ? 11.573 -16.054 14.378 1.00 94.19 909 SER A N 1
ATOM 7059 C CA . SER A 1 909 ? 11.276 -15.061 13.332 1.00 94.19 909 SER A CA 1
ATOM 7060 C C . SER A 1 909 ? 12.253 -13.886 13.401 1.00 94.19 909 SER A C 1
ATOM 7062 O O . SER A 1 909 ? 12.527 -13.377 14.492 1.00 94.19 909 SER A O 1
ATOM 7064 N N . VAL A 1 910 ? 12.779 -13.458 12.251 1.00 94.19 910 VAL A N 1
ATOM 7065 C CA . VAL A 1 910 ? 13.781 -12.384 12.143 1.00 94.19 910 VAL A CA 1
ATOM 7066 C C . VAL A 1 910 ? 13.676 -11.652 10.797 1.00 94.19 910 VAL A C 1
ATOM 7068 O O . VAL A 1 910 ? 13.434 -12.278 9.769 1.00 94.19 910 VAL A O 1
ATOM 7071 N N . SER A 1 911 ? 13.852 -10.327 10.783 1.00 94.50 911 SER A N 1
ATOM 7072 C CA . SER A 1 911 ? 13.884 -9.556 9.530 1.00 94.50 911 SER A CA 1
ATOM 7073 C C . SER A 1 911 ? 15.179 -9.802 8.753 1.00 94.50 911 SER A C 1
ATOM 7075 O O . SER A 1 911 ? 16.212 -10.134 9.340 1.00 94.50 911 SER A O 1
ATOM 7077 N N . GLU A 1 912 ? 15.167 -9.589 7.437 1.00 93.00 912 GLU A N 1
ATOM 7078 C CA . GLU A 1 912 ? 16.362 -9.763 6.598 1.00 93.00 912 GLU A CA 1
ATOM 7079 C C . GLU A 1 912 ? 17.582 -8.946 7.068 1.00 93.00 912 GLU A C 1
ATOM 7081 O O . GLU A 1 912 ? 18.715 -9.419 6.957 1.00 93.00 912 GLU A O 1
ATOM 7086 N N . ALA A 1 913 ? 17.365 -7.736 7.601 1.00 89.50 913 ALA A N 1
ATOM 7087 C CA . ALA A 1 913 ? 18.428 -6.859 8.084 1.00 89.50 913 ALA A CA 1
ATOM 7088 C C . ALA A 1 913 ? 19.060 -7.424 9.361 1.00 89.50 913 ALA A C 1
ATOM 7090 O O . ALA A 1 913 ? 20.282 -7.538 9.465 1.00 89.50 913 ALA A O 1
ATOM 7091 N N . ASN A 1 914 ? 18.222 -7.873 10.296 1.00 90.25 914 ASN A N 1
ATOM 7092 C CA . ASN A 1 914 ? 18.674 -8.479 11.544 1.00 90.25 914 ASN A CA 1
ATOM 7093 C C . ASN A 1 914 ? 19.334 -9.843 11.318 1.00 90.25 914 ASN A C 1
ATOM 7095 O O . ASN A 1 914 ? 20.294 -10.172 12.009 1.00 90.25 914 ASN A O 1
ATOM 7099 N N . PHE A 1 915 ? 18.879 -10.614 10.328 1.00 90.88 915 PHE A N 1
ATOM 7100 C CA . PHE A 1 915 ? 19.521 -11.873 9.951 1.00 90.88 915 PHE A CA 1
ATOM 7101 C C . PHE A 1 915 ? 20.938 -11.645 9.408 1.00 90.88 915 PHE A C 1
ATOM 7103 O O . PHE A 1 915 ? 21.866 -12.346 9.799 1.00 90.88 915 PHE A O 1
ATOM 7110 N N . LYS A 1 916 ? 21.143 -10.619 8.570 1.00 87.88 916 LYS A N 1
ATOM 7111 C CA . LYS A 1 916 ? 22.488 -10.239 8.100 1.00 87.88 916 LYS A CA 1
ATOM 7112 C C . LYS A 1 916 ? 23.406 -9.849 9.259 1.00 87.88 916 LYS A C 1
ATOM 7114 O O . LYS A 1 916 ? 24.562 -10.256 9.282 1.00 87.88 916 LYS A O 1
ATOM 7119 N N . SER A 1 917 ? 22.895 -9.092 10.229 1.00 86.50 917 SER A N 1
ATOM 7120 C CA . SER A 1 917 ? 23.647 -8.747 11.442 1.00 86.50 917 SER A CA 1
ATOM 7121 C C . SER A 1 917 ? 23.957 -9.971 12.307 1.00 86.50 917 SER A C 1
ATOM 7123 O O . SER A 1 917 ? 25.043 -10.048 12.869 1.00 86.50 917 SER A O 1
ATOM 7125 N N . TYR A 1 918 ? 23.039 -10.939 12.383 1.00 85.56 918 TYR A N 1
ATOM 7126 C CA . TYR A 1 918 ? 23.245 -12.202 13.094 1.00 85.56 918 TYR A CA 1
ATOM 7127 C C . TYR A 1 918 ? 24.377 -13.032 12.474 1.00 85.56 918 TYR A C 1
ATOM 7129 O O . TYR A 1 918 ? 25.233 -13.523 13.202 1.00 85.56 918 TYR A O 1
ATOM 7137 N N . LEU A 1 919 ? 24.432 -13.134 11.141 1.00 83.62 919 LEU A N 1
ATOM 7138 C CA . LEU A 1 919 ? 25.501 -13.863 10.450 1.00 83.62 919 LEU A CA 1
ATOM 7139 C C . LEU A 1 919 ? 26.886 -13.259 10.712 1.00 83.62 919 LEU A C 1
ATOM 7141 O O . LEU A 1 919 ? 27.822 -14.001 10.965 1.00 83.62 919 LEU A O 1
ATOM 7145 N N . LYS A 1 920 ? 27.005 -11.923 10.751 1.00 81.25 920 LYS A N 1
ATOM 7146 C CA . LYS A 1 920 ? 28.276 -11.237 11.061 1.00 81.25 920 LYS A CA 1
ATOM 7147 C C . LYS A 1 920 ? 28.812 -11.516 12.468 1.00 81.25 920 LYS A C 1
ATOM 7149 O O . LYS A 1 920 ? 29.991 -11.307 12.714 1.00 81.25 920 LYS A O 1
ATOM 7154 N N . GLN A 1 921 ? 27.944 -11.903 13.402 1.00 74.62 921 GLN A N 1
ATOM 7155 C CA . GLN A 1 921 ? 28.335 -12.232 14.776 1.00 74.62 921 GLN A CA 1
ATOM 7156 C C . GLN A 1 921 ? 28.808 -13.679 14.917 1.00 74.62 921 GLN A C 1
ATOM 7158 O O . GLN A 1 921 ? 29.306 -14.048 15.978 1.00 74.62 921 GLN A O 1
ATOM 7163 N N . LYS A 1 922 ? 28.603 -14.515 13.895 1.00 69.75 922 LYS A N 1
ATOM 7164 C CA . LYS A 1 922 ? 28.986 -15.917 13.924 1.00 69.75 922 LYS A CA 1
ATOM 7165 C C . LYS A 1 922 ? 30.381 -16.072 13.317 1.00 69.75 922 LYS A C 1
ATOM 7167 O O . LYS A 1 922 ? 30.642 -15.556 12.239 1.00 69.75 922 LYS A O 1
ATOM 7172 N N . GLU A 1 923 ? 31.256 -16.790 14.015 1.00 58.81 923 GLU A N 1
ATOM 7173 C CA . GLU A 1 923 ? 32.625 -17.068 13.551 1.00 58.81 923 GLU A CA 1
ATOM 7174 C C . GLU A 1 923 ? 32.654 -18.060 12.374 1.00 58.81 923 GLU A C 1
ATOM 7176 O O . GLU A 1 923 ? 33.538 -17.980 11.528 1.00 58.81 923 GLU A O 1
ATOM 7181 N N . ASP A 1 924 ? 31.660 -18.952 12.289 1.00 61.50 924 ASP A N 1
ATOM 7182 C CA . ASP A 1 924 ? 31.503 -19.935 11.212 1.00 61.50 924 ASP A CA 1
ATOM 7183 C C . ASP A 1 924 ? 30.241 -19.652 10.374 1.00 61.50 924 ASP A C 1
ATOM 7185 O O . ASP A 1 924 ? 29.107 -19.808 10.843 1.00 61.50 924 ASP A O 1
ATOM 7189 N N . GLU A 1 925 ? 30.440 -19.248 9.117 1.00 59.75 925 GLU A N 1
ATOM 7190 C CA . GLU A 1 925 ? 29.371 -18.947 8.160 1.00 59.75 925 GLU A CA 1
ATOM 7191 C C . GLU A 1 925 ? 28.723 -20.202 7.533 1.00 59.75 925 GLU A C 1
ATOM 7193 O O . GLU A 1 925 ? 27.768 -20.068 6.773 1.00 59.75 925 GLU A O 1
ATOM 7198 N N . SER A 1 926 ? 29.185 -21.424 7.812 1.00 56.28 926 SER A N 1
ATOM 7199 C CA . SER A 1 926 ? 28.771 -22.624 7.059 1.00 56.28 926 SER A CA 1
ATOM 7200 C C . SER A 1 926 ? 27.308 -23.063 7.270 1.00 56.28 926 SER A C 1
ATOM 7202 O O . SER A 1 926 ? 26.692 -23.653 6.382 1.00 56.28 926 SER A O 1
ATOM 7204 N N . SER A 1 927 ? 26.705 -22.769 8.426 1.00 63.75 927 SER A N 1
ATOM 7205 C CA . SER A 1 927 ? 25.318 -23.142 8.752 1.00 63.75 927 SER A CA 1
ATOM 7206 C C . SER A 1 927 ? 24.722 -22.229 9.829 1.00 63.75 927 SER A C 1
ATOM 7208 O O . SER A 1 927 ? 25.437 -21.457 10.460 1.00 63.75 927 SER A O 1
ATOM 7210 N N . LEU A 1 928 ? 23.417 -22.307 10.116 1.00 70.12 928 LEU A N 1
ATOM 7211 C CA . LEU A 1 928 ? 22.820 -21.542 11.228 1.00 70.12 928 LEU A CA 1
ATOM 7212 C C . LEU A 1 928 ? 23.096 -22.118 12.626 1.00 70.12 928 LEU A C 1
ATOM 7214 O O . LEU A 1 928 ? 22.758 -21.476 13.617 1.00 70.12 928 LEU A O 1
ATOM 7218 N N . GLY A 1 929 ? 23.718 -23.299 12.729 1.00 68.12 929 GLY A N 1
ATOM 7219 C CA . GLY A 1 929 ? 23.888 -23.997 14.011 1.00 68.12 929 GLY A CA 1
ATOM 7220 C C . GLY A 1 929 ? 22.600 -24.630 14.559 1.00 68.12 929 GLY A C 1
ATOM 7221 O O . GLY A 1 929 ? 22.550 -24.990 15.726 1.00 68.12 929 GLY A O 1
ATOM 7222 N N . PHE A 1 930 ? 21.557 -24.772 13.729 1.00 75.50 930 PHE A N 1
ATOM 7223 C CA . PHE A 1 930 ? 20.305 -25.464 14.081 1.00 75.50 930 PHE A CA 1
ATOM 7224 C C . PHE A 1 930 ? 20.283 -26.942 13.664 1.00 75.50 930 PHE A C 1
ATOM 7226 O O . PHE A 1 930 ? 19.245 -27.598 13.791 1.00 75.50 930 PHE A O 1
ATOM 7233 N N . LEU A 1 931 ? 21.405 -27.466 13.160 1.00 71.81 931 LEU A N 1
ATOM 7234 C CA . LEU A 1 931 ? 21.563 -28.886 12.846 1.00 71.81 931 LEU A CA 1
ATOM 7235 C C . LEU A 1 931 ? 21.302 -29.706 14.120 1.00 71.81 931 LEU A C 1
ATOM 7237 O O . LEU A 1 931 ? 21.761 -29.337 15.196 1.00 71.81 931 LEU A O 1
ATOM 7241 N N . ASN A 1 932 ? 20.516 -30.779 14.007 1.00 70.81 932 ASN A N 1
ATOM 7242 C CA . ASN A 1 932 ? 20.060 -31.623 15.125 1.00 70.81 932 ASN A CA 1
ATOM 7243 C C . ASN A 1 932 ? 19.151 -30.946 16.172 1.00 70.81 932 ASN A C 1
ATOM 7245 O O . ASN A 1 932 ? 18.884 -31.532 17.220 1.00 70.81 932 ASN A O 1
ATOM 7249 N N . THR A 1 933 ? 18.626 -29.747 15.901 1.00 80.44 933 THR A N 1
ATOM 7250 C CA . THR A 1 933 ? 17.617 -29.101 16.762 1.00 80.44 933 THR A CA 1
ATOM 7251 C C . THR A 1 933 ? 16.204 -29.267 16.203 1.00 80.44 933 THR A C 1
ATOM 7253 O O . THR A 1 933 ? 16.013 -29.539 15.017 1.00 80.44 933 THR A O 1
ATOM 7256 N N . ARG A 1 934 ? 15.184 -29.027 17.038 1.00 83.44 934 ARG A N 1
ATOM 7257 C CA . ARG A 1 934 ? 13.772 -28.968 16.610 1.00 83.44 934 ARG A CA 1
ATOM 7258 C C . ARG A 1 934 ? 13.355 -27.563 16.150 1.00 83.44 934 ARG A C 1
ATOM 7260 O O . ARG A 1 934 ? 12.164 -27.265 16.078 1.00 83.44 934 ARG A O 1
ATOM 7267 N N . HIS A 1 935 ? 14.318 -26.681 15.878 1.00 89.31 935 HIS A N 1
ATOM 7268 C CA . HIS A 1 935 ? 14.051 -25.290 15.537 1.00 89.31 935 HIS A CA 1
ATOM 7269 C C . HIS A 1 935 ? 13.865 -25.071 14.044 1.00 89.31 935 HIS A C 1
ATOM 7271 O O . HIS A 1 935 ? 14.518 -25.682 13.196 1.00 89.31 935 HIS A O 1
ATOM 7277 N N . MET A 1 936 ? 12.993 -24.120 13.730 1.00 93.50 936 MET A N 1
ATOM 7278 C CA . MET A 1 936 ? 12.859 -23.571 12.389 1.00 93.50 936 MET A CA 1
ATOM 7279 C C . MET A 1 936 ? 13.073 -22.067 12.415 1.00 93.50 936 MET A C 1
ATOM 7281 O O . MET A 1 936 ? 12.879 -21.411 13.439 1.00 93.50 936 MET A O 1
ATOM 7285 N N . VAL A 1 937 ? 13.449 -21.515 11.268 1.00 94.44 937 VAL A N 1
ATOM 7286 C CA . VAL A 1 937 ? 13.659 -20.082 11.099 1.00 94.44 937 VAL A CA 1
ATOM 7287 C C . VAL A 1 937 ? 12.727 -19.553 10.019 1.00 94.44 937 VAL A C 1
ATOM 7289 O O . VAL A 1 937 ? 12.661 -20.092 8.912 1.00 94.44 937 VAL A O 1
ATOM 7292 N N . ARG A 1 938 ? 12.030 -18.467 10.355 1.00 96.75 938 ARG A N 1
ATOM 7293 C CA . ARG A 1 938 ? 11.287 -17.619 9.430 1.00 96.75 938 ARG A CA 1
ATOM 7294 C C . ARG A 1 938 ? 12.039 -16.312 9.229 1.00 96.75 938 ARG A C 1
ATOM 7296 O O . ARG A 1 938 ? 12.223 -15.552 10.181 1.00 96.75 938 ARG A O 1
ATOM 7303 N N . VAL A 1 939 ? 12.432 -16.044 7.991 1.00 96.69 939 VAL A N 1
ATOM 7304 C CA . VAL A 1 939 ? 12.970 -14.743 7.585 1.00 96.69 939 VAL A CA 1
ATOM 7305 C C . VAL A 1 939 ? 11.911 -14.014 6.781 1.00 96.69 939 VAL A C 1
ATOM 7307 O O . VAL A 1 939 ? 11.268 -14.620 5.929 1.00 96.69 939 VAL A O 1
ATOM 7310 N N . TYR A 1 940 ? 11.724 -12.729 7.058 1.00 96.00 940 TYR A N 1
ATOM 7311 C CA . TYR A 1 940 ? 10.744 -11.896 6.368 1.00 96.00 940 TYR A CA 1
ATOM 7312 C C . TYR A 1 940 ? 11.362 -10.574 5.873 1.00 96.00 940 TYR A C 1
ATOM 7314 O O . TYR A 1 940 ? 12.413 -10.159 6.387 1.00 96.00 940 TYR A O 1
ATOM 7322 N N . PRO A 1 941 ? 10.749 -9.928 4.860 1.00 94.88 941 PRO A N 1
ATOM 7323 C CA . PRO A 1 941 ? 11.229 -8.670 4.295 1.00 94.88 941 PRO A CA 1
ATOM 7324 C C . PRO A 1 941 ? 11.261 -7.560 5.351 1.00 94.88 941 PRO A C 1
ATOM 7326 O O . PRO A 1 941 ? 10.421 -7.517 6.246 1.00 94.88 941 PRO A O 1
ATOM 7329 N N . ASP A 1 942 ? 12.242 -6.664 5.273 1.00 88.69 942 ASP A N 1
ATOM 7330 C CA . ASP A 1 942 ? 12.340 -5.550 6.216 1.00 88.69 942 ASP A CA 1
ATOM 7331 C C . ASP A 1 942 ? 11.229 -4.508 5.992 1.00 88.69 942 ASP A C 1
ATOM 7333 O O . ASP A 1 942 ? 10.763 -4.303 4.869 1.00 88.69 942 ASP A O 1
ATOM 7337 N N . ALA A 1 943 ? 10.848 -3.792 7.053 1.00 79.75 943 ALA A N 1
ATOM 7338 C CA . ALA A 1 943 ? 9.837 -2.735 6.993 1.00 79.75 943 ALA A CA 1
ATOM 7339 C C . ALA A 1 943 ? 10.197 -1.598 6.011 1.00 79.75 943 ALA A C 1
ATOM 7341 O O . ALA A 1 943 ? 9.311 -0.893 5.528 1.00 79.75 943 ALA A O 1
ATOM 7342 N N . SER A 1 944 ? 11.482 -1.431 5.675 1.00 82.31 944 SER A N 1
ATOM 7343 C CA . SER A 1 944 ? 11.950 -0.505 4.633 1.00 82.31 944 SER A CA 1
ATOM 7344 C C . SER A 1 944 ? 11.427 -0.828 3.224 1.00 82.31 944 SER A C 1
ATOM 7346 O O . SER A 1 944 ? 11.355 0.071 2.384 1.00 82.31 944 SER A O 1
ATOM 7348 N N . ARG A 1 945 ? 10.989 -2.066 2.955 1.00 83.19 945 ARG A N 1
ATOM 7349 C CA . ARG A 1 945 ? 10.427 -2.498 1.661 1.00 83.19 945 ARG A CA 1
ATOM 7350 C C . ARG A 1 945 ? 8.955 -2.125 1.506 1.00 83.19 945 ARG A C 1
ATOM 7352 O O . ARG A 1 945 ? 8.079 -2.962 1.284 1.00 83.19 945 ARG A O 1
ATOM 7359 N N . ILE A 1 946 ? 8.679 -0.826 1.597 1.00 77.94 946 ILE A N 1
ATOM 7360 C CA . ILE A 1 946 ? 7.328 -0.245 1.517 1.00 77.94 946 ILE A CA 1
ATOM 7361 C C . ILE A 1 946 ? 6.618 -0.526 0.182 1.00 77.94 946 ILE A C 1
ATOM 7363 O O . ILE A 1 946 ? 5.387 -0.536 0.107 1.00 77.94 946 ILE A O 1
ATOM 7367 N N . ASP A 1 947 ? 7.387 -0.760 -0.880 1.00 80.12 947 ASP A N 1
ATOM 7368 C CA . ASP A 1 947 ? 6.913 -1.113 -2.217 1.00 80.12 947 ASP A CA 1
ATOM 7369 C C . ASP A 1 947 ? 6.535 -2.595 -2.353 1.00 80.12 947 ASP A C 1
ATOM 7371 O O . ASP A 1 947 ? 6.017 -2.989 -3.391 1.00 80.12 947 ASP A O 1
ATOM 7375 N N . SER A 1 948 ? 6.712 -3.389 -1.290 1.00 86.00 948 SER A N 1
ATOM 7376 C CA . SER A 1 948 ? 6.565 -4.852 -1.285 1.00 86.00 948 SER A CA 1
ATOM 7377 C C . SER A 1 948 ? 7.589 -5.590 -2.147 1.00 86.00 948 SER A C 1
ATOM 7379 O O . SER A 1 948 ? 7.338 -6.732 -2.525 1.00 86.00 948 SER A O 1
ATOM 7381 N N . SER A 1 949 ? 8.749 -4.993 -2.440 1.00 90.62 949 SER A N 1
ATOM 7382 C CA . SER A 1 949 ? 9.865 -5.722 -3.060 1.00 90.62 949 SER A CA 1
ATOM 7383 C C . SER A 1 949 ? 10.265 -6.950 -2.231 1.00 90.62 949 SER A C 1
ATOM 7385 O O . SER A 1 949 ? 10.081 -6.977 -1.011 1.00 90.62 949 SER A O 1
ATOM 7387 N N . ASN A 1 950 ? 10.806 -7.985 -2.876 1.00 94.25 950 ASN A N 1
ATOM 7388 C CA . ASN A 1 950 ? 11.206 -9.208 -2.183 1.00 94.25 950 ASN A CA 1
ATOM 7389 C C . ASN A 1 950 ? 12.695 -9.236 -1.821 1.00 94.25 950 ASN A C 1
ATOM 7391 O O . ASN A 1 950 ? 13.559 -8.697 -2.522 1.00 94.25 950 ASN A O 1
ATOM 7395 N N . LEU A 1 951 ? 12.995 -9.916 -0.712 1.00 93.62 951 LEU A N 1
ATOM 7396 C CA . LEU A 1 951 ? 14.336 -10.415 -0.405 1.00 93.62 951 LEU A CA 1
ATOM 7397 C C . LEU A 1 951 ? 14.720 -11.533 -1.385 1.00 93.62 951 LEU A C 1
ATOM 7399 O O . LEU A 1 951 ? 13.852 -12.143 -2.003 1.00 93.62 951 LEU A O 1
ATOM 7403 N N . SER A 1 952 ? 16.015 -11.826 -1.520 1.00 93.19 952 SER A N 1
ATOM 7404 C CA . SER A 1 952 ? 16.468 -12.961 -2.333 1.00 93.19 952 SER A CA 1
ATOM 7405 C C . SER A 1 952 ? 16.413 -14.254 -1.514 1.00 93.19 952 SER A C 1
ATOM 7407 O O . SER A 1 952 ? 17.269 -14.426 -0.645 1.00 93.19 952 SER A O 1
ATOM 7409 N N . PRO A 1 953 ? 15.455 -15.172 -1.755 1.00 95.12 953 PRO A N 1
ATOM 7410 C CA . PRO A 1 953 ? 15.263 -16.345 -0.897 1.00 95.12 953 PRO A CA 1
ATOM 7411 C C . PRO A 1 953 ? 16.467 -17.297 -0.930 1.00 95.12 953 PRO A C 1
ATOM 7413 O O . PRO A 1 953 ? 16.816 -17.898 0.085 1.00 95.12 953 PRO A O 1
ATOM 7416 N N . LEU A 1 954 ? 17.182 -17.341 -2.057 1.00 92.38 954 LEU A N 1
ATOM 7417 C CA . LEU A 1 954 ? 18.391 -18.141 -2.249 1.00 92.38 954 LEU A CA 1
ATOM 7418 C C . LEU A 1 954 ? 19.493 -17.830 -1.226 1.00 92.38 954 LEU A C 1
ATOM 7420 O O . LEU A 1 954 ? 20.187 -18.738 -0.771 1.00 92.38 954 LEU A O 1
ATOM 7424 N N . GLN A 1 955 ? 19.611 -16.565 -0.805 1.00 89.38 955 GLN A N 1
ATOM 7425 C CA . GLN A 1 955 ? 20.581 -16.148 0.214 1.00 89.38 955 GLN A CA 1
ATOM 7426 C C . GLN A 1 955 ? 20.257 -16.685 1.609 1.00 89.38 955 GLN A C 1
ATOM 7428 O O . GLN A 1 955 ? 21.136 -16.683 2.462 1.00 89.38 955 GLN A O 1
ATOM 7433 N N . TYR A 1 956 ? 19.027 -17.137 1.849 1.00 92.44 956 TYR A N 1
ATOM 7434 C CA . TYR A 1 956 ? 18.576 -17.670 3.134 1.00 92.44 956 TYR A CA 1
ATOM 7435 C C . TYR A 1 956 ? 18.475 -19.194 3.096 1.00 92.44 956 TYR A C 1
ATOM 7437 O O . TYR A 1 956 ? 18.869 -19.855 4.058 1.00 92.44 956 TYR A O 1
ATOM 7445 N N . TRP A 1 957 ? 18.036 -19.768 1.970 1.00 93.44 957 TRP A N 1
ATOM 7446 C CA . TRP A 1 957 ? 18.021 -21.218 1.772 1.00 93.44 957 TRP A CA 1
ATOM 7447 C C . TRP A 1 957 ? 19.411 -21.836 1.903 1.00 93.44 957 TRP A C 1
ATOM 7449 O O . TRP A 1 957 ? 19.532 -22.891 2.520 1.00 93.44 957 TRP A O 1
ATOM 7459 N N . ARG A 1 958 ? 20.469 -21.151 1.442 1.00 89.38 958 ARG A N 1
ATOM 7460 C CA . ARG A 1 958 ? 21.855 -21.623 1.613 1.00 89.38 958 ARG A CA 1
ATOM 7461 C C . ARG A 1 958 ? 22.267 -21.814 3.076 1.00 89.38 958 ARG A C 1
ATOM 7463 O O . ARG A 1 958 ? 23.122 -22.632 3.361 1.00 89.38 958 ARG A O 1
ATOM 7470 N N . TYR A 1 959 ? 21.630 -21.099 4.003 1.00 88.56 959 TYR A N 1
ATOM 7471 C CA . TYR A 1 959 ? 21.862 -21.229 5.443 1.00 88.56 959 TYR A CA 1
ATOM 7472 C C . TYR A 1 959 ? 20.862 -22.174 6.133 1.00 88.56 959 TYR A C 1
ATOM 7474 O O . TYR A 1 959 ? 20.871 -22.308 7.356 1.00 88.56 959 TYR A O 1
ATOM 7482 N N . GLY A 1 960 ? 19.972 -22.822 5.374 1.00 90.19 960 GLY A N 1
ATOM 7483 C CA . GLY A 1 960 ? 18.970 -23.749 5.901 1.00 90.19 960 GLY A CA 1
ATOM 7484 C C . GLY A 1 960 ? 17.707 -23.093 6.464 1.00 90.19 960 GLY A C 1
ATOM 7485 O O . GLY A 1 960 ? 16.945 -23.777 7.152 1.00 90.19 960 GLY A O 1
ATOM 7486 N N . VAL A 1 961 ? 17.454 -21.810 6.173 1.00 94.19 961 VAL A N 1
ATOM 7487 C CA . VAL A 1 961 ? 16.201 -21.130 6.553 1.00 94.19 961 VAL A CA 1
ATOM 7488 C C . VAL A 1 961 ? 15.018 -21.821 5.880 1.00 94.19 961 VAL A C 1
ATOM 7490 O O . VAL A 1 961 ? 14.927 -21.831 4.657 1.00 94.19 961 VAL A O 1
ATOM 7493 N N . GLN A 1 962 ? 14.104 -22.375 6.676 1.00 95.75 962 GLN A N 1
ATOM 7494 C CA . GLN A 1 962 ? 12.938 -23.115 6.189 1.00 95.75 962 GLN A CA 1
ATOM 7495 C C . GLN A 1 962 ? 11.899 -22.184 5.560 1.00 95.75 962 GLN A C 1
ATOM 7497 O O . GLN A 1 962 ? 11.410 -22.463 4.471 1.00 95.75 962 GLN A O 1
ATOM 7502 N N . MET A 1 963 ? 11.567 -21.078 6.234 1.00 97.50 963 MET A N 1
ATOM 7503 C CA . MET A 1 963 ? 10.478 -20.178 5.847 1.00 97.50 963 MET A CA 1
ATOM 7504 C C . MET A 1 963 ? 11.031 -18.820 5.393 1.00 97.50 963 MET A C 1
ATOM 7506 O O . MET A 1 963 ? 11.042 -17.853 6.157 1.00 97.50 963 MET A O 1
ATOM 7510 N N . ALA A 1 964 ? 11.519 -18.740 4.155 1.00 97.38 964 ALA A N 1
ATOM 7511 C CA . ALA A 1 964 ? 11.874 -17.467 3.522 1.00 97.38 964 ALA A CA 1
ATOM 7512 C C . ALA A 1 964 ? 10.597 -16.807 2.975 1.00 97.38 964 ALA A C 1
ATOM 7514 O O . ALA A 1 964 ? 10.152 -17.121 1.875 1.00 97.38 964 ALA A O 1
ATOM 7515 N N . ALA A 1 965 ? 9.964 -15.954 3.780 1.00 97.75 965 ALA A N 1
ATOM 7516 C CA . ALA A 1 965 ? 8.669 -15.364 3.471 1.00 97.75 965 ALA A CA 1
ATOM 7517 C C . ALA A 1 965 ? 8.789 -14.229 2.442 1.00 97.75 965 ALA A C 1
ATOM 7519 O O . ALA A 1 965 ? 9.587 -13.309 2.629 1.00 97.75 965 ALA A O 1
ATOM 7520 N N . LEU A 1 966 ? 7.976 -14.280 1.384 1.00 96.94 966 LEU A N 1
ATOM 7521 C CA . LEU A 1 966 ? 7.950 -13.285 0.305 1.00 96.94 966 LEU A CA 1
ATOM 7522 C C . LEU A 1 966 ? 6.578 -12.602 0.181 1.00 96.94 966 LEU A C 1
ATOM 7524 O O . LEU A 1 966 ? 5.550 -13.157 0.556 1.00 96.94 966 LEU A O 1
ATOM 7528 N N . ASN A 1 967 ? 6.556 -11.400 -0.380 1.00 95.00 967 ASN A N 1
ATOM 7529 C CA . ASN A 1 967 ? 5.359 -10.659 -0.763 1.00 95.00 967 ASN A CA 1
ATOM 7530 C C . ASN A 1 967 ? 4.796 -11.224 -2.081 1.00 95.00 967 ASN A C 1
ATOM 7532 O O . ASN A 1 967 ? 5.314 -10.923 -3.160 1.00 95.00 967 ASN A O 1
ATOM 7536 N N . TYR A 1 968 ? 3.745 -12.046 -1.996 1.00 92.88 968 TYR A N 1
ATOM 7537 C CA . TYR A 1 968 ? 3.138 -12.765 -3.134 1.00 92.88 968 TYR A CA 1
ATOM 7538 C C . TYR A 1 968 ? 2.476 -11.859 -4.166 1.00 92.88 968 TYR A C 1
ATOM 7540 O O . TYR A 1 968 ? 2.280 -12.255 -5.303 1.00 92.88 968 TYR A O 1
ATOM 7548 N N . GLN A 1 969 ? 2.158 -10.627 -3.802 1.00 86.94 969 GLN A N 1
ATOM 7549 C CA . GLN A 1 969 ? 1.596 -9.634 -4.707 1.00 86.94 969 GLN A CA 1
ATOM 7550 C C . GLN A 1 969 ? 2.626 -9.000 -5.660 1.00 86.94 969 GLN A C 1
ATOM 7552 O O . GLN A 1 969 ? 2.247 -8.215 -6.526 1.00 86.94 969 GLN A O 1
ATOM 7557 N N . THR A 1 970 ? 3.924 -9.263 -5.467 1.00 89.62 970 THR A N 1
ATOM 7558 C CA . THR A 1 970 ? 5.003 -8.616 -6.224 1.00 89.62 970 THR A CA 1
ATOM 7559 C C . THR A 1 970 ? 5.642 -9.597 -7.200 1.00 89.62 970 THR A C 1
ATOM 7561 O O . THR A 1 970 ? 6.414 -10.469 -6.799 1.00 89.62 970 THR A O 1
ATOM 7564 N N . SER A 1 971 ? 5.387 -9.402 -8.496 1.00 87.00 971 SER A N 1
ATOM 7565 C CA . SER A 1 971 ? 6.041 -10.153 -9.575 1.00 87.00 971 SER A CA 1
ATOM 7566 C C . SER A 1 971 ? 7.456 -9.627 -9.851 1.00 87.00 971 SER A C 1
ATOM 7568 O O . SER A 1 971 ? 7.677 -8.850 -10.783 1.00 87.00 971 SER A O 1
ATOM 7570 N N . ASP A 1 972 ? 8.434 -10.060 -9.057 1.00 89.69 972 ASP A N 1
ATOM 7571 C CA . ASP A 1 972 ? 9.858 -9.797 -9.285 1.00 89.69 972 ASP A CA 1
ATOM 7572 C C . ASP A 1 972 ? 10.672 -11.084 -9.526 1.00 89.69 972 ASP A C 1
ATOM 7574 O O . ASP A 1 972 ? 10.151 -12.201 -9.511 1.00 89.69 972 ASP A O 1
ATOM 7578 N N . LEU A 1 973 ? 11.979 -10.936 -9.776 1.00 90.81 973 LEU A N 1
ATOM 7579 C CA . LEU A 1 973 ? 12.889 -12.070 -9.995 1.00 90.81 973 LEU A CA 1
ATOM 7580 C C . LEU A 1 973 ? 12.872 -13.063 -8.822 1.00 90.81 973 LEU A C 1
ATOM 7582 O O . LEU A 1 973 ? 13.017 -14.264 -9.032 1.00 90.81 973 LEU A O 1
ATOM 7586 N N . ASN A 1 974 ? 12.731 -12.562 -7.593 1.00 94.75 974 ASN A N 1
ATOM 7587 C CA . ASN A 1 974 ? 12.777 -13.385 -6.390 1.00 94.75 974 ASN A CA 1
ATOM 7588 C C . ASN A 1 974 ? 11.493 -14.202 -6.224 1.00 94.75 974 ASN A C 1
ATOM 7590 O O . ASN A 1 974 ? 11.569 -15.346 -5.783 1.00 94.75 974 ASN A O 1
ATOM 7594 N N . MET A 1 975 ? 10.342 -13.658 -6.628 1.00 93.94 975 MET A N 1
ATOM 7595 C CA . MET A 1 975 ? 9.109 -14.436 -6.728 1.00 93.94 975 MET A CA 1
ATOM 7596 C C . MET A 1 975 ? 9.209 -15.518 -7.809 1.00 93.94 975 MET A C 1
ATOM 7598 O O . MET A 1 975 ? 8.878 -16.670 -7.547 1.00 93.94 975 MET A O 1
ATOM 7602 N N . GLY A 1 976 ? 9.768 -15.194 -8.983 1.00 92.94 976 GLY A N 1
ATOM 7603 C CA . GLY A 1 976 ? 10.052 -16.193 -10.022 1.00 92.94 976 GLY A CA 1
ATOM 7604 C C . GLY A 1 976 ? 10.977 -17.315 -9.534 1.00 92.94 976 GLY A C 1
ATOM 7605 O O . GLY A 1 976 ? 10.762 -18.483 -9.849 1.00 92.94 976 GLY A O 1
ATOM 7606 N N . LEU A 1 977 ? 11.960 -16.977 -8.697 1.00 95.00 977 LEU A N 1
ATOM 7607 C CA . LEU A 1 977 ? 12.845 -17.944 -8.048 1.00 95.00 977 LEU A CA 1
ATOM 7608 C C . LEU A 1 977 ? 12.121 -18.810 -7.008 1.00 95.00 977 LEU A C 1
ATOM 7610 O O . LEU A 1 977 ? 12.398 -20.002 -6.908 1.00 95.00 977 LEU A O 1
ATOM 7614 N N . ASN A 1 978 ? 11.180 -18.232 -6.258 1.00 96.06 978 ASN A N 1
ATOM 7615 C CA . ASN A 1 978 ? 10.316 -18.974 -5.344 1.00 96.06 978 ASN A CA 1
ATOM 7616 C C . ASN A 1 978 ? 9.428 -19.970 -6.094 1.00 96.06 978 ASN A C 1
ATOM 7618 O O . ASN A 1 978 ? 9.410 -21.144 -5.741 1.00 96.06 978 ASN A O 1
ATOM 7622 N N . HIS A 1 979 ? 8.778 -19.543 -7.178 1.00 93.75 979 HIS A N 1
ATOM 7623 C CA . HIS A 1 979 ? 8.012 -20.449 -8.036 1.00 93.75 979 HIS A CA 1
ATOM 7624 C C . HIS A 1 979 ? 8.900 -21.559 -8.600 1.00 93.75 979 HIS A C 1
ATOM 7626 O O . HIS A 1 979 ? 8.537 -22.723 -8.524 1.00 93.75 979 HIS A O 1
ATOM 7632 N N . ALA A 1 980 ? 10.100 -21.235 -9.088 1.00 94.62 980 ALA A N 1
ATOM 7633 C CA . ALA A 1 980 ? 11.027 -22.234 -9.612 1.00 94.62 980 ALA A CA 1
ATOM 7634 C C . ALA A 1 980 ? 11.493 -23.261 -8.562 1.00 94.62 980 ALA A C 1
ATOM 7636 O O . ALA A 1 980 ? 11.770 -24.402 -8.928 1.00 94.62 980 ALA A O 1
ATOM 7637 N N . MET A 1 981 ? 11.596 -22.868 -7.286 1.00 95.56 981 MET A N 1
ATOM 7638 C CA . MET A 1 981 ? 11.949 -23.754 -6.169 1.00 95.56 981 MET A CA 1
ATOM 7639 C C . MET A 1 981 ? 10.839 -24.745 -5.846 1.00 95.56 981 MET A C 1
ATOM 7641 O O . MET A 1 981 ? 11.124 -25.914 -5.618 1.00 95.56 981 MET A O 1
ATOM 7645 N N . PHE A 1 982 ? 9.592 -24.282 -5.849 1.00 96.12 982 PHE A N 1
ATOM 7646 C CA . PHE A 1 982 ? 8.418 -25.074 -5.483 1.00 96.12 982 PHE A CA 1
ATOM 7647 C C . PHE A 1 982 ? 7.617 -25.519 -6.711 1.00 96.12 982 PHE A C 1
ATOM 7649 O O . PHE A 1 982 ? 6.402 -25.638 -6.639 1.00 96.12 982 PHE A O 1
ATOM 7656 N N . ASN A 1 983 ? 8.282 -25.742 -7.847 1.00 91.81 983 ASN A N 1
ATOM 7657 C CA . ASN A 1 983 ? 7.647 -26.221 -9.072 1.00 91.81 983 ASN A CA 1
ATOM 7658 C C . ASN A 1 983 ? 8.418 -27.409 -9.652 1.00 91.81 983 ASN A C 1
ATOM 7660 O O . ASN A 1 983 ? 9.651 -27.429 -9.695 1.00 91.81 983 ASN A O 1
ATOM 7664 N N . GLY A 1 984 ? 7.661 -28.373 -10.163 1.00 89.38 984 GLY A N 1
ATOM 7665 C CA . GLY A 1 984 ? 8.154 -29.585 -10.794 1.00 89.38 984 GLY A CA 1
ATOM 7666 C C . GLY A 1 984 ? 8.307 -30.760 -9.829 1.00 89.38 984 GLY A C 1
ATOM 7667 O O . GLY A 1 984 ? 8.777 -30.618 -8.705 1.00 89.38 984 GLY A O 1
ATOM 7668 N N . GLY A 1 985 ? 7.907 -31.950 -10.279 1.00 90.94 985 GLY A N 1
ATOM 7669 C CA . GLY A 1 985 ? 8.004 -33.177 -9.488 1.00 90.94 985 GLY A CA 1
ATOM 7670 C C . GLY A 1 985 ? 7.309 -33.063 -8.125 1.00 90.94 985 GLY A C 1
ATOM 7671 O O . GLY A 1 985 ? 6.210 -32.516 -8.020 1.00 90.94 985 GLY A O 1
ATOM 7672 N N . THR A 1 986 ? 7.962 -33.584 -7.086 1.00 94.00 986 THR A N 1
ATOM 7673 C CA . THR A 1 986 ? 7.492 -33.554 -5.690 1.00 94.00 986 THR A CA 1
ATOM 7674 C C . THR A 1 986 ? 7.662 -32.189 -5.012 1.00 94.00 986 THR A C 1
ATOM 7676 O O . THR A 1 986 ? 7.051 -31.941 -3.973 1.00 94.00 986 THR A O 1
ATOM 7679 N N . ASP A 1 987 ? 8.456 -31.282 -5.594 1.00 95.00 987 ASP A N 1
ATOM 7680 C CA . ASP A 1 987 ? 8.715 -29.944 -5.037 1.00 95.00 987 ASP A CA 1
ATOM 7681 C C . ASP A 1 987 ? 7.460 -29.047 -5.100 1.00 95.00 987 ASP A C 1
ATOM 7683 O O . ASP A 1 987 ? 7.296 -28.136 -4.286 1.00 95.00 987 ASP A O 1
ATOM 7687 N N . ASN A 1 988 ? 6.520 -29.370 -6.001 1.00 93.19 988 ASN A N 1
ATOM 7688 C CA . ASN A 1 988 ? 5.208 -28.721 -6.129 1.00 93.19 988 ASN A CA 1
ATOM 7689 C C . ASN A 1 988 ? 4.284 -28.925 -4.909 1.00 93.19 988 ASN A C 1
ATOM 7691 O O . ASN A 1 988 ? 3.235 -28.299 -4.803 1.00 93.19 988 ASN A O 1
ATOM 7695 N N . SER A 1 989 ? 4.676 -29.774 -3.952 1.00 95.19 989 SER A N 1
ATOM 7696 C CA . SER A 1 989 ? 4.021 -29.881 -2.639 1.00 95.19 989 SER A CA 1
ATOM 7697 C C . SER A 1 989 ? 4.058 -28.579 -1.829 1.00 95.19 989 SER A C 1
ATOM 7699 O O . SER A 1 989 ? 3.291 -28.432 -0.872 1.00 95.19 989 SER A O 1
ATOM 7701 N N . GLY A 1 990 ? 4.983 -27.667 -2.154 1.00 96.44 990 GLY A N 1
ATOM 7702 C CA . GLY A 1 990 ? 5.348 -26.522 -1.321 1.00 96.44 990 GLY A CA 1
ATOM 7703 C C . GLY A 1 990 ? 6.337 -26.868 -0.197 1.00 96.44 990 GLY A C 1
ATOM 7704 O O . GLY A 1 990 ? 6.650 -26.001 0.624 1.00 96.44 990 GLY A O 1
ATOM 7705 N N . TYR A 1 991 ? 6.849 -28.106 -0.181 1.00 98.06 991 TYR A N 1
ATOM 7706 C CA . TYR A 1 991 ? 7.874 -28.614 0.728 1.00 98.06 991 TYR A CA 1
ATOM 7707 C C . TYR A 1 991 ? 9.031 -29.230 -0.066 1.00 98.06 991 TYR A C 1
ATOM 7709 O O . TYR A 1 991 ? 8.872 -30.250 -0.728 1.00 98.06 991 TYR A O 1
ATOM 7717 N N . VAL A 1 992 ? 10.227 -28.651 0.045 1.00 97.19 992 VAL A N 1
ATOM 7718 C CA . VAL A 1 992 ? 11.420 -29.138 -0.671 1.00 97.19 992 VAL A CA 1
ATOM 7719 C C . VAL A 1 992 ? 12.460 -29.595 0.328 1.00 97.19 992 VAL A C 1
ATOM 7721 O O . VAL A 1 992 ? 12.855 -28.830 1.208 1.00 97.19 992 VAL A O 1
ATOM 7724 N N . LEU A 1 993 ? 12.916 -30.838 0.210 1.00 95.50 993 LEU A N 1
ATOM 7725 C CA . LEU A 1 993 ? 13.913 -31.378 1.126 1.00 95.50 993 LEU A CA 1
ATOM 7726 C C . LEU A 1 993 ? 15.234 -30.603 0.999 1.00 95.50 993 LEU A C 1
ATOM 7728 O O . LEU A 1 993 ? 15.730 -30.356 -0.101 1.00 95.50 993 LEU A O 1
ATOM 7732 N N . LYS A 1 994 ? 15.828 -30.230 2.134 1.00 93.56 994 LYS A N 1
ATOM 7733 C CA . LYS A 1 994 ? 17.134 -29.561 2.152 1.00 93.56 994 LYS A CA 1
ATOM 7734 C C . LYS A 1 994 ? 18.242 -30.477 1.602 1.00 93.56 994 LYS A C 1
ATOM 7736 O O . LYS A 1 994 ? 18.165 -31.695 1.782 1.00 93.56 994 LYS A O 1
ATOM 7741 N N . PRO A 1 995 ? 19.313 -29.935 0.995 1.00 89.00 995 PRO A N 1
ATOM 7742 C CA . PRO A 1 995 ? 20.497 -30.731 0.666 1.00 89.00 995 PRO A CA 1
ATOM 7743 C C . PRO A 1 995 ? 21.133 -31.351 1.920 1.00 89.00 995 PRO A C 1
ATOM 7745 O O . PRO A 1 995 ? 21.017 -30.792 3.013 1.00 89.00 995 PRO A O 1
ATOM 7748 N N . ASP A 1 996 ? 21.824 -32.488 1.765 1.00 84.50 996 ASP A N 1
ATOM 7749 C CA . ASP A 1 996 ? 22.408 -33.254 2.884 1.00 84.50 996 ASP A CA 1
ATOM 7750 C C . ASP A 1 996 ? 23.279 -32.398 3.803 1.00 84.50 996 ASP A C 1
ATOM 7752 O O . ASP A 1 996 ? 23.186 -32.509 5.025 1.00 84.50 996 ASP A O 1
ATOM 7756 N N . ARG A 1 997 ? 24.027 -31.454 3.222 1.00 82.44 997 ARG A N 1
ATOM 7757 C CA . ARG A 1 997 ? 24.884 -30.530 3.972 1.00 82.44 997 ARG A CA 1
ATOM 7758 C C . ARG A 1 997 ? 24.162 -29.627 4.977 1.00 82.44 997 ARG A C 1
ATOM 7760 O O . ARG A 1 997 ? 24.775 -29.107 5.895 1.00 82.44 997 ARG A O 1
ATOM 7767 N N . LEU A 1 998 ? 22.859 -29.411 4.786 1.00 86.12 998 LEU A N 1
ATOM 7768 C CA . LEU A 1 998 ? 22.008 -28.612 5.675 1.00 86.12 998 LEU A CA 1
ATOM 7769 C C . LEU A 1 998 ? 21.160 -29.487 6.609 1.00 86.12 998 LEU A C 1
ATOM 7771 O O . LEU A 1 998 ? 20.273 -28.971 7.294 1.00 86.12 998 LEU A O 1
ATOM 7775 N N . ARG A 1 999 ? 21.406 -30.802 6.611 1.00 85.75 999 ARG A N 1
ATOM 7776 C CA . ARG A 1 999 ? 20.731 -31.799 7.451 1.00 85.75 999 ARG A CA 1
ATOM 7777 C C . ARG A 1 999 ? 21.697 -32.583 8.333 1.00 85.75 999 ARG A C 1
ATOM 7779 O O . ARG A 1 999 ? 21.274 -33.079 9.370 1.00 85.75 999 ARG A O 1
ATOM 7786 N N . GLN A 1 1000 ? 22.962 -32.695 7.937 1.00 79.31 1000 GLN A N 1
ATOM 7787 C CA . GLN A 1 1000 ? 23.986 -33.441 8.662 1.00 79.31 1000 GLN A CA 1
ATOM 7788 C C . GLN A 1 1000 ? 25.024 -32.493 9.294 1.00 79.31 1000 GLN A C 1
ATOM 7790 O O . GLN A 1 1000 ? 25.233 -31.397 8.771 1.00 79.31 1000 GLN A O 1
ATOM 7795 N N . PRO A 1 1001 ? 25.654 -32.883 10.418 1.00 71.31 1001 PRO A N 1
ATOM 7796 C CA . PRO A 1 1001 ? 26.786 -32.167 11.008 1.00 71.31 1001 PRO A CA 1
ATOM 7797 C C . PRO A 1 1001 ? 27.924 -31.924 10.000 1.00 71.31 1001 PRO A C 1
ATOM 7799 O O . PRO A 1 1001 ? 28.210 -32.837 9.218 1.00 71.31 1001 PRO A O 1
ATOM 7802 N N . PRO A 1 1002 ? 28.591 -30.749 10.022 1.00 67.25 1002 PRO A N 1
ATOM 7803 C CA . PRO A 1 1002 ? 29.662 -30.411 9.081 1.00 67.25 1002 PRO A CA 1
ATOM 7804 C C . PRO A 1 1002 ? 30.791 -31.446 9.032 1.00 67.25 1002 PRO A C 1
ATOM 7806 O O . PRO A 1 1002 ? 31.364 -31.672 7.974 1.00 67.25 1002 PRO A O 1
ATOM 7809 N N . GLU A 1 1003 ? 31.071 -32.129 10.145 1.00 70.88 1003 GLU A N 1
ATOM 7810 C CA . GLU A 1 1003 ? 32.145 -33.122 10.260 1.00 70.88 1003 GLU A CA 1
ATOM 7811 C C . GLU A 1 1003 ? 31.916 -34.373 9.394 1.00 70.88 1003 GLU A C 1
ATOM 7813 O O . GLU A 1 1003 ? 32.860 -35.105 9.103 1.00 70.88 1003 GLU A O 1
ATOM 7818 N N . LEU A 1 1004 ? 30.667 -34.637 8.993 1.00 67.88 1004 LEU A N 1
ATOM 7819 C CA . LEU A 1 1004 ? 30.279 -35.814 8.208 1.00 67.88 1004 LEU A CA 1
ATOM 7820 C C . LEU A 1 1004 ? 30.194 -35.535 6.700 1.00 67.88 1004 LEU A C 1
ATOM 7822 O O . LEU A 1 1004 ? 29.980 -36.464 5.921 1.00 67.88 1004 LEU A O 1
ATOM 7826 N N . ILE A 1 1005 ? 30.351 -34.279 6.275 1.00 67.06 1005 ILE A N 1
ATOM 7827 C CA . ILE A 1 1005 ? 30.195 -33.867 4.878 1.00 67.06 1005 ILE A CA 1
ATOM 7828 C C . ILE A 1 1005 ? 31.561 -33.426 4.337 1.00 67.06 1005 ILE A C 1
ATOM 7830 O O . ILE A 1 1005 ? 32.158 -32.504 4.886 1.00 67.06 1005 ILE A O 1
ATOM 7834 N N . PRO A 1 1006 ? 32.063 -34.022 3.240 1.00 65.19 1006 PRO A N 1
ATOM 7835 C CA . PRO A 1 1006 ? 33.285 -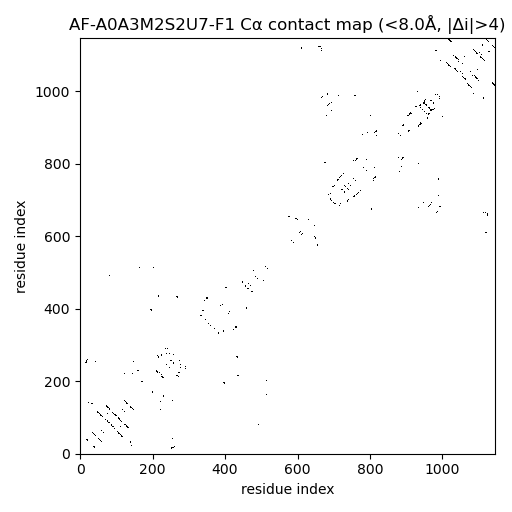33.552 2.598 1.00 65.19 1006 PRO A CA 1
ATOM 7836 C C . PRO A 1 1006 ? 33.129 -32.096 2.143 1.00 65.19 1006 PRO A C 1
ATOM 7838 O O . PRO A 1 1006 ? 32.139 -31.755 1.492 1.00 65.19 1006 PRO A O 1
ATOM 7841 N N . ASP A 1 1007 ? 34.133 -31.258 2.401 1.00 64.38 1007 ASP A N 1
ATOM 7842 C CA . ASP A 1 1007 ? 34.123 -29.817 2.087 1.00 64.38 1007 ASP A CA 1
ATOM 7843 C C . ASP A 1 1007 ? 34.260 -29.506 0.575 1.00 64.38 1007 ASP A C 1
ATOM 7845 O O . ASP A 1 1007 ? 34.554 -28.388 0.149 1.00 64.38 1007 ASP A O 1
ATOM 7849 N N . ASN A 1 1008 ? 34.041 -30.513 -0.273 1.00 70.25 1008 ASN A N 1
ATOM 7850 C CA . ASN A 1 1008 ? 34.272 -30.439 -1.706 1.00 70.25 1008 ASN A CA 1
ATOM 7851 C C . ASN A 1 1008 ? 33.091 -29.776 -2.429 1.00 70.25 1008 ASN A C 1
ATOM 7853 O O . ASN A 1 1008 ? 31.916 -30.098 -2.212 1.00 70.25 1008 ASN A O 1
ATOM 7857 N N . THR A 1 1009 ? 33.416 -28.858 -3.339 1.00 78.44 1009 THR A N 1
ATOM 7858 C CA . THR A 1 1009 ? 32.499 -28.385 -4.377 1.00 78.44 1009 THR A CA 1
ATOM 7859 C C . THR A 1 1009 ? 32.202 -29.523 -5.352 1.00 78.44 1009 THR A C 1
ATOM 7861 O O . THR A 1 1009 ? 33.063 -30.352 -5.644 1.00 78.44 1009 THR A O 1
ATOM 7864 N N . GLN A 1 1010 ? 30.965 -29.585 -5.847 1.00 83.06 1010 GLN A N 1
ATOM 7865 C CA . GLN A 1 1010 ? 30.606 -30.480 -6.943 1.00 83.06 1010 GLN A CA 1
ATOM 7866 C C . GLN A 1 1010 ? 30.580 -29.684 -8.241 1.00 83.06 1010 GLN A C 1
ATOM 7868 O O . GLN A 1 1010 ? 30.017 -28.586 -8.302 1.00 83.06 1010 GLN A O 1
ATOM 7873 N N . GLU A 1 1011 ? 31.194 -30.247 -9.272 1.00 86.56 1011 GLU A N 1
ATOM 7874 C CA . GLU A 1 1011 ? 31.200 -29.673 -10.606 1.00 86.56 1011 GLU A CA 1
ATOM 7875 C C . GLU A 1 1011 ? 29.959 -30.131 -11.380 1.00 86.56 1011 GLU A C 1
ATOM 7877 O O . GLU A 1 1011 ? 29.736 -31.322 -11.580 1.00 86.56 1011 GLU A O 1
ATOM 7882 N N . LEU A 1 1012 ? 29.148 -29.173 -11.826 1.00 87.88 1012 LEU A N 1
ATOM 7883 C CA . LEU A 1 1012 ? 27.986 -29.408 -12.675 1.00 87.88 1012 LEU A CA 1
ATOM 7884 C C . LEU A 1 1012 ? 28.319 -29.007 -14.110 1.00 87.88 1012 LEU A C 1
ATOM 7886 O O . LEU A 1 1012 ? 28.621 -27.840 -14.378 1.00 87.88 1012 LEU A O 1
ATOM 7890 N N . ARG A 1 1013 ? 28.215 -29.966 -15.033 1.00 91.06 1013 ARG A N 1
ATOM 7891 C CA . ARG A 1 1013 ? 28.395 -29.763 -16.473 1.00 91.06 1013 ARG A CA 1
ATOM 7892 C C . ARG A 1 1013 ? 27.123 -30.154 -17.219 1.00 91.06 1013 ARG A C 1
ATOM 7894 O O . ARG A 1 1013 ? 26.544 -31.211 -16.985 1.00 91.06 1013 ARG A O 1
ATOM 7901 N N . PHE A 1 1014 ? 26.653 -29.262 -18.081 1.00 93.12 1014 PHE A N 1
ATOM 7902 C CA . PHE A 1 1014 ? 25.510 -29.521 -18.954 1.00 93.12 1014 PHE A CA 1
ATOM 7903 C C . PHE A 1 1014 ? 25.529 -28.563 -20.148 1.00 93.12 1014 PHE A C 1
ATOM 7905 O O . PHE A 1 1014 ? 26.118 -27.479 -20.090 1.00 93.12 1014 PHE A O 1
ATOM 7912 N N . SER A 1 1015 ? 24.849 -28.939 -21.225 1.00 94.19 1015 SER A N 1
ATOM 7913 C CA . SER A 1 1015 ? 24.682 -28.104 -22.413 1.00 94.19 1015 SER A CA 1
ATOM 7914 C C . SER A 1 1015 ? 23.216 -27.944 -22.783 1.00 94.19 1015 SER A C 1
ATOM 7916 O O . SER A 1 1015 ? 22.396 -28.836 -22.564 1.00 94.19 1015 SER A O 1
ATOM 7918 N N . ILE A 1 1016 ? 22.882 -26.773 -23.322 1.00 95.75 1016 ILE A N 1
ATOM 7919 C CA . ILE A 1 1016 ? 21.546 -26.460 -23.826 1.00 95.75 1016 ILE A CA 1
ATOM 7920 C C . ILE A 1 1016 ? 21.665 -26.027 -25.277 1.00 95.75 1016 ILE A C 1
ATOM 7922 O O . ILE A 1 1016 ? 22.205 -24.955 -25.562 1.00 95.75 1016 ILE A O 1
ATOM 7926 N N . ASP A 1 1017 ? 21.099 -26.822 -26.176 1.00 94.44 1017 ASP A N 1
ATOM 7927 C CA . ASP A 1 1017 ? 20.912 -26.425 -27.565 1.00 94.44 1017 ASP A CA 1
ATOM 7928 C C . ASP A 1 1017 ? 19.576 -25.704 -27.686 1.00 94.44 1017 ASP A C 1
ATOM 7930 O O . ASP A 1 1017 ? 18.519 -26.309 -27.523 1.00 94.44 1017 ASP A O 1
ATOM 7934 N N . VAL A 1 1018 ? 19.614 -24.405 -27.966 1.00 94.62 1018 VAL A N 1
ATOM 7935 C CA . VAL A 1 1018 ? 18.424 -23.590 -28.215 1.00 94.62 1018 VAL A CA 1
ATOM 7936 C C . VAL A 1 1018 ? 18.092 -23.680 -29.700 1.00 94.62 1018 VAL A C 1
ATOM 7938 O O . VAL A 1 1018 ? 18.814 -23.117 -30.522 1.00 94.62 1018 VAL A O 1
ATOM 7941 N N . LEU A 1 1019 ? 17.016 -24.388 -30.047 1.00 91.44 1019 LEU A N 1
ATOM 7942 C CA . LEU A 1 1019 ? 16.694 -24.719 -31.438 1.00 91.44 1019 LEU A CA 1
ATOM 7943 C C . LEU A 1 1019 ? 15.786 -23.671 -32.067 1.00 91.44 1019 LEU A C 1
ATOM 7945 O O . LEU A 1 1019 ? 16.160 -23.049 -33.061 1.00 91.44 1019 LEU A O 1
ATOM 7949 N N . MET A 1 1020 ? 14.610 -23.459 -31.477 1.00 90.31 1020 MET A N 1
ATOM 7950 C CA . MET A 1 1020 ? 13.624 -22.504 -31.975 1.00 90.31 1020 MET A CA 1
ATOM 7951 C C . MET A 1 1020 ? 12.671 -22.013 -30.881 1.00 90.31 1020 MET A C 1
ATOM 7953 O O . MET A 1 1020 ? 12.582 -22.608 -29.807 1.00 90.31 1020 MET A O 1
ATOM 7957 N N . THR A 1 1021 ? 11.936 -20.939 -31.157 1.00 89.75 1021 THR A N 1
ATOM 7958 C CA . THR A 1 1021 ? 10.734 -20.571 -30.391 1.00 89.75 1021 THR A CA 1
ATOM 7959 C C . THR A 1 1021 ? 9.511 -21.271 -30.976 1.00 89.75 1021 THR A C 1
ATOM 7961 O O . THR A 1 1021 ? 9.504 -21.555 -32.165 1.00 89.75 1021 THR A O 1
ATOM 7964 N N . LYS A 1 1022 ? 8.471 -21.495 -30.175 1.00 87.25 1022 LYS A N 1
ATOM 7965 C CA . LYS A 1 1022 ? 7.163 -21.974 -30.627 1.00 87.25 1022 LYS A CA 1
ATOM 7966 C C . LYS A 1 1022 ? 6.068 -21.124 -29.991 1.00 87.25 1022 LYS A C 1
ATOM 7968 O O . LYS A 1 1022 ? 6.083 -20.965 -28.772 1.00 87.25 1022 LYS A O 1
ATOM 7973 N N . ASP A 1 1023 ? 5.129 -20.613 -30.782 1.00 86.12 1023 ASP A N 1
ATOM 7974 C CA . ASP A 1 1023 ? 3.953 -19.867 -30.297 1.00 86.12 1023 ASP A CA 1
ATOM 7975 C C . ASP A 1 1023 ? 4.321 -18.634 -29.434 1.00 86.12 1023 ASP A C 1
ATOM 7977 O O . ASP A 1 1023 ? 3.623 -18.288 -28.481 1.00 86.12 1023 ASP A O 1
ATOM 7981 N N . LEU A 1 1024 ? 5.453 -17.980 -29.731 1.00 86.12 1024 LEU A N 1
ATOM 7982 C CA . LEU A 1 1024 ? 5.938 -16.827 -28.962 1.00 86.12 1024 LEU A CA 1
ATOM 7983 C C . LEU A 1 1024 ? 4.941 -15.662 -29.039 1.00 86.12 1024 LEU A C 1
ATOM 7985 O O . LEU A 1 1024 ? 4.465 -15.321 -30.121 1.00 86.12 1024 LEU A O 1
ATOM 7989 N N . CYS A 1 1025 ? 4.666 -14.997 -27.913 1.00 81.88 1025 CYS A N 1
ATOM 7990 C CA . CYS A 1 1025 ? 3.834 -13.797 -27.942 1.00 81.88 1025 CYS A CA 1
ATOM 7991 C C . CYS A 1 1025 ? 4.592 -12.604 -28.565 1.00 81.88 1025 CYS A C 1
ATOM 7993 O O . CYS A 1 1025 ? 5.724 -12.292 -28.188 1.00 81.88 1025 CYS A O 1
ATOM 7995 N N . TRP A 1 1026 ? 3.969 -11.947 -29.550 1.00 74.00 1026 TRP A N 1
ATOM 7996 C CA . TRP A 1 1026 ? 4.603 -10.903 -30.366 1.00 74.00 1026 TRP A CA 1
ATOM 7997 C C . TRP A 1 1026 ? 4.242 -9.482 -29.905 1.00 74.00 1026 TRP A C 1
ATOM 7999 O O . TRP A 1 1026 ? 3.111 -9.258 -29.470 1.00 74.00 1026 TRP A O 1
ATOM 8009 N N . PRO A 1 1027 ? 5.152 -8.496 -30.051 1.00 68.25 1027 PRO A N 1
ATOM 8010 C CA . PRO A 1 1027 ? 4.825 -7.082 -29.861 1.00 68.25 1027 PRO A CA 1
ATOM 8011 C C . PRO A 1 1027 ? 3.822 -6.593 -30.920 1.00 68.25 1027 PRO A C 1
ATOM 8013 O O . PRO A 1 1027 ? 3.935 -6.961 -32.091 1.00 68.25 1027 PRO A O 1
ATOM 8016 N N . GLU A 1 1028 ? 2.884 -5.716 -30.541 1.00 63.03 1028 GLU A N 1
ATOM 8017 C CA . GLU A 1 1028 ? 1.846 -5.178 -31.446 1.00 63.03 1028 GLU A CA 1
ATOM 8018 C C . GLU A 1 1028 ? 2.436 -4.406 -32.646 1.00 63.03 1028 GLU A C 1
ATOM 8020 O O . GLU A 1 1028 ? 1.932 -4.493 -33.769 1.00 63.03 1028 GLU A O 1
ATOM 8025 N N . THR A 1 1029 ? 3.559 -3.713 -32.434 1.00 61.03 1029 THR A N 1
ATOM 8026 C CA . THR A 1 1029 ? 4.280 -2.921 -33.443 1.00 61.03 1029 THR A CA 1
ATOM 8027 C C . THR A 1 1029 ? 5.779 -3.222 -33.396 1.00 61.03 1029 THR A C 1
ATOM 8029 O O . THR A 1 1029 ? 6.471 -2.849 -32.447 1.00 61.03 1029 THR A O 1
ATOM 8032 N N . THR A 1 1030 ? 6.300 -3.889 -34.426 1.00 61.09 1030 THR A N 1
ATOM 8033 C CA . THR A 1 1030 ? 7.733 -4.182 -34.599 1.00 61.09 1030 THR A CA 1
ATOM 8034 C C . THR A 1 1030 ? 8.358 -3.187 -35.572 1.00 61.09 1030 THR A C 1
ATOM 8036 O O . THR A 1 1030 ? 7.802 -2.953 -36.641 1.00 61.09 1030 THR A O 1
ATOM 8039 N N . SER A 1 1031 ? 9.511 -2.609 -35.226 1.00 63.66 1031 SER A N 1
ATOM 8040 C CA . SER A 1 1031 ? 10.315 -1.844 -36.186 1.00 63.66 1031 SER A CA 1
ATOM 8041 C C . SER A 1 1031 ? 10.986 -2.791 -37.188 1.00 63.66 1031 SER A C 1
ATOM 8043 O O . SER A 1 1031 ? 11.342 -3.912 -36.825 1.00 63.66 1031 SER A O 1
ATOM 8045 N N . ASP A 1 1032 ? 11.219 -2.339 -38.423 1.00 61.34 1032 ASP A N 1
ATOM 8046 C CA . ASP A 1 1032 ? 11.811 -3.165 -39.496 1.00 61.34 1032 ASP A CA 1
ATOM 8047 C C . ASP A 1 1032 ? 13.228 -3.695 -39.170 1.00 61.34 1032 ASP A C 1
ATOM 8049 O O . ASP A 1 1032 ? 13.698 -4.645 -39.788 1.00 61.34 1032 ASP A O 1
ATOM 8053 N N . ASN A 1 1033 ? 13.894 -3.131 -38.150 1.00 68.25 1033 ASN A N 1
ATOM 8054 C CA . ASN A 1 1033 ? 15.229 -3.524 -37.671 1.00 68.25 1033 ASN A CA 1
ATOM 8055 C C . ASN A 1 1033 ? 15.212 -4.181 -36.271 1.00 68.25 1033 ASN A C 1
ATOM 8057 O O . ASN A 1 1033 ? 16.227 -4.210 -35.560 1.00 68.25 1033 ASN A O 1
ATOM 8061 N N . ALA A 1 1034 ? 14.058 -4.672 -35.826 1.00 77.88 1034 ALA A N 1
ATOM 8062 C CA . ALA A 1 1034 ? 13.922 -5.363 -34.553 1.00 77.88 1034 ALA A CA 1
ATOM 8063 C C . ALA A 1 1034 ? 14.615 -6.737 -34.597 1.00 77.88 1034 ALA A C 1
ATOM 8065 O O . ALA A 1 1034 ? 14.427 -7.519 -35.526 1.00 77.88 1034 ALA A O 1
ATOM 8066 N N . SER A 1 1035 ? 15.409 -7.066 -33.579 1.00 86.44 1035 SER A N 1
ATOM 8067 C CA . SER A 1 1035 ? 16.009 -8.401 -33.439 1.00 86.44 1035 SER A CA 1
ATOM 8068 C C . SER A 1 1035 ? 15.978 -8.867 -31.993 1.00 86.44 1035 SER A C 1
ATOM 8070 O O . SER A 1 1035 ? 16.027 -8.050 -31.073 1.00 86.44 1035 SER A O 1
ATOM 8072 N N . ALA A 1 1036 ? 15.918 -10.179 -31.787 1.00 89.19 1036 ALA A N 1
ATOM 8073 C CA . ALA A 1 1036 ? 15.881 -10.804 -30.474 1.00 89.19 1036 ALA A CA 1
ATOM 8074 C C . ALA A 1 1036 ? 16.980 -11.855 -30.310 1.00 89.19 1036 ALA A C 1
ATOM 8076 O O . ALA A 1 1036 ? 17.512 -12.387 -31.279 1.00 89.19 1036 ALA A O 1
ATOM 8077 N N . TYR A 1 1037 ? 17.331 -12.145 -29.064 1.00 92.06 1037 TYR A N 1
ATOM 8078 C CA . TYR A 1 1037 ? 18.249 -13.218 -28.698 1.00 92.06 1037 TYR A CA 1
ATOM 8079 C C . TYR A 1 1037 ? 17.730 -13.944 -27.459 1.00 92.06 1037 TYR A C 1
ATOM 8081 O O . TYR A 1 1037 ? 17.036 -13.362 -26.621 1.00 92.06 1037 TYR A O 1
ATOM 8089 N N . VAL A 1 1038 ? 18.108 -15.211 -27.314 1.00 94.38 1038 VAL A N 1
ATOM 8090 C CA . VAL A 1 1038 ? 17.835 -15.984 -26.105 1.00 94.38 1038 VAL A CA 1
ATOM 8091 C C . VAL A 1 1038 ? 19.004 -15.831 -25.146 1.00 94.38 1038 VAL A C 1
ATOM 8093 O O . VAL A 1 1038 ? 20.174 -15.920 -25.520 1.00 94.38 1038 VAL A O 1
ATOM 8096 N N . GLN A 1 1039 ? 18.684 -15.579 -23.885 1.00 94.69 1039 GLN A N 1
ATOM 8097 C CA . GLN A 1 1039 ? 19.630 -15.512 -22.788 1.00 94.69 1039 GLN A CA 1
ATOM 8098 C C . GLN A 1 1039 ? 19.304 -16.608 -21.782 1.00 94.69 1039 GLN A C 1
ATOM 8100 O O . GLN A 1 1039 ? 18.186 -16.669 -21.275 1.00 94.69 1039 GLN A O 1
ATOM 8105 N N . ILE A 1 1040 ? 20.308 -17.407 -21.442 1.00 94.81 1040 ILE A N 1
ATOM 8106 C CA . ILE A 1 1040 ? 20.232 -18.407 -20.384 1.00 94.81 1040 ILE A CA 1
ATOM 8107 C C . ILE A 1 1040 ? 21.133 -17.947 -19.234 1.00 94.81 1040 ILE A C 1
ATOM 8109 O O . ILE A 1 1040 ? 22.304 -17.611 -19.440 1.00 94.81 1040 ILE A O 1
ATOM 8113 N N . LYS A 1 1041 ? 20.578 -17.874 -18.025 1.00 93.81 1041 LYS A N 1
ATOM 8114 C CA . LYS A 1 1041 ? 21.268 -17.439 -16.809 1.00 93.81 1041 LYS A CA 1
ATOM 8115 C C . LYS A 1 1041 ? 21.112 -18.492 -15.716 1.00 93.81 1041 LYS A C 1
ATOM 8117 O O . LYS A 1 1041 ? 20.001 -18.925 -15.433 1.00 93.81 1041 LYS A O 1
ATOM 8122 N N . LEU A 1 1042 ? 22.220 -18.837 -15.076 1.00 92.44 1042 LEU A N 1
ATOM 8123 C CA . LEU A 1 1042 ? 22.275 -19.654 -13.875 1.00 92.44 1042 LEU A CA 1
ATOM 8124 C C . LEU A 1 1042 ? 22.217 -18.776 -12.625 1.00 92.44 1042 LEU A C 1
ATOM 8126 O O . LEU A 1 1042 ? 22.905 -17.757 -12.523 1.00 92.44 1042 LEU A O 1
ATOM 8130 N N . LEU A 1 1043 ? 21.383 -19.180 -11.673 1.00 91.88 1043 LEU A N 1
ATOM 8131 C CA . LEU A 1 1043 ? 21.315 -18.613 -10.331 1.00 91.88 1043 LEU A CA 1
ATOM 8132 C C . LEU A 1 1043 ? 21.749 -19.705 -9.354 1.00 91.88 1043 LEU A C 1
ATOM 8134 O O . LEU A 1 1043 ? 21.119 -20.759 -9.283 1.00 91.88 1043 LEU A O 1
ATOM 8138 N N . VAL A 1 1044 ? 22.833 -19.450 -8.627 1.00 90.25 1044 VAL A N 1
ATOM 8139 C CA . VAL A 1 1044 ? 23.425 -20.391 -7.668 1.00 90.25 1044 VAL A CA 1
ATOM 8140 C C . VAL A 1 1044 ? 23.605 -19.736 -6.305 1.00 90.25 1044 VAL A C 1
ATOM 8142 O O . VAL A 1 1044 ? 23.840 -18.529 -6.209 1.00 90.25 1044 VAL A O 1
ATOM 8145 N N . ALA A 1 1045 ? 23.495 -20.532 -5.243 1.00 85.31 1045 ALA A N 1
ATOM 8146 C CA . ALA A 1 1045 ? 23.592 -20.064 -3.859 1.00 85.31 1045 ALA A CA 1
ATOM 8147 C C . ALA A 1 1045 ? 24.941 -19.394 -3.513 1.00 85.31 1045 ALA A C 1
ATOM 8149 O O . ALA A 1 1045 ? 24.992 -18.485 -2.675 1.00 85.31 1045 ALA A O 1
ATOM 8150 N N . ASP A 1 1046 ? 26.007 -19.783 -4.219 1.00 79.00 1046 ASP A N 1
ATOM 8151 C CA . ASP A 1 1046 ? 27.389 -19.345 -3.977 1.00 79.00 1046 ASP A CA 1
ATOM 8152 C C . ASP A 1 1046 ? 27.873 -18.276 -4.974 1.00 79.00 1046 ASP A C 1
ATOM 8154 O O . ASP A 1 1046 ? 29.072 -18.026 -5.092 1.00 79.00 1046 ASP A O 1
ATOM 8158 N N . ALA A 1 1047 ? 26.953 -17.614 -5.690 1.00 64.88 1047 ALA A N 1
ATOM 8159 C CA . ALA A 1 1047 ? 27.259 -16.749 -6.837 1.00 64.88 1047 ALA A CA 1
ATOM 8160 C C . ALA A 1 1047 ? 28.269 -15.615 -6.567 1.00 64.88 1047 ALA A C 1
ATOM 8162 O O . ALA A 1 1047 ? 28.893 -15.132 -7.504 1.00 64.88 1047 ALA A O 1
ATOM 8163 N N . GLN A 1 1048 ? 28.466 -15.192 -5.311 1.00 59.38 1048 GLN A N 1
ATOM 8164 C CA . GLN A 1 1048 ? 29.481 -14.186 -4.956 1.00 59.38 1048 GLN A CA 1
ATOM 8165 C C . GLN A 1 1048 ? 30.918 -14.628 -5.277 1.00 59.38 1048 GLN A C 1
ATOM 8167 O O . GLN A 1 1048 ? 31.792 -13.776 -5.394 1.00 59.38 1048 GLN A O 1
ATOM 8172 N N . LYS A 1 1049 ? 31.159 -15.937 -5.424 1.00 56.53 1049 LYS A N 1
ATOM 8173 C CA . LYS A 1 1049 ? 32.469 -16.517 -5.747 1.00 56.53 1049 LYS A CA 1
ATOM 8174 C C . LYS A 1 1049 ? 32.655 -16.828 -7.240 1.00 56.53 1049 LYS A C 1
ATOM 8176 O O . LYS A 1 1049 ? 33.708 -17.334 -7.606 1.00 56.53 1049 LYS A O 1
ATOM 8181 N N . GLN A 1 1050 ? 31.661 -16.565 -8.095 1.00 61.81 1050 GLN A N 1
ATOM 8182 C CA . GLN A 1 1050 ? 31.676 -16.992 -9.500 1.00 61.81 1050 GLN A CA 1
ATOM 8183 C C . GLN A 1 1050 ? 31.687 -15.816 -10.477 1.00 61.81 1050 GLN A C 1
ATOM 8185 O O . GLN A 1 1050 ? 31.030 -14.797 -10.260 1.00 61.81 1050 GLN A O 1
ATOM 8190 N N . ASP A 1 1051 ? 32.398 -15.981 -11.594 1.00 64.38 1051 ASP A N 1
ATOM 8191 C CA . ASP A 1 1051 ? 32.430 -14.988 -12.665 1.00 64.38 1051 ASP A CA 1
ATOM 8192 C C . ASP A 1 1051 ? 31.059 -14.909 -13.370 1.00 64.38 1051 ASP A C 1
ATOM 8194 O O . ASP A 1 1051 ? 30.437 -15.917 -13.730 1.00 64.38 1051 ASP A O 1
ATOM 8198 N N . ALA A 1 1052 ? 30.582 -13.686 -13.616 1.00 65.88 1052 ALA A N 1
ATOM 8199 C CA . ALA A 1 1052 ? 29.381 -13.427 -14.406 1.00 65.88 1052 ALA A CA 1
ATOM 8200 C C . ALA A 1 1052 ? 29.492 -14.012 -15.825 1.00 65.88 1052 ALA A C 1
ATOM 8202 O O . ALA A 1 1052 ? 28.474 -14.340 -16.442 1.00 65.88 1052 ALA A O 1
ATOM 8203 N N . SER A 1 1053 ? 30.722 -14.162 -16.328 1.00 66.38 1053 SER A N 1
ATOM 8204 C CA . SER A 1 1053 ? 31.008 -14.819 -17.596 1.00 66.38 1053 SER A CA 1
ATOM 8205 C C . SER A 1 1053 ? 30.778 -16.328 -17.564 1.00 66.38 1053 SER A C 1
ATOM 8207 O O . SER A 1 1053 ? 30.624 -16.885 -18.633 1.00 66.38 1053 SER A O 1
ATOM 8209 N N . GLN A 1 1054 ? 30.708 -17.010 -16.415 1.00 71.12 1054 GLN A N 1
ATOM 8210 C CA . GLN A 1 1054 ? 30.468 -18.464 -16.328 1.00 71.12 1054 GLN A CA 1
ATOM 8211 C C . GLN A 1 1054 ? 28.982 -18.807 -16.157 1.00 71.12 1054 GLN A C 1
ATOM 8213 O O . GLN A 1 1054 ? 28.506 -19.829 -16.643 1.00 71.12 1054 GLN A O 1
ATOM 8218 N N . THR A 1 1055 ? 28.220 -17.913 -15.529 1.00 83.06 1055 THR A N 1
ATOM 8219 C CA . THR A 1 1055 ? 26.813 -18.142 -15.157 1.00 83.06 1055 THR A CA 1
ATOM 8220 C C . THR A 1 1055 ? 25.808 -17.600 -16.173 1.00 83.06 1055 THR A C 1
ATOM 8222 O O . THR A 1 1055 ? 24.602 -17.781 -16.015 1.00 83.06 1055 THR A O 1
ATOM 8225 N N . LYS A 1 1056 ? 26.260 -16.929 -17.238 1.00 90.62 1056 LYS A N 1
ATOM 8226 C CA . LYS A 1 1056 ? 25.386 -16.300 -18.235 1.00 90.62 1056 LYS A CA 1
ATOM 8227 C C . LYS A 1 1056 ? 25.855 -16.601 -19.658 1.00 90.62 1056 LYS A C 1
ATOM 8229 O O . LYS A 1 1056 ? 27.010 -16.374 -20.009 1.00 90.62 1056 LYS A O 1
ATOM 8234 N N . ARG A 1 1057 ? 24.936 -17.058 -20.509 1.00 92.38 1057 ARG A N 1
ATOM 8235 C CA . ARG A 1 1057 ? 25.158 -17.307 -21.943 1.00 92.38 1057 ARG A CA 1
ATOM 8236 C C . ARG A 1 1057 ? 24.053 -16.647 -22.767 1.00 92.38 1057 ARG A C 1
ATOM 8238 O O . ARG A 1 1057 ? 22.933 -16.465 -22.285 1.00 92.38 1057 ARG A O 1
ATOM 8245 N N . ARG A 1 1058 ? 24.363 -16.258 -24.004 1.00 93.19 1058 ARG A N 1
ATOM 8246 C CA . ARG A 1 1058 ? 23.380 -15.715 -24.953 1.00 93.19 1058 ARG A CA 1
ATOM 8247 C C . ARG A 1 1058 ? 23.615 -16.262 -26.353 1.00 93.19 1058 ARG A C 1
ATOM 8249 O O . ARG A 1 1058 ? 24.761 -16.501 -26.722 1.00 93.19 1058 ARG A O 1
ATOM 8256 N N . THR A 1 1059 ? 22.541 -16.396 -27.115 1.00 93.69 1059 THR A N 1
ATOM 8257 C CA . THR A 1 1059 ? 22.589 -16.755 -28.534 1.00 93.69 1059 THR A CA 1
ATOM 8258 C C . THR A 1 1059 ? 22.940 -15.536 -29.388 1.00 93.69 1059 THR A C 1
ATOM 8260 O O . THR A 1 1059 ? 23.038 -14.405 -28.894 1.00 93.69 1059 THR A O 1
ATOM 8263 N N . ARG A 1 1060 ? 23.125 -15.757 -30.692 1.00 88.75 1060 ARG A N 1
ATOM 8264 C CA . ARG A 1 1060 ? 23.202 -14.666 -31.672 1.00 88.75 1060 ARG A CA 1
ATOM 8265 C C . ARG A 1 1060 ? 21.847 -13.956 -31.767 1.00 88.75 1060 ARG A C 1
ATOM 8267 O O . ARG A 1 1060 ? 20.808 -14.570 -31.524 1.00 88.75 1060 ARG A O 1
ATOM 8274 N N . SER A 1 1061 ? 21.878 -12.667 -32.098 1.00 87.81 1061 SER A N 1
ATOM 8275 C CA . SER A 1 1061 ? 20.663 -11.896 -32.371 1.00 87.81 1061 SER A CA 1
ATOM 8276 C C . SER A 1 1061 ? 20.092 -12.287 -33.730 1.00 87.81 1061 SER A C 1
ATOM 8278 O O . SER A 1 1061 ? 20.827 -12.318 -34.715 1.00 87.81 1061 SER A O 1
ATOM 8280 N N . ILE A 1 1062 ? 18.789 -12.546 -33.777 1.00 86.19 1062 ILE A N 1
ATOM 8281 C CA . ILE A 1 1062 ? 18.046 -12.950 -34.973 1.00 86.19 1062 ILE A CA 1
ATOM 8282 C C . ILE A 1 1062 ? 16.957 -11.905 -35.240 1.00 86.19 1062 ILE A C 1
ATOM 8284 O O . ILE A 1 1062 ? 16.317 -11.451 -34.285 1.00 86.19 1062 ILE A O 1
ATOM 8288 N N . PRO A 1 1063 ? 16.754 -11.473 -36.497 1.00 82.56 1063 PRO A N 1
ATOM 8289 C CA . PRO A 1 1063 ? 15.680 -10.549 -36.850 1.00 82.56 1063 PRO A CA 1
ATOM 8290 C C . PRO A 1 1063 ? 14.306 -11.076 -36.426 1.00 82.56 1063 PRO A C 1
ATOM 8292 O O . PRO A 1 1063 ? 13.995 -12.248 -36.628 1.00 82.56 1063 PRO A O 1
ATOM 8295 N N . LEU A 1 1064 ? 13.478 -10.206 -35.850 1.00 76.19 1064 LEU A N 1
ATOM 8296 C CA . LEU A 1 1064 ? 12.108 -10.536 -35.475 1.00 76.19 1064 LEU A CA 1
ATOM 8297 C C . LEU A 1 1064 ? 11.232 -10.517 -36.733 1.00 76.19 1064 LEU A C 1
ATOM 8299 O O . LEU A 1 1064 ? 10.867 -9.459 -37.237 1.00 76.19 1064 LEU A O 1
ATOM 8303 N N . GLN A 1 1065 ? 10.899 -11.698 -37.237 1.00 67.88 1065 GLN A N 1
ATOM 8304 C CA . GLN A 1 1065 ? 9.892 -11.910 -38.278 1.00 67.88 1065 GLN A CA 1
ATOM 8305 C C . GLN A 1 1065 ? 8.666 -12.516 -37.583 1.00 67.88 1065 GLN A C 1
ATOM 8307 O O . GLN A 1 1065 ? 8.871 -13.278 -36.651 1.00 67.88 1065 GLN A O 1
ATOM 8312 N N . ARG A 1 1066 ? 7.419 -12.183 -37.960 1.00 65.06 1066 ARG A N 1
ATOM 8313 C CA . ARG A 1 1066 ? 6.170 -12.643 -37.287 1.00 65.06 1066 ARG A CA 1
ATOM 8314 C C . ARG A 1 1066 ? 5.892 -14.165 -37.427 1.00 65.06 1066 ARG A C 1
ATOM 8316 O O . ARG A 1 1066 ? 4.784 -14.560 -37.769 1.00 65.06 1066 ARG A O 1
ATOM 8323 N N . HIS A 1 1067 ?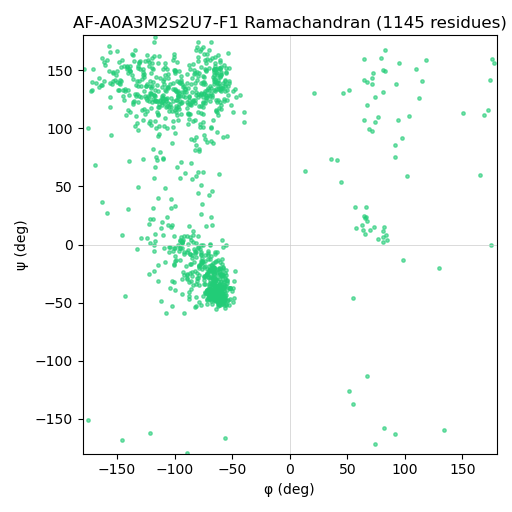 6.897 -15.004 -37.203 1.00 72.56 1067 HIS A N 1
ATOM 8324 C CA . HIS A 1 1067 ? 6.904 -16.465 -37.264 1.00 72.56 1067 HIS A CA 1
ATOM 8325 C C . HIS A 1 1067 ? 7.942 -17.002 -36.265 1.00 72.56 1067 HIS A C 1
ATOM 8327 O O . HIS A 1 1067 ? 8.788 -16.252 -35.777 1.00 72.56 1067 HIS A O 1
ATOM 8333 N N . ASP A 1 1068 ? 7.901 -18.300 -35.975 1.00 76.56 1068 ASP A N 1
ATOM 8334 C CA . ASP A 1 1068 ? 8.831 -18.945 -35.049 1.00 76.56 1068 ASP A CA 1
ATOM 8335 C C . ASP A 1 1068 ? 10.307 -18.684 -35.408 1.00 76.56 1068 ASP A C 1
ATOM 8337 O O . ASP A 1 1068 ? 10.750 -18.886 -36.542 1.00 76.56 1068 ASP A O 1
ATOM 8341 N N . LEU A 1 1069 ? 11.087 -18.236 -34.420 1.00 82.56 1069 LEU A N 1
ATOM 8342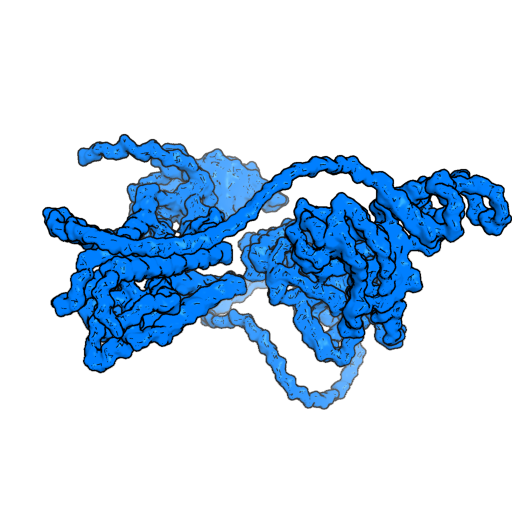 C CA . LEU A 1 1069 ? 12.501 -17.915 -34.582 1.00 82.56 1069 LEU A CA 1
ATOM 8343 C C . LEU A 1 1069 ? 13.326 -19.199 -34.580 1.00 82.56 1069 LEU A C 1
ATOM 8345 O O . LEU A 1 1069 ? 13.374 -19.896 -33.569 1.00 82.56 1069 LEU A O 1
ATOM 8349 N N . ILE A 1 1070 ? 14.029 -19.472 -35.677 1.00 85.94 1070 ILE A N 1
ATOM 8350 C CA . ILE A 1 1070 ? 15.028 -20.543 -35.761 1.00 85.94 1070 ILE A CA 1
ATOM 8351 C C . ILE A 1 1070 ? 16.366 -19.989 -35.266 1.00 85.94 1070 ILE A C 1
ATOM 8353 O O . ILE A 1 1070 ? 16.877 -19.012 -35.811 1.00 85.94 1070 ILE A O 1
ATOM 8357 N N . ILE A 1 1071 ? 16.915 -20.599 -34.217 1.00 87.94 1071 ILE A N 1
ATOM 8358 C CA . ILE A 1 1071 ? 18.087 -20.097 -33.491 1.00 87.94 1071 ILE A CA 1
ATOM 8359 C C . ILE A 1 1071 ? 19.303 -20.988 -33.702 1.00 87.94 1071 ILE A C 1
ATOM 8361 O O . ILE A 1 1071 ? 20.386 -20.479 -33.977 1.00 87.94 1071 ILE A O 1
ATOM 8365 N N . ASP A 1 1072 ? 19.099 -22.289 -33.527 1.00 88.62 1072 ASP A N 1
ATOM 8366 C CA . ASP A 1 1072 ? 20.116 -23.333 -33.534 1.00 88.62 1072 ASP A CA 1
ATOM 8367 C C . ASP A 1 1072 ? 21.481 -22.934 -32.926 1.00 88.62 1072 ASP A C 1
ATOM 8369 O O . ASP A 1 1072 ? 22.477 -22.709 -33.618 1.00 88.62 1072 ASP A O 1
ATOM 8373 N N . SER A 1 1073 ? 21.526 -22.820 -31.598 1.00 92.06 1073 SER A N 1
ATOM 8374 C CA . SER A 1 1073 ? 22.732 -22.428 -30.866 1.00 92.06 1073 SER A CA 1
ATOM 8375 C C . SER A 1 1073 ? 22.958 -23.311 -29.646 1.00 92.06 1073 SER A C 1
ATOM 8377 O O . SER A 1 1073 ? 22.132 -23.333 -28.735 1.00 92.06 1073 SER A O 1
ATOM 8379 N N . ARG A 1 1074 ? 24.133 -23.939 -29.573 1.00 93.00 1074 ARG A N 1
ATOM 8380 C CA . ARG A 1 1074 ? 24.608 -24.676 -28.395 1.00 93.00 1074 ARG A CA 1
ATOM 8381 C C . ARG A 1 1074 ? 25.212 -23.742 -27.350 1.00 93.00 1074 ARG A C 1
ATOM 8383 O O . ARG A 1 1074 ? 26.034 -22.890 -27.686 1.00 93.00 1074 ARG A O 1
ATOM 8390 N N . LEU A 1 1075 ? 24.803 -23.898 -26.092 1.00 94.12 1075 LEU A N 1
ATOM 8391 C CA . LEU A 1 1075 ? 25.306 -23.145 -24.943 1.00 94.12 1075 LEU A CA 1
ATOM 8392 C C . LEU A 1 1075 ? 25.803 -24.114 -23.861 1.00 94.12 1075 LEU A C 1
ATOM 8394 O O . LEU A 1 1075 ? 24.998 -24.794 -23.227 1.00 94.12 1075 LEU A O 1
ATOM 8398 N N . ASP A 1 1076 ? 27.114 -24.140 -23.623 1.00 92.50 1076 ASP A N 1
ATOM 8399 C CA . ASP A 1 1076 ? 27.727 -25.003 -22.607 1.00 92.50 1076 ASP A CA 1
ATOM 8400 C C . ASP A 1 1076 ? 27.901 -24.273 -21.265 1.00 92.50 1076 ASP A C 1
ATOM 8402 O O . ASP A 1 1076 ? 28.319 -23.102 -21.209 1.00 92.50 1076 ASP A O 1
ATOM 8406 N N . PHE A 1 1077 ? 27.591 -24.986 -20.180 1.00 91.69 1077 PHE A N 1
ATOM 8407 C CA . PHE A 1 1077 ? 27.680 -24.519 -18.803 1.00 91.69 1077 PHE A CA 1
ATOM 8408 C C . PHE A 1 1077 ? 28.538 -25.456 -17.956 1.00 91.69 1077 PHE A C 1
ATOM 8410 O O . PHE A 1 1077 ? 28.397 -26.677 -18.003 1.00 91.69 1077 PHE A O 1
ATOM 8417 N N . GLN A 1 1078 ? 29.395 -24.846 -17.143 1.00 89.00 1078 GLN A N 1
ATOM 8418 C CA . GLN A 1 1078 ? 30.268 -25.514 -16.189 1.00 89.00 1078 GLN A CA 1
ATOM 8419 C C . GLN A 1 1078 ? 30.298 -24.656 -14.927 1.00 89.00 1078 GLN A C 1
ATOM 8421 O O . GLN A 1 1078 ? 30.706 -23.493 -14.983 1.00 89.00 1078 GLN A O 1
ATOM 8426 N N . VAL A 1 1079 ? 29.788 -25.193 -13.819 1.00 86.19 1079 VAL A N 1
ATOM 8427 C CA . VAL A 1 1079 ? 29.655 -24.460 -12.557 1.00 86.19 1079 VAL A CA 1
ATOM 8428 C C . VAL A 1 1079 ? 30.009 -25.358 -11.381 1.00 86.19 1079 VAL A C 1
ATOM 8430 O O . VAL A 1 1079 ? 29.434 -26.427 -11.217 1.00 86.19 1079 VAL A O 1
ATOM 8433 N N . GLU A 1 1080 ? 30.901 -24.882 -10.518 1.00 86.62 1080 GLU A N 1
ATOM 8434 C CA . GLU A 1 1080 ? 31.201 -25.522 -9.239 1.00 86.62 1080 GLU A CA 1
ATOM 8435 C C . GLU A 1 1080 ? 30.347 -24.921 -8.127 1.00 86.62 1080 GLU A C 1
ATOM 8437 O O . GLU A 1 1080 ? 30.383 -23.714 -7.880 1.00 86.62 1080 GLU A O 1
ATOM 8442 N N . THR A 1 1081 ? 29.575 -25.747 -7.428 1.00 86.31 1081 THR A N 1
ATOM 8443 C CA . THR A 1 1081 ? 28.785 -25.285 -6.284 1.00 86.31 1081 THR A CA 1
ATOM 8444 C C . THR A 1 1081 ? 28.775 -26.306 -5.170 1.00 86.31 1081 THR A C 1
ATOM 8446 O O . THR A 1 1081 ? 28.908 -27.512 -5.371 1.00 86.31 1081 THR A O 1
ATOM 8449 N N . GLN A 1 1082 ? 28.595 -25.797 -3.961 1.00 82.38 1082 GLN A N 1
ATOM 8450 C CA . GLN A 1 1082 ? 28.359 -26.625 -2.804 1.00 82.38 1082 GLN A CA 1
ATOM 8451 C C . GLN A 1 1082 ? 26.884 -27.088 -2.753 1.00 82.38 1082 GLN A C 1
ATOM 8453 O O . GLN A 1 1082 ? 26.578 -28.185 -2.286 1.00 82.38 1082 GLN A O 1
ATOM 8458 N N . TYR A 1 1083 ? 25.951 -26.303 -3.297 1.00 86.81 1083 TYR A N 1
ATOM 8459 C CA . TYR A 1 1083 ? 24.508 -26.540 -3.205 1.00 86.81 1083 TYR A CA 1
ATOM 8460 C C . TYR A 1 1083 ? 23.918 -26.952 -4.558 1.00 86.81 1083 TYR A C 1
ATOM 8462 O O . TYR A 1 1083 ? 23.216 -26.170 -5.197 1.00 86.81 1083 TYR A O 1
ATOM 8470 N N . THR A 1 1084 ? 24.171 -28.188 -4.993 1.00 85.56 1084 THR A N 1
ATOM 8471 C CA . THR A 1 1084 ? 23.673 -28.713 -6.282 1.00 85.56 1084 THR A CA 1
ATOM 8472 C C . THR A 1 1084 ? 22.148 -28.669 -6.412 1.00 85.56 1084 THR A C 1
ATOM 8474 O O . THR A 1 1084 ? 21.636 -28.357 -7.487 1.00 85.56 1084 THR A O 1
ATOM 8477 N N . SER A 1 1085 ? 21.426 -28.837 -5.301 1.00 87.94 1085 SER A N 1
ATOM 8478 C CA . SER A 1 1085 ? 19.966 -28.710 -5.263 1.00 87.94 1085 SER A CA 1
ATOM 8479 C C . SER A 1 1085 ? 19.446 -27.271 -5.203 1.00 87.94 1085 SER A C 1
ATOM 8481 O O . SER A 1 1085 ? 18.241 -27.053 -5.252 1.00 87.94 1085 SER A O 1
ATOM 8483 N N . LEU A 1 1086 ? 20.315 -26.258 -5.128 1.00 92.31 1086 LEU A N 1
ATOM 8484 C CA . LEU A 1 1086 ? 19.943 -24.835 -5.159 1.00 92.31 1086 LEU A CA 1
ATOM 8485 C C . LEU A 1 1086 ? 20.490 -24.141 -6.417 1.00 92.31 1086 LEU A C 1
ATOM 8487 O O . LEU A 1 1086 ? 20.954 -22.998 -6.366 1.00 92.31 1086 LEU A O 1
ATOM 8491 N N . VAL A 1 1087 ? 20.432 -24.846 -7.548 1.00 92.81 1087 VAL A N 1
ATOM 8492 C CA . VAL A 1 1087 ? 20.804 -24.337 -8.872 1.00 92.81 1087 VAL A CA 1
ATOM 8493 C C . VAL A 1 1087 ? 19.550 -24.123 -9.706 1.00 92.81 1087 VAL A C 1
ATOM 8495 O O . VAL A 1 1087 ? 18.756 -25.042 -9.906 1.00 92.81 1087 VAL A O 1
ATOM 8498 N N . PHE A 1 1088 ? 19.383 -22.909 -10.225 1.00 95.06 1088 PHE A N 1
ATOM 8499 C CA . PHE A 1 1088 ? 18.208 -22.519 -10.997 1.00 95.06 1088 PHE A CA 1
ATOM 8500 C C . PHE A 1 1088 ? 18.613 -22.006 -12.367 1.00 95.06 1088 PHE A C 1
ATOM 8502 O O . PHE A 1 1088 ? 19.565 -21.235 -12.509 1.00 95.06 1088 PHE A O 1
ATOM 8509 N N . LEU A 1 1089 ? 17.851 -22.414 -13.372 1.00 94.69 1089 LEU A N 1
ATOM 8510 C CA . LEU A 1 1089 ? 18.030 -22.011 -14.751 1.00 94.69 1089 LEU A CA 1
ATOM 8511 C C . LEU A 1 1089 ? 16.933 -21.016 -15.125 1.00 94.69 1089 LEU A C 1
ATOM 8513 O O . LEU A 1 1089 ? 15.751 -21.342 -15.059 1.00 94.69 1089 LEU A O 1
ATOM 8517 N N . GLN A 1 1090 ? 17.328 -19.817 -15.543 1.00 95.06 1090 GLN A N 1
ATOM 8518 C CA . GLN A 1 1090 ? 16.444 -18.804 -16.107 1.00 95.06 1090 GLN A CA 1
ATOM 8519 C C . GLN A 1 1090 ? 16.696 -18.696 -17.608 1.00 95.06 1090 GLN A C 1
ATOM 8521 O O . GLN A 1 1090 ? 17.811 -18.379 -18.027 1.00 95.06 1090 GLN A O 1
ATOM 8526 N N . TRP A 1 1091 ? 15.659 -18.881 -18.414 1.00 94.75 1091 TRP A N 1
ATOM 8527 C CA . TRP A 1 1091 ? 15.699 -18.620 -19.850 1.00 94.75 1091 TRP A CA 1
ATOM 8528 C C . TRP A 1 1091 ? 14.848 -17.399 -20.182 1.00 94.75 1091 TRP A C 1
ATOM 8530 O O . TRP A 1 1091 ? 13.815 -17.141 -19.565 1.00 94.75 1091 TRP A O 1
ATOM 8540 N N . SER A 1 1092 ? 15.319 -16.564 -21.101 1.00 93.69 1092 SER A N 1
ATOM 8541 C CA . SER A 1 1092 ? 14.645 -15.312 -21.448 1.00 93.69 1092 SER A CA 1
ATOM 8542 C C . SER A 1 1092 ? 14.864 -14.954 -22.906 1.00 93.69 1092 SER A C 1
ATOM 8544 O O . SER A 1 1092 ? 16.003 -14.936 -23.370 1.00 93.69 1092 SER A O 1
ATOM 8546 N N . VAL A 1 1093 ? 13.789 -14.598 -23.600 1.00 91.81 1093 VAL A N 1
ATOM 8547 C CA . VAL A 1 1093 ? 13.841 -13.979 -24.927 1.00 91.81 1093 VAL A CA 1
ATOM 8548 C C . VAL A 1 1093 ? 13.951 -12.471 -24.727 1.00 91.81 1093 VAL A C 1
ATOM 8550 O O . VAL A 1 1093 ? 13.140 -11.878 -24.014 1.00 91.81 1093 VAL A O 1
ATOM 8553 N N . LYS A 1 1094 ? 14.983 -11.844 -25.296 1.00 90.38 1094 LYS A N 1
ATOM 8554 C CA . LYS A 1 1094 ? 15.282 -10.418 -25.108 1.00 90.38 1094 LYS A CA 1
ATOM 8555 C C . LYS A 1 1094 ? 15.428 -9.690 -26.429 1.00 90.38 1094 LYS A C 1
ATOM 8557 O O . LYS A 1 1094 ? 16.028 -10.228 -27.356 1.00 90.38 1094 LYS A O 1
ATOM 8562 N N . VAL A 1 1095 ? 14.977 -8.438 -26.477 1.00 88.31 1095 VAL A N 1
ATOM 8563 C CA . VAL A 1 1095 ? 15.151 -7.581 -27.659 1.00 88.31 1095 VAL A CA 1
ATOM 8564 C C . VAL A 1 1095 ? 16.547 -6.953 -27.658 1.00 88.31 1095 VAL A C 1
ATOM 8566 O O . VAL A 1 1095 ? 17.069 -6.539 -26.619 1.00 88.31 1095 VAL A O 1
ATOM 8569 N N . SER A 1 1096 ? 17.183 -6.899 -28.824 1.00 83.19 1096 SER A N 1
ATOM 8570 C CA . SER A 1 1096 ? 18.539 -6.378 -29.011 1.00 83.19 1096 SER A CA 1
ATOM 8571 C C . SER A 1 1096 ? 18.578 -4.882 -29.379 1.00 83.19 1096 SER A C 1
ATOM 8573 O O . SER A 1 1096 ? 19.572 -4.210 -29.081 1.00 83.19 1096 SER A O 1
ATOM 8575 N N . SER A 1 1097 ? 17.483 -4.362 -29.945 1.00 74.75 1097 SER A N 1
ATOM 8576 C CA . SER A 1 1097 ? 17.245 -2.967 -30.347 1.00 74.75 1097 SER A CA 1
ATOM 8577 C C . SER A 1 1097 ? 15.982 -2.396 -29.682 1.00 74.75 1097 SER A C 1
ATOM 8579 O O . SER A 1 1097 ? 15.171 -3.146 -29.142 1.00 74.75 1097 SER A O 1
ATOM 8581 N N . ASP A 1 1098 ? 15.826 -1.069 -29.675 1.00 67.81 1098 ASP A N 1
ATOM 8582 C CA . ASP A 1 1098 ? 14.606 -0.436 -29.162 1.00 67.81 1098 ASP A CA 1
ATOM 8583 C C . ASP A 1 1098 ? 13.418 -0.757 -30.078 1.00 67.81 1098 ASP A C 1
ATOM 8585 O O . ASP A 1 1098 ? 13.457 -0.536 -31.292 1.00 67.81 1098 ASP A O 1
ATOM 8589 N N . THR A 1 1099 ? 12.351 -1.280 -29.482 1.00 63.28 1099 THR A N 1
ATOM 8590 C CA . THR A 1 1099 ? 11.075 -1.545 -30.155 1.00 63.28 1099 THR A CA 1
ATOM 8591 C C . THR A 1 1099 ? 9.954 -0.896 -29.354 1.00 63.28 1099 THR A C 1
ATOM 8593 O O . THR A 1 1099 ? 10.078 -0.684 -28.148 1.00 63.28 1099 THR A O 1
ATOM 8596 N N . GLN A 1 1100 ? 8.867 -0.502 -30.015 1.00 62.09 1100 GLN A N 1
ATOM 8597 C CA . GLN A 1 1100 ? 7.780 0.220 -29.358 1.00 62.09 1100 GLN A CA 1
ATOM 8598 C C . GLN A 1 1100 ? 7.147 -0.680 -28.276 1.00 62.09 1100 GLN A C 1
ATOM 8600 O O . GLN A 1 1100 ? 6.602 -1.734 -28.585 1.00 62.09 1100 GLN A O 1
ATOM 8605 N N . GLY A 1 1101 ? 7.292 -0.294 -27.002 1.00 62.34 1101 GLY A N 1
ATOM 8606 C CA . GLY A 1 1101 ? 6.863 -1.084 -25.834 1.00 62.34 1101 GLY A CA 1
ATOM 8607 C C . GLY A 1 1101 ? 7.964 -1.908 -25.145 1.00 62.34 1101 GLY A C 1
ATOM 8608 O O . GLY A 1 1101 ? 7.778 -2.308 -23.999 1.00 62.34 1101 GLY A O 1
ATOM 8609 N N . TYR A 1 1102 ? 9.132 -2.090 -25.772 1.00 69.12 1102 TYR A N 1
ATOM 8610 C CA . TYR A 1 1102 ? 10.256 -2.858 -25.225 1.00 69.12 1102 TYR A CA 1
ATOM 8611 C C . TYR A 1 1102 ? 11.578 -2.085 -25.379 1.00 69.12 1102 TYR A C 1
ATOM 8613 O O . TYR A 1 1102 ? 12.146 -2.039 -26.477 1.00 69.12 1102 TYR A O 1
ATOM 8621 N N . PRO A 1 1103 ? 12.118 -1.495 -24.292 1.00 76.25 1103 PRO A N 1
ATOM 8622 C CA . PRO A 1 1103 ? 13.428 -0.855 -24.338 1.00 76.25 1103 PRO A CA 1
ATOM 8623 C C . PRO A 1 1103 ? 14.530 -1.882 -24.621 1.00 76.25 1103 PRO A C 1
ATOM 8625 O O . PRO A 1 1103 ? 14.387 -3.074 -24.331 1.00 76.25 1103 PRO A O 1
ATOM 8628 N N . ARG A 1 1104 ? 15.660 -1.435 -25.164 1.00 78.50 1104 ARG A N 1
ATOM 8629 C CA . ARG A 1 1104 ? 16.814 -2.284 -25.476 1.00 78.50 1104 ARG A CA 1
ATOM 8630 C C . ARG A 1 1104 ? 17.187 -3.205 -24.303 1.00 78.50 1104 ARG A C 1
ATOM 8632 O O . ARG A 1 1104 ? 17.296 -2.763 -23.162 1.00 78.50 1104 ARG A O 1
ATOM 8639 N N . HIS A 1 1105 ? 17.425 -4.489 -24.586 1.00 82.31 1105 HIS A N 1
ATOM 8640 C CA . HIS A 1 1105 ? 17.742 -5.548 -23.608 1.00 82.31 1105 HIS A CA 1
ATOM 8641 C C . HIS A 1 1105 ? 16.628 -5.913 -22.610 1.00 82.31 1105 HIS A C 1
ATOM 8643 O O . HIS A 1 1105 ? 16.875 -6.707 -21.682 1.00 82.31 1105 HIS A O 1
ATOM 8649 N N . SER A 1 1106 ? 15.415 -5.389 -22.801 1.00 85.44 1106 SER A N 1
ATOM 8650 C CA . SER A 1 1106 ? 14.236 -5.828 -22.056 1.00 85.44 1106 SER A CA 1
ATOM 8651 C C . SER A 1 1106 ? 13.867 -7.273 -22.395 1.00 85.44 1106 SER A C 1
ATOM 8653 O O . SER A 1 1106 ? 14.179 -7.798 -23.469 1.00 85.44 1106 SER A O 1
ATOM 8655 N N . THR A 1 1107 ? 13.262 -7.940 -21.417 1.00 87.81 1107 THR A N 1
ATOM 8656 C CA . THR A 1 1107 ? 12.757 -9.305 -21.547 1.00 87.81 1107 THR A CA 1
ATOM 8657 C C . THR A 1 1107 ? 11.371 -9.259 -22.177 1.00 87.81 1107 THR A C 1
ATOM 8659 O O . THR A 1 1107 ? 10.494 -8.586 -21.646 1.00 87.81 1107 THR A O 1
ATOM 8662 N N . MET A 1 1108 ? 11.183 -9.978 -23.283 1.00 86.62 1108 MET A N 1
ATOM 8663 C CA . MET A 1 1108 ? 9.867 -10.195 -23.891 1.00 86.62 1108 MET A CA 1
ATOM 8664 C C . MET A 1 1108 ? 9.093 -11.267 -23.132 1.00 86.62 1108 MET A C 1
ATOM 8666 O O . MET A 1 1108 ? 7.940 -11.072 -22.770 1.00 86.62 1108 MET A O 1
ATOM 8670 N N . ALA A 1 1109 ? 9.766 -12.390 -22.892 1.00 89.69 1109 ALA A N 1
ATOM 8671 C CA . ALA A 1 1109 ? 9.216 -13.545 -22.213 1.00 89.69 1109 ALA A CA 1
ATOM 8672 C C . ALA A 1 1109 ? 10.330 -14.284 -21.477 1.00 89.69 1109 ALA A C 1
ATOM 8674 O O . ALA A 1 1109 ? 11.490 -14.284 -21.911 1.00 89.69 1109 ALA A O 1
ATOM 8675 N N . SER A 1 1110 ? 9.994 -14.923 -20.366 1.00 92.25 1110 SER A N 1
ATOM 8676 C CA . SER A 1 1110 ? 10.952 -15.714 -19.602 1.00 92.25 1110 SER A CA 1
ATOM 8677 C C . SER A 1 1110 ? 10.302 -16.891 -18.905 1.00 92.25 1110 SER A C 1
ATOM 8679 O O . SER A 1 1110 ? 9.112 -16.870 -18.613 1.00 92.25 1110 SER A O 1
ATOM 8681 N N . GLY A 1 1111 ? 11.116 -17.890 -18.596 1.00 92.81 1111 GLY A N 1
ATOM 8682 C CA . GLY A 1 1111 ? 10.765 -18.957 -17.676 1.00 92.81 1111 GLY A CA 1
ATOM 8683 C C . GLY A 1 1111 ? 11.936 -19.260 -16.751 1.00 92.81 1111 GLY A C 1
ATOM 8684 O O . GLY A 1 1111 ? 13.072 -18.818 -16.972 1.00 92.81 1111 GLY A O 1
ATOM 8685 N N . MET A 1 1112 ? 11.641 -19.973 -15.671 1.00 94.25 1112 MET A N 1
ATOM 8686 C CA . MET A 1 1112 ? 12.637 -20.387 -14.695 1.00 94.25 1112 MET A CA 1
ATOM 8687 C C . MET A 1 1112 ? 12.252 -21.731 -14.088 1.00 94.25 1112 MET A C 1
ATOM 8689 O O . MET A 1 1112 ? 11.082 -21.973 -13.803 1.00 94.25 1112 MET A O 1
ATOM 8693 N N . ALA A 1 1113 ? 13.241 -22.588 -13.861 1.00 94.94 1113 ALA A N 1
ATOM 8694 C CA . ALA A 1 1113 ? 13.063 -23.832 -13.126 1.00 94.94 1113 ALA A CA 1
ATOM 8695 C C . ALA A 1 1113 ? 14.326 -24.178 -12.338 1.00 94.94 1113 ALA A C 1
ATOM 8697 O O . ALA A 1 1113 ? 15.444 -23.824 -12.727 1.00 94.94 1113 ALA A O 1
ATOM 8698 N N . LYS A 1 1114 ? 14.145 -24.908 -11.239 1.00 94.62 1114 LYS A N 1
ATOM 8699 C CA . LYS A 1 1114 ? 15.231 -25.609 -10.559 1.00 94.62 1114 LYS A CA 1
ATOM 8700 C C . LYS A 1 1114 ? 15.848 -26.631 -11.516 1.00 94.62 1114 LYS A C 1
ATOM 8702 O O . LYS A 1 1114 ? 15.122 -27.380 -12.172 1.00 94.62 1114 LYS A O 1
ATOM 8707 N N . LEU A 1 1115 ? 17.179 -26.657 -11.609 1.00 93.19 1115 LEU A N 1
ATOM 8708 C CA . LEU A 1 1115 ? 17.897 -27.465 -12.595 1.00 93.19 1115 LEU A CA 1
ATOM 8709 C C . LEU A 1 1115 ? 17.519 -28.941 -12.474 1.00 93.19 1115 LEU A C 1
ATOM 8711 O O . LEU A 1 1115 ? 17.189 -29.536 -13.488 1.00 93.19 1115 LEU A O 1
ATOM 8715 N N . GLU A 1 1116 ? 17.481 -29.499 -11.261 1.00 91.75 1116 GLU A N 1
ATOM 8716 C CA . GLU A 1 1116 ? 17.121 -30.902 -10.989 1.00 91.75 1116 GLU A CA 1
ATOM 8717 C C . GLU A 1 1116 ? 15.731 -31.295 -11.521 1.00 91.75 1116 GLU A C 1
ATOM 8719 O O . GLU A 1 1116 ? 15.547 -32.424 -11.985 1.00 91.75 1116 GLU A O 1
ATOM 8724 N N . ASN A 1 1117 ? 14.785 -30.349 -11.544 1.00 93.69 1117 ASN A N 1
ATOM 8725 C CA . ASN A 1 1117 ? 13.404 -30.573 -11.983 1.00 93.69 1117 ASN A CA 1
ATOM 8726 C C . ASN A 1 1117 ? 13.230 -30.506 -13.506 1.00 93.69 1117 ASN A C 1
ATOM 8728 O O . ASN A 1 1117 ? 12.138 -30.786 -14.006 1.00 93.69 1117 ASN A O 1
ATOM 8732 N N . LEU A 1 1118 ? 14.289 -30.179 -14.254 1.00 94.06 1118 LEU A N 1
ATOM 8733 C CA . LEU A 1 1118 ? 14.283 -30.267 -15.711 1.00 94.06 1118 LEU A CA 1
ATOM 8734 C C . LEU A 1 1118 ? 14.489 -31.719 -16.184 1.00 94.06 1118 LEU A C 1
ATOM 8736 O O . LEU A 1 1118 ? 15.172 -32.521 -15.543 1.00 94.06 1118 LEU A O 1
ATOM 8740 N N . ARG A 1 1119 ? 13.882 -32.074 -17.312 1.00 93.12 1119 ARG A N 1
ATOM 8741 C CA . ARG A 1 1119 ? 14.049 -33.356 -18.009 1.00 93.12 1119 ARG A CA 1
ATOM 8742 C C . ARG A 1 1119 ? 15.117 -33.225 -19.091 1.00 93.12 1119 ARG A C 1
ATOM 8744 O O . ARG A 1 1119 ? 15.229 -32.175 -19.717 1.00 93.12 1119 ARG A O 1
ATOM 8751 N N . GLN A 1 1120 ? 15.880 -34.293 -19.300 1.00 93.00 1120 GLN A N 1
ATOM 8752 C CA . GLN A 1 1120 ? 16.893 -34.390 -20.355 1.00 93.00 1120 GLN A CA 1
ATOM 8753 C C . GLN A 1 1120 ? 16.241 -34.525 -21.742 1.00 93.00 1120 GLN A C 1
ATOM 8755 O O . GLN A 1 1120 ? 15.075 -34.912 -21.842 1.00 93.00 1120 GLN A O 1
ATOM 8760 N N . GLY A 1 1121 ? 16.991 -34.205 -22.795 1.00 93.19 1121 GLY A N 1
ATOM 8761 C CA . GLY A 1 1121 ? 16.607 -34.394 -24.190 1.00 93.19 1121 GLY A CA 1
ATOM 8762 C C . GLY A 1 1121 ? 15.911 -33.188 -24.804 1.00 93.19 1121 GLY A C 1
ATOM 8763 O O . GLY A 1 1121 ? 15.997 -32.071 -24.291 1.00 93.19 1121 GLY A O 1
ATOM 8764 N N . TYR A 1 1122 ? 15.231 -33.413 -25.929 1.00 93.19 1122 TYR A N 1
ATOM 8765 C CA . TYR A 1 1122 ? 14.479 -32.378 -26.641 1.00 93.19 1122 TYR A CA 1
ATOM 8766 C C . TYR A 1 1122 ? 13.171 -32.074 -25.908 1.00 93.19 1122 TYR A C 1
ATOM 8768 O O . TYR A 1 1122 ? 12.280 -32.921 -25.878 1.00 93.19 1122 TYR A O 1
ATOM 8776 N N . ARG A 1 1123 ? 13.040 -30.872 -25.338 1.00 94.62 1123 ARG A N 1
ATOM 8777 C CA . ARG A 1 1123 ? 11.924 -30.461 -24.474 1.00 94.62 1123 ARG A CA 1
ATOM 8778 C C . ARG A 1 1123 ? 11.391 -29.074 -24.809 1.00 94.62 1123 ARG A C 1
ATOM 8780 O O . ARG A 1 1123 ? 12.108 -28.219 -25.332 1.00 94.62 1123 ARG A O 1
ATOM 8787 N N . LEU A 1 1124 ? 10.144 -28.837 -24.403 1.00 93.88 1124 LEU A N 1
ATOM 8788 C CA . LEU A 1 1124 ? 9.530 -27.512 -24.399 1.00 93.88 1124 LEU A CA 1
ATOM 8789 C C . LEU A 1 1124 ? 9.776 -26.790 -23.074 1.00 93.88 1124 LEU A C 1
ATOM 8791 O O . LEU A 1 1124 ? 9.313 -27.215 -22.014 1.00 93.88 1124 LEU A O 1
ATOM 8795 N N . PHE A 1 1125 ? 10.470 -25.664 -23.145 1.00 94.94 1125 PHE A N 1
ATOM 8796 C CA . PHE A 1 1125 ? 10.713 -24.761 -22.030 1.00 94.94 1125 PHE A CA 1
ATOM 8797 C C . PHE A 1 1125 ? 9.641 -23.661 -22.051 1.00 94.94 1125 PHE A C 1
ATOM 8799 O O . PHE A 1 1125 ? 9.634 -22.862 -22.988 1.00 94.94 1125 PHE A O 1
ATOM 8806 N N . PRO A 1 1126 ? 8.725 -23.606 -21.068 1.00 92.94 1126 PRO A N 1
ATOM 8807 C CA . PRO A 1 1126 ? 7.618 -22.648 -21.071 1.00 92.94 1126 PRO A CA 1
ATOM 8808 C C . PRO A 1 1126 ? 8.105 -21.202 -20.949 1.00 92.94 1126 PRO A C 1
ATOM 8810 O O . PRO A 1 1126 ? 9.043 -20.918 -20.200 1.00 92.94 1126 PRO A O 1
ATOM 8813 N N . LEU A 1 1127 ? 7.478 -20.290 -21.687 1.00 91.81 1127 LEU A N 1
ATOM 8814 C CA . LEU A 1 1127 ? 7.743 -18.857 -21.652 1.00 91.81 1127 LEU A CA 1
ATOM 8815 C C . LEU A 1 1127 ? 6.491 -18.113 -21.196 1.00 91.81 1127 LEU A C 1
ATOM 8817 O O . LEU A 1 1127 ? 5.440 -18.252 -21.809 1.00 91.81 1127 LEU A O 1
ATOM 8821 N N . ASN A 1 1128 ? 6.636 -17.247 -20.195 1.00 89.31 1128 ASN A N 1
ATOM 8822 C CA . ASN A 1 1128 ? 5.557 -16.388 -19.711 1.00 89.31 1128 ASN A CA 1
ATOM 8823 C C . ASN A 1 1128 ? 5.963 -14.916 -19.865 1.00 89.31 1128 ASN A C 1
ATOM 8825 O O . ASN A 1 1128 ? 7.156 -14.584 -19.823 1.00 89.31 1128 ASN A O 1
ATOM 8829 N N . LYS A 1 1129 ? 4.982 -14.017 -20.028 1.00 82.69 1129 LYS A N 1
ATOM 8830 C CA . LYS A 1 1129 ? 5.228 -12.559 -20.071 1.00 82.69 1129 LYS A CA 1
ATOM 8831 C C . LYS A 1 1129 ? 5.796 -12.044 -18.748 1.00 82.69 1129 LYS A C 1
ATOM 8833 O O . LYS A 1 1129 ? 6.720 -11.233 -18.734 1.00 82.69 1129 LYS A O 1
ATOM 8838 N N . SER A 1 1130 ? 5.262 -12.545 -17.638 1.00 74.12 1130 SER A N 1
ATOM 8839 C CA . SER A 1 1130 ? 5.740 -12.277 -16.284 1.00 74.12 1130 SER A CA 1
ATOM 8840 C C . SER A 1 1130 ? 5.811 -13.578 -15.480 1.00 74.12 1130 SER A C 1
ATOM 8842 O O . SER A 1 1130 ? 5.300 -14.611 -15.901 1.00 74.12 1130 SER A O 1
ATOM 8844 N N . PHE A 1 1131 ? 6.461 -13.550 -14.315 1.00 66.75 1131 PHE A N 1
ATOM 8845 C CA . PHE A 1 1131 ? 6.577 -14.734 -13.455 1.00 66.75 1131 PHE A CA 1
ATOM 8846 C C . PHE A 1 1131 ? 5.273 -15.100 -12.720 1.00 66.75 1131 PHE A C 1
ATOM 8848 O O . PHE A 1 1131 ? 5.231 -16.155 -12.086 1.00 66.75 1131 PHE A O 1
ATOM 8855 N N . GLN A 1 1132 ? 4.247 -14.240 -12.774 1.00 56.41 1132 GLN A N 1
ATOM 8856 C CA . GLN A 1 1132 ? 2.944 -14.437 -12.122 1.00 56.41 1132 GLN A CA 1
ATOM 8857 C C . GLN A 1 1132 ? 1.776 -14.600 -13.099 1.00 56.41 1132 GLN A C 1
ATOM 8859 O O . GLN A 1 1132 ? 0.731 -15.094 -12.685 1.00 56.41 1132 GLN A O 1
ATOM 8864 N N . ASP A 1 1133 ? 1.930 -14.211 -14.367 1.00 59.59 1133 ASP A N 1
ATOM 8865 C CA . ASP A 1 1133 ? 0.883 -14.418 -15.365 1.00 59.59 1133 ASP A CA 1
ATOM 8866 C C . ASP A 1 1133 ? 0.842 -15.891 -15.794 1.00 59.59 1133 ASP A C 1
ATOM 8868 O O . ASP A 1 1133 ? 1.847 -16.452 -16.238 1.00 59.59 1133 ASP A O 1
ATOM 8872 N N . GLU A 1 1134 ? -0.346 -16.491 -15.709 1.00 52.69 1134 GLU A N 1
ATOM 8873 C CA . GLU A 1 1134 ? -0.668 -17.793 -16.317 1.00 52.69 1134 GLU A CA 1
ATOM 8874 C C . GLU A 1 1134 ? -0.859 -17.693 -17.843 1.00 52.69 1134 GLU A C 1
ATOM 8876 O O . GLU A 1 1134 ? -1.129 -18.693 -18.507 1.00 52.69 1134 GLU A O 1
ATOM 8881 N N . GLU A 1 1135 ? -0.729 -16.493 -18.425 1.00 60.72 1135 GLU A N 1
ATOM 8882 C CA . GLU A 1 1135 ? -0.746 -16.318 -19.875 1.00 60.72 1135 GLU A CA 1
ATOM 8883 C C . GLU A 1 1135 ? 0.514 -16.932 -20.504 1.00 60.72 1135 GLU A C 1
ATOM 8885 O O . GLU A 1 1135 ? 1.586 -16.314 -20.535 1.00 60.72 1135 GLU A O 1
ATOM 8890 N N . ASP A 1 1136 ? 0.349 -18.143 -21.044 1.00 71.25 1136 ASP A N 1
ATOM 8891 C CA . ASP A 1 1136 ? 1.318 -18.820 -21.908 1.00 71.25 1136 ASP A CA 1
ATOM 8892 C C . ASP A 1 1136 ? 1.780 -17.854 -23.027 1.00 71.25 1136 ASP A C 1
ATOM 8894 O O . ASP A 1 1136 ? 1.014 -17.485 -23.919 1.00 71.25 1136 ASP A O 1
ATOM 8898 N N . CYS A 1 1137 ? 3.057 -17.462 -23.010 1.00 83.50 1137 CYS A N 1
ATOM 8899 C CA . CYS A 1 1137 ? 3.737 -16.696 -24.066 1.00 83.50 1137 CYS A CA 1
ATOM 8900 C C . CYS A 1 1137 ? 4.643 -17.625 -24.904 1.00 83.50 1137 CYS A C 1
ATOM 8902 O O . CYS A 1 1137 ? 5.761 -17.276 -25.292 1.00 83.50 1137 CYS A O 1
ATOM 8904 N N . GLY A 1 1138 ? 4.155 -18.837 -25.172 1.00 90.12 1138 GLY A N 1
ATOM 8905 C CA . GLY A 1 1138 ? 4.824 -19.829 -26.008 1.00 90.12 1138 GLY A CA 1
ATOM 8906 C C . GLY A 1 1138 ? 5.901 -20.646 -25.295 1.00 90.12 1138 GLY A C 1
ATOM 8907 O O . GLY A 1 1138 ? 5.910 -20.805 -24.074 1.00 90.12 1138 GLY A O 1
ATOM 8908 N N . TYR A 1 1139 ? 6.817 -21.206 -26.084 1.00 92.50 1139 TYR A N 1
ATOM 8909 C CA . TYR A 1 1139 ? 7.844 -22.144 -25.635 1.00 92.50 1139 TYR A CA 1
ATOM 8910 C C . TYR A 1 1139 ? 9.185 -21.898 -26.337 1.00 92.50 1139 TYR A C 1
ATOM 8912 O O . TYR A 1 1139 ? 9.236 -21.446 -27.480 1.00 92.50 1139 TYR A O 1
ATOM 8920 N N . LEU A 1 1140 ? 10.287 -22.258 -25.677 1.00 93.75 1140 LEU A N 1
ATOM 8921 C CA . LEU A 1 1140 ? 11.556 -22.552 -26.345 1.00 93.75 1140 LEU A CA 1
ATOM 8922 C C . LEU A 1 1140 ? 11.672 -24.060 -26.549 1.00 93.75 1140 LEU A C 1
ATOM 8924 O O . LEU A 1 1140 ? 11.498 -24.833 -25.609 1.00 93.75 1140 LEU A O 1
ATOM 8928 N N . VAL A 1 1141 ? 11.988 -24.477 -27.769 1.00 93.56 1141 VAL A N 1
ATOM 8929 C CA . VAL A 1 1141 ? 12.354 -25.858 -28.076 1.00 93.56 1141 VAL A CA 1
ATOM 8930 C C . VAL A 1 1141 ? 13.857 -25.979 -27.866 1.00 93.56 1141 VAL A C 1
ATOM 8932 O O . VAL A 1 1141 ? 14.639 -25.361 -28.596 1.00 93.56 1141 VAL A O 1
ATOM 8935 N N . CYS A 1 1142 ? 14.263 -26.756 -26.865 1.00 95.06 1142 CYS A N 1
ATOM 8936 C CA . CYS A 1 1142 ? 15.671 -26.930 -26.522 1.00 95.06 1142 CYS A CA 1
ATOM 8937 C C . CYS A 1 1142 ? 16.032 -28.406 -26.358 1.00 95.06 1142 CYS A C 1
ATOM 8939 O O . CYS A 1 1142 ? 15.193 -29.190 -25.920 1.00 95.06 1142 CYS A O 1
ATOM 8941 N N . LYS A 1 1143 ? 17.290 -28.771 -26.618 1.00 94.38 1143 LYS A N 1
ATOM 8942 C CA . LYS A 1 1143 ? 17.876 -30.039 -26.158 1.00 94.38 1143 LYS A CA 1
ATOM 8943 C C . LYS A 1 1143 ? 18.695 -29.776 -24.896 1.00 94.38 1143 LYS A C 1
ATOM 8945 O O . LYS A 1 1143 ? 19.622 -28.971 -24.942 1.00 94.38 1143 LYS A O 1
ATOM 8950 N N . LEU A 1 1144 ? 18.338 -30.401 -23.776 1.00 95.12 1144 LEU A N 1
ATOM 8951 C CA . LEU A 1 1144 ? 19.128 -30.362 -22.542 1.00 95.12 1144 LEU A CA 1
ATOM 8952 C C . LEU A 1 1144 ? 19.936 -31.651 -22.426 1.00 95.12 1144 LEU A C 1
ATOM 8954 O O . LEU A 1 1144 ? 19.345 -32.709 -22.225 1.00 95.12 1144 LEU A O 1
ATOM 8958 N N . ASP A 1 1145 ? 21.260 -31.542 -22.459 1.00 91.06 1145 ASP A N 1
ATOM 8959 C CA . ASP A 1 1145 ? 22.174 -32.664 -22.255 1.00 91.06 1145 ASP A CA 1
ATOM 8960 C C . ASP A 1 1145 ? 22.903 -32.486 -20.924 1.00 91.06 1145 ASP A C 1
ATOM 8962 O O . ASP A 1 1145 ? 23.580 -31.481 -20.695 1.00 91.06 1145 ASP A O 1
ATOM 8966 N N . ARG A 1 1146 ? 22.738 -33.455 -20.021 1.00 82.69 1146 ARG A N 1
ATOM 8967 C CA . ARG A 1 1146 ? 23.480 -33.521 -18.758 1.00 82.69 1146 ARG A CA 1
ATOM 8968 C C . ARG A 1 1146 ? 24.626 -34.504 -18.944 1.00 82.69 1146 ARG A C 1
ATOM 8970 O O . ARG A 1 1146 ? 24.378 -35.631 -19.366 1.00 82.69 1146 ARG A O 1
ATOM 8977 N N . SER A 1 1147 ? 25.851 -34.051 -18.689 1.00 60.06 1147 SER A N 1
ATOM 8978 C CA . SER A 1 1147 ? 27.054 -34.889 -18.763 1.00 60.06 1147 SER A CA 1
ATOM 8979 C C . SER A 1 1147 ? 27.351 -35.572 -17.444 1.00 60.06 1147 SER A C 1
ATOM 8981 O O . SER A 1 1147 ? 27.170 -34.878 -16.415 1.00 60.06 1147 SER A O 1
#

Solvent-accessible surface area (backbone atoms only — not comparable to full-atom values): 65618 Å² total; per-residue (Å²): 136,85,86,85,85,86,81,72,94,75,78,86,74,77,48,70,58,63,58,46,44,68,43,70,52,97,58,86,80,83,73,53,56,40,48,78,79,36,41,27,54,35,45,54,74,71,68,101,54,54,38,34,37,32,43,37,32,27,38,47,82,51,53,76,50,58,82,66,58,65,93,81,48,76,45,40,39,35,41,34,35,40,81,93,43,80,44,81,38,71,38,43,80,78,47,78,49,70,44,76,60,72,98,72,39,27,38,39,35,39,32,31,41,33,65,50,87,79,67,96,83,80,52,42,32,50,36,36,42,35,34,22,38,81,89,64,51,68,33,38,50,35,40,37,78,47,30,57,53,71,55,66,70,58,48,49,47,46,36,45,49,64,49,51,50,48,51,51,34,47,51,62,39,67,50,80,76,90,76,81,67,81,92,85,86,70,87,65,65,68,57,55,53,53,49,36,43,16,52,36,41,40,48,50,54,48,46,34,45,48,27,54,61,46,26,42,60,54,66,66,43,54,52,50,39,59,50,32,34,49,35,32,69,65,52,60,46,49,40,56,36,96,78,39,80,70,47,97,37,75,8,66,31,16,58,25,53,34,60,97,51,86,70,80,80,72,40,18,50,56,53,37,23,26,46,46,12,31,63,97,46,70,72,44,50,50,23,31,53,53,51,51,51,50,51,51,49,51,45,43,50,51,54,50,50,52,51,53,54,50,53,72,71,55,84,77,78,90,58,98,80,69,88,76,74,82,49,75,67,53,52,52,51,53,34,52,49,53,48,50,50,69,42,42,43,44,55,34,18,52,26,26,27,53,65,49,42,94,73,68,45,69,70,55,40,49,53,25,50,48,50,52,50,50,52,51,50,51,46,50,52,56,59,72,68,44,86,45,40,77,65,43,41,55,47,44,58,47,61,92,65,67,61,74,68,92,76,56,69,41,61,56,28,41,54,51,38,50,50,52,51,51,52,43,44,48,50,10,36,41,66,19,42,29,46,91,41,49,70,61,34,51,53,50,52,52,49,54,44,52,51,50,54,51,51,45,34,70,48,36,32,71,71,44,50,75,32,73,66,29,46,51,49,51,50,50,47,51,50,53,59,59,52,56,49,28,40,91,89,65,56,58,73,42,58,38,46,55,51,46,52,51,53,53,52,50,52,49,46,46,53,43,63,68,44,41,48,57,51,50,52,55,49,53,55,49,52,55,56,56,55,64,64,69,74,69,87,85,88,89,83,84,87,83,89,87,83,87,88,77,90,77,90,79,89,78,90,84,86,88,82,92,87,83,87,86,80,94,83,68,95,73,57,60,67,54,53,52,47,53,55,51,45,68,71,75,42,96,74,86,81,71,71,95,84,67,46,44,44,55,69,57,48,53,48,42,32,40,75,46,38,66,38,64,58,88,82,36,72,87,40,79,74,34,75,74,50,66,70,91,78,56,75,68,81,86,60,70,85,70,77,73,91,66,91,66,66,58,40,53,56,67,60,55,50,51,48,44,73,31,88,86,27,45,20,59,36,69,60,67,98,75,84,81,47,79,56,41,47,70,52,26,33,37,33,27,36,36,63,25,36,34,70,46,35,73,56,79,36,53,33,39,64,62,24,46,52,52,41,22,63,71,22,42,29,27,40,33,46,39,35,32,68,32,96,87,67,47,45,21,30,38,64,83,95,43,83,34,49,67,36,54,36,66,62,44,53,54,50,45,64,73,35,56,55,73,48,23,54,44,38,34,36,40,37,46,45,80,67,44,51,77,72,31,37,48,51,52,38,48,51,50,50,69,70,41,42,88,32,43,46,68,63,73,96,53,100,72,63,81,63,60,66,17,42,52,81,34,49,64,28,38,42,35,26,24,70,54,71,95,74,78,82,69,71,86,77,63,82,85,74,85,84,88,82,87,83,89,82,86,88,87,88,81,89,85,88,86,84,85,85,82,82,84,91,83,85,84,89,82,88,87,88,80,90,88,83,88,84,91,80,92,74,82,87,77,70,96,56,55,68,48,44,56,32,13,67,79,20,32,24,42,71,66,64,58,85,95,63,61,77,68,80,57,48,38,32,23,46,43,38,52,66,57,48,56,56,52,53,72,73,44,94,62,83,80,49,74,79,52,65,92,38,61,43,40,37,34,37,34,61,45,86,86,42,48,75,28,63,65,58,62,49,55,75,39,47,70,44,52,38,21,26,53,26,33,37,81,55,38,80,44,74,42,47,32,49,50,50,13,60,38,39,29,29,69,22,34,49,15,48,34,76,53,57,65,77,64,63,45,61,70,93,80,49,80,93,64,65,45,78,46,46,37,36,38,33,41,39,30,43,39,72,61,71,75,71,96,52,75,51,98,78,30,26,33,26,47,37,43,36,56,48,51,63,64,50,92,83,53,60,69,79,56,39,45,52,68,53,73,75,42,74,68,57,107,60,68,51,80,63,68,39,80,48,80,40,64,49,75,37,78,52,74,88,48,31,32,42,35,41,32,40,25,30,72,38,73,37,72,95,38,58,59,67,35,72,62,26,34,32,56,36,29,51,85,35,47,51,48,13,70,19,31,40,62,18,15,64,43,76,72,53,86,56,75,28,26,28,37,39,28,34,34,48,78,110

Sequence (1147 aa):
MLPSVALWALLTTTTHAAYVQFRNCDTDAADFRLIPEGLRAFVNASSDAFDTKFRLIANYANGTECDAASPLDLVPVFTVVDYNGAHQYPGRIVNTSCAKYGPLASRLRLEILSNFNRSTFLDTFETTVNLTTHDGTPLLCSNANLTPEVRLWTQLVSFWLPVLVFSVAALVASWPSQQDEPHDIFPDAQDRNNHRMTRAAEMLSYIQFIYFSGALSLRYPGFLQPLIGFSSWSTLMLPAGPVTNYSPYAGVKDGIYETNGTLTGEPGFVILTQITGSPIMIKNWFNTIVLALIVLFFFFVAIHVREMLREQRSPNSTNTNQKPVSGMKERSWAVSRLFLSLFLLPLSTWSTYQLSTRRMLIQNSAVAILVLVLLLSSFWWTWVQANSSADIGLFVIQGETRVRGQASKDQARKYHALNVFCLVLFRGIILGGLQAHVRTQFGILIGCELVHLMCMAYWSGLSSLVSLSGVLYGSRLVLFSLHTAFLPGVTDFPSKILLGYMVLSWHLVVIVGIFLIPIFLDLVHQGFASWTARANPTDAEKSPAMRVSSSSESDRSTKGASGQLFSAAGTHSHSHYLADLILSREIPSPSHGLNHGVSVTDFLKFMKNVQGEDVGLEKSSPWSSLLDWDSIPDLDGLEAGISLKSPKIPISAIIELLLSKQNLAIRKTPLQYDLDRPINEYFICSSHNTYLIGRQVLTRSTVQGYISALSQGCRSIEVDCWDGRDGQPIVKHGYSLTASIGFQDVIDAINQYAFTASDFPLWMSLEVHCSPRQKVIMARIMRETFGSRLVTEPLSELSKPLPSPSQLRGRILIKAKVAKGAGSGREAELLKDAPSPRQSQDQGNLTEAESTDSMSGIESIAGSQEAASQVSQPQPSVNGPLEDLAVYGPGKRLPRPSKIDATGNFIYSVSEANFKSYLKQKEDESSLGFLNTRHMVRVYPDASRIDSSNLSPLQYWRYGVQMAALNYQTSDLNMGLNHAMFNGGTDNSGYVLKPDRLRQPPELIPDNTQELRFSIDVLMTKDLCWPETTSDNASAYVQIKLLVADAQKQDASQTKRRTRSIPLQRHDLIIDSRLDFQVETQYTSLVFLQWSVKVSSDTQGYPRHSTMASGMAKLENLRQGYRLFPLNKSFQDEEDCGYLVCKLDRS

Nearest PDB structures (foldseek):
  1djy-assembly2_B  TM=8.362E-01  e=5.207E-32  Rattus norvegicus
  1djw-assembly1_A  TM=8.342E-01  e=8.212E-32  Rattus norvegicus
  1qat-assembly1_A  TM=8.291E-01  e=3.014E-32  Rattus norvegicus
  1dji-assembly2_B  TM=8.308E-01  e=2.810E-31  Rattus norvegicus
  8t7c-assembly1_A  TM=7.163E-01  e=4.024E-27  Homo sapiens

Radius of gyration: 40.69 Å; Cα contacts (8 Å, |Δi|>4): 1845; chains: 1; bounding box: 83×129×105 Å

Mean predicted aligned error: 20.65 Å

InterPro domains:
  IPR000909 Phosphatidylinositol-specific phospholipase C, X domain [PF00388] (676-817)
  IPR000909 Phosphatidylinositol-specific phospholipase C, X domain [SM00148] (673-817)
  IPR001192 Phosphoinositide phospholipase C family [PR00390] (678-696)
  IPR001192 Phosphoinositide phospholipase C family [PR00390] (704-724)
  IPR001192 Phosphoinositide phospholipase C family [PR00390] (801-818)
  IPR001192 Phosphoinositide phospholipase C family [PR00390] (936-957)
  IPR001192 Phosphoinositide phospholipase C family [PR00390] (957-975)
  IPR001192 Phosphoinositide phospholipase C family [PR00390] (1113-1123)
  IPR001192 Phosphoinositide phospholipase C family [PTHR10336] (596-1134)
  IPR001711 Phospholipase C, phosphatidylinositol-specific, Y domain [PF00387] (883-996)
  IPR001711 Phospholipase C, phosphatidylinositol-specific, Y domain [PS50008] (907-999)
  IPR001711 Phospholipase C, phosphatidylinositol-specific, Y domain [SM00149] (882-999)
  IPR017946 PLC-like phosphodiesterase, TIM beta/alpha-barrel domain superfamily [G3DSA:3.20.20.190] (671-1005)
  IPR017946 PLC-like phosphodiesterase, TIM beta/alpha-barrel domain superfamily [SSF51695] (674-1000)
  IPR035892 C2 domain superfamily [G3DSA:2.60.40.150] (1006-1147)